Protein 3MJD (pdb70)

Radius of gyration: 35.08 Å; Cα contacts (8 Å, |Δi|>4): 1708; chains: 4; bounding box: 61×76×105 Å

InterPro domains:
  IPR000836 Phosphoribosyltransferase domain [PF00156] (44-167)
  IPR000836 Phosphoribosyltransferase domain [cd06223] (43-166)
  IPR004467 Orotate phosphoribosyl transferase domain [TIGR00336] (4-181)
  IPR023031 Orotate phosphoribosyltransferase [MF_01208] (1-208)
  IPR029057 Phosphoribosyltransferase-like [G3DSA:3.40.50.2020] (1-208)
  IPR029057 Phosphoribosyltransferase-like [SSF53271] (2-188)

CATH classification: 3.40.50.2020

Organism: Francisella tularensis subsp. tularensis (strain SCHU S4 / Schu 4) (NCBI:txid177416)

Foldseek 3Di:
DDPLDDPDAPVVLCVVLVQKDADWDQDPVRDTARMHHDLVSLPDVSSLLVLLVLLLVVVVPDPQDFQAEEAEPDARVSSRVSNQVCCCVPVVDRGWYKYAYDVVRIDTDDQQLTEYAYEGADDQALPVVVVVQVNCVVRNGHYQEYEYAEDAQWAHPPGPGGRQVVCCVVVVHYYHHSYYLVRVLVVCVVDHDPVSNVSSVVSCVVTGD/DQDDDQDPPVVVLCVVQVQKDADWDQDPVRDTARMHGHLVSQDDPVSLLVLLVLLLVCCVVNVQDWQEEEAEPDQRVSSQVSNQVCCCPPVVHRGWYKYAPCVRIDTDDQALTEYAYEGADDLACVVVVVVQVVQVVRNGHHQEYEYAEDAQWCSPHGGRLVVCCVVRVHYYYHSHYLVSVLVSCVVDHDPVSNVSSVVVCVPTHD/DVVVVLCVVQVQKDADWDQDPVRDTARMHGHLVSLPDDVSLLVLLVLLLVVCVVVPQDWQEEEAEPDFRVSSRVSNQVCCCPPVVDRGWYKYAYPVVRIDTDDQQLTEYEYEGADDLACVVVVVCCVVSVVRNGHHQEYEYAEAAQWAHPPGPGGRQVCCCVVRVHYYYHSYYLVRVLVVCVVDHDPVRNVSSVVCCVVIHD/DDDDPLDDADVVLCVVQVQKDADWDQDPVGDTARMHGHLVSLPDPSSLLVLLVLQLVCCVVVVQDWQEEEAEPDFRVSSRVSNQVCCCVPVVDHGWYKYADPVVGIDTDDQQLTEYEYEGADDQALVVVVVVVVVCVVRPHHHQEYEYQEDAQWAHPPGDGGRQVCCCVVRVHYYHHSYYNVRVLVVCVPDDDPVSNVSSVVRCVPTGD

Solvent-accessible surface area: 38251 Å² total; per-residue (Å²): 192,42,97,83,70,94,146,52,111,14,18,83,25,0,43,167,33,98,0,3,69,47,22,118,54,96,55,224,90,43,44,93,0,4,1,60,27,62,9,39,62,1,34,22,0,8,25,4,1,30,5,0,15,32,1,0,57,32,4,76,112,16,66,11,121,49,63,6,0,0,0,12,14,34,93,0,0,14,12,0,0,0,0,0,0,0,0,21,53,72,67,142,61,82,22,38,10,0,7,7,32,111,180,124,85,40,53,28,13,110,3,56,98,89,78,0,1,5,0,27,16,62,23,97,41,24,98,49,3,94,92,5,71,76,54,1,137,148,43,92,5,116,17,14,0,0,0,0,0,6,10,54,38,18,75,18,173,139,40,111,25,7,8,4,48,99,2,8,80,66,37,15,4,0,3,1,21,26,8,8,8,32,38,0,2,55,49,0,87,143,83,63,93,100,87,26,20,65,81,0,106,109,13,96,145,131,52,26,52,199,178,200,95,97,80,38,50,113,0,2,80,33,0,48,170,26,107,1,4,58,51,22,106,48,99,26,222,83,44,50,89,0,3,0,72,23,58,12,40,69,8,39,27,0,38,29,6,8,48,6,0,19,37,1,0,47,18,6,68,143,30,95,24,150,31,58,5,0,1,0,11,14,26,100,0,0,17,13,0,0,0,0,0,0,0,1,0,6,91,62,80,58,66,31,37,15,0,7,8,44,155,105,98,38,40,34,12,104,3,56,104,90,110,0,1,3,0,22,16,61,23,110,50,20,90,52,3,89,84,5,63,66,60,0,117,146,39,89,6,120,14,19,0,0,0,0,0,7,25,50,56,25,69,57,97,107,42,7,10,8,72,101,3,37,117,85,48,132,22,57,23,25,16,16,2,33,6,69,16,0,14,68,33,0,89,125,91,58,89,140,90,27,46,60,89,0,114,75,10,87,141,126,59,17,60,98,158,13,8,86,31,0,44,165,27,105,1,3,65,49,24,109,52,102,26,215,83,45,41,101,0,4,0,72,21,57,11,40,72,4,31,25,0,36,25,5,1,50,6,0,20,39,0,0,57,42,8,70,160,38,91,27,127,38,53,6,0,0,0,10,12,36,103,0,0,15,14,0,0,0,0,0,0,0,2,0,6,93,61,78,53,67,35,37,14,0,8,0,40,91,190,102,92,42,38,32,12,106,2,53,104,91,91,0,1,4,0,24,10,56,25,112,52,21,108,59,5,95,48,3,60,73,52,0,109,149,44,78,6,133,17,19,0,0,0,0,0,6,22,46,45,24,72,20,179,141,24,123,44,7,9,8,93,89,4,35,116,93,42,136,20,53,25,41,21,29,7,34,12,119,52,0,7,84,25,0,94,130,83,57,92,147,90,28,33,68,65,0,96,75,11,112,132,126,62,23,51,112,158,134,22,100,88,126,129,95,13,14,80,30,0,43,152,34,100,0,3,76,48,17,122,51,98,41,218,60,45,31,89,0,2,0,66,22,58,12,38,69,2,36,26,0,8,24,6,0,31,5,0,16,43,0,0,80,36,7,76,180,45,86,21,137,36,59,6,0,1,0,12,10,28,93,0,2,15,13,0,0,0,0,0,0,1,1,11,28,70,63,135,63,80,29,36,14,0,11,7,70,116,158,98,85,43,55,30,12,109,2,62,106,88,107,0,0,5,0,26,20,63,28,92,46,23,76,58,4,9,90,6,9,28,51,0,74,150,46,72,1,57,16,19,0,0,0,0,0,7,22,49,59,21,65,16,107,136,32,84,33,6,8,6,52,44,2,34,34,9,16,31,20,56,23,38,22,27,6,38,10,70,51,0,10,69,57,0,90,139,83,64,98,123,85,32,23,68,35,0,104,115,9,99,153,126,43,19,52

B-factor: mean 32.15, std 10.89, ran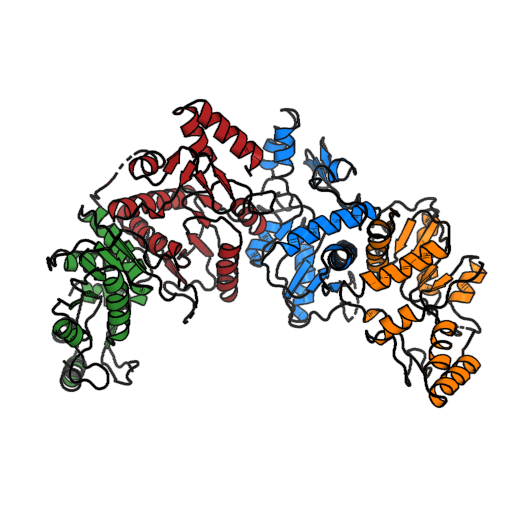ge [12.8, 81.37]

Sequence (826 aa):
NLYFQSNAMFIEEFALKNQQVLKFGEFTLKSGRISPYFFNAGLFNTGAQLATLADYYAQLIIKSSDDVKYDILFGPAYKGIPLVAAISTVLALKYNIDMPYAFDRKEGVFVGADMTNNKKKVLLIDDVMTAGTAFYESYNKLKIINAKIAGVVLSIDRQEKAKDSDISATKKISQDFNIPVLAVTNNFESSIFEYVKENLDDETMIDDKFKQYRQKKYGSNNLYFQSNAMFIEFALKNQQVLKKFGEFTLKSGRIISPYFFNAGLFNTGAQQLATLADYYAQLIIKSDVKYDILFGPAYKGIPLVAAISSTVLALKYNIDMPYAFDRKGVFVGADMTNKKVLLIDDVMTAGTAFYESYNKLKIINAKIAGVVLSIDRRQEKASDISATKKISQDFNIPVLAVTNFESIFEEYVKENLDETMIDKFKQYRQKYGSAMFIEFALKNQVLKFGEEFTLKSGRISPYFFNAGLFNTGAQQLATLADYYAQLIIKKSDVKYDILFGPAYKGIPLVAAISTVLALKYNIDMPYAFDRKEGVFVGADMTNKKVLLIDDVMTAGTAFYESYNKLKIINAKKIAGVVLSIDRQEKAKDSDISATKKISQDFNIPVLAVTNFESIFEYVKENLDETMIDKFKQYRRQQKYGSTENLYFQAMMFIEEFALKNQVLKFGEFTLKSGRISPYFFNAGLFNTGAQLATLADYYAQLIIKSDVKYDILFGPAYKGIPLVAAISSTVLALKYNIDMPYAFDRKEGVFVGADMTNKKVLLIDDVMTAGTAFYESYNKLKIINAKIAGVVLSIDRQEKAKDSDDISATKKISQDFNNIPVLAVTNFESIFEYVKENLDETMIDKFKQYRQKYGS

Secondary structure (DSSP, 8-state):
--SS-----HHHHHHHTTSEEEEEEE-TTS-EEEEEE-GGG--BHHHHHHHHHHHHHHHHH-----SEEEE-TTTHHHHHHHHHHHHHHHH----BEEEE-----EEES--TT-EEEEE-S--SSSHHHHHHHHHHHTTT-EEEEEEEEEE--BPPTTSSS-HHHHHHHHH---EEEEEEHHHHHHHHHHHS-HHHHHHHHHHHHHHB-/--SPPP-HHHHHHHHHTTSEEEEEEE-TTS-EEEEEE-GGG--BHHHHHHHHHHHHHHHHHHT---SEEEE-TTTHHHHHHHHHHHHHHHH----BEEEE----EEES--TT-EEEEE-S--SSSHHHHHHHHHHHHTT-EEEEEEEEEE--B----S-HHHHHHHHHT--EEEEEEHHHHHHHHHHHS-HHHHHHHHHHHHHHB-/-HHHHHHHHTTSEEEEEEE-TTS-EEEEEE-GGG--BHHHHHHHHHHHHHHHHHHT---SEEEE-TTTHHHHHHHHHHHHHHHH----BEEEE-----EEES--TT-EEEEE-S--SSSHHHHHHHHHHHHTT-EEEEEEEEEE--BPPTTSSS-HHHHHHHHHT--EEEEEEHHHHHHHHHHHS-HHHHHHHHHHHHHHB-/--SPS----HHHHHHHTTSEEEEEEE-SSS-EEEEEE-GGG--BHHHHHHHHHHHHHHHHHHT---SEEEE-TTTHHHHHHHHHHHHHHTT----BEEEE-----EEES--TT-EEEEE-S--SSSHHHHHHHHHHHHTTPEEEEEEEEEE--BPPTTSSS-HHHHHHHHHT--EEEEEEHHHHHHHHHTTS-HHHHHHHHHHHHHHB-

Structure (mmCIF, N/CA/C/O backbone):
data_3MJD
#
_entry.id   3MJD
#
_cell.length_a   82.553
_cell.length_b   97.903
_cell.length_c   110.724
_cell.angle_alpha   90.00
_cell.angle_beta   90.00
_cell.angle_gamma   90.00
#
_symmetry.space_group_name_H-M   'P 21 21 21'
#
loop_
_entity.id
_entity.type
_entity.pdbx_description
1 polymer 'Orotate phosphoribosyltransferase'
2 non-polymer 1,2-ETHANEDIOL
3 non-polymer 2-AMINO-2-HYDROXYMETHYL-PROPANE-1,3-DIOL
4 water water
#
loop_
_atom_site.group_PDB
_atom_site.id
_atom_site.type_symbol
_atom_site.label_atom_id
_atom_site.label_alt_id
_atom_site.label_comp_id
_atom_site.label_asym_id
_atom_site.label_entity_id
_atom_site.label_seq_id
_atom_site.pdbx_PDB_ins_code
_atom_site.Cartn_x
_atom_site.Cartn_y
_atom_site.Cartn_z
_atom_site.occupancy
_atom_site.B_iso_or_equiv
_atom_site.auth_seq_id
_atom_site.auth_comp_id
_atom_site.auth_asym_id
_atom_site.auth_atom_id
_atom_site.pdbx_PDB_model_num
ATOM 1 N N . ASN A 1 17 ? 81.611 81.997 13.239 1.00 47.99 -7 ASN A N 1
ATOM 2 C CA . ASN A 1 17 ? 80.586 83.010 13.617 1.00 47.94 -7 ASN A CA 1
ATOM 3 C C . ASN A 1 17 ? 79.324 82.796 12.769 1.00 46.54 -7 ASN A C 1
ATOM 4 O O . ASN A 1 17 ? 79.390 82.765 11.542 1.00 47.22 -7 ASN A O 1
ATOM 9 N N . LEU A 1 18 ? 78.173 82.671 13.424 1.00 43.74 -6 LEU A N 1
ATOM 10 C CA . LEU A 1 18 ? 76.931 82.386 12.718 1.00 41.54 -6 LEU A CA 1
ATOM 11 C C . LEU A 1 18 ? 76.277 83.613 12.088 1.00 39.49 -6 LEU A C 1
ATOM 12 O O . LEU A 1 18 ? 76.490 84.741 12.520 1.00 38.45 -6 LEU A O 1
ATOM 17 N N . TYR A 1 19 ? 75.489 83.361 11.053 1.00 37.06 -5 TYR A N 1
ATOM 18 C CA . TYR A 1 19 ? 74.732 84.394 10.371 1.00 36.12 -5 TYR A CA 1
ATOM 19 C C . TYR A 1 19 ? 73.317 84.468 10.971 1.00 35.17 -5 TYR A C 1
ATOM 20 O O . TYR A 1 19 ? 72.936 83.642 11.790 1.00 32.67 -5 TYR A O 1
ATOM 29 N N . PHE A 1 20 ? 72.580 85.488 10.551 1.00 35.08 -4 PHE A N 1
ATOM 30 C CA . PHE A 1 20 ? 71.210 85.744 10.992 1.00 35.88 -4 PHE A CA 1
ATOM 31 C C . PHE A 1 20 ? 71.081 85.790 12.501 1.00 36.57 -4 PHE A C 1
ATOM 32 O O . PHE A 1 20 ? 70.140 85.251 13.084 1.00 36.67 -4 PHE A O 1
ATOM 40 N N . GLN A 1 21 ? 72.036 86.440 13.146 1.00 37.65 -3 GLN A N 1
ATOM 41 C CA . GLN A 1 21 ? 71.974 86.596 14.584 1.00 39.69 -3 GLN A CA 1
ATOM 42 C C . GLN A 1 21 ? 71.370 87.967 14.874 1.00 42.13 -3 GLN A C 1
ATOM 43 O O . GLN A 1 21 ? 71.461 88.871 14.046 1.00 44.03 -3 GLN A O 1
ATOM 49 N N . SER A 1 22 ? 70.731 88.100 16.028 1.00 44.41 -2 SER A N 1
ATOM 50 C CA . SER A 1 22 ? 70.108 89.362 16.451 1.00 46.48 -2 SER A CA 1
ATOM 51 C C . SER A 1 22 ? 69.549 89.255 17.866 1.00 47.63 -2 SER A C 1
ATOM 52 O O . SER A 1 22 ? 69.388 88.151 18.413 1.00 48.70 -2 SER A O 1
ATOM 55 N N . ASN A 1 23 ? 69.278 90.416 18.457 1.00 48.43 -1 ASN A N 1
ATOM 56 C CA . ASN A 1 23 ? 68.659 90.508 19.781 1.00 48.83 -1 ASN A CA 1
ATOM 57 C C . ASN A 1 23 ? 67.190 90.896 19.630 1.00 47.48 -1 ASN A C 1
ATOM 58 O O . ASN A 1 23 ? 66.499 91.166 20.621 1.00 48.09 -1 ASN A O 1
ATOM 63 N N . ALA A 1 24 ? 66.720 90.925 18.385 1.00 45.31 0 ALA A N 1
ATOM 64 C CA . ALA A 1 24 ? 65.342 91.285 18.097 1.00 43.71 0 ALA A CA 1
ATOM 65 C C . ALA A 1 24 ? 64.384 90.412 18.896 1.00 41.39 0 ALA A C 1
ATOM 66 O O . ALA A 1 24 ? 64.638 89.227 19.136 1.00 41.46 0 ALA A O 1
ATOM 68 N N . MET A 1 25 ? 63.304 91.024 19.353 1.00 38.57 1 MET A N 1
ATOM 69 C CA . MET A 1 25 ? 62.289 90.307 20.073 1.00 36.34 1 MET A CA 1
ATOM 70 C C . MET A 1 25 ? 61.425 89.564 19.047 1.00 31.49 1 MET A C 1
ATOM 71 O O . MET A 1 25 ? 61.317 89.959 17.881 1.00 28.99 1 MET A O 1
ATOM 76 N N . PHE A 1 26 ? 60.795 88.499 19.501 1.00 28.52 2 PHE A N 1
ATOM 77 C CA . PHE A 1 26 ? 59.997 87.666 18.617 1.00 25.92 2 PHE A CA 1
ATOM 78 C C . PHE A 1 26 ? 58.880 88.422 17.872 1.00 24.86 2 PHE A C 1
ATOM 79 O O . PHE A 1 26 ? 58.663 88.199 16.683 1.00 23.02 2 PHE A O 1
ATOM 87 N N . ILE A 1 27 ? 58.157 89.300 18.562 1.00 24.82 3 ILE A N 1
ATOM 88 C CA . ILE A 1 27 ? 57.026 89.991 17.900 1.00 25.54 3 ILE A CA 1
ATOM 89 C C . ILE A 1 27 ? 57.468 90.806 16.673 1.00 25.70 3 ILE A C 1
ATOM 90 O O . ILE A 1 27 ? 56.809 90.779 15.641 1.00 24.38 3 ILE A O 1
ATOM 95 N N A GLU A 1 28 ? 58.594 91.502 16.802 0.50 25.98 4 GLU A N 1
ATOM 96 N N B GLU A 1 28 ? 58.581 91.521 16.781 0.50 25.91 4 GLU A N 1
ATOM 97 C CA A GLU A 1 28 ? 59.149 92.278 15.696 0.50 26.91 4 GLU A CA 1
ATOM 98 C CA B GLU A 1 28 ? 59.063 92.303 15.643 0.50 26.75 4 GLU A CA 1
ATOM 99 C C A GLU A 1 28 ? 59.516 91.369 14.532 0.50 26.12 4 GLU A C 1
ATOM 100 C C B GLU A 1 28 ? 59.522 91.373 14.509 0.50 26.05 4 GLU A C 1
ATOM 101 O O A GLU A 1 28 ? 59.245 91.687 13.371 0.50 25.55 4 GLU A O 1
ATOM 102 O O B GLU A 1 28 ? 59.319 91.686 13.333 0.50 25.57 4 GLU A O 1
ATOM 113 N N . PHE A 1 29 ? 60.091 90.216 14.859 1.00 25.15 5 PHE A N 1
ATOM 114 C CA . PHE A 1 29 ? 60.502 89.227 13.851 1.00 24.83 5 PHE A CA 1
ATOM 115 C C . PHE A 1 29 ? 59.272 88.653 13.139 1.00 24.06 5 PHE A C 1
ATOM 116 O O . PHE A 1 29 ? 59.264 88.468 11.910 1.00 22.88 5 PHE A O 1
A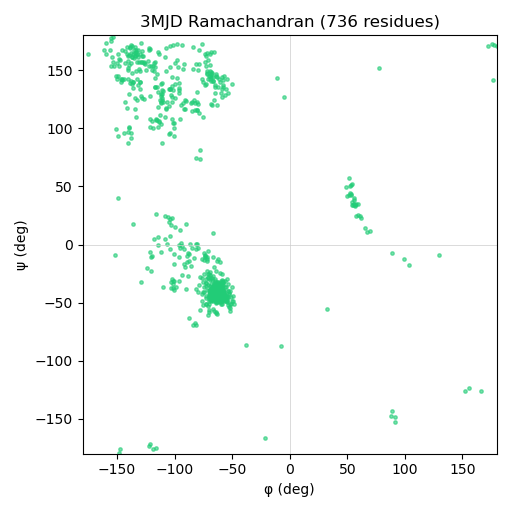TOM 124 N N . ALA A 1 30 ? 58.212 88.409 13.908 1.00 23.02 6 ALA A N 1
ATOM 125 C CA . ALA A 1 30 ? 56.984 87.884 13.341 1.00 22.52 6 ALA A CA 1
ATOM 126 C C . ALA A 1 30 ? 56.307 88.916 12.457 1.00 22.90 6 ALA A C 1
ATOM 127 O O . ALA A 1 30 ? 55.828 88.594 11.384 1.00 23.41 6 ALA A O 1
ATOM 129 N N . LEU A 1 31 ? 56.277 90.162 12.900 1.00 22.71 7 LEU A N 1
ATOM 130 C CA . LEU A 1 31 ? 55.654 91.228 12.101 1.00 24.49 7 LEU A CA 1
ATOM 131 C C . LEU A 1 31 ? 56.350 91.425 10.755 1.00 25.14 7 LEU A C 1
ATOM 132 O O . LEU A 1 31 ? 55.715 91.493 9.712 1.00 26.39 7 LEU A O 1
ATOM 137 N N . LYS A 1 32 ? 57.673 91.461 10.803 1.00 26.74 8 LYS A N 1
ATOM 138 C CA . LYS A 1 32 ? 58.507 91.678 9.640 1.00 28.23 8 LYS A CA 1
ATOM 139 C C . LYS A 1 32 ? 58.324 90.601 8.594 1.00 27.59 8 LYS A C 1
ATOM 140 O O . LYS A 1 32 ? 58.353 90.888 7.407 1.00 28.97 8 LYS A O 1
ATOM 146 N N . ASN A 1 33 ? 58.088 89.370 9.042 1.00 26.44 9 ASN A N 1
ATOM 147 C CA . ASN A 1 33 ? 57.932 88.212 8.175 1.00 26.67 9 ASN A CA 1
ATOM 148 C C . ASN A 1 33 ? 56.472 87.796 7.888 1.00 27.34 9 ASN A C 1
ATOM 149 O O . ASN A 1 33 ? 56.213 86.686 7.419 1.00 28.57 9 ASN A O 1
ATOM 154 N N A GLN A 1 34 ? 55.534 88.694 8.187 0.50 27.79 10 GLN A N 1
ATOM 155 N N B GLN A 1 34 ? 55.545 88.695 8.208 0.50 27.82 10 GLN A N 1
ATOM 156 C CA A GLN A 1 34 ? 54.103 88.504 7.907 0.50 28.12 10 GLN A CA 1
ATOM 157 C CA B GLN A 1 34 ? 54.118 88.525 7.937 0.50 28.16 10 GLN A CA 1
ATOM 158 C C A GLN A 1 34 ? 53.435 87.356 8.672 0.50 26.83 10 GLN A C 1
ATOM 159 C C B GLN A 1 34 ? 53.465 87.330 8.642 0.50 26.88 10 GLN A C 1
ATOM 160 O O A GLN A 1 34 ? 52.327 86.947 8.331 0.50 26.85 10 GLN A O 1
ATOM 161 O O B GLN A 1 34 ? 52.415 86.852 8.221 0.50 27.02 10 GLN A O 1
ATOM 172 N N . VAL A 1 35 ? 54.084 86.866 9.723 1.00 25.34 11 VAL A N 1
ATOM 173 C CA . VAL A 1 35 ? 53.532 85.771 10.519 1.00 23.14 11 VAL A CA 1
ATOM 174 C C . VAL A 1 35 ? 52.460 86.316 11.483 1.00 22.09 11 VAL A C 1
ATOM 175 O O . VAL A 1 35 ? 51.479 85.600 11.800 1.00 21.14 11 VAL A O 1
ATOM 179 N N . LEU A 1 36 ? 52.682 87.550 11.971 1.00 20.22 12 LEU A N 1
ATOM 180 C CA . LEU A 1 36 ? 51.743 88.268 12.833 1.00 19.62 12 LEU A CA 1
ATOM 181 C C . LEU A 1 36 ? 51.240 89.498 12.087 1.00 21.21 12 LEU A C 1
ATOM 182 O O . LEU A 1 36 ? 52.036 90.254 11.487 1.00 18.65 12 LEU A O 1
ATOM 187 N N . LYS A 1 37 ? 49.926 89.683 12.086 1.00 20.41 13 LYS A N 1
ATOM 188 C CA . LYS A 1 37 ? 49.308 90.859 11.463 1.00 22.51 13 LYS A CA 1
ATOM 189 C C . LYS A 1 37 ? 48.173 91.314 12.353 1.00 21.67 13 LYS A C 1
ATOM 190 O O . LYS A 1 37 ? 47.586 90.507 13.084 1.00 19.93 13 LYS A O 1
ATOM 196 N N . PHE A 1 38 ? 47.904 92.618 12.343 1.00 20.82 14 PHE A N 1
ATOM 197 C CA . PHE A 1 38 ? 46.788 93.171 13.091 1.00 22.12 14 PHE A CA 1
ATOM 198 C C . PHE A 1 38 ? 45.712 93.673 12.118 1.00 22.67 14 PHE A C 1
ATOM 199 O O . PHE A 1 38 ? 46.033 94.252 11.096 1.00 22.30 14 PHE A O 1
ATOM 207 N N . GLY A 1 39 ? 44.447 93.430 12.443 1.00 23.68 15 GLY A N 1
ATOM 208 C CA . GLY A 1 39 ? 43.341 93.872 11.605 1.00 24.41 15 GLY A CA 1
ATOM 209 C C . GLY A 1 39 ? 42.035 93.200 11.995 1.00 24.58 15 GLY A C 1
ATOM 210 O O . GLY A 1 39 ? 41.634 93.235 13.154 1.00 25.29 15 GLY A O 1
ATOM 211 N N . GLU A 1 40 ? 41.377 92.585 11.022 1.00 24.62 16 GLU A N 1
ATOM 212 C CA . GLU A 1 40 ? 40.095 91.897 11.261 1.00 24.51 16 GLU A CA 1
ATOM 213 C C . GLU A 1 40 ? 40.198 90.566 10.547 1.00 23.00 16 GLU A C 1
ATOM 214 O O . GLU A 1 40 ? 40.318 90.534 9.328 1.00 22.69 16 GLU A O 1
ATOM 220 N N . PHE A 1 41 ? 40.144 89.468 11.297 1.00 21.68 17 PHE A N 1
ATOM 221 C CA . PHE A 1 41 ? 40.320 88.150 10.739 1.00 20.95 17 PHE A CA 1
ATOM 222 C C . PHE A 1 41 ? 39.269 87.193 11.246 1.00 22.47 17 PHE A C 1
ATOM 223 O O . PHE A 1 41 ? 39.277 86.821 12.424 1.00 21.83 17 PHE A O 1
ATOM 231 N N . THR A 1 42 ? 38.358 86.791 10.362 1.00 22.30 18 THR A N 1
ATOM 232 C CA . THR A 1 42 ? 37.349 85.799 10.733 1.00 23.50 18 THR A CA 1
ATOM 233 C C . THR A 1 42 ? 37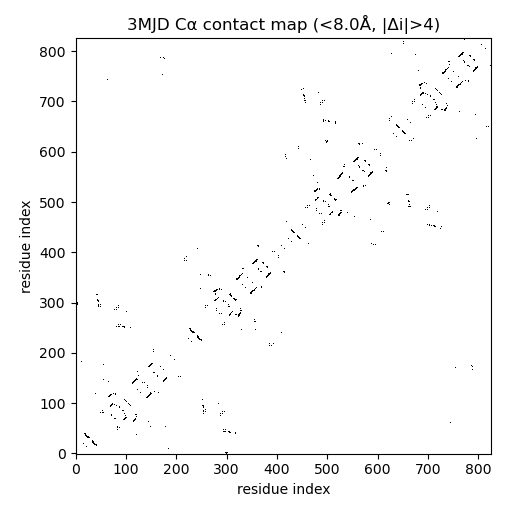.973 84.390 10.695 1.00 23.66 18 THR A C 1
ATOM 234 O O . THR A 1 42 ? 38.377 83.886 9.634 1.00 24.55 18 THR A O 1
ATOM 238 N N . LEU A 1 43 ? 38.078 83.780 11.868 1.00 23.87 19 LEU A N 1
ATOM 239 C CA . LEU A 1 43 ? 38.604 82.425 12.004 1.00 25.41 19 LEU A CA 1
ATOM 240 C C . LEU A 1 43 ? 37.613 81.431 11.395 1.00 26.95 19 LEU A C 1
ATOM 241 O O . LEU A 1 43 ? 36.426 81.766 11.199 1.00 26.12 19 LEU A O 1
ATOM 246 N N . LYS A 1 44 ? 38.082 80.211 11.134 1.00 28.89 20 LYS A N 1
ATOM 247 C CA . LYS A 1 44 ? 37.218 79.162 10.558 1.00 30.45 20 LYS A CA 1
ATOM 248 C C . LYS A 1 44 ? 35.948 78.951 11.381 1.00 31.12 20 LYS A C 1
ATOM 249 O O . LYS A 1 44 ? 34.879 78.660 10.827 1.00 33.28 20 LYS A O 1
ATOM 255 N N . SER A 1 45 ? 36.068 79.114 12.699 1.00 31.10 21 SER A N 1
ATOM 256 C CA . SER A 1 45 ? 34.969 78.919 13.635 1.00 29.38 21 SER A CA 1
ATOM 257 C C . SER A 1 45 ? 33.943 80.040 13.630 1.00 29.10 21 SER A C 1
ATOM 258 O O . SER A 1 45 ? 32.869 79.896 14.209 1.00 29.68 21 SER A O 1
ATOM 261 N N . GLY A 1 46 ? 34.274 81.161 13.008 1.00 27.44 22 GLY A N 1
ATOM 262 C CA . GLY A 1 46 ? 33.395 82.299 13.020 1.00 27.22 22 GLY A CA 1
ATOM 263 C C . GLY A 1 46 ? 33.844 83.385 13.983 1.00 26.10 22 GLY A C 1
ATOM 264 O O . GLY A 1 46 ? 33.371 84.516 13.896 1.00 24.07 22 GLY A O 1
ATOM 265 N N . ARG A 1 47 ? 34.730 83.051 14.927 1.00 25.33 23 ARG A N 1
ATOM 266 C CA . ARG A 1 47 ? 35.241 84.074 15.850 1.00 24.61 23 ARG A CA 1
ATOM 267 C C . ARG A 1 47 ? 35.993 85.126 15.041 1.00 22.10 23 ARG A C 1
ATOM 268 O O . ARG A 1 47 ? 36.782 84.780 14.176 1.00 23.09 23 ARG A O 1
ATOM 276 N N . ILE A 1 48 ? 35.761 86.396 15.337 1.00 21.62 24 ILE A N 1
ATOM 277 C CA . ILE A 1 48 ? 36.392 87.482 14.603 1.00 21.59 24 ILE A CA 1
ATOM 278 C C . ILE A 1 48 ? 37.537 88.004 15.467 1.00 21.73 24 ILE A C 1
ATOM 279 O O . ILE A 1 48 ? 37.315 88.662 16.482 1.00 21.87 24 ILE A O 1
ATOM 284 N N . SER A 1 49 ? 38.756 87.692 15.028 1.00 21.75 25 SER A N 1
ATOM 285 C CA . SER A 1 49 ? 39.981 88.000 15.754 1.00 20.38 25 SER A CA 1
ATOM 286 C C . SER A 1 49 ? 40.637 89.292 15.280 1.00 20.51 25 SER A C 1
ATOM 287 O O . SER A 1 49 ? 40.682 89.566 14.078 1.00 19.52 25 SER A O 1
ATOM 290 N N . PRO A 1 50 ? 41.154 90.101 16.222 1.00 19.88 26 PRO A N 1
ATOM 291 C CA . PRO A 1 50 ? 41.842 91.332 15.847 1.00 20.40 26 PRO A CA 1
ATOM 292 C C . PRO A 1 50 ? 43.297 91.094 15.412 1.00 20.20 26 PRO A C 1
ATOM 293 O O . PRO A 1 50 ? 44.010 92.054 15.088 1.00 19.67 26 PRO A O 1
ATOM 297 N N . TYR A 1 51 ? 43.743 89.836 15.419 1.00 19.67 27 TYR A N 1
ATOM 298 C CA . TYR A 1 51 ? 45.103 89.529 14.951 1.00 19.15 27 TYR A CA 1
ATOM 299 C C . TYR A 1 51 ? 45.128 88.208 14.200 1.00 19.21 27 TYR A C 1
ATOM 300 O O . TYR A 1 51 ? 44.233 87.356 14.371 1.00 19.45 27 TYR A O 1
ATOM 309 N N . PHE A 1 52 ? 46.140 88.077 13.342 1.00 18.51 28 PHE A N 1
ATOM 310 C CA . PHE A 1 52 ? 46.407 86.883 12.551 1.00 19.29 28 PHE A CA 1
ATOM 311 C C . PHE A 1 52 ? 47.766 86.364 13.004 1.00 19.34 28 PHE A C 1
ATOM 312 O O . PHE A 1 52 ? 48.682 87.164 13.184 1.00 19.93 28 PHE A O 1
ATOM 320 N N . PHE A 1 53 ? 47.877 85.055 13.217 1.00 19.40 29 PHE A N 1
ATOM 321 C CA . PHE A 1 53 ? 49.156 84.436 13.591 1.00 20.89 29 PHE A CA 1
ATOM 322 C C . PHE A 1 53 ? 49.313 83.072 12.935 1.00 21.76 29 PHE A C 1
ATOM 323 O O . PHE A 1 53 ? 48.464 82.185 13.104 1.00 21.69 29 PHE A O 1
ATOM 331 N N . ASN A 1 54 ? 50.390 82.901 12.159 1.00 22.11 30 ASN A N 1
ATOM 332 C CA . ASN A 1 54 ? 50.667 81.614 11.495 1.00 23.63 30 ASN A CA 1
ATOM 333 C C . ASN A 1 54 ? 52.165 81.421 11.297 1.00 22.85 30 ASN A C 1
ATOM 334 O O . ASN A 1 54 ? 52.744 81.951 10.356 1.00 21.50 30 ASN A O 1
ATOM 339 N N . ALA A 1 55 ? 52.764 80.651 12.193 1.00 23.41 31 ALA A N 1
ATOM 340 C CA . ALA A 1 55 ? 54.216 80.400 12.172 1.00 23.98 31 ALA A CA 1
ATOM 341 C C . ALA A 1 55 ? 54.645 79.584 10.950 1.00 25.31 31 ALA A C 1
ATOM 342 O O . ALA A 1 55 ? 55.840 79.505 10.625 1.00 23.88 31 ALA A O 1
ATOM 344 N N . GLY A 1 56 ? 53.664 79.036 10.236 1.00 25.89 32 GLY A N 1
ATOM 345 C CA . GLY A 1 56 ? 53.914 78.335 8.995 1.00 27.20 32 GLY A CA 1
ATOM 346 C C . GLY A 1 56 ? 54.553 79.251 7.954 1.00 28.99 32 GLY A C 1
ATOM 347 O O . GLY A 1 56 ? 55.278 78.777 7.072 1.00 29.82 32 GLY A O 1
ATOM 348 N N . LEU A 1 57 ? 54.332 80.567 8.077 1.00 28.29 33 LEU A N 1
ATOM 349 C CA . LEU A 1 57 ? 54.878 81.520 7.112 1.00 28.33 33 LEU A CA 1
ATOM 350 C C . LEU A 1 57 ? 56.386 81.766 7.248 1.00 27.98 33 LEU A C 1
ATOM 351 O O . LEU A 1 57 ? 56.972 82.470 6.426 1.00 28.37 33 LEU A O 1
ATOM 356 N N . PHE A 1 58 ? 57.004 81.219 8.291 1.00 26.68 34 PHE A N 1
ATOM 357 C CA . PHE A 1 58 ? 58.445 81.273 8.442 1.00 27.01 34 PHE A CA 1
ATOM 358 C C . PHE A 1 58 ? 58.924 80.116 7.548 1.00 26.98 34 PHE A C 1
ATOM 359 O O . PHE A 1 58 ? 59.310 79.062 8.046 1.00 27.78 34 PHE A O 1
ATOM 367 N N . ASN A 1 59 ? 58.873 80.318 6.236 1.00 26.81 35 ASN A N 1
ATOM 368 C CA . ASN A 1 59 ? 59.093 79.234 5.276 1.00 27.42 35 ASN A CA 1
ATOM 369 C C . ASN A 1 59 ? 60.383 79.204 4.461 1.00 27.02 35 ASN A C 1
ATOM 370 O O . ASN A 1 59 ? 60.412 78.623 3.368 1.00 27.60 35 ASN A O 1
ATOM 375 N N . THR A 1 60 ? 61.418 79.840 4.991 1.00 27.07 36 THR A N 1
ATOM 376 C CA . THR A 1 60 ? 62.761 79.793 4.429 1.00 27.04 36 THR A CA 1
ATOM 377 C C . THR A 1 60 ? 63.669 79.388 5.593 1.00 25.57 36 THR A C 1
ATOM 378 O O . THR A 1 60 ? 63.300 79.510 6.770 1.00 23.85 36 THR A O 1
ATOM 382 N N . GLY A 1 61 ? 64.874 78.928 5.272 1.00 25.07 37 GLY A N 1
ATOM 383 C CA . GLY A 1 61 ? 65.818 78.487 6.278 1.00 24.37 37 GLY A CA 1
ATOM 384 C C . GLY A 1 61 ? 66.190 79.484 7.345 1.00 23.95 37 GLY A C 1
ATOM 385 O O . GLY A 1 61 ? 66.289 79.124 8.499 1.00 24.45 37 GLY A O 1
ATOM 386 N N . ALA A 1 62 ? 66.414 80.745 6.980 1.00 23.98 38 ALA A N 1
ATOM 387 C CA . ALA A 1 62 ? 66.786 81.744 7.972 1.00 23.73 38 ALA A CA 1
ATOM 388 C C . ALA A 1 62 ? 65.631 81.976 8.961 1.00 23.09 38 ALA A C 1
ATOM 389 O O . ALA A 1 62 ? 65.858 82.195 10.158 1.00 22.57 38 ALA A O 1
ATOM 391 N N . GLN A 1 63 ? 64.408 81.923 8.448 1.00 22.87 39 GLN A N 1
ATOM 392 C CA . GLN A 1 63 ? 63.202 82.117 9.301 1.00 22.52 39 GLN A CA 1
ATOM 393 C C . GLN A 1 63 ? 62.986 80.934 10.240 1.00 22.34 39 GLN A C 1
ATOM 394 O O . GLN A 1 63 ? 62.746 81.112 11.431 1.00 22.35 39 GLN A O 1
ATOM 400 N N . LEU A 1 64 ? 63.110 79.726 9.697 1.00 22.40 40 LEU A N 1
ATOM 401 C CA . LEU A 1 64 ? 62.962 78.510 10.482 1.00 22.08 40 LEU A CA 1
ATOM 402 C C . LEU A 1 64 ? 64.063 78.430 11.532 1.00 22.49 40 LEU A C 1
ATOM 403 O O . LEU A 1 64 ? 63.801 78.091 12.678 1.00 21.28 40 LEU A O 1
ATOM 408 N N . ALA A 1 65 ? 65.294 78.799 11.148 1.00 23.51 41 ALA A N 1
ATOM 409 C CA . ALA A 1 65 ? 66.413 78.786 12.082 1.00 23.33 41 ALA A CA 1
ATOM 410 C C . ALA A 1 65 ? 66.156 79.738 13.234 1.00 22.88 41 ALA A C 1
ATOM 411 O O . ALA A 1 65 ? 66.391 79.404 14.381 1.00 23.55 41 ALA A O 1
ATOM 413 N N . THR A 1 66 ? 65.647 80.928 12.930 1.00 22.38 42 THR A N 1
ATOM 414 C CA . THR A 1 66 ? 65.389 81.912 13.951 1.00 22.92 42 THR A CA 1
ATOM 415 C C . THR A 1 66 ? 64.207 81.488 14.854 1.00 21.01 42 THR A C 1
ATOM 416 O O . THR A 1 66 ? 64.304 81.593 16.049 1.00 20.65 42 THR A O 1
ATOM 420 N N . LEU A 1 67 ? 63.134 80.957 14.271 1.00 20.75 43 LEU A N 1
ATOM 421 C CA . LEU A 1 67 ? 62.014 80.412 15.062 1.00 19.21 43 LEU A CA 1
ATOM 422 C C . LEU A 1 67 ? 62.517 79.318 16.002 1.00 18.47 43 LEU A C 1
ATOM 423 O O . LEU A 1 67 ? 62.215 79.301 17.205 1.00 19.14 43 LEU A O 1
ATOM 428 N N . ALA A 1 68 ? 63.306 78.404 15.448 1.00 18.22 44 ALA A N 1
ATOM 429 C CA . ALA A 1 68 ? 63.865 77.314 16.229 1.00 19.75 44 ALA A CA 1
ATOM 430 C C . ALA A 1 68 ? 64.729 77.838 17.385 1.00 19.18 44 ALA A C 1
ATOM 431 O O . ALA A 1 68 ? 64.722 77.262 18.452 1.00 21.07 44 ALA A O 1
ATOM 433 N N . ASP A 1 69 ? 65.461 78.929 17.163 1.00 20.92 45 ASP A N 1
ATOM 434 C CA . ASP A 1 69 ? 66.292 79.546 18.221 1.00 21.50 45 ASP A CA 1
ATOM 435 C C . ASP A 1 69 ? 65.393 80.082 19.372 1.00 21.49 45 ASP A C 1
ATOM 436 O O . ASP A 1 69 ? 65.719 79.938 20.533 1.00 22.60 45 ASP A O 1
ATOM 441 N N . TYR A 1 70 ? 64.232 80.662 19.041 1.00 21.34 46 TYR A N 1
ATOM 442 C CA . TYR A 1 70 ? 63.296 81.128 20.068 1.00 20.27 46 TYR A CA 1
ATOM 443 C C . TYR A 1 70 ? 62.778 79.964 20.902 1.00 20.11 46 TYR A C 1
ATOM 444 O O . TYR A 1 70 ? 62.675 80.073 22.120 1.00 20.04 46 TYR A O 1
ATOM 453 N N . TYR A 1 71 ? 62.460 78.841 20.254 1.00 20.30 47 TYR A N 1
ATOM 454 C CA . TYR A 1 71 ? 62.046 77.653 20.982 1.00 20.87 47 TYR A CA 1
ATOM 455 C C . TYR A 1 71 ? 63.230 77.147 21.839 1.00 21.37 47 TYR A C 1
ATOM 456 O O . TYR A 1 71 ? 63.064 76.771 22.997 1.00 20.58 47 TYR A O 1
ATOM 465 N N . ALA A 1 72 ? 64.411 77.082 21.220 1.00 22.18 48 ALA A N 1
ATOM 466 C CA . ALA A 1 72 ? 65.619 76.605 21.915 1.00 22.99 48 ALA A CA 1
ATOM 467 C C . ALA A 1 72 ? 65.861 77.363 23.223 1.00 24.04 48 ALA A C 1
ATOM 468 O O . ALA A 1 72 ? 66.181 76.749 24.233 1.00 24.58 48 ALA A O 1
ATOM 470 N N . GLN A 1 73 ? 65.669 78.681 23.207 1.00 26.55 49 GLN A N 1
ATOM 471 C CA . GLN A 1 73 ? 65.875 79.505 24.400 1.00 28.56 49 GLN A CA 1
ATOM 472 C C . GLN A 1 73 ? 64.880 79.185 25.507 1.00 29.50 49 GLN A C 1
ATOM 473 O O . GLN A 1 73 ? 65.256 79.137 26.676 1.00 28.42 49 GLN A O 1
ATOM 479 N N . LEU A 1 74 ? 63.613 78.954 25.139 1.00 29.12 50 LEU A N 1
ATOM 480 C CA . LEU A 1 74 ? 62.596 78.559 26.108 1.00 29.56 50 LEU A CA 1
ATOM 481 C C . LEU A 1 74 ? 62.974 77.265 26.765 1.00 29.16 50 LEU A C 1
ATOM 482 O O . LEU A 1 74 ? 62.787 77.085 27.967 1.00 30.44 50 LEU A O 1
ATOM 487 N N . ILE A 1 75 ? 63.438 76.332 25.943 1.00 29.76 51 ILE A N 1
ATOM 488 C CA . ILE A 1 75 ? 63.824 75.009 26.391 1.00 30.05 51 ILE A CA 1
ATOM 489 C C . ILE A 1 75 ? 65.047 75.090 27.295 1.00 32.12 51 ILE A C 1
ATOM 490 O O . ILE A 1 75 ? 65.060 74.497 28.346 1.00 33.67 51 ILE A O 1
ATOM 495 N N . ILE A 1 76 ? 66.066 75.828 26.880 1.00 33.73 52 ILE A N 1
ATOM 496 C CA . ILE A 1 76 ? 67.283 75.969 27.696 1.00 35.43 52 ILE A CA 1
ATOM 497 C C . ILE A 1 76 ? 67.002 76.565 29.081 1.00 37.44 52 ILE A C 1
ATOM 498 O O . ILE A 1 76 ? 67.539 76.081 30.073 1.00 39.75 52 ILE A O 1
ATOM 503 N N . LYS A 1 77 ? 66.129 77.570 29.147 1.00 38.99 53 LYS A N 1
ATOM 504 C CA . LYS A 1 77 ? 65.787 78.254 30.414 1.00 40.06 53 LYS A CA 1
ATOM 505 C C . LYS A 1 77 ? 64.777 77.553 31.353 1.00 39.90 53 LYS A C 1
ATOM 506 O O . LYS A 1 77 ? 64.576 78.019 32.474 1.00 40.39 53 LYS A O 1
ATOM 512 N N A SER A 1 78 ? 64.153 76.464 30.901 0.60 39.56 54 SER A N 1
ATOM 513 N N B SER A 1 78 ? 64.160 76.454 30.919 0.40 39.34 54 SER A N 1
ATOM 514 C CA A SER A 1 78 ? 63.165 75.752 31.725 0.60 39.02 54 SER A CA 1
ATOM 515 C CA B SER A 1 78 ? 63.172 75.764 31.762 0.40 38.69 54 SER A CA 1
ATOM 516 C C A SER A 1 78 ? 63.793 74.686 32.616 0.60 38.28 54 SER A C 1
ATOM 517 C C B SER A 1 78 ? 63.806 74.725 32.677 0.40 38.04 54 SER A C 1
ATOM 518 O O A SER A 1 78 ? 64.784 74.057 32.247 0.60 38.46 54 SER A O 1
ATOM 519 O O B SER A 1 78 ? 64.838 74.140 32.350 0.40 38.18 54 SER A O 1
ATOM 524 N N A ASP A 1 79 ? 63.189 74.472 33.782 0.60 37.36 55 ASP A N 1
ATOM 525 N N B ASP A 1 79 ? 63.173 74.490 33.822 0.40 37.21 55 ASP A N 1
ATOM 526 C CA A ASP A 1 79 ? 63.652 73.450 34.724 0.60 36.77 55 ASP A CA 1
ATOM 527 C CA B ASP A 1 79 ? 63.635 73.467 34.757 0.40 36.63 55 ASP A CA 1
ATOM 528 C C A ASP A 1 79 ? 62.811 72.180 34.622 0.60 36.32 55 ASP A C 1
ATOM 529 C C B ASP A 1 79 ? 62.807 72.185 34.627 0.40 36.18 55 ASP A C 1
ATOM 530 O O A ASP A 1 79 ? 62.751 71.378 35.560 0.60 35.54 55 ASP A O 1
ATOM 531 O O B ASP A 1 79 ? 62.755 71.380 35.559 0.40 35.66 55 ASP A O 1
ATOM 540 N N . VAL A 1 80 ? 62.142 72.006 33.484 1.00 35.36 56 VAL A N 1
ATOM 541 C CA . VAL A 1 80 ? 61.356 70.809 33.250 1.00 34.43 56 VAL A CA 1
ATOM 542 C C . VAL A 1 80 ? 62.392 69.709 33.077 1.00 34.17 56 VAL A C 1
ATOM 543 O O . VAL A 1 80 ? 63.404 69.918 32.430 1.00 33.22 56 VAL A O 1
ATOM 547 N N . LYS A 1 81 ? 62.160 68.568 33.710 1.00 34.94 57 LYS A N 1
ATOM 548 C CA . LYS A 1 81 ? 63.065 67.435 33.612 1.00 35.57 57 LYS A CA 1
ATOM 549 C C . LYS A 1 81 ? 62.620 66.528 32.461 1.00 34.02 57 LYS A C 1
ATOM 550 O O . LYS A 1 81 ? 61.519 65.978 32.493 1.00 33.53 57 LYS A O 1
ATOM 556 N N . TYR A 1 82 ? 63.469 66.398 31.445 1.00 32.02 58 TYR A N 1
ATOM 557 C CA . TYR A 1 82 ? 63.153 65.561 30.279 1.00 31.53 58 TYR A CA 1
ATOM 558 C C . TYR A 1 82 ? 64.454 65.004 29.716 1.00 30.29 58 TYR A C 1
ATOM 559 O O . TYR A 1 82 ? 65.528 65.502 30.026 1.00 29.86 58 TYR A O 1
ATOM 568 N N . ASP A 1 83 ? 64.346 63.976 28.885 1.00 29.35 59 ASP A N 1
ATOM 569 C CA . ASP A 1 83 ? 65.509 63.328 28.274 1.00 28.82 59 ASP A CA 1
ATOM 570 C C . ASP A 1 83 ? 65.641 63.574 26.760 1.00 27.85 59 ASP A C 1
ATOM 571 O O . ASP A 1 83 ? 66.751 63.715 26.233 1.00 28.68 59 ASP A O 1
ATOM 576 N N . ILE A 1 84 ? 64.505 63.625 26.070 1.00 25.08 60 ILE A N 1
ATOM 577 C CA . ILE A 1 84 ? 64.445 63.660 24.606 1.00 23.65 60 ILE A CA 1
ATOM 578 C C . ILE A 1 84 ? 63.415 64.668 24.110 1.00 24.14 60 ILE A C 1
ATOM 579 O O . ILE A 1 84 ? 62.406 64.901 24.783 1.00 22.53 60 ILE A O 1
ATOM 584 N N . LEU A 1 85 ? 63.680 65.280 22.957 1.00 22.90 61 LEU A N 1
ATOM 585 C CA . LEU A 1 85 ? 62.718 66.158 22.326 1.00 22.29 61 LEU A CA 1
ATOM 586 C C . LEU A 1 85 ? 61.876 65.299 21.371 1.00 21.62 61 LEU A C 1
ATOM 587 O O . LEU A 1 85 ? 62.415 64.584 20.506 1.00 21.64 61 LEU A O 1
ATOM 592 N N . PHE A 1 86 ? 60.560 65.336 21.546 1.00 20.56 62 PHE A N 1
ATOM 593 C CA . PHE A 1 86 ? 59.655 64.566 20.714 1.00 20.30 62 PHE A CA 1
ATOM 594 C C . PHE A 1 86 ? 58.857 65.481 19.804 1.00 22.13 62 PHE A C 1
ATOM 595 O O . PHE A 1 86 ? 58.155 66.400 20.280 1.00 20.82 62 PHE A O 1
ATOM 603 N N . GLY A 1 87 ? 58.961 65.230 18.496 1.00 22.29 63 GLY A N 1
ATOM 604 C CA . GLY A 1 87 ? 58.231 66.003 17.502 1.00 23.26 63 GLY A CA 1
ATOM 605 C C . GLY A 1 87 ? 57.173 65.159 16.826 1.00 24.74 63 GLY A C 1
ATOM 606 O O . GLY A 1 87 ? 57.492 64.321 15.980 1.00 24.03 63 GLY A O 1
ATOM 607 N N . PRO A 1 88 ? 55.899 65.351 17.203 1.00 25.87 64 PRO A N 1
ATOM 608 C CA . PRO A 1 88 ? 54.876 64.561 16.528 1.00 26.81 64 PRO A CA 1
ATOM 609 C C . PRO A 1 88 ? 54.654 65.015 15.090 1.00 27.61 64 PRO A C 1
ATOM 610 O O . PRO A 1 88 ? 54.834 66.200 14.765 1.00 27.02 64 PRO A O 1
ATOM 614 N N . ALA A 1 89 ? 54.277 64.075 14.230 1.00 27.17 65 ALA A N 1
ATOM 615 C CA . ALA A 1 89 ? 53.974 64.410 12.853 1.00 26.76 65 ALA A CA 1
ATOM 616 C C . ALA A 1 89 ? 52.654 65.190 12.833 1.00 26.48 65 ALA A C 1
ATOM 617 O O . ALA A 1 89 ? 51.752 64.866 13.589 1.00 27.17 65 ALA A O 1
ATOM 619 N N . TYR A 1 90 ? 52.521 66.197 11.969 1.00 26.45 66 TYR A N 1
ATOM 620 C CA . TYR A 1 90 ? 53.550 66.593 11.013 1.00 26.04 66 TYR A CA 1
ATOM 621 C C . TYR A 1 90 ? 54.372 67.818 11.386 1.00 26.23 66 TYR A C 1
ATOM 622 O O . TYR A 1 90 ? 55.544 67.887 11.046 1.00 25.54 66 TYR A O 1
ATOM 631 N N . LYS A 1 91 ? 53.767 68.791 12.061 1.00 25.43 67 LYS A N 1
ATOM 632 C CA . LYS A 1 91 ? 54.471 70.056 12.349 1.00 25.27 67 LYS A CA 1
ATOM 633 C C . LYS A 1 91 ? 55.608 69.989 13.378 1.00 23.43 67 LYS A C 1
ATOM 634 O O . LYS A 1 91 ? 56.552 70.814 13.342 1.00 23.16 67 LYS A O 1
ATOM 640 N N . GLY A 1 92 ? 55.536 69.006 14.268 1.00 21.15 68 GLY A N 1
ATOM 641 C CA . GLY A 1 92 ? 56.548 68.815 15.311 1.00 20.53 68 GLY A CA 1
ATOM 642 C C . GLY A 1 92 ? 57.864 68.308 14.731 1.00 21.04 68 GLY A C 1
ATOM 643 O O . GLY A 1 92 ? 58.932 68.587 15.271 1.00 21.19 68 GLY A O 1
ATOM 644 N N . ILE A 1 93 ? 57.791 67.600 13.614 1.00 21.20 69 ILE A N 1
ATOM 645 C CA . ILE A 1 93 ? 59.005 66.999 13.033 1.00 21.94 69 ILE A CA 1
ATOM 646 C C . ILE A 1 93 ? 60.045 68.057 12.588 1.00 20.71 69 ILE A C 1
ATOM 647 O O . ILE A 1 93 ? 61.153 68.077 13.127 1.00 20.77 69 ILE A O 1
ATOM 652 N N . PRO A 1 94 ? 59.679 68.961 11.665 1.00 21.17 70 PRO A N 1
ATOM 653 C CA . PRO A 1 94 ? 60.680 69.965 11.243 1.00 20.81 70 PRO A CA 1
ATOM 654 C C . PRO A 1 94 ? 61.125 70.862 12.375 1.00 20.26 70 PRO A C 1
ATOM 655 O O . PRO A 1 94 ? 62.290 71.280 12.402 1.00 19.59 70 PRO A O 1
ATOM 659 N N . LEU A 1 95 ? 60.222 71.149 13.328 1.00 19.73 71 LEU A N 1
ATOM 660 C CA . LEU A 1 95 ? 60.572 71.990 14.477 1.00 19.48 71 LEU A CA 1
ATOM 661 C C . LEU A 1 95 ? 61.635 71.341 15.361 1.00 19.88 71 LEU A C 1
ATOM 662 O O . LEU A 1 95 ? 62.611 71.986 15.744 1.00 18.65 71 LEU A O 1
ATOM 667 N N . VAL A 1 96 ? 61.466 70.059 15.662 1.00 18.99 72 VAL A N 1
ATOM 668 C CA . VAL A 1 96 ? 62.438 69.350 16.497 1.00 20.25 72 VAL A CA 1
ATOM 669 C C . VAL A 1 96 ? 63.765 69.176 15.756 1.00 20.95 72 VAL A C 1
ATOM 670 O O . VAL A 1 96 ? 64.845 69.316 16.360 1.00 22.76 72 VAL A O 1
ATOM 674 N N . ALA A 1 97 ? 63.696 68.891 14.460 1.00 20.10 73 ALA A N 1
ATOM 675 C CA . ALA A 1 97 ? 64.912 68.779 13.655 1.00 21.12 73 ALA A CA 1
ATOM 676 C C . ALA A 1 97 ? 65.681 70.113 13.664 1.00 21.12 73 ALA A C 1
ATOM 677 O O . ALA A 1 97 ? 66.894 70.132 13.921 1.00 19.54 73 ALA A O 1
ATOM 679 N N . ALA A 1 98 ? 64.971 71.229 13.445 1.00 20.47 74 ALA A N 1
ATOM 680 C CA . ALA A 1 98 ? 65.602 72.557 13.446 1.00 21.32 74 ALA A CA 1
ATOM 681 C C . ALA A 1 98 ? 66.106 72.962 14.809 1.00 21.84 74 ALA A C 1
ATOM 682 O O . ALA A 1 98 ? 67.219 73.515 14.928 1.00 21.66 74 ALA A O 1
ATOM 684 N N . ILE A 1 99 ? 65.314 72.687 15.848 1.00 21.40 75 ILE A N 1
ATOM 685 C CA . ILE A 1 99 ? 65.702 73.014 17.207 1.00 21.97 75 ILE A CA 1
ATOM 686 C C . ILE A 1 99 ? 66.952 72.238 17.637 1.00 22.20 75 ILE A C 1
ATOM 687 O O . ILE A 1 99 ? 67.876 72.787 18.269 1.00 21.06 75 ILE A O 1
ATOM 692 N N . SER A 1 100 ? 66.968 70.956 17.309 1.00 21.17 76 SER A N 1
ATOM 693 C CA . SER A 1 100 ? 68.081 70.110 17.678 1.00 21.84 76 SER A CA 1
ATOM 694 C C . SER A 1 100 ? 69.344 70.592 16.958 1.00 21.56 76 SER A C 1
ATOM 695 O O . SER A 1 100 ? 70.437 70.607 17.548 1.00 22.70 76 SER A O 1
ATOM 698 N N . THR A 1 101 ? 69.170 71.026 15.714 1.00 21.80 77 THR A N 1
ATOM 699 C CA . THR A 1 101 ? 70.277 71.577 14.910 1.00 22.78 77 THR A CA 1
ATOM 700 C C . THR A 1 101 ? 70.819 72.868 15.525 1.00 23.03 77 THR A C 1
ATOM 701 O O . THR A 1 101 ? 72.040 73.006 15.736 1.00 23.74 77 THR A O 1
ATOM 705 N N . VAL A 1 102 ? 69.931 73.794 15.868 1.00 23.11 78 VAL A N 1
ATOM 706 C CA . VAL A 1 102 ? 70.341 75.046 16.519 1.00 22.95 78 VAL A CA 1
ATOM 707 C C . VAL A 1 102 ? 71.042 74.811 17.873 1.00 23.91 78 VAL A C 1
ATOM 708 O O . VAL A 1 102 ? 72.059 75.460 18.179 1.00 26.87 78 VAL A O 1
ATOM 712 N N . LEU A 1 103 ? 70.542 73.875 18.664 1.00 23.02 79 LEU A N 1
ATOM 713 C CA . LEU A 1 103 ? 71.130 73.590 19.958 1.00 24.19 79 LEU A CA 1
ATOM 714 C C . LEU A 1 103 ? 72.600 73.153 19.788 1.00 25.42 79 LEU A C 1
ATOM 715 O O . LEU A 1 103 ? 73.494 73.607 20.530 1.00 25.89 79 LEU A O 1
ATOM 720 N N . ALA A 1 104 ? 72.831 72.308 18.794 1.00 25.59 80 ALA A N 1
ATOM 721 C CA . ALA A 1 104 ? 74.174 71.804 18.493 1.00 27.34 80 ALA A CA 1
ATOM 722 C C . ALA A 1 104 ? 75.061 72.889 17.904 1.00 28.44 80 ALA A C 1
ATOM 723 O O . ALA A 1 104 ? 76.159 73.122 18.395 1.00 29.42 80 ALA A O 1
ATOM 725 N N . LEU A 1 105 ? 74.570 73.542 16.850 1.00 28.88 81 LEU A N 1
ATOM 726 C CA . LEU A 1 105 ? 75.334 74.554 16.116 1.00 31.02 81 LEU A CA 1
ATOM 727 C C . LEU A 1 105 ? 75.629 75.823 16.927 1.00 31.50 81 LEU A C 1
ATOM 728 O O . LEU A 1 105 ? 76.760 76.313 16.925 1.00 30.13 81 LEU A O 1
ATOM 733 N N . LYS A 1 106 ? 74.636 76.345 17.644 1.00 30.86 82 LYS A N 1
ATOM 734 C CA . LYS A 1 106 ? 74.827 77.588 18.388 1.00 31.42 82 LYS A CA 1
ATOM 735 C C . LYS A 1 106 ? 75.127 77.455 19.870 1.00 32.30 82 LYS A C 1
ATOM 736 O O . LYS A 1 106 ? 75.898 78.230 20.396 1.00 31.40 82 LYS A O 1
ATOM 742 N N . TYR A 1 107 ? 74.516 76.487 20.548 1.00 32.04 83 TYR A N 1
ATOM 743 C CA . TYR A 1 107 ? 74.666 76.382 21.993 1.00 32.29 83 TYR A CA 1
ATOM 744 C C . TYR A 1 107 ? 75.548 75.246 22.466 1.00 32.60 83 TYR A C 1
ATOM 745 O O . TYR A 1 107 ? 75.698 75.069 23.659 1.00 32.87 83 TYR A O 1
ATOM 754 N N . ASN A 1 108 ? 76.098 74.473 21.537 1.00 33.15 84 ASN A N 1
ATOM 755 C CA . ASN A 1 108 ? 76.978 73.352 21.867 1.00 34.70 84 ASN A CA 1
ATOM 756 C C . ASN A 1 108 ? 76.283 72.311 22.756 1.00 33.67 84 ASN A C 1
ATOM 757 O O . ASN A 1 108 ? 76.907 71.710 23.643 1.00 33.48 84 ASN A O 1
ATOM 762 N N . ILE A 1 109 ? 74.980 72.114 22.526 1.00 31.26 85 ILE A N 1
ATOM 763 C CA . ILE A 1 109 ? 74.175 71.120 23.256 1.00 29.70 85 ILE A CA 1
ATOM 764 C C . ILE A 1 109 ? 73.783 69.992 22.289 1.00 28.70 85 ILE A C 1
ATOM 765 O O . ILE A 1 109 ? 73.282 70.259 21.212 1.00 28.26 85 ILE A O 1
ATOM 770 N N . ASP A 1 110 ? 74.021 68.744 22.680 1.00 27.55 86 ASP A N 1
ATOM 771 C CA . ASP A 1 110 ? 73.768 67.574 21.832 1.00 27.80 86 ASP A CA 1
ATOM 772 C C . ASP A 1 110 ? 72.507 66.873 22.340 1.00 27.38 86 ASP A C 1
ATOM 773 O O . ASP A 1 110 ? 72.552 66.008 23.228 1.00 27.53 86 ASP A O 1
ATOM 778 N N . MET A 1 111 ? 71.390 67.219 21.722 1.00 25.63 87 MET A N 1
ATOM 779 C CA . MET A 1 111 ? 70.075 66.803 22.201 1.00 25.57 87 MET A CA 1
ATOM 780 C C . MET A 1 111 ? 69.493 65.616 21.449 1.00 23.45 87 MET A C 1
ATOM 781 O O . MET A 1 111 ? 69.423 65.639 20.239 1.00 23.16 87 MET A O 1
ATOM 786 N N . PRO A 1 112 ? 69.112 64.558 22.170 1.00 23.38 88 PRO A N 1
ATOM 787 C CA . PRO A 1 112 ? 68.448 63.450 21.545 1.00 24.06 88 PRO A CA 1
ATOM 788 C C . PRO A 1 112 ? 67.065 63.882 21.098 1.00 23.42 88 PRO A C 1
ATOM 789 O O . PRO A 1 112 ? 66.429 64.689 21.793 1.00 24.63 88 PRO A O 1
ATOM 793 N N . TYR A 1 113 ? 66.596 63.344 19.972 1.00 23.33 89 TYR A N 1
ATOM 794 C CA . TYR A 1 113 ? 65.277 63.678 19.453 1.00 22.45 89 TYR A CA 1
ATOM 795 C C . TYR A 1 113 ? 64.605 62.442 18.899 1.00 22.60 89 TYR A C 1
ATOM 796 O O . TYR A 1 113 ? 65.268 61.453 18.593 1.00 22.10 89 TYR A O 1
ATOM 805 N N . ALA A 1 114 ? 63.287 62.513 18.736 1.00 22.11 90 ALA A N 1
ATOM 806 C CA . ALA A 1 114 ? 62.507 61.407 18.202 1.00 22.72 90 ALA A CA 1
ATOM 807 C C . ALA A 1 114 ? 61.270 61.953 17.520 1.00 22.62 90 ALA A C 1
ATOM 808 O O . ALA A 1 114 ? 60.815 63.040 17.859 1.00 22.57 90 ALA A O 1
ATOM 810 N N . PHE A 1 115 ? 60.755 61.199 16.551 1.00 23.66 91 PHE A N 1
ATOM 811 C CA . PHE A 1 115 ? 59.561 61.562 15.800 1.00 23.95 91 PHE A CA 1
ATOM 812 C C . PHE A 1 115 ? 58.597 60.380 15.719 1.00 25.96 91 PHE A C 1
ATOM 813 O O . PHE A 1 115 ? 58.978 59.238 15.964 1.00 26.49 91 PHE A O 1
ATOM 821 N N . ASP A 1 116 ? 57.347 60.647 15.360 1.00 27.38 92 ASP A N 1
ATOM 822 C CA . ASP A 1 116 ? 56.414 59.553 15.101 1.00 28.68 92 ASP A CA 1
ATOM 823 C C . ASP A 1 116 ? 55.894 59.678 13.669 1.00 30.39 92 ASP A C 1
ATOM 824 O O . ASP A 1 116 ? 56.417 60.469 12.879 1.00 30.13 92 ASP A O 1
ATOM 829 N N . ARG A 1 117 ? 54.898 58.863 13.334 1.00 31.79 93 ARG A N 1
ATOM 830 C CA . ARG A 1 117 ? 54.233 58.888 12.044 1.00 34.75 93 ARG A CA 1
ATOM 831 C C . ARG A 1 117 ? 52.771 59.185 12.332 1.00 36.51 93 ARG A C 1
ATOM 832 O O . ARG A 1 117 ? 52.271 58.826 13.392 1.00 36.22 93 ARG A O 1
ATOM 840 N N . LYS A 1 118 ? 52.084 59.838 11.408 1.00 40.19 94 LYS A N 1
ATOM 841 C CA . LYS A 1 118 ? 50.683 60.200 11.642 1.00 43.87 94 LYS A CA 1
ATOM 842 C C . LYS A 1 118 ? 49.784 58.967 11.617 1.00 46.72 94 LYS A C 1
ATOM 843 O O . LYS A 1 118 ? 49.127 58.654 12.614 1.00 48.02 94 LYS A O 1
ATOM 849 N N . GLU A 1 119 ? 49.769 58.276 10.477 1.00 49.62 95 GLU A N 1
ATOM 850 C CA . GLU A 1 119 ? 48.972 57.057 10.275 1.00 51.94 95 GLU A CA 1
ATOM 851 C C . GLU A 1 119 ? 48.297 56.537 11.549 1.00 52.96 95 GLU A C 1
ATOM 852 O O . GLU A 1 119 ? 48.371 55.343 11.867 1.00 55.03 95 GLU A O 1
ATOM 858 N N . GLY A 1 127 ? 59.040 50.043 13.890 1.00 43.45 103 GLY A N 1
ATOM 859 C CA . GLY A 1 127 ? 58.234 50.552 14.999 1.00 43.24 103 GLY A CA 1
ATOM 860 C C . GLY A 1 127 ? 57.318 51.700 14.580 1.00 42.36 103 GLY A C 1
ATOM 861 O O . GLY A 1 127 ? 57.104 51.935 13.389 1.00 42.85 103 GLY A O 1
ATOM 862 N N . VAL A 1 128 ? 56.756 52.401 15.559 1.00 40.60 104 VAL A N 1
ATOM 863 C CA . VAL A 1 128 ? 55.880 53.539 15.261 1.00 38.87 104 VAL A CA 1
ATOM 864 C C . VAL A 1 128 ? 56.672 54.859 15.451 1.00 35.93 104 VAL A C 1
ATOM 865 O O . VAL A 1 128 ? 56.212 55.928 15.077 1.00 35.32 104 VAL A O 1
ATOM 869 N N . PHE A 1 129 ? 57.884 54.749 15.997 1.00 33.65 105 PHE A N 1
ATOM 870 C CA . PHE A 1 129 ? 58.733 55.908 16.282 1.00 31.03 105 PHE A CA 1
ATOM 871 C C . PHE A 1 129 ? 60.097 55.805 15.597 1.00 30.35 105 PHE A C 1
ATOM 872 O O . PHE A 1 129 ? 60.548 54.710 15.263 1.00 29.87 105 PHE A O 1
ATOM 880 N N . VAL A 1 130 ? 60.746 56.951 15.405 1.00 27.67 106 VAL A N 1
ATOM 881 C CA . VAL A 1 130 ? 62.102 56.984 14.860 1.00 28.23 106 VAL A CA 1
ATOM 882 C C . VAL A 1 130 ? 62.947 57.913 15.702 1.00 27.19 106 VAL A C 1
ATOM 883 O O . VAL A 1 130 ? 62.422 58.679 16.521 1.00 26.16 106 VAL A O 1
ATOM 887 N N . GLY A 1 131 ? 64.256 57.828 15.522 1.00 25.92 107 GLY A N 1
ATOM 888 C CA . GLY A 1 131 ? 65.189 58.624 16.300 1.00 25.51 107 GLY A CA 1
ATOM 889 C C . GLY A 1 131 ? 65.593 57.915 17.581 1.00 25.52 107 GLY A C 1
ATOM 890 O O . GLY A 1 131 ? 65.725 56.687 17.605 1.00 27.58 107 GLY A O 1
ATOM 891 N N . ALA A 1 132 ? 65.757 58.677 18.659 1.00 24.22 108 ALA A N 1
ATOM 892 C CA . ALA A 1 132 ? 66.195 58.130 19.935 1.00 24.51 108 ALA A CA 1
ATOM 893 C C . ALA A 1 132 ? 65.095 57.309 20.609 1.00 25.25 108 ALA A C 1
ATOM 894 O O . ALA A 1 132 ? 63.919 57.708 20.602 1.00 24.82 108 ALA A O 1
ATOM 896 N N . ASP A 1 133 ? 65.491 56.169 21.184 1.00 25.07 109 ASP A N 1
ATOM 897 C CA . ASP A 1 133 ? 64.557 55.269 21.875 1.00 24.84 109 ASP A CA 1
ATOM 898 C C . ASP A 1 133 ? 63.953 55.999 23.070 1.00 24.01 109 ASP A C 1
ATOM 899 O O . ASP A 1 133 ? 64.661 56.428 23.960 1.00 23.84 109 ASP A O 1
ATOM 904 N N . MET A 1 134 ? 62.635 56.144 23.071 1.00 24.06 110 MET A N 1
ATOM 905 C CA . MET A 1 134 ? 61.932 56.850 24.165 1.00 24.13 110 MET A CA 1
ATOM 906 C C . MET A 1 134 ? 61.389 55.898 25.241 1.00 24.67 110 MET A C 1
ATOM 907 O O . MET A 1 134 ? 60.818 56.355 26.234 1.00 24.73 110 MET A O 1
ATOM 912 N N . THR A 1 135 ? 61.595 54.592 25.082 1.00 25.73 111 THR A N 1
ATOM 913 C CA . THR A 1 135 ? 61.114 53.635 26.101 1.00 26.13 111 THR A CA 1
ATOM 914 C C . THR A 1 135 ? 61.623 53.987 27.490 1.00 26.14 111 THR A C 1
ATOM 915 O O . THR A 1 135 ? 62.819 54.171 27.685 1.00 26.85 111 THR A O 1
ATOM 919 N N A ASN A 1 136 ? 60.700 54.085 28.448 0.50 26.42 112 ASN A N 1
ATOM 920 N N B ASN A 1 136 ? 60.696 54.121 28.442 0.50 26.77 112 ASN A N 1
ATOM 921 C CA A ASN A 1 136 ? 61.027 54.397 29.841 0.50 26.44 112 ASN A CA 1
ATOM 922 C CA B ASN A 1 136 ? 60.999 54.494 29.836 0.50 27.06 112 ASN A CA 1
ATOM 923 C C A ASN A 1 136 ? 61.774 55.732 29.987 0.50 26.57 112 ASN A C 1
ATOM 924 C C B ASN A 1 136 ? 61.515 55.922 30.014 0.50 27.28 112 ASN A C 1
ATOM 925 O O A ASN A 1 136 ? 62.688 55.863 30.799 0.50 26.23 112 ASN A O 1
ATOM 926 O O B ASN A 1 136 ? 61.872 56.295 31.118 0.50 27.42 112 ASN A O 1
ATOM 935 N N A LYS A 1 137 ? 61.373 56.727 29.191 0.50 26.47 113 LYS A N 1
ATOM 936 N N B LYS A 1 137 ? 61.511 56.731 28.949 0.50 26.61 113 LYS A N 1
ATOM 937 C CA A LYS A 1 137 ? 62.009 58.042 29.239 0.50 26.27 113 LYS A CA 1
ATOM 938 C CA B LYS A 1 137 ? 62.061 58.091 29.019 0.50 26.12 113 LYS A CA 1
ATOM 939 C C A LYS A 1 137 ? 60.991 59.179 29.360 0.50 26.51 113 LYS A C 1
ATOM 940 C C B LYS A 1 137 ? 61.013 59.196 29.231 0.50 26.43 113 LYS A C 1
ATOM 941 O O A LYS A 1 137 ? 59.783 58.970 29.244 0.50 25.04 113 LYS A O 1
ATOM 942 O O B LYS A 1 137 ? 59.812 58.979 29.059 0.50 24.91 113 LYS A O 1
ATOM 953 N N . LYS A 1 138 ? 61.509 60.382 29.583 1.00 26.04 114 LYS A N 1
ATOM 954 C CA . LYS A 1 138 ? 60.692 61.576 29.713 1.00 26.75 114 LYS A CA 1
ATOM 955 C C . LYS A 1 138 ? 60.958 62.452 28.487 1.00 25.34 114 LYS A C 1
ATOM 956 O O . LYS A 1 138 ? 62.113 62.694 28.114 1.00 25.44 114 LYS A O 1
ATOM 962 N N . VAL A 1 139 ? 59.903 62.961 27.870 1.00 23.73 115 VAL A N 1
ATOM 963 C CA . VAL A 1 139 ? 60.070 63.776 26.686 1.00 23.06 115 VAL A CA 1
ATOM 964 C C . VAL A 1 139 ? 59.376 65.123 26.812 1.00 23.84 115 VAL A C 1
ATOM 965 O O . VAL A 1 139 ? 58.429 65.289 27.587 1.00 22.45 115 VAL A O 1
ATOM 969 N N . LEU A 1 140 ? 59.880 66.070 26.030 1.00 23.70 116 LEU A N 1
ATOM 970 C CA . LEU A 1 140 ? 59.313 67.375 25.904 1.00 23.74 116 LEU A CA 1
ATOM 971 C C . LEU A 1 140 ? 58.691 67.359 24.498 1.00 23.24 116 LEU A C 1
ATOM 972 O O . LEU A 1 140 ? 59.393 67.146 23.495 1.00 24.48 116 LEU A O 1
ATOM 977 N N . LEU A 1 141 ? 57.372 67.515 24.438 1.00 21.12 117 LEU A N 1
ATOM 978 C CA . LEU A 1 141 ? 56.618 67.505 23.188 1.00 20.70 117 LEU A CA 1
ATOM 979 C C . LEU A 1 141 ? 56.627 68.893 22.546 1.00 20.81 117 LEU A C 1
ATOM 980 O O . LEU A 1 141 ? 56.196 69.888 23.147 1.00 21.14 117 LEU A O 1
ATOM 985 N N . ILE A 1 142 ? 57.118 68.952 21.317 1.00 19.27 118 ILE A N 1
ATOM 986 C CA . ILE A 1 142 ? 57.259 70.202 20.587 1.00 19.68 118 ILE A CA 1
ATOM 987 C C . ILE A 1 142 ? 56.274 70.246 19.441 1.00 20.08 118 ILE A C 1
ATOM 988 O O . ILE A 1 142 ? 56.193 69.307 18.645 1.00 21.40 118 ILE A O 1
ATOM 993 N N . ASP A 1 143 ? 55.575 71.359 19.297 1.00 21.32 119 ASP A N 1
ATOM 994 C CA . ASP A 1 143 ? 54.615 71.488 18.202 1.00 23.43 119 ASP A CA 1
ATOM 995 C C . ASP A 1 143 ? 54.415 72.975 17.883 1.00 22.24 119 ASP A C 1
ATOM 996 O O . ASP A 1 143 ? 55.028 73.857 18.485 1.00 20.41 119 ASP A O 1
ATOM 1001 N N . ASP A 1 144 ? 53.604 73.237 16.883 1.00 22.35 120 ASP A N 1
ATOM 1002 C CA . ASP A 1 144 ? 53.305 74.575 16.472 1.00 23.12 120 ASP A CA 1
ATOM 1003 C C . ASP A 1 144 ? 52.210 75.185 17.358 1.00 22.85 120 ASP A C 1
ATOM 1004 O O . ASP A 1 144 ? 52.452 76.108 18.100 1.00 19.49 120 ASP A O 1
ATOM 1009 N N . VAL A 1 145 ? 50.998 74.657 17.258 1.00 23.98 121 VAL A N 1
ATOM 1010 C CA . VAL A 1 145 ? 49.883 75.214 18.013 1.00 25.11 121 VAL A CA 1
ATOM 1011 C C . VAL A 1 145 ? 49.127 74.081 18.671 1.00 26.50 121 VAL A C 1
ATOM 1012 O O . VAL A 1 145 ? 49.311 72.907 18.311 1.00 26.21 121 VAL A O 1
ATOM 1016 N N . MET A 1 146 ? 48.316 74.407 19.665 1.00 26.41 122 MET A N 1
ATOM 1017 C CA . MET A 1 146 ? 47.470 73.387 20.278 1.00 28.82 122 MET A CA 1
ATOM 1018 C C . MET A 1 146 ? 46.109 74.042 20.483 1.00 29.37 122 MET A C 1
ATOM 1019 O O . MET A 1 146 ? 45.899 74.727 21.460 1.00 29.82 122 MET A O 1
ATOM 1024 N N . THR A 1 147 ? 45.216 73.813 19.530 1.00 30.39 123 THR A N 1
ATOM 1025 C CA . THR A 1 147 ? 43.874 74.421 19.505 1.00 31.82 123 THR A CA 1
ATOM 1026 C C . THR A 1 147 ? 42.827 73.542 20.160 1.00 31.67 123 THR A C 1
ATOM 1027 O O . THR A 1 147 ? 41.805 74.037 20.661 1.00 30.91 123 THR A O 1
ATOM 1031 N N . ALA A 1 148 ? 43.088 72.238 20.147 1.00 32.53 124 ALA A N 1
ATOM 1032 C CA . ALA A 1 148 ? 42.219 71.240 20.739 1.00 33.71 124 ALA A CA 1
ATOM 1033 C C . ALA A 1 148 ? 43.118 70.257 21.464 1.00 35.89 124 ALA A C 1
ATOM 1034 O O . ALA A 1 148 ? 44.344 70.256 21.248 1.00 36.07 124 ALA A O 1
ATOM 1036 N N . GLY A 1 149 ? 42.530 69.437 22.335 1.00 37.10 125 GLY A N 1
ATOM 1037 C CA . GLY A 1 149 ? 43.287 68.415 23.096 1.00 38.27 125 GLY A CA 1
ATOM 1038 C C . GLY A 1 149 ? 43.439 67.062 22.391 1.00 39.06 125 GLY A C 1
ATOM 1039 O O . GLY A 1 149 ? 44.172 66.178 22.863 1.00 38.77 125 GLY A O 1
ATOM 1040 N N . THR A 1 150 ? 42.737 66.912 21.266 1.00 39.64 126 THR A N 1
ATOM 1041 C CA . THR A 1 150 ? 42.758 65.697 20.449 1.00 40.01 126 THR A CA 1
ATOM 1042 C C . THR A 1 150 ? 44.193 65.259 20.125 1.00 38.58 126 THR A C 1
ATOM 1043 O O . THR A 1 150 ? 44.563 64.110 20.364 1.00 38.44 126 THR A O 1
ATOM 1047 N N . ALA A 1 151 ? 44.997 66.190 19.610 1.00 36.55 127 ALA A N 1
ATOM 1048 C CA . ALA A 1 151 ? 46.390 65.918 19.230 1.00 34.57 127 ALA A CA 1
ATOM 1049 C C . ALA A 1 151 ? 47.289 65.459 20.375 1.00 34.22 127 ALA A C 1
ATOM 1050 O O . ALA A 1 151 ? 48.074 64.490 20.229 1.00 34.18 127 ALA A O 1
ATOM 1052 N N . PHE A 1 152 ? 47.228 66.185 21.490 1.00 32.22 128 PHE A N 1
ATOM 1053 C CA . PHE A 1 152 ? 48.037 65.851 22.659 1.00 30.60 128 PHE A CA 1
ATOM 1054 C C . PHE A 1 152 ? 47.684 64.446 23.110 1.00 30.01 128 PHE A C 1
ATOM 1055 O O . PHE A 1 152 ? 48.555 63.664 23.469 1.00 28.09 128 PHE A O 1
ATOM 1063 N N . TYR A 1 153 ? 46.395 64.131 23.104 1.00 31.23 129 TYR A N 1
ATOM 1064 C CA . TYR A 1 153 ? 45.950 62.802 23.511 1.00 32.16 129 TYR A CA 1
ATOM 1065 C C . TYR A 1 153 ? 46.521 61.698 22.636 1.00 30.76 129 TYR A C 1
ATOM 1066 O O . TYR A 1 153 ? 46.891 60.659 23.142 1.00 30.44 129 TYR A O 1
ATOM 1075 N N . GLU A 1 154 ? 46.586 61.915 21.330 1.00 30.85 130 GLU A N 1
ATOM 1076 C CA . GLU A 1 154 ? 47.160 60.909 20.442 1.00 30.09 130 GLU A CA 1
ATOM 1077 C C . GLU A 1 154 ? 48.611 60.613 20.855 1.00 28.24 130 GLU A C 1
ATOM 1078 O O . GLU A 1 154 ? 48.989 59.455 20.976 1.00 26.69 130 GLU A O 1
ATOM 1084 N N . SER A 1 155 ? 49.400 61.658 21.127 1.00 25.37 131 SER A N 1
ATOM 1085 C CA . SER A 1 155 ? 50.809 61.470 21.542 1.00 25.05 131 SER A CA 1
ATOM 1086 C C . SER A 1 155 ? 50.899 60.798 22.889 1.00 24.38 131 SER A C 1
ATOM 1087 O O . SER A 1 155 ? 51.666 59.863 23.091 1.00 25.49 131 SER A O 1
ATOM 1090 N N . TYR A 1 156 ? 50.092 61.281 23.824 1.00 24.59 132 TYR A N 1
ATOM 1091 C CA . TYR A 1 156 ? 50.067 60.739 25.152 1.00 24.86 132 TYR A CA 1
ATOM 1092 C C . TYR A 1 156 ? 49.809 59.227 25.121 1.00 25.24 132 TYR A C 1
ATOM 1093 O O . TYR A 1 156 ? 50.531 58.438 25.740 1.00 24.42 132 TYR A O 1
ATOM 1102 N N . ASN A 1 157 ? 48.778 58.844 24.384 1.00 26.73 133 ASN A N 1
ATOM 1103 C CA . ASN A 1 157 ? 48.385 57.440 24.286 1.00 27.87 133 ASN A CA 1
ATOM 1104 C C . ASN A 1 157 ? 49.460 56.583 23.645 1.00 28.44 133 ASN A C 1
ATOM 1105 O O . ASN A 1 157 ? 49.775 55.492 24.144 1.00 29.01 133 ASN A O 1
ATOM 1110 N N . LYS A 1 158 ? 50.034 57.078 22.550 1.00 28.48 134 LYS A N 1
ATOM 1111 C CA . LYS A 1 158 ? 51.072 56.333 21.826 1.00 29.06 134 LYS A CA 1
ATOM 1112 C C . LYS A 1 158 ? 52.324 56.140 22.647 1.00 28.06 134 LYS A C 1
ATOM 1113 O O . LYS A 1 158 ? 52.927 55.057 22.616 1.00 27.13 134 LYS A O 1
ATOM 1119 N N . LEU A 1 159 ? 52.723 57.186 23.371 1.00 26.03 135 LEU A N 1
ATOM 1120 C CA . LEU A 1 159 ? 53.910 57.143 24.216 1.00 26.16 135 LEU A CA 1
ATOM 1121 C C . LEU A 1 159 ? 53.689 56.295 25.461 1.00 26.97 135 LEU A C 1
ATOM 1122 O O . LEU A 1 159 ? 54.610 55.615 25.932 1.00 26.42 135 LEU A O 1
ATOM 1127 N N . LYS A 1 160 ? 52.483 56.338 26.013 1.00 28.05 136 LYS A N 1
ATOM 1128 C CA . LYS A 1 160 ? 52.187 55.540 27.198 1.00 30.04 136 LYS A CA 1
ATOM 1129 C C . LYS A 1 160 ? 52.422 54.047 26.918 1.00 29.82 136 LYS A C 1
ATOM 1130 O O . LYS A 1 160 ? 52.856 53.320 27.789 1.00 30.46 136 LYS A O 1
ATOM 1136 N N . ILE A 1 161 ? 52.145 53.605 25.700 1.00 31.55 137 ILE A N 1
ATOM 1137 C CA . ILE A 1 161 ? 52.348 52.210 25.336 1.00 32.20 137 ILE A CA 1
ATOM 1138 C C . ILE A 1 161 ? 53.810 51.787 25.554 1.00 32.41 137 ILE A C 1
ATOM 1139 O O . ILE A 1 161 ? 54.071 50.641 25.919 1.00 32.63 137 ILE A O 1
ATOM 1144 N N . ILE A 1 162 ? 54.761 52.707 25.380 1.00 31.46 138 ILE A N 1
ATOM 1145 C CA . ILE A 1 162 ? 56.179 52.381 25.592 1.00 30.19 138 ILE A CA 1
ATOM 1146 C C . ILE A 1 162 ? 56.721 52.958 26.889 1.00 30.11 138 ILE A C 1
ATOM 1147 O O . ILE A 1 162 ? 57.940 53.085 27.074 1.00 29.79 138 ILE A O 1
ATOM 1152 N N . ASN A 1 163 ? 55.812 53.288 27.797 1.00 29.99 139 ASN A N 1
ATOM 1153 C CA . ASN A 1 163 ? 56.154 53.863 29.085 1.00 29.05 139 ASN A CA 1
ATOM 1154 C C . ASN A 1 163 ? 57.000 55.137 28.962 1.00 28.59 139 ASN A C 1
ATOM 1155 O O . ASN A 1 163 ? 57.903 55.377 29.767 1.00 28.24 139 ASN A O 1
ATOM 1160 N N . ALA A 1 164 ? 56.684 55.958 27.958 1.00 26.99 140 ALA A N 1
ATOM 1161 C CA . ALA A 1 164 ? 57.339 57.245 27.787 1.00 26.92 140 ALA A CA 1
ATOM 1162 C C . ALA A 1 164 ? 56.365 58.274 28.366 1.00 26.84 140 ALA A C 1
ATOM 1163 O O . ALA A 1 164 ? 55.152 58.162 28.156 1.00 27.19 140 ALA A O 1
ATOM 1165 N N . LYS A 1 165 ? 56.886 59.240 29.106 1.00 26.13 141 LYS A N 1
ATOM 1166 C CA . LYS A 1 165 ? 56.045 60.263 29.721 1.00 26.78 141 LYS A CA 1
ATOM 1167 C C . LYS A 1 165 ? 56.323 61.661 29.156 1.00 24.48 141 LYS A C 1
ATOM 1168 O O . LYS A 1 165 ? 57.467 62.034 28.948 1.00 22.86 141 LYS A O 1
ATOM 1174 N N . ILE A 1 166 ? 55.254 62.394 28.862 1.00 22.92 142 ILE A N 1
ATOM 1175 C CA . ILE A 1 166 ? 55.350 63.778 28.377 1.00 22.06 142 ILE A CA 1
ATOM 1176 C C . ILE A 1 166 ? 55.532 64.696 29.597 1.00 21.15 142 ILE A C 1
ATOM 1177 O O . ILE A 1 166 ? 54.650 64.785 30.438 1.00 22.37 142 ILE A O 1
ATOM 1182 N N . ALA A 1 167 ? 56.667 65.366 29.698 1.00 20.47 143 ALA A N 1
ATOM 1183 C CA . ALA A 1 167 ? 56.985 66.223 30.861 1.00 20.36 143 ALA A CA 1
ATOM 1184 C C . ALA A 1 167 ? 56.566 67.680 30.675 1.00 20.14 143 ALA A C 1
ATOM 1185 O O . ALA A 1 167 ? 56.479 68.443 31.650 1.00 20.79 143 ALA A O 1
ATOM 1187 N N . GLY A 1 168 ? 56.316 68.056 29.433 1.00 20.36 144 GLY A N 1
ATOM 1188 C CA . GLY A 1 168 ? 55.944 69.429 29.106 1.00 20.52 144 GLY A CA 1
ATOM 1189 C C . GLY A 1 168 ? 55.733 69.557 27.631 1.00 19.73 144 GLY A C 1
ATOM 1190 O O . GLY A 1 168 ? 56.034 68.621 26.850 1.00 20.79 144 GLY A O 1
ATOM 1191 N N . VAL A 1 169 ? 55.211 70.716 27.243 1.00 19.15 145 VAL A N 1
ATOM 1192 C CA . VAL A 1 169 ? 54.889 71.031 25.861 1.00 18.88 145 VAL A CA 1
ATOM 1193 C C . VAL A 1 169 ? 55.446 72.419 25.543 1.00 18.99 145 VAL A C 1
ATOM 1194 O O . VAL A 1 169 ? 55.418 73.304 26.391 1.00 19.03 145 VAL A O 1
ATOM 1198 N N . VAL A 1 170 ? 55.963 72.592 24.329 1.00 17.90 146 VAL A N 1
ATOM 1199 C CA . VAL A 1 170 ? 56.461 73.874 23.864 1.00 18.82 146 VAL A CA 1
ATOM 1200 C C . VAL A 1 170 ? 55.807 74.157 22.505 1.00 18.49 146 VAL A C 1
ATOM 1201 O O . VAL A 1 170 ? 55.860 73.319 21.582 1.00 18.23 146 VAL A O 1
ATOM 1205 N N . LEU A 1 171 ? 55.213 75.350 22.399 1.00 19.02 147 LEU A N 1
ATOM 1206 C CA . LEU A 1 171 ? 54.491 75.796 21.231 1.00 18.37 147 LEU A CA 1
ATOM 1207 C C . LEU A 1 171 ? 54.974 77.165 20.763 1.00 19.38 147 LEU A C 1
ATOM 1208 O O . LEU A 1 171 ? 55.680 77.857 21.483 1.00 19.75 147 LEU A O 1
ATOM 1213 N N . SER A 1 172 ? 54.581 77.549 19.556 1.00 19.76 148 SER A N 1
ATOM 1214 C CA . SER A 1 172 ? 54.902 78.873 19.037 1.00 20.49 148 SER A CA 1
ATOM 1215 C C . SER A 1 172 ? 54.039 79.956 19.698 1.00 20.06 148 SER A C 1
ATOM 1216 O O . SER A 1 172 ? 54.505 81.064 19.924 1.00 19.16 148 SER A O 1
ATOM 1219 N N . ILE A 1 173 ? 52.778 79.639 19.983 1.00 19.60 149 ILE A N 1
ATOM 1220 C CA . ILE A 1 173 ? 51.878 80.623 20.581 1.00 19.88 149 ILE A CA 1
ATOM 1221 C C . ILE A 1 173 ? 50.833 79.953 21.497 1.00 19.61 149 ILE A C 1
ATOM 1222 O O . ILE A 1 173 ? 50.411 78.817 21.238 1.00 19.61 149 ILE A O 1
ATOM 1227 N N . ASP A 1 174 ? 50.487 80.653 22.576 1.00 19.10 150 ASP A N 1
ATOM 1228 C CA . ASP A 1 174 ? 49.391 80.277 23.475 1.00 19.84 150 ASP A CA 1
ATOM 1229 C C . ASP A 1 174 ? 48.385 81.438 23.304 1.00 20.34 150 ASP A C 1
ATOM 1230 O O . ASP A 1 174 ? 48.631 82.542 23.770 1.00 19.36 150 ASP A O 1
ATOM 1235 N N . ARG A 1 175 ? 47.263 81.173 22.616 1.00 19.66 151 ARG A N 1
ATOM 1236 C CA . ARG A 1 175 ? 46.264 82.197 22.321 1.00 20.25 151 ARG A CA 1
ATOM 1237 C C . ARG A 1 175 ? 45.438 82.587 23.545 1.00 19.90 151 ARG A C 1
ATOM 1238 O O . ARG A 1 175 ? 44.691 83.580 23.513 1.00 19.36 151 ARG A O 1
ATOM 1246 N N . GLN A 1 176 ? 45.582 81.820 24.624 1.00 20.17 152 GLN A N 1
ATOM 1247 C CA . GLN A 1 176 ? 44.893 82.095 25.867 1.00 20.81 152 GLN A CA 1
ATOM 1248 C C . GLN A 1 176 ? 43.404 82.314 25.621 1.00 21.71 152 GLN A C 1
ATOM 1249 O O . GLN A 1 176 ? 42.797 83.223 26.189 1.00 22.12 152 GLN A O 1
ATOM 1255 N N . GLU A 1 177 ? 42.826 81.485 24.760 1.00 22.91 153 GLU A N 1
ATOM 1256 C CA . GLU A 1 177 ? 41.394 81.598 24.491 1.00 23.97 153 GLU A CA 1
ATOM 1257 C C . GLU A 1 177 ? 40.682 80.249 24.595 1.00 23.25 153 GLU A C 1
ATOM 1258 O O . GLU A 1 177 ? 41.283 79.195 24.465 1.00 22.01 153 GLU A O 1
ATOM 1264 N N . LYS A 1 178 ? 39.377 80.297 24.844 1.00 22.77 154 LYS A N 1
ATOM 1265 C CA . LYS A 1 178 ? 38.588 79.079 25.009 1.00 22.95 154 LYS A CA 1
ATOM 1266 C C . LYS A 1 178 ? 38.647 78.145 23.813 1.00 22.46 154 LYS A C 1
ATOM 1267 O O . LYS A 1 178 ? 38.558 78.591 22.661 1.00 23.05 154 LYS A O 1
ATOM 1273 N N . ALA A 1 179 ? 38.812 76.851 24.096 1.00 21.91 155 ALA A N 1
ATOM 1274 C CA . ALA A 1 179 ? 38.754 75.826 23.075 1.00 23.21 155 ALA A CA 1
ATOM 1275 C C . ALA A 1 179 ? 37.285 75.666 22.665 1.00 24.27 155 ALA A C 1
ATOM 1276 O O . ALA A 1 179 ? 36.363 76.105 23.381 1.00 24.57 155 ALA A O 1
ATOM 1278 N N . LYS A 1 180 ? 37.058 75.055 21.516 1.00 25.46 156 LYS A N 1
ATOM 1279 C CA . LYS A 1 180 ? 35.697 74.849 21.025 1.00 27.59 156 LYS A CA 1
ATOM 1280 C C . LYS A 1 180 ? 34.923 74.047 22.070 1.00 27.44 156 LYS A C 1
ATOM 1281 O O . LYS A 1 180 ? 35.458 73.099 22.633 1.00 25.53 156 LYS A O 1
ATOM 1287 N N . ASP A 1 181 ? 33.674 74.422 22.334 1.00 27.58 157 ASP A N 1
ATOM 1288 C CA . ASP A 1 181 ? 32.850 73.693 23.314 1.00 28.18 157 ASP A CA 1
ATOM 1289 C C . ASP A 1 181 ? 33.502 73.545 24.689 1.00 27.70 157 ASP A C 1
ATOM 1290 O O . ASP A 1 181 ? 33.304 72.538 25.387 1.00 27.47 157 ASP A O 1
ATOM 1295 N N . SER A 1 182 ? 34.265 74.551 25.107 1.00 25.58 158 SER A N 1
ATOM 1296 C CA . SER A 1 182 ? 34.921 74.472 26.394 1.00 24.25 158 SER A CA 1
ATOM 1297 C C . SER A 1 182 ? 34.904 75.825 27.087 1.00 22.49 158 SER A C 1
ATOM 1298 O O . SER A 1 182 ? 34.689 76.859 26.448 1.00 21.47 158 SER A O 1
ATOM 1301 N N . ASP A 1 183 ? 35.165 75.804 28.387 1.00 22.05 159 ASP A N 1
ATOM 1302 C CA . ASP A 1 183 ? 35.230 77.011 29.191 1.00 22.06 159 ASP A CA 1
ATOM 1303 C C . ASP A 1 183 ? 36.659 77.508 29.351 1.00 21.16 159 ASP A C 1
ATOM 1304 O O . ASP A 1 183 ? 36.884 78.614 29.822 1.00 19.66 159 ASP A O 1
ATOM 1309 N N . ILE A 1 184 ? 37.625 76.689 28.942 1.00 20.76 160 ILE A N 1
ATOM 1310 C CA . ILE A 1 184 ? 39.040 77.062 29.060 1.00 19.45 160 ILE A CA 1
ATOM 1311 C C . ILE A 1 184 ? 39.810 76.699 27.793 1.00 19.98 160 ILE A C 1
ATOM 1312 O O . ILE A 1 184 ? 39.273 76.032 26.895 1.00 17.29 160 ILE A O 1
ATOM 1317 N N . SER A 1 185 ? 41.062 77.163 27.702 1.00 19.28 161 SER A N 1
ATOM 1318 C CA . SER A 1 185 ? 41.875 76.833 26.547 1.00 20.23 161 SER A CA 1
ATOM 1319 C C . SER A 1 185 ? 42.277 75.370 26.563 1.00 20.90 161 SER A C 1
ATOM 1320 O O . SER A 1 185 ? 42.276 74.700 27.597 1.00 19.00 161 SER A O 1
ATOM 1323 N N . ALA A 1 186 ? 42.633 74.862 25.392 1.00 22.47 162 ALA A N 1
ATOM 1324 C CA . ALA A 1 186 ? 43.057 73.484 25.289 1.00 22.46 162 ALA A CA 1
ATOM 1325 C C . ALA A 1 186 ? 44.341 73.292 26.097 1.00 21.84 162 ALA A C 1
ATOM 1326 O O . ALA A 1 186 ? 44.523 72.243 26.701 1.00 21.54 162 ALA A O 1
ATOM 1328 N N . THR A 1 187 ? 45.201 74.315 26.122 1.00 23.06 163 THR A N 1
ATOM 1329 C CA . THR A 1 187 ? 46.473 74.232 26.863 1.00 23.56 163 THR A CA 1
ATOM 1330 C C . THR A 1 187 ? 46.259 74.237 28.385 1.00 23.26 163 THR A C 1
ATOM 1331 O O . THR A 1 187 ? 46.950 73.534 29.120 1.00 23.20 163 THR A O 1
ATOM 1335 N N . LYS A 1 188 ? 45.315 75.030 28.869 1.00 21.40 164 LYS A N 1
ATOM 1336 C CA . LYS A 1 188 ? 45.021 75.022 30.291 1.00 21.12 164 LYS A CA 1
ATOM 1337 C C . LYS A 1 188 ? 44.456 73.670 30.703 1.00 20.24 164 LYS A C 1
ATOM 1338 O O . LYS A 1 188 ? 44.805 73.148 31.762 1.00 21.50 164 LYS A O 1
ATOM 1344 N N . LYS A 1 189 ? 43.576 73.100 29.883 1.00 21.43 165 LYS A N 1
ATOM 1345 C CA . LYS A 1 189 ? 42.991 71.793 30.207 1.00 21.86 165 LYS A CA 1
ATOM 1346 C C . LYS A 1 189 ? 44.101 70.725 30.278 1.00 22.27 165 LYS A C 1
ATOM 1347 O O . LYS A 1 189 ? 44.096 69.879 31.151 1.00 21.31 165 LYS A O 1
ATOM 1353 N N . ILE A 1 190 ? 45.065 70.797 29.375 1.00 22.20 166 ILE A N 1
ATOM 1354 C CA . ILE A 1 190 ? 46.214 69.869 29.412 1.00 23.16 166 ILE A CA 1
ATOM 1355 C C . ILE A 1 190 ? 47.059 70.081 30.695 1.00 22.34 166 ILE A C 1
ATOM 1356 O O . ILE A 1 190 ? 47.398 69.110 31.384 1.00 22.51 166 ILE A O 1
ATOM 1361 N N . SER A 1 191 ? 47.361 71.330 31.051 1.00 23.92 167 SER A N 1
ATOM 1362 C CA . SER A 1 191 ? 48.104 71.609 32.302 1.00 25.76 167 SER A CA 1
ATOM 1363 C C . SER A 1 191 ? 47.383 71.065 33.522 1.00 27.09 167 SER A C 1
ATOM 1364 O O . SER A 1 191 ? 48.019 70.482 34.403 1.00 27.14 167 SER A O 1
ATOM 1367 N N . GLN A 1 192 ? 46.058 71.259 33.573 1.00 26.41 168 GLN A N 1
ATOM 1368 C CA . GLN A 1 192 ? 45.247 70.770 34.685 1.00 27.27 168 GLN A CA 1
ATOM 1369 C C . GLN A 1 192 ? 45.142 69.253 34.749 1.00 27.12 168 GLN A C 1
ATOM 1370 O O . GLN A 1 192 ? 45.344 68.642 35.803 1.00 28.23 168 GLN A O 1
ATOM 1376 N N . ASP A 1 193 ? 44.826 68.638 33.626 1.00 25.70 169 ASP A N 1
ATOM 1377 C CA . ASP A 1 193 ? 44.605 67.202 33.598 1.00 25.23 169 ASP A CA 1
ATOM 1378 C C . ASP A 1 193 ? 45.864 66.346 33.654 1.00 24.34 169 ASP A C 1
ATOM 1379 O O . ASP A 1 193 ? 45.822 65.211 34.154 1.00 23.03 169 ASP A O 1
ATOM 1384 N N . PHE A 1 194 ? 46.973 66.874 33.145 1.00 21.90 170 PHE A N 1
ATOM 1385 C CA . PHE A 1 194 ? 48.241 66.131 33.107 1.00 21.89 170 PHE A CA 1
ATOM 1386 C C . PHE A 1 194 ? 49.316 66.682 34.033 1.00 21.42 170 PHE A C 1
ATOM 1387 O O . PHE A 1 194 ? 50.379 66.056 34.196 1.00 20.82 170 PHE A O 1
ATOM 1395 N N . ASN A 1 195 ? 49.033 67.829 34.649 1.00 19.52 171 ASN A N 1
ATOM 1396 C CA . ASN A 1 195 ? 49.960 68.485 35.581 1.00 19.82 171 ASN A CA 1
ATOM 1397 C C . ASN A 1 195 ? 51.373 68.686 35.022 1.00 19.55 171 ASN A C 1
ATOM 1398 O O . ASN A 1 195 ? 52.364 68.268 35.614 1.00 18.87 171 ASN A O 1
ATOM 1403 N N . ILE A 1 196 ? 51.426 69.380 33.890 1.00 18.99 172 ILE A N 1
ATOM 1404 C CA . ILE A 1 196 ? 52.654 69.704 33.199 1.00 18.62 172 ILE A CA 1
ATOM 1405 C C . ILE A 1 196 ? 52.545 71.126 32.661 1.00 18.45 172 ILE A C 1
ATOM 1406 O O . ILE A 1 196 ? 51.428 71.629 32.394 1.00 18.85 172 ILE A O 1
ATOM 1411 N N . PRO A 1 197 ? 53.695 71.793 32.521 1.00 18.87 173 PRO A N 1
ATOM 1412 C CA . PRO A 1 197 ? 53.694 73.127 31.980 1.00 18.17 173 PRO A CA 1
ATOM 1413 C C . PRO A 1 197 ? 53.592 73.124 30.470 1.00 18.08 173 PRO A C 1
ATOM 1414 O O . PRO A 1 197 ? 54.082 72.188 29.813 1.00 18.45 173 PRO A O 1
ATOM 1418 N N . VAL A 1 198 ? 52.980 74.174 29.928 1.00 19.23 174 VAL A N 1
ATOM 1419 C CA . VAL A 1 198 ? 52.871 74.377 28.466 1.00 19.66 174 VAL A CA 1
ATOM 1420 C C . VAL A 1 198 ? 53.529 75.716 28.177 1.00 19.64 174 VAL A C 1
ATOM 1421 O O . VAL A 1 198 ? 53.008 76.785 28.537 1.00 19.01 174 VAL A O 1
ATOM 1425 N N . LEU A 1 199 ? 54.697 75.650 27.557 1.00 19.32 175 LEU A N 1
ATOM 1426 C CA . LEU A 1 199 ? 55.497 76.819 27.238 1.00 21.57 175 LEU A CA 1
ATOM 1427 C C . LEU A 1 199 ? 55.175 77.320 25.831 1.00 20.92 175 LEU A C 1
ATOM 1428 O O . LEU A 1 199 ? 54.820 76.542 24.965 1.00 23.08 175 LEU A O 1
ATOM 1433 N N . ALA A 1 200 ? 55.325 78.620 25.602 1.00 20.65 176 ALA A N 1
ATOM 1434 C CA . ALA A 1 200 ? 55.026 79.185 24.295 1.00 20.29 176 ALA A CA 1
ATOM 1435 C C . ALA A 1 200 ? 55.953 80.340 23.988 1.00 19.77 176 ALA A C 1
ATOM 1436 O O . ALA A 1 200 ? 56.262 81.126 24.883 1.00 20.15 176 ALA A O 1
ATOM 1438 N N . VAL A 1 201 ? 56.407 80.428 22.735 1.00 19.17 177 VAL A N 1
ATOM 1439 C CA . VAL A 1 201 ? 57.315 81.504 22.301 1.00 20.58 177 VAL A CA 1
ATOM 1440 C C . VAL A 1 201 ? 56.643 82.859 22.514 1.00 20.65 177 VAL A C 1
ATOM 1441 O O . VAL A 1 201 ? 57.264 83.816 22.992 1.00 20.34 177 VAL A O 1
ATOM 1445 N N . THR A 1 202 ? 55.364 82.940 22.156 1.00 19.74 178 THR A N 1
ATOM 1446 C CA . THR A 1 202 ? 54.592 84.154 22.395 1.00 20.31 178 THR A CA 1
ATOM 1447 C C . THR A 1 202 ? 53.172 83.791 22.877 1.00 19.46 178 THR A C 1
ATOM 1448 O O . THR A 1 202 ? 52.785 82.611 22.878 1.00 19.22 178 THR A O 1
ATOM 1452 N N A ASN A 1 203 ? 52.423 84.797 23.303 0.60 18.99 179 ASN A N 1
ATOM 1453 N N B ASN A 1 203 ? 52.419 84.799 23.297 0.40 18.97 179 ASN A N 1
ATOM 1454 C CA A ASN A 1 203 ? 51.037 84.577 23.723 0.60 18.68 179 ASN A CA 1
ATOM 1455 C CA B ASN A 1 203 ? 51.048 84.584 23.757 0.40 18.57 179 ASN A CA 1
ATOM 1456 C C A ASN A 1 203 ? 50.196 85.828 23.564 0.60 18.92 179 ASN A C 1
ATOM 1457 C C B ASN A 1 203 ? 50.205 85.837 23.610 0.40 18.81 179 ASN A C 1
ATOM 1458 O O A ASN A 1 203 ? 50.706 86.891 23.211 0.60 19.49 179 ASN A O 1
ATOM 1459 O O B ASN A 1 203 ? 50.726 86.913 23.316 0.40 19.22 179 ASN A O 1
ATOM 1468 N N . PHE A 1 204 ? 48.895 85.693 23.776 1.00 18.28 180 PHE A N 1
ATOM 1469 C CA . PHE A 1 204 ? 47.984 86.825 23.649 1.00 19.61 180 PHE A CA 1
ATOM 1470 C C . PHE A 1 204 ? 48.417 88.016 24.503 1.00 19.78 180 PHE A C 1
ATOM 1471 O O . PHE A 1 204 ? 48.468 89.131 24.013 1.00 18.83 180 PHE A O 1
ATOM 1479 N N . GLU A 1 205 ? 48.755 87.761 25.770 1.00 20.98 181 GLU A N 1
ATOM 1480 C CA . GLU A 1 205 ? 49.174 88.831 26.681 1.00 21.98 181 GLU A CA 1
ATOM 1481 C C . GLU A 1 205 ? 50.357 89.630 26.117 1.00 21.81 181 GLU A C 1
ATOM 1482 O O . GLU A 1 205 ? 50.334 90.871 26.142 1.00 21.21 181 GLU A O 1
ATOM 1488 N N A SER A 1 206 ? 51.380 88.942 25.600 0.50 21.48 182 SER A N 1
ATOM 1489 N N B SER A 1 206 ? 51.353 88.922 25.586 0.50 21.19 182 SER A N 1
ATOM 1490 C CA A SER A 1 206 ? 52.546 89.633 25.018 0.50 21.22 182 SER A CA 1
ATOM 1491 C CA B SER A 1 206 ? 52.530 89.561 25.007 0.50 20.61 182 SER A CA 1
ATOM 1492 C C A SER A 1 206 ? 52.198 90.417 23.750 0.50 20.80 182 SER A C 1
ATOM 1493 C C B SER A 1 206 ? 52.186 90.400 23.774 0.50 20.52 182 SER A C 1
ATOM 1494 O O A SER A 1 206 ? 52.732 91.505 23.519 0.50 19.50 182 SER A O 1
ATOM 1495 O O B SER A 1 206 ? 52.702 91.506 23.596 0.50 19.28 182 SER A O 1
ATOM 1500 N N . ILE A 1 207 ? 51.318 89.863 22.919 1.00 19.17 183 ILE A N 1
ATOM 1501 C CA . ILE A 1 207 ? 50.893 90.559 21.722 1.00 19.33 183 ILE A CA 1
ATOM 1502 C C . ILE A 1 207 ? 50.082 91.791 22.150 1.00 19.54 183 ILE A C 1
ATOM 1503 O O . ILE A 1 207 ? 50.265 92.905 21.621 1.00 20.56 183 ILE A O 1
ATOM 1508 N N . PHE A 1 208 ? 49.201 91.594 23.129 1.00 21.00 184 PHE A N 1
ATOM 1509 C CA . PHE A 1 208 ? 48.399 92.692 23.665 1.00 22.84 184 PHE A CA 1
ATOM 1510 C C . PHE A 1 208 ? 49.283 93.800 24.267 1.00 24.14 184 PHE A C 1
ATOM 1511 O O . PHE A 1 208 ? 48.988 94.988 24.116 1.00 23.03 184 PHE A O 1
ATOM 1519 N N . GLU A 1 209 ? 50.392 93.429 24.900 1.00 25.02 185 GLU A N 1
ATOM 1520 C CA . GLU A 1 209 ? 51.312 94.452 25.429 1.00 26.37 185 GLU A CA 1
ATOM 1521 C C . GLU A 1 209 ? 51.893 95.279 24.287 1.00 24.74 185 GLU A C 1
ATOM 1522 O O . GLU A 1 209 ? 51.997 96.503 24.403 1.00 25.27 185 GLU A O 1
ATOM 1528 N N . TYR A 1 210 ? 52.270 94.627 23.191 1.00 23.41 186 TYR A N 1
ATOM 1529 C CA . TYR A 1 210 ? 52.764 95.341 22.014 1.00 22.96 186 TYR A CA 1
ATOM 1530 C C . TYR A 1 210 ? 51.688 96.293 21.449 1.00 23.22 186 TYR A C 1
ATOM 1531 O O . TYR A 1 210 ? 52.015 97.416 20.997 1.00 21.92 186 TYR A O 1
ATOM 1540 N N . VAL A 1 211 ? 50.428 95.826 21.414 1.00 21.47 187 VAL A N 1
ATOM 1541 C CA . VAL A 1 211 ? 49.303 96.635 20.926 1.00 22.47 187 VAL A CA 1
ATOM 1542 C C . VAL A 1 211 ? 49.172 97.920 21.765 1.00 23.52 187 VAL A C 1
ATOM 1543 O O . VAL A 1 211 ? 49.118 99.008 21.224 1.00 24.30 187 VAL A O 1
ATOM 1547 N N . LYS A 1 212 ? 49.132 97.769 23.082 1.00 25.23 188 LYS A N 1
ATOM 1548 C CA . LYS A 1 212 ? 49.018 98.911 23.995 1.00 27.45 188 LYS A CA 1
ATOM 1549 C C . LYS A 1 212 ? 50.153 99.894 23.799 1.00 28.72 188 LYS A C 1
ATOM 1550 O O . LYS A 1 212 ? 49.936 101.092 23.823 1.00 28.29 188 LYS A O 1
ATOM 1556 N N . GLU A 1 213 ? 51.368 99.386 23.613 1.00 30.10 189 GLU A N 1
ATOM 1557 C CA . GLU A 1 213 ? 52.520 100.255 23.454 1.00 32.33 189 GLU A CA 1
ATOM 1558 C C . GLU A 1 213 ? 52.608 100.976 22.127 1.00 31.71 189 GLU A C 1
ATOM 1559 O O . GLU A 1 213 ? 53.152 102.075 22.089 1.00 31.46 189 GLU A O 1
ATOM 1565 N N . ASN A 1 214 ? 52.073 100.376 21.058 1.00 29.24 190 ASN A N 1
ATOM 1566 C CA . ASN A 1 214 ? 52.267 100.886 19.716 1.00 29.08 190 ASN A CA 1
ATOM 1567 C C . ASN A 1 214 ? 51.073 101.229 18.839 1.00 27.79 190 ASN A C 1
ATOM 1568 O O . ASN A 1 214 ? 51.233 101.975 17.891 1.00 27.91 190 ASN A O 1
ATOM 1573 N N . LEU A 1 215 ? 49.894 100.691 19.136 1.00 27.30 191 LEU A N 1
ATOM 1574 C CA . LEU A 1 215 ? 48.760 100.839 18.236 1.00 27.71 191 LEU A CA 1
ATOM 1575 C C . LEU A 1 215 ? 47.679 101.808 18.746 1.00 28.72 191 LEU A C 1
ATOM 1576 O O . LEU A 1 215 ? 47.778 102.326 19.863 1.00 27.84 191 LEU A O 1
ATOM 1581 N N A ASP A 1 216 ? 46.648 102.013 17.919 0.60 29.37 192 ASP A N 1
ATOM 1582 N N B ASP A 1 216 ? 46.667 102.061 17.920 0.40 29.21 192 ASP A N 1
ATOM 1583 C CA A ASP A 1 216 ? 45.560 102.951 18.224 0.60 30.45 192 ASP A CA 1
ATOM 1584 C CA B ASP A 1 216 ? 45.628 103.025 18.278 0.40 29.95 192 ASP A CA 1
ATOM 1585 C C A ASP A 1 216 ? 44.625 102.429 19.301 0.60 30.43 192 ASP A C 1
ATOM 1586 C C B ASP A 1 216 ? 44.623 102.451 19.267 0.40 30.13 192 ASP A C 1
ATOM 1587 O O A ASP A 1 216 ? 44.508 101.221 19.511 0.60 29.09 192 ASP A O 1
ATOM 1588 O O B ASP A 1 216 ? 44.468 101.233 19.385 0.40 29.17 192 ASP A O 1
ATOM 1597 N N . GLU A 1 217 ? 43.927 103.348 19.960 1.00 29.90 193 GLU A N 1
ATOM 1598 C CA . GLU A 1 217 ? 42.944 102.977 20.956 1.00 30.92 193 GLU A CA 1
ATOM 1599 C C . GLU A 1 217 ? 41.869 102.039 20.411 1.00 29.37 193 GLU A C 1
ATOM 1600 O O . GLU A 1 217 ? 41.357 101.201 21.147 1.00 28.67 193 GLU A O 1
ATOM 1606 N N . THR A 1 218 ? 41.511 102.166 19.141 1.00 29.19 194 THR A N 1
ATOM 1607 C CA . THR A 1 218 ? 40.474 101.289 18.590 1.00 29.44 194 THR A CA 1
ATOM 1608 C C . THR A 1 218 ? 40.959 99.820 18.568 1.00 27.73 194 THR A C 1
ATOM 1609 O O . THR A 1 218 ? 40.176 98.900 18.806 1.00 25.82 194 THR A O 1
ATOM 1613 N N . MET A 1 219 ? 42.253 99.613 18.330 1.00 25.89 195 MET A N 1
ATOM 1614 C CA . MET A 1 219 ? 42.810 98.248 18.288 1.00 25.33 195 MET A CA 1
ATOM 1615 C C . MET A 1 219 ? 43.004 97.747 19.712 1.00 25.14 195 MET A C 1
ATOM 1616 O O . MET A 1 219 ? 42.820 96.561 19.997 1.00 24.53 195 MET A O 1
ATOM 1621 N N . ILE A 1 220 ? 43.359 98.656 20.620 1.00 24.32 196 ILE A N 1
ATOM 1622 C CA . ILE A 1 220 ? 43.486 98.300 22.011 1.00 25.43 196 ILE A CA 1
ATOM 1623 C C . ILE A 1 220 ? 42.135 97.774 22.510 1.00 25.44 196 ILE A C 1
ATOM 1624 O O . ILE A 1 220 ? 42.070 96.726 23.173 1.00 23.85 196 ILE A O 1
ATOM 1629 N N A ASP A 1 221 ? 41.064 98.482 22.156 0.60 25.32 197 ASP A N 1
ATOM 1630 N N B ASP A 1 221 ? 41.051 98.470 22.165 0.40 25.42 197 ASP A N 1
ATOM 1631 C CA A ASP A 1 221 ? 39.708 98.091 22.550 0.60 26.34 197 ASP A CA 1
ATOM 1632 C CA B ASP A 1 221 ? 39.719 98.038 22.596 0.40 26.16 197 ASP A CA 1
ATOM 1633 C C A ASP A 1 221 ? 39.268 96.760 21.939 0.60 25.29 197 ASP A C 1
ATOM 1634 C C B ASP A 1 221 ? 39.312 96.714 21.966 0.40 25.41 197 ASP A C 1
ATOM 1635 O O A ASP A 1 221 ? 38.570 95.979 22.579 0.60 26.16 197 ASP A O 1
ATOM 1636 O O B ASP A 1 221 ? 38.670 95.890 22.617 0.40 25.90 197 ASP A O 1
ATOM 1645 N N . LYS A 1 222 ? 39.658 96.510 20.698 1.00 24.79 198 LYS A N 1
ATOM 1646 C CA . LYS A 1 222 ? 39.337 95.246 20.039 1.00 25.35 198 LYS A CA 1
ATOM 1647 C C . LYS A 1 222 ? 39.969 94.070 20.787 1.00 22.50 198 LYS A C 1
ATOM 1648 O O . LYS A 1 222 ? 39.355 93.011 20.941 1.00 21.13 198 LYS A O 1
ATOM 1654 N N . PHE A 1 223 ? 41.192 94.267 21.250 1.00 22.27 199 PHE A N 1
ATOM 1655 C CA . PHE A 1 223 ? 41.855 93.262 22.060 1.00 20.81 199 PHE A CA 1
ATOM 1656 C C . PHE A 1 223 ? 41.146 93.074 23.402 1.00 21.96 199 PHE A C 1
ATOM 1657 O O . PHE A 1 223 ? 40.932 91.947 23.842 1.00 22.04 199 PHE A O 1
ATOM 1665 N N . LYS A 1 224 ? 40.758 94.164 24.057 1.00 24.22 200 LYS A N 1
ATOM 1666 C CA . LYS A 1 224 ? 40.071 94.021 25.340 1.00 25.67 200 LYS A CA 1
ATOM 1667 C C . LYS A 1 224 ? 38.785 93.283 25.173 1.00 25.93 200 LYS A C 1
ATOM 1668 O O . LYS A 1 224 ? 38.468 92.407 25.972 1.00 27.98 200 LYS A O 1
ATOM 1674 N N . GLN A 1 225 ? 38.039 93.621 24.132 1.00 25.77 201 GLN A N 1
ATOM 1675 C CA . GLN A 1 225 ? 36.764 92.974 23.895 1.00 26.51 201 GLN A CA 1
ATOM 1676 C C . GLN A 1 225 ? 36.919 91.503 23.552 1.00 24.83 201 GLN A C 1
ATOM 1677 O O . GLN A 1 225 ? 36.107 90.682 24.003 1.00 23.14 201 GLN A O 1
ATOM 1683 N N . TYR A 1 226 ? 37.962 91.164 22.780 1.00 22.42 202 TYR A N 1
ATOM 1684 C CA . TYR A 1 226 ? 38.199 89.782 22.383 1.00 21.85 202 TYR A CA 1
ATOM 1685 C C . TYR A 1 226 ? 38.505 88.958 23.627 1.00 22.45 202 TYR A C 1
ATOM 1686 O O . TYR A 1 226 ? 37.919 87.874 23.822 1.00 22.44 202 TYR A O 1
ATOM 1695 N N . ARG A 1 227 ? 39.374 89.482 24.497 1.00 23.07 203 ARG A N 1
ATOM 1696 C CA . ARG A 1 227 ? 39.701 88.789 25.743 1.00 24.53 203 ARG A CA 1
ATOM 1697 C C . ARG A 1 227 ? 38.447 88.587 26.630 1.00 25.91 203 ARG A C 1
ATOM 1698 O O . ARG A 1 227 ? 38.229 87.520 27.207 1.00 22.77 203 ARG A O 1
ATOM 1706 N N . GLN A 1 228 ? 37.624 89.620 26.737 1.00 27.58 204 GLN A N 1
ATOM 1707 C CA . GLN A 1 228 ? 36.400 89.503 27.534 1.00 28.76 204 GLN A CA 1
ATOM 1708 C C . GLN A 1 228 ? 35.490 88.413 26.995 1.00 27.92 204 GLN A C 1
ATOM 1709 O O . GLN A 1 228 ? 34.939 87.640 27.763 1.00 27.62 204 GLN A O 1
ATOM 1715 N N A LYS A 1 229 ? 35.369 88.338 25.672 0.50 27.70 205 LYS A N 1
ATOM 1716 N N B LYS A 1 229 ? 35.369 88.326 25.668 0.50 27.39 205 LYS A N 1
ATOM 1717 C CA A LYS A 1 229 ? 34.487 87.382 25.029 0.50 27.94 205 LYS A CA 1
ATOM 1718 C CA B LYS A 1 229 ? 34.455 87.379 25.026 0.50 27.41 205 LYS A CA 1
ATOM 1719 C C A LYS A 1 229 ? 35.001 85.943 25.037 0.50 27.62 205 LYS A C 1
ATOM 1720 C C B LYS A 1 229 ? 34.971 85.934 24.944 0.50 27.36 205 LYS A C 1
ATOM 1721 O O A LYS A 1 229 ? 34.277 85.028 25.431 0.50 26.43 205 LYS A O 1
ATOM 1722 O O B LYS A 1 229 ? 34.202 84.993 25.155 0.50 26.29 205 LYS A O 1
ATOM 1733 N N . TYR A 1 230 ? 36.259 85.754 24.636 1.00 25.88 206 TYR A N 1
ATOM 1734 C CA . TYR A 1 230 ? 36.816 84.414 24.485 1.00 25.99 206 TYR A CA 1
ATOM 1735 C C . TYR A 1 230 ? 38.045 84.049 25.321 1.00 25.15 206 TYR A C 1
ATOM 1736 O O . TYR A 1 230 ? 38.568 82.946 25.176 1.00 23.93 206 TYR A O 1
ATOM 1745 N N . GLY A 1 231 ? 38.495 84.944 26.175 1.00 24.78 207 GLY A N 1
ATOM 1746 C CA . GLY A 1 231 ? 39.698 84.706 26.953 1.00 26.53 207 GLY A CA 1
ATOM 1747 C C . GLY A 1 231 ? 39.609 83.561 27.932 1.00 28.01 207 GLY A C 1
ATOM 1748 O O . GLY A 1 231 ? 38.533 83.277 28.498 1.00 25.64 207 GLY A O 1
ATOM 1749 N N . SER A 1 232 ? 40.738 82.878 28.081 1.00 29.77 208 SER A N 1
ATOM 1750 C CA . SER A 1 232 ? 40.889 81.789 29.045 1.00 31.96 208 SER A CA 1
ATOM 1751 C C . SER A 1 232 ? 42.091 82.060 29.942 1.00 33.49 208 SER A C 1
ATOM 1752 O O . SER A 1 232 ? 42.965 82.903 29.660 1.00 33.96 208 SER A O 1
ATOM 1756 N N A ASN B 1 17 ? 86.453 71.895 -12.834 0.50 42.04 -7 ASN B N 1
ATOM 1757 N N B ASN B 1 17 ? 86.075 72.358 -11.749 0.50 40.51 -7 ASN B N 1
ATOM 1758 C CA A ASN B 1 17 ? 86.197 70.981 -11.682 0.50 41.71 -7 ASN B CA 1
ATOM 1759 C CA B ASN B 1 17 ? 86.236 70.886 -11.549 0.50 40.56 -7 ASN B CA 1
ATOM 1760 C C A ASN B 1 17 ? 84.845 70.294 -11.832 0.50 41.19 -7 ASN B C 1
ATOM 1761 C C B ASN B 1 17 ? 84.887 70.191 -11.711 0.50 40.45 -7 ASN B C 1
ATOM 1762 O O A ASN B 1 17 ? 83.845 70.735 -11.262 0.50 41.45 -7 ASN B O 1
ATOM 1763 O O B ASN B 1 17 ? 83.928 70.524 -11.012 0.50 40.78 -7 ASN B O 1
ATOM 1772 N N . LEU B 1 18 ? 84.818 69.225 -12.623 1.00 39.94 -6 LEU B N 1
ATOM 1773 C CA . LEU B 1 18 ? 83.573 68.498 -12.888 1.00 39.46 -6 LEU B CA 1
ATOM 1774 C C . LEU B 1 18 ? 83.195 67.503 -11.798 1.00 37.66 -6 LEU B C 1
ATOM 1775 O O . LEU B 1 18 ? 82.040 67.102 -11.725 1.00 37.44 -6 LEU B O 1
ATOM 1780 N N . TYR B 1 19 ? 84.157 67.128 -10.958 1.00 36.59 -5 TYR B N 1
ATOM 1781 C CA . TYR B 1 19 ? 83.951 66.113 -9.914 1.00 36.20 -5 TYR B CA 1
ATOM 1782 C C . TYR B 1 19 ? 83.808 66.616 -8.483 1.00 37.53 -5 TYR B C 1
ATOM 1783 O O . TYR B 1 19 ? 84.357 67.649 -8.123 1.00 38.05 -5 TYR B O 1
ATOM 1792 N N . PHE B 1 20 ? 83.096 65.836 -7.669 1.00 38.63 -4 PHE B N 1
ATOM 1793 C CA . PHE B 1 20 ? 83.008 66.086 -6.228 1.00 40.68 -4 PHE B CA 1
ATOM 1794 C C . PHE B 1 20 ? 84.238 65.457 -5.588 1.00 42.71 -4 PHE B C 1
ATOM 1795 O O . PHE B 1 20 ? 84.783 64.474 -6.116 1.00 43.53 -4 PHE B O 1
ATOM 1803 N N . GLN B 1 21 ? 84.683 66.015 -4.465 1.00 45.06 -3 GLN B N 1
ATOM 1804 C CA . GLN B 1 21 ? 85.826 65.446 -3.731 1.00 45.96 -3 GLN B CA 1
ATOM 1805 C C . GLN B 1 21 ? 85.317 64.274 -2.891 1.00 46.61 -3 GLN B C 1
ATOM 1806 O O . GLN B 1 21 ? 84.306 64.408 -2.200 1.00 47.52 -3 GLN B O 1
ATOM 1808 N N . SER B 1 22 ? 85.996 63.125 -2.974 1.00 46.65 -2 SER B N 1
ATOM 1809 C CA . SER B 1 22 ? 85.629 61.940 -2.183 1.00 46.20 -2 SER B CA 1
ATOM 1810 C C . SER B 1 22 ? 85.688 62.340 -0.708 1.00 45.07 -2 SER B C 1
ATOM 1811 O O . SER B 1 22 ? 86.587 63.092 -0.298 1.00 45.02 -2 SER B O 1
ATOM 1813 N N . ASN B 1 23 ? 84.743 61.838 0.091 1.00 43.31 -1 ASN B N 1
ATOM 1814 C CA . ASN B 1 23 ? 84.651 62.260 1.488 1.00 40.82 -1 ASN B CA 1
ATOM 1815 C C . ASN B 1 23 ? 85.005 61.221 2.571 1.00 38.83 -1 ASN B C 1
ATOM 1816 O O . ASN B 1 23 ? 84.130 60.520 3.122 1.00 36.10 -1 ASN B O 1
ATOM 1821 N N . ALA B 1 24 ? 86.294 61.148 2.896 1.00 35.75 0 ALA B N 1
ATOM 1822 C CA . ALA B 1 24 ? 86.758 60.248 3.946 1.00 33.77 0 ALA B CA 1
ATOM 1823 C C . ALA B 1 24 ? 86.289 60.725 5.332 1.00 31.33 0 ALA B C 1
ATOM 1824 O O . ALA B 1 24 ? 86.079 59.907 6.230 1.00 30.46 0 ALA B O 1
ATOM 1826 N N . MET B 1 25 ? 86.145 62.038 5.505 1.00 29.15 1 MET B N 1
ATOM 1827 C CA . MET B 1 25 ? 85.707 62.598 6.786 1.00 29.20 1 MET B CA 1
ATOM 1828 C C . MET B 1 25 ? 84.300 62.101 7.119 1.00 26.66 1 MET B C 1
ATOM 1829 O O . MET B 1 25 ? 84.021 61.727 8.249 1.00 26.28 1 MET B O 1
ATOM 1834 N N . PHE B 1 26 ? 83.416 62.136 6.134 1.00 24.41 2 PHE B N 1
ATOM 1835 C CA . PHE B 1 26 ? 82.057 61.667 6.361 1.00 23.94 2 PHE B CA 1
ATOM 1836 C C . PHE B 1 26 ? 82.049 60.186 6.733 1.00 23.18 2 PHE B C 1
ATOM 1837 O O . PHE B 1 26 ? 81.318 59.771 7.620 1.00 22.72 2 PHE B O 1
ATOM 1845 N N . ILE B 1 27 ? 82.865 59.392 6.038 1.00 22.50 3 ILE B N 1
ATOM 1846 C CA . ILE B 1 27 ? 82.953 57.960 6.308 1.00 22.64 3 ILE B CA 1
ATOM 1847 C C . ILE B 1 27 ? 83.386 57.709 7.751 1.00 23.31 3 ILE B C 1
ATOM 1848 O O . ILE B 1 27 ? 82.810 56.861 8.420 1.00 22.72 3 ILE B O 1
ATOM 1853 N N . GLU B 1 28 ? 84.356 58.484 8.244 1.00 24.14 4 GLU B N 1
ATOM 1854 C CA . GLU B 1 28 ? 84.827 58.343 9.629 1.00 25.13 4 GLU B CA 1
ATOM 1855 C C . GLU B 1 28 ? 83.740 58.710 10.631 1.00 23.95 4 GLU B C 1
ATOM 1856 O O . GLU B 1 28 ? 83.624 58.082 11.659 1.00 22.70 4 GLU B O 1
ATOM 1862 N N . PHE B 1 29 ? 82.979 59.746 10.309 1.00 23.48 5 PHE B N 1
ATOM 1863 C CA . PHE B 1 29 ? 81.838 60.197 11.113 1.00 23.49 5 PHE B CA 1
ATOM 1864 C C . PHE B 1 29 ? 80.729 59.107 11.165 1.00 23.58 5 PHE B C 1
ATOM 1865 O O . PHE B 1 29 ? 80.153 58.847 12.232 1.00 23.47 5 PHE B O 1
ATOM 1873 N N . ALA B 1 30 ? 80.456 58.480 10.023 1.00 22.78 6 ALA B N 1
ATOM 1874 C CA . ALA B 1 30 ? 79.463 57.401 9.941 1.00 22.48 6 ALA B CA 1
ATOM 1875 C C . ALA B 1 30 ? 79.940 56.194 10.734 1.00 22.49 6 ALA B C 1
ATOM 1876 O O . ALA B 1 30 ? 79.162 55.601 11.488 1.00 22.97 6 ALA B O 1
ATOM 1878 N N . LEU B 1 31 ? 81.221 55.837 10.585 1.00 23.36 7 LEU B N 1
ATOM 1879 C CA . LEU B 1 31 ? 81.796 54.714 11.348 1.00 23.84 7 LEU B CA 1
ATOM 1880 C C . LEU B 1 31 ? 81.719 54.927 12.854 1.00 25.07 7 LEU B C 1
ATOM 1881 O O . LEU B 1 31 ? 81.288 54.030 13.596 1.00 24.63 7 LEU B O 1
ATOM 1886 N N . LYS B 1 32 ? 82.162 56.102 13.300 1.00 25.74 8 LYS B N 1
ATOM 1887 C CA . LYS B 1 32 ? 82.187 56.439 14.721 1.00 27.82 8 LYS B CA 1
ATOM 1888 C C . LYS B 1 32 ? 80.792 56.354 15.359 1.00 26.76 8 LYS B C 1
ATOM 1889 O O . LYS B 1 32 ? 80.657 55.989 16.529 1.00 27.14 8 LYS B O 1
ATOM 1895 N N . ASN B 1 33 ? 79.764 56.635 14.571 1.00 26.06 9 ASN B N 1
ATOM 1896 C CA . ASN B 1 33 ? 78.393 56.634 15.051 1.00 25.57 9 ASN B CA 1
ATOM 1897 C C . ASN B 1 33 ? 77.542 55.389 14.705 1.00 25.86 9 ASN B C 1
ATOM 1898 O O . ASN B 1 33 ? 76.319 55.416 14.851 1.00 25.04 9 ASN B O 1
ATOM 1903 N N A GLN B 1 34 ? 78.206 54.325 14.242 0.60 25.16 10 GLN B N 1
ATOM 1904 N N B GLN B 1 34 ? 78.200 54.296 14.300 0.40 25.28 10 GLN B N 1
ATOM 1905 C CA A GLN B 1 34 ? 77.550 53.051 13.932 0.60 25.01 10 GLN B CA 1
ATOM 1906 C CA B GLN B 1 34 ? 77.534 53.024 13.925 0.40 25.23 10 GLN B CA 1
ATOM 1907 C C A GLN B 1 34 ? 76.621 53.077 12.708 0.60 23.58 10 GLN B C 1
ATOM 1908 C C B GLN B 1 34 ? 76.633 53.066 12.686 0.40 23.78 10 GLN B C 1
ATOM 1909 O O A GLN B 1 34 ? 75.938 52.085 12.425 0.60 23.07 10 GLN B O 1
ATOM 1910 O O B GLN B 1 34 ? 75.967 52.070 12.378 0.40 23.37 10 GLN B O 1
ATOM 1921 N N . VAL B 1 35 ? 76.617 54.186 11.971 1.00 22.45 11 VAL B N 1
ATOM 1922 C CA . VAL B 1 35 ? 75.787 54.317 10.766 1.00 21.74 11 VAL B CA 1
ATOM 1923 C C . VAL B 1 35 ? 76.362 53.462 9.630 1.00 21.59 11 VAL B C 1
ATOM 1924 O O . VAL B 1 35 ? 75.617 52.848 8.874 1.00 21.04 11 VAL B O 1
ATOM 1928 N N . LEU B 1 36 ? 77.686 53.448 9.511 1.00 20.85 12 LEU B N 1
ATOM 1929 C CA . LEU B 1 36 ? 78.359 52.614 8.535 1.00 21.23 12 LEU B CA 1
ATOM 1930 C C . LEU B 1 36 ? 79.077 51.536 9.327 1.00 21.00 12 LEU B C 1
ATOM 1931 O O . LEU B 1 36 ? 79.742 51.835 10.318 1.00 21.38 12 LEU B O 1
ATOM 1936 N N A LYS B 1 37 ? 78.916 50.295 8.877 0.60 21.23 13 LYS B N 1
ATOM 1937 N N B LYS B 1 37 ? 78.906 50.282 8.918 0.40 21.45 13 LYS B N 1
ATOM 1938 C CA A LYS B 1 37 ? 79.544 49.135 9.499 0.60 22.06 13 LYS B CA 1
ATOM 1939 C CA B LYS B 1 37 ? 79.588 49.150 9.555 0.40 22.20 13 LYS B CA 1
ATOM 1940 C C A LYS B 1 37 ? 80.163 48.263 8.430 0.60 22.28 13 LYS B C 1
ATOM 1941 C C B LYS B 1 37 ? 80.135 48.235 8.475 0.40 22.32 13 LYS B C 1
ATOM 1942 O O A LYS B 1 37 ? 79.620 48.164 7.324 0.60 21.82 13 LYS B O 1
ATOM 1943 O O B LYS B 1 37 ? 79.527 48.092 7.410 0.40 21.83 13 LYS B O 1
ATOM 1954 N N . PHE B 1 38 ? 81.267 47.604 8.772 1.00 22.22 14 PHE B N 1
ATOM 1955 C CA . PHE B 1 38 ? 81.910 46.675 7.864 1.00 23.10 14 PHE B CA 1
ATOM 1956 C C . PHE B 1 38 ? 81.816 45.259 8.432 1.00 23.80 14 PHE B C 1
ATOM 1957 O O . PHE B 1 38 ? 81.845 45.070 9.644 1.00 23.23 14 PHE B O 1
ATOM 1965 N N . GLY B 1 39 ? 81.728 44.264 7.561 1.00 25.39 15 GLY B N 1
ATOM 1966 C CA . GLY B 1 39 ? 81.671 42.875 7.995 1.00 26.36 15 GLY B CA 1
ATOM 1967 C C . GLY B 1 39 ? 81.003 42.022 6.950 1.00 27.87 15 GLY B C 1
ATOM 1968 O O . GLY B 1 39 ? 81.465 41.977 5.807 1.00 29.20 15 GLY B O 1
ATOM 1969 N N . GLU B 1 40 ? 79.934 41.329 7.360 1.00 27.91 16 GLU B N 1
ATOM 1970 C CA . GLU B 1 40 ? 79.105 40.532 6.469 1.00 27.81 16 GLU B CA 1
ATOM 1971 C C . GLU B 1 40 ? 77.640 40.719 6.918 1.00 27.31 16 GLU B C 1
ATOM 1972 O O . GLU B 1 40 ? 77.284 40.360 8.043 1.00 26.46 16 GLU B O 1
ATOM 1978 N N . PHE B 1 41 ? 76.796 41.282 6.054 1.00 26.34 17 PHE B N 1
ATOM 1979 C CA . PHE B 1 41 ? 75.401 41.555 6.399 1.00 27.04 17 PHE B CA 1
ATOM 1980 C C . PHE B 1 41 ? 74.436 41.042 5.347 1.00 27.70 17 PHE B C 1
ATOM 1981 O O . PHE B 1 41 ? 74.697 41.158 4.160 1.00 28.04 17 PHE B O 1
ATOM 1989 N N . THR B 1 42 ? 73.317 40.475 5.781 1.00 28.09 18 THR B N 1
ATOM 1990 C CA . THR B 1 42 ? 72.271 40.039 4.862 1.00 28.78 18 THR B CA 1
ATOM 1991 C C . THR B 1 42 ? 71.313 41.216 4.712 1.00 30.82 18 THR B C 1
ATOM 1992 O O . THR B 1 42 ? 70.707 41.643 5.698 1.00 31.42 18 THR B O 1
ATOM 1996 N N . LEU B 1 43 ? 71.201 41.755 3.498 1.00 33.13 19 LEU B N 1
ATOM 1997 C CA . LEU B 1 43 ? 70.319 42.897 3.223 1.00 34.37 19 LEU B CA 1
ATOM 1998 C C . LEU B 1 43 ? 68.895 42.401 2.965 1.00 36.73 19 LEU B C 1
ATOM 1999 O O . LEU B 1 43 ? 68.675 41.193 2.809 1.00 35.59 19 LEU B O 1
ATOM 2004 N N . LYS B 1 44 ? 67.937 43.331 2.904 1.00 38.56 20 LYS B N 1
ATOM 2005 C CA . LYS B 1 44 ? 66.529 42.975 2.648 1.00 40.80 20 LYS B CA 1
ATOM 2006 C C . LYS B 1 44 ? 66.373 42.196 1.359 1.00 41.81 20 LYS B C 1
ATOM 2007 O O . LYS B 1 44 ? 65.546 41.287 1.282 1.00 43.93 20 LYS B O 1
ATOM 2013 N N . SER B 1 45 ? 67.169 42.540 0.347 1.00 42.23 21 SER B N 1
ATOM 2014 C CA . SER B 1 45 ? 67.125 41.841 -0.926 1.00 42.31 21 SER B CA 1
ATOM 2015 C C . SER B 1 45 ? 67.706 40.423 -0.822 1.00 41.99 21 SER B C 1
ATOM 2016 O O . SER B 1 45 ? 67.665 39.666 -1.790 1.00 43.20 21 SER B O 1
ATOM 2019 N N . GLY B 1 46 ? 68.259 40.073 0.340 1.00 40.44 22 GLY B N 1
ATOM 2020 C CA . GLY B 1 46 ? 68.859 38.762 0.537 1.00 38.06 22 GLY B CA 1
ATOM 2021 C C . GLY B 1 46 ? 70.329 38.718 0.164 1.00 36.55 22 GLY B C 1
ATOM 2022 O O . GLY B 1 46 ? 70.998 37.716 0.407 1.00 35.30 22 GLY B O 1
ATOM 2023 N N . ARG B 1 47 ? 70.853 39.795 -0.427 1.00 34.28 23 ARG B N 1
ATOM 2024 C CA . ARG B 1 47 ? 72.258 39.812 -0.821 1.00 32.72 23 ARG B CA 1
ATOM 2025 C C . ARG B 1 47 ? 73.152 39.889 0.400 1.00 29.31 23 ARG B C 1
ATOM 2026 O O . ARG B 1 47 ? 72.831 40.588 1.358 1.00 30.62 23 ARG B O 1
ATOM 2034 N N A ILE B 1 48 ? 74.275 39.183 0.346 0.60 28.75 24 ILE B N 1
ATOM 2035 N N B ILE B 1 48 ? 74.274 39.177 0.363 0.40 28.24 24 ILE B N 1
ATOM 2036 C CA A ILE B 1 48 ? 75.263 39.204 1.428 0.60 27.06 24 ILE B CA 1
ATOM 2037 C CA B ILE B 1 48 ? 75.251 39.204 1.461 0.40 26.27 24 ILE B CA 1
ATOM 2038 C C A ILE B 1 48 ? 76.254 40.323 1.112 0.60 26.83 24 ILE B C 1
ATOM 2039 C C B ILE B 1 48 ? 76.292 40.289 1.166 0.40 26.24 24 ILE B C 1
ATOM 2040 O O A ILE B 1 48 ? 77.058 40.212 0.179 0.60 26.50 24 ILE B O 1
ATOM 2041 O O B ILE B 1 48 ? 77.181 40.113 0.331 0.40 26.11 24 ILE B O 1
ATOM 2050 N N . SER B 1 49 ? 76.169 41.406 1.875 1.00 25.13 25 SER B N 1
ATOM 2051 C CA . SER B 1 49 ? 77.018 42.581 1.660 1.00 24.46 25 SER B CA 1
ATOM 2052 C C . SER B 1 49 ? 78.139 42.700 2.671 1.00 22.87 25 SER B C 1
ATOM 2053 O O . SER B 1 49 ? 77.971 42.323 3.821 1.00 23.96 25 SER B O 1
ATOM 2056 N N . PRO B 1 50 ? 79.265 43.278 2.255 1.00 22.05 26 PRO B N 1
ATOM 2057 C CA . PRO B 1 50 ? 80.408 43.471 3.142 1.00 22.26 26 PRO B CA 1
ATOM 2058 C C . PRO B 1 50 ? 80.324 44.781 3.949 1.00 20.66 26 PRO B C 1
ATOM 2059 O O . PRO B 1 50 ? 81.212 45.074 4.736 1.00 21.47 26 PRO B O 1
ATOM 2063 N N . TYR B 1 51 ? 79.257 45.548 3.750 1.00 20.18 27 TYR B N 1
ATOM 2064 C CA . TYR B 1 51 ? 79.024 46.752 4.526 1.00 20.37 27 TYR B CA 1
ATOM 2065 C C . TYR B 1 51 ? 77.523 46.983 4.701 1.00 21.25 27 TYR B C 1
ATOM 2066 O O . TYR B 1 51 ? 76.690 46.463 3.933 1.00 21.72 27 TYR B O 1
ATOM 2075 N N . PHE B 1 52 ? 77.199 47.770 5.714 1.00 22.20 28 PHE B N 1
ATOM 2076 C CA . PHE B 1 52 ? 75.813 48.138 6.018 1.00 22.63 28 PHE B CA 1
ATOM 2077 C C . PHE B 1 52 ? 75.787 49.629 6.351 1.00 21.74 28 PHE B C 1
ATOM 2078 O O . PHE B 1 52 ? 76.672 50.129 7.028 1.00 21.80 28 PHE B O 1
ATOM 2086 N N . PHE B 1 53 ? 74.783 50.337 5.843 1.00 20.84 29 PHE B N 1
ATOM 2087 C CA . PHE B 1 53 ? 74.654 51.779 6.068 1.00 21.11 29 PHE B CA 1
ATOM 2088 C C . PHE B 1 53 ? 73.216 52.096 6.473 1.00 21.37 29 PHE B C 1
ATOM 2089 O O . PHE B 1 53 ? 72.286 51.712 5.768 1.00 21.98 29 PHE B O 1
ATOM 2097 N N . ASN B 1 54 ? 73.053 52.748 7.621 1.00 22.52 30 ASN B N 1
ATOM 2098 C CA . ASN B 1 54 ? 71.730 53.157 8.097 1.00 23.04 30 ASN B CA 1
ATOM 2099 C C . ASN B 1 54 ? 71.782 54.500 8.804 1.00 23.17 30 ASN B C 1
ATOM 2100 O O . ASN B 1 54 ? 72.042 54.571 10.005 1.00 23.73 30 ASN B O 1
ATOM 2105 N N . ALA B 1 55 ? 71.486 55.562 8.058 1.00 23.55 31 ALA B N 1
ATOM 2106 C CA . ALA B 1 55 ? 71.495 56.917 8.578 1.00 24.26 31 ALA B CA 1
ATOM 2107 C C . ALA B 1 55 ? 70.471 57.146 9.691 1.00 24.60 31 ALA B C 1
ATOM 2108 O O . ALA B 1 55 ? 70.548 58.150 10.394 1.00 24.30 31 ALA B O 1
ATOM 2110 N N . GLY B 1 56 ? 69.557 56.192 9.860 1.00 25.80 32 GLY B N 1
ATOM 2111 C CA . GLY B 1 56 ? 68.533 56.225 10.913 1.00 27.30 32 GLY B CA 1
ATOM 2112 C C . GLY B 1 56 ? 69.128 56.129 12.301 1.00 27.66 32 GLY B C 1
ATOM 2113 O O . GLY B 1 56 ? 68.459 56.466 13.301 1.00 27.11 32 GLY B O 1
ATOM 2114 N N . LEU B 1 57 ? 70.377 55.645 12.392 1.00 27.02 33 LEU B N 1
ATOM 2115 C CA . LEU B 1 57 ? 71.069 55.607 13.680 1.00 27.74 33 LEU B CA 1
ATOM 2116 C C . LEU B 1 57 ? 71.585 56.981 14.138 1.00 28.35 33 LEU B C 1
ATOM 2117 O O . LEU B 1 57 ? 71.990 57.127 15.285 1.00 29.50 33 LEU B O 1
ATOM 2122 N N . PHE B 1 58 ? 71.589 57.981 13.261 1.00 28.46 34 PHE B N 1
ATOM 2123 C CA . PHE B 1 58 ? 71.926 59.349 13.695 1.00 29.31 34 PHE B CA 1
ATOM 2124 C C . PHE B 1 58 ? 70.686 59.832 14.432 1.00 31.44 34 PHE B C 1
ATOM 2125 O O . PHE B 1 58 ? 69.652 60.065 13.789 1.00 34.46 34 PHE B O 1
ATOM 2133 N N . ASN B 1 59 ? 70.762 59.980 15.753 1.00 31.44 35 ASN B N 1
ATOM 2134 C CA . ASN B 1 59 ? 69.567 60.354 16.544 1.00 32.18 35 ASN B CA 1
ATOM 2135 C C . ASN B 1 59 ? 69.740 61.412 17.630 1.00 30.98 35 ASN B C 1
ATOM 2136 O O . ASN B 1 59 ? 68.897 61.523 18.526 1.00 31.29 35 ASN B O 1
ATOM 2141 N N . THR B 1 60 ? 70.824 62.179 17.568 1.00 28.73 36 THR B N 1
ATOM 2142 C CA . THR B 1 60 ? 71.033 63.296 18.500 1.00 28.30 36 THR B CA 1
ATOM 2143 C C . THR B 1 60 ? 71.305 64.519 17.627 1.00 26.76 36 THR B C 1
ATOM 2144 O O . THR B 1 60 ? 71.712 64.396 16.460 1.00 25.92 36 THR B O 1
ATOM 2148 N N . GLY B 1 61 ? 71.056 65.702 18.175 1.00 25.04 37 GLY B N 1
ATOM 2149 C CA . GLY B 1 61 ? 71.174 66.931 17.410 1.00 24.24 37 GLY B CA 1
ATOM 2150 C C . GLY B 1 61 ? 72.541 67.180 16.790 1.00 23.76 37 GLY B C 1
ATOM 2151 O O . GLY B 1 61 ? 72.626 67.647 15.663 1.00 22.64 37 GLY B O 1
ATOM 2152 N N . ALA B 1 62 ? 73.609 66.868 17.520 1.00 23.51 38 ALA B N 1
ATOM 2153 C CA . ALA B 1 62 ? 74.978 67.091 16.982 1.00 23.74 38 ALA B CA 1
ATOM 2154 C C . ALA B 1 62 ? 75.203 66.213 15.742 1.00 23.29 38 ALA B C 1
ATOM 2155 O O . ALA B 1 62 ? 75.831 66.647 14.764 1.00 23.64 38 ALA B O 1
ATOM 2157 N N A GLN B 1 63 ? 74.682 64.984 15.788 0.50 23.41 39 GLN B N 1
ATOM 2158 N N B GLN B 1 63 ? 74.672 64.996 15.763 0.50 23.61 39 GLN B N 1
ATOM 2159 C CA A GLN B 1 63 ? 74.748 64.065 14.648 0.50 22.97 39 GLN B CA 1
ATOM 2160 C CA B GLN B 1 63 ? 74.788 64.107 14.611 0.50 23.36 39 GLN B CA 1
ATOM 2161 C C A GLN B 1 63 ? 73.954 64.620 13.455 0.50 22.41 39 GLN B C 1
ATOM 2162 C C B GLN B 1 63 ? 73.947 64.614 13.433 0.50 22.57 39 GLN B C 1
ATOM 2163 O O A GLN B 1 63 ? 74.450 64.665 12.334 0.50 21.57 39 GLN B O 1
ATOM 2164 O O B GLN B 1 63 ? 74.403 64.613 12.295 0.50 21.67 39 GLN B O 1
ATOM 2175 N N . LEU B 1 64 ? 72.721 65.052 13.708 1.00 22.16 40 LEU B N 1
ATOM 2176 C CA . LEU B 1 64 ? 71.861 65.592 12.666 1.00 21.10 40 LEU B CA 1
ATOM 2177 C C . LEU B 1 64 ? 72.457 66.868 12.050 1.00 20.47 40 LEU B C 1
ATOM 2178 O O . LEU B 1 64 ? 72.433 67.045 10.826 1.00 20.65 40 LEU B O 1
ATOM 2183 N N . ALA B 1 65 ? 73.006 67.742 12.892 1.00 21.58 41 ALA B N 1
ATOM 2184 C CA . ALA B 1 65 ? 73.607 68.984 12.434 1.00 21.51 41 ALA B CA 1
ATOM 2185 C C . ALA B 1 65 ? 74.806 68.690 11.531 1.00 21.81 41 ALA B C 1
ATOM 2186 O O . ALA B 1 65 ? 75.001 69.362 10.526 1.00 21.04 41 ALA B O 1
ATOM 2188 N N . THR B 1 66 ? 75.583 67.665 11.890 1.00 22.54 42 THR B N 1
ATOM 2189 C CA . THR B 1 66 ? 76.756 67.276 11.090 1.00 22.68 42 THR B CA 1
ATOM 2190 C C . THR B 1 66 ? 76.320 66.668 9.763 1.00 21.82 42 THR B C 1
ATOM 2191 O O . THR B 1 66 ? 76.816 67.032 8.715 1.00 23.64 42 THR B O 1
ATOM 2195 N N . LEU B 1 67 ? 75.362 65.743 9.798 1.00 20.76 43 LEU B N 1
ATOM 2196 C CA . LEU B 1 67 ? 74.840 65.150 8.576 1.00 19.80 43 LEU B CA 1
ATOM 2197 C C . LEU B 1 67 ? 74.297 66.235 7.649 1.00 19.34 43 LEU B C 1
ATOM 2198 O O . LEU B 1 67 ? 74.545 66.218 6.432 1.00 19.90 43 LEU B O 1
ATOM 2203 N N . ALA B 1 68 ? 73.564 67.178 8.231 1.00 19.13 44 ALA B N 1
ATOM 2204 C CA . ALA B 1 68 ? 72.949 68.260 7.476 1.00 19.82 44 ALA B CA 1
ATOM 2205 C C . ALA B 1 68 ? 74.022 69.129 6.814 1.00 21.61 44 ALA B C 1
ATOM 2206 O O . ALA B 1 68 ? 73.857 69.610 5.683 1.00 21.69 44 ALA B O 1
ATOM 2208 N N . ASP B 1 69 ? 75.132 69.293 7.519 1.00 22.75 45 ASP B N 1
ATOM 2209 C CA . ASP B 1 69 ? 76.234 70.087 7.004 1.00 23.62 45 ASP B CA 1
ATOM 2210 C C . ASP B 1 69 ? 76.838 69.372 5.791 1.00 22.96 45 ASP B C 1
ATOM 2211 O O . ASP B 1 69 ? 77.126 70.009 4.787 1.00 23.85 45 ASP B O 1
ATOM 2216 N N . TYR B 1 70 ? 77.011 68.050 5.872 1.00 23.56 46 TYR B N 1
ATOM 2217 C CA . TYR B 1 70 ? 77.522 67.284 4.732 1.00 23.31 46 TYR B CA 1
ATOM 2218 C C . TYR B 1 70 ? 76.589 67.415 3.531 1.00 23.04 46 TYR B C 1
ATOM 2219 O O . TYR B 1 70 ? 77.042 67.609 2.411 1.00 21.22 46 TYR B O 1
ATOM 2228 N N . TYR B 1 71 ? 75.278 67.312 3.760 1.00 20.68 47 TYR B N 1
ATOM 2229 C CA . TYR B 1 71 ? 74.333 67.548 2.688 1.00 19.96 47 TYR B CA 1
ATOM 2230 C C . TYR B 1 71 ? 74.459 68.982 2.118 1.00 20.15 47 TYR B C 1
ATOM 2231 O O . TYR B 1 71 ? 74.456 69.176 0.891 1.00 21.99 47 TYR B O 1
ATOM 2240 N N . ALA B 1 72 ? 74.556 69.979 2.996 1.00 21.27 48 ALA B N 1
ATOM 2241 C CA . ALA B 1 72 ? 74.637 71.385 2.558 1.00 22.55 48 ALA B CA 1
ATOM 2242 C C . ALA B 1 72 ? 75.857 71.610 1.657 1.00 23.17 48 ALA B C 1
ATOM 2243 O O . ALA B 1 72 ? 75.765 72.245 0.607 1.00 23.78 48 ALA B O 1
ATOM 2245 N N . GLN B 1 73 ? 76.999 71.105 2.094 1.00 24.28 49 GLN B N 1
ATOM 2246 C CA . GLN B 1 73 ? 78.244 71.236 1.311 1.00 26.40 49 GLN B CA 1
ATOM 2247 C C . GLN B 1 73 ? 78.131 70.646 -0.088 1.00 26.10 49 GLN B C 1
ATOM 2248 O O . GLN B 1 73 ? 78.569 71.255 -1.072 1.00 26.78 49 GLN B O 1
ATOM 2254 N N . LEU B 1 74 ? 77.512 69.474 -0.188 1.00 26.38 50 LEU B N 1
ATOM 2255 C CA . LEU B 1 74 ? 77.273 68.819 -1.463 1.00 26.66 50 LEU B CA 1
ATOM 2256 C C . LEU B 1 74 ? 76.346 69.664 -2.349 1.00 27.09 50 LEU B C 1
ATOM 2257 O O . LEU B 1 74 ? 76.605 69.855 -3.548 1.00 24.92 50 LEU B O 1
ATOM 2262 N N . ILE B 1 75 ? 75.275 70.183 -1.766 1.00 25.94 51 ILE B N 1
ATOM 2263 C CA . ILE B 1 75 ? 74.340 71.013 -2.527 1.00 26.62 51 ILE B CA 1
ATOM 2264 C C . ILE B 1 75 ? 75.062 72.281 -3.038 1.00 27.09 51 ILE B C 1
ATOM 2265 O O . ILE B 1 75 ? 74.914 72.651 -4.195 1.00 28.41 51 ILE B O 1
ATOM 2270 N N . ILE B 1 76 ? 75.845 72.919 -2.176 1.00 29.61 52 ILE B N 1
ATOM 2271 C CA . ILE B 1 76 ? 76.586 74.134 -2.552 1.00 30.06 52 ILE B CA 1
ATOM 2272 C C . ILE B 1 76 ? 77.624 73.856 -3.645 1.00 31.35 52 ILE B C 1
ATOM 2273 O O . ILE B 1 76 ? 77.669 74.549 -4.658 1.00 31.04 52 ILE B O 1
ATOM 2278 N N . LYS B 1 77 ? 78.419 72.818 -3.444 1.00 31.94 53 LYS B N 1
ATOM 2279 C CA . LYS B 1 77 ? 79.503 72.463 -4.374 1.00 33.43 53 LYS B CA 1
ATOM 2280 C C . LYS B 1 77 ? 79.012 71.934 -5.713 1.00 34.16 53 LYS B C 1
ATOM 2281 O O . LYS B 1 77 ? 79.704 72.062 -6.722 1.00 34.52 53 LYS B O 1
ATOM 2287 N N . SER B 1 78 ? 77.813 71.359 -5.745 1.00 34.65 54 SER B N 1
ATOM 2288 C CA . SER B 1 78 ? 77.274 70.831 -6.992 1.00 34.84 54 SER B CA 1
ATOM 2289 C C . SER B 1 78 ? 76.819 71.952 -7.908 1.00 35.35 54 SER B C 1
ATOM 2290 O O . SER B 1 78 ? 76.701 71.765 -9.103 1.00 34.62 54 SER B O 1
ATOM 2293 N N . ASP B 1 79 ? 76.491 73.089 -7.310 1.00 37.34 55 ASP B N 1
ATOM 2294 C CA . ASP B 1 79 ? 76.006 74.265 -8.020 1.00 38.91 55 ASP B CA 1
ATOM 2295 C C . ASP B 1 79 ? 74.678 73.982 -8.747 1.00 38.18 55 ASP B C 1
ATOM 2296 O O . ASP B 1 79 ? 74.329 74.674 -9.708 1.00 38.43 55 ASP B O 1
ATOM 2301 N N . VAL B 1 80 ? 73.941 72.967 -8.287 1.00 36.20 56 VAL B N 1
ATOM 2302 C CA . VAL B 1 80 ? 72.643 72.628 -8.886 1.00 35.85 56 VAL B CA 1
ATOM 2303 C C . VAL B 1 80 ? 71.698 73.836 -8.754 1.00 35.68 56 VAL B C 1
ATOM 2304 O O . VAL B 1 80 ? 71.703 74.507 -7.733 1.00 35.48 56 VAL B O 1
ATOM 2308 N N . LYS B 1 81 ? 70.920 74.112 -9.798 1.00 35.74 57 LYS B N 1
ATOM 2309 C CA . LYS B 1 81 ? 70.010 75.263 -9.802 1.00 36.68 57 LYS B CA 1
ATOM 2310 C C . LYS B 1 81 ? 68.609 74.863 -9.367 1.00 34.90 57 LYS B C 1
ATOM 2311 O O . LYS B 1 81 ? 67.976 74.037 -9.999 1.00 34.22 57 LYS B O 1
ATOM 2317 N N . TYR B 1 82 ? 68.131 75.469 -8.285 1.00 33.82 58 TYR B N 1
ATOM 2318 C CA . TYR B 1 82 ? 66.796 75.178 -7.773 1.00 32.55 58 TYR B CA 1
ATOM 2319 C C . TYR B 1 82 ? 66.290 76.400 -6.977 1.00 31.93 58 TYR B C 1
ATOM 2320 O O . TYR B 1 82 ? 67.073 77.259 -6.569 1.00 31.61 58 TYR B O 1
ATOM 2329 N N . ASP B 1 83 ? 64.982 76.452 -6.780 1.00 32.28 59 ASP B N 1
ATOM 2330 C CA . ASP B 1 83 ? 64.316 77.533 -6.041 1.00 32.21 59 ASP B CA 1
ATOM 2331 C C . ASP B 1 83 ? 63.967 77.133 -4.602 1.00 31.08 59 ASP B C 1
ATOM 2332 O O . ASP B 1 83 ? 64.106 77.936 -3.672 1.00 30.99 59 ASP B O 1
ATOM 2337 N N . ILE B 1 84 ? 63.526 75.887 -4.431 1.00 29.62 60 ILE B N 1
ATOM 2338 C CA . ILE B 1 84 ? 62.997 75.402 -3.153 1.00 28.74 60 ILE B CA 1
ATOM 2339 C C . ILE B 1 84 ? 63.494 74.008 -2.739 1.00 27.44 60 ILE B C 1
ATOM 2340 O O . ILE B 1 84 ? 63.505 73.102 -3.547 1.00 26.81 60 ILE B O 1
ATOM 2345 N N . LEU B 1 85 ? 63.891 73.858 -1.478 1.00 26.89 61 LEU B N 1
ATOM 2346 C CA . LEU B 1 85 ? 64.303 72.545 -0.942 1.00 26.93 61 LEU B CA 1
ATOM 2347 C C . LEU B 1 85 ? 63.027 71.771 -0.624 1.00 27.12 61 LEU B C 1
ATOM 2348 O O . LEU B 1 85 ? 62.205 72.250 0.159 1.00 26.97 61 LEU B O 1
ATOM 2353 N N . PHE B 1 86 ? 62.845 70.610 -1.244 1.00 26.07 62 PHE B N 1
ATOM 2354 C CA . PHE B 1 86 ? 61.673 69.776 -1.016 1.00 26.99 62 PHE B CA 1
ATOM 2355 C C . PHE B 1 86 ? 62.016 68.487 -0.293 1.00 27.48 62 PHE B C 1
ATOM 2356 O O . PHE B 1 86 ? 62.809 67.685 -0.787 1.00 26.41 62 PHE B O 1
ATOM 2364 N N . GLY B 1 87 ? 61.381 68.289 0.863 1.00 27.53 63 GLY B N 1
ATOM 2365 C CA . GLY B 1 87 ? 61.591 67.119 1.685 1.00 28.20 63 GLY B CA 1
ATOM 2366 C C . GLY B 1 87 ? 60.346 66.254 1.742 1.00 29.59 63 GLY B C 1
ATOM 2367 O O . GLY B 1 87 ? 59.348 66.633 2.380 1.00 29.36 63 GLY B O 1
ATOM 2368 N N . PRO B 1 88 ? 60.372 65.106 1.049 1.00 29.68 64 PRO B N 1
ATOM 2369 C CA . PRO B 1 88 ? 59.219 64.217 1.093 1.00 29.79 64 PRO B CA 1
ATOM 2370 C C . PRO B 1 88 ? 59.047 63.491 2.436 1.00 28.93 64 PRO B C 1
ATOM 2371 O O . PRO B 1 88 ? 60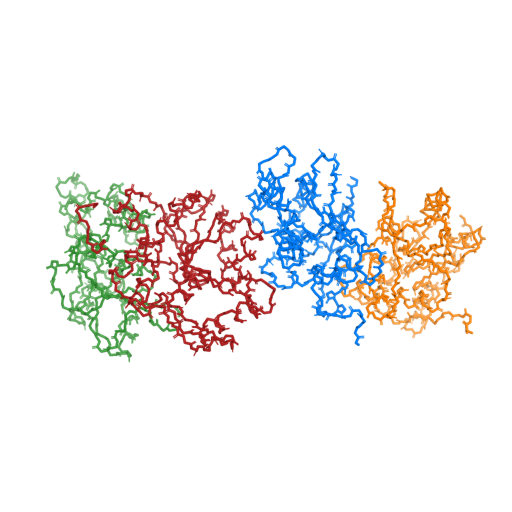.036 63.164 3.120 1.00 27.45 64 PRO B O 1
ATOM 2375 N N . ALA B 1 89 ? 57.792 63.249 2.818 1.00 28.20 65 ALA B N 1
ATOM 2376 C CA . ALA B 1 89 ? 57.509 62.529 4.052 1.00 28.28 65 ALA B CA 1
ATOM 2377 C C . ALA B 1 89 ? 57.999 61.071 3.911 1.00 28.12 65 ALA B C 1
ATOM 2378 O O . ALA B 1 89 ? 57.878 60.500 2.826 1.00 29.53 65 ALA B O 1
ATOM 2380 N N . TYR B 1 90 ? 58.584 60.460 4.946 1.00 27.02 66 TYR B N 1
ATOM 2381 C CA . TYR B 1 90 ? 58.857 61.070 6.224 1.00 27.01 66 TYR B CA 1
ATOM 2382 C C . TYR B 1 90 ? 60.317 61.467 6.409 1.00 26.82 66 TYR B C 1
ATOM 2383 O O . TYR B 1 90 ? 60.608 62.420 7.112 1.00 27.90 66 TYR B O 1
ATOM 2392 N N . LYS B 1 91 ? 61.243 60.752 5.781 1.00 25.51 67 LYS B N 1
ATOM 2393 C CA . LYS B 1 91 ? 62.681 61.028 6.026 1.00 26.05 67 LYS B CA 1
ATOM 2394 C C . LYS B 1 91 ? 63.179 62.378 5.512 1.00 23.95 67 LYS B C 1
ATOM 2395 O O . LYS B 1 91 ? 64.133 62.954 6.077 1.00 24.44 67 LYS B O 1
ATOM 2401 N N . GLY B 1 92 ? 62.553 62.883 4.450 1.00 22.56 68 GLY B N 1
ATOM 2402 C CA . GLY B 1 92 ? 62.957 64.135 3.841 1.00 22.32 68 GLY B CA 1
ATOM 2403 C C . GLY B 1 92 ? 62.641 65.353 4.684 1.00 22.14 68 GLY B C 1
ATOM 2404 O O . GLY B 1 92 ? 63.294 66.388 4.569 1.00 21.10 68 GLY B O 1
ATOM 2405 N N . ILE B 1 93 ? 61.637 65.236 5.555 1.00 22.01 69 ILE B N 1
ATOM 2406 C CA . ILE B 1 93 ? 61.221 66.365 6.394 1.00 20.84 69 ILE B CA 1
ATOM 2407 C C . ILE B 1 93 ? 62.275 66.846 7.394 1.00 20.40 69 ILE B C 1
ATOM 2408 O O . ILE B 1 93 ? 62.671 68.019 7.354 1.00 20.72 69 ILE B O 1
ATOM 2413 N N . PRO B 1 94 ? 62.735 65.973 8.290 1.00 19.32 70 PRO B N 1
ATOM 2414 C CA . PRO B 1 94 ? 63.729 66.465 9.221 1.00 19.51 70 PRO B CA 1
ATOM 2415 C C . PRO B 1 94 ? 65.023 66.865 8.510 1.00 19.50 70 PRO B C 1
ATOM 2416 O O . PRO B 1 94 ? 65.714 67.769 8.979 1.00 21.03 70 PRO B O 1
ATOM 2420 N N . LEU B 1 95 ? 65.344 66.188 7.413 1.00 20.01 71 LEU B N 1
ATOM 2421 C CA . LEU B 1 95 ? 66.571 66.512 6.661 1.00 20.59 71 LEU B CA 1
ATOM 2422 C C . LEU B 1 95 ? 66.493 67.924 6.117 1.00 20.76 71 LEU B C 1
ATOM 2423 O O . LEU B 1 95 ? 67.407 68.699 6.313 1.00 21.32 71 LEU B O 1
ATOM 2428 N N . VAL B 1 96 ? 65.382 68.265 5.458 1.00 21.63 72 VAL B N 1
ATOM 2429 C CA . VAL B 1 96 ? 65.239 69.601 4.881 1.00 21.87 72 VAL B CA 1
ATOM 2430 C C . VAL B 1 96 ? 65.175 70.694 5.960 1.00 22.03 72 VAL B C 1
ATOM 2431 O O . VAL B 1 96 ? 65.723 71.795 5.780 1.00 20.94 72 VAL B O 1
ATOM 2435 N N . ALA B 1 97 ? 64.532 70.407 7.089 1.00 21.12 73 ALA B N 1
ATOM 2436 C CA . ALA B 1 97 ? 64.496 71.381 8.170 1.00 20.32 73 ALA B CA 1
ATOM 2437 C C . ALA B 1 97 ? 65.930 71.647 8.674 1.00 20.93 73 ALA B C 1
ATOM 2438 O O . ALA B 1 97 ? 66.342 72.806 8.868 1.00 21.03 73 ALA B O 1
ATOM 2440 N N . ALA B 1 98 ? 66.695 70.567 8.852 1.00 20.19 74 ALA B N 1
ATOM 2441 C CA . ALA B 1 98 ? 68.068 70.669 9.362 1.00 20.16 74 ALA B CA 1
ATOM 2442 C C . ALA B 1 98 ? 69.004 71.311 8.347 1.00 19.60 74 ALA B C 1
ATOM 2443 O O . ALA B 1 98 ? 69.810 72.170 8.699 1.00 21.55 74 ALA B O 1
ATOM 2445 N N . ILE B 1 99 ? 68.901 70.891 7.093 1.00 21.31 75 ILE B N 1
ATOM 2446 C CA . ILE B 1 99 ? 69.740 71.435 6.018 1.00 22.00 75 ILE B CA 1
ATOM 2447 C C . ILE B 1 99 ? 69.474 72.940 5.806 1.00 23.29 75 ILE B C 1
ATOM 2448 O O . ILE B 1 99 ? 70.421 73.732 5.725 1.00 23.19 75 ILE B O 1
ATOM 2453 N N A SER B 1 100 ? 68.194 73.326 5.742 0.50 23.07 76 SER B N 1
ATOM 2454 N N B SER B 1 100 ? 68.196 73.326 5.724 0.50 22.65 76 SER B N 1
ATOM 2455 C CA A SER B 1 100 ? 67.817 74.735 5.581 0.50 23.29 76 SER B CA 1
ATOM 2456 C CA B SER B 1 100 ? 67.834 74.737 5.550 0.50 22.52 76 SER B CA 1
ATOM 2457 C C A SER B 1 100 ? 68.382 75.565 6.705 0.50 23.24 76 SER B C 1
ATOM 2458 C C B SER B 1 100 ? 68.351 75.579 6.708 0.50 22.83 76 SER B C 1
ATOM 2459 O O A SER B 1 100 ? 68.832 76.680 6.483 0.50 24.76 76 SER B O 1
ATOM 2460 O O B SER B 1 100 ? 68.748 76.718 6.503 0.50 24.40 76 SER B O 1
ATOM 2465 N N . THR B 1 101 ? 68.345 75.020 7.915 1.00 23.59 77 THR B N 1
ATOM 2466 C CA . THR B 1 101 ? 68.854 75.694 9.097 1.00 23.09 77 THR B CA 1
ATOM 2467 C C . THR B 1 101 ? 70.377 75.891 8.998 1.00 24.58 77 THR B C 1
ATOM 2468 O O . THR B 1 101 ? 70.894 76.986 9.266 1.00 23.01 77 THR B O 1
ATOM 2472 N N . VAL B 1 102 ? 71.079 74.837 8.604 1.00 23.43 78 VAL B N 1
ATOM 2473 C CA . VAL B 1 102 ? 72.546 74.914 8.465 1.00 24.38 78 VAL B CA 1
ATOM 2474 C C . VAL B 1 102 ? 72.952 75.871 7.343 1.00 23.13 78 VAL B C 1
ATOM 2475 O O . VAL B 1 102 ? 73.840 76.684 7.533 1.00 25.64 78 VAL B O 1
ATOM 2479 N N . LEU B 1 103 ? 72.309 75.757 6.191 1.00 25.50 79 LEU B N 1
ATOM 2480 C CA . LEU B 1 103 ? 72.557 76.646 5.045 1.00 25.79 79 LEU B CA 1
ATOM 2481 C C . LEU B 1 103 ? 72.489 78.098 5.475 1.00 27.45 79 LEU B C 1
ATOM 2482 O O . LEU B 1 103 ? 73.388 78.893 5.146 1.00 26.99 79 LEU B O 1
ATOM 2487 N N . ALA B 1 104 ? 71.466 78.437 6.262 1.00 27.07 80 ALA B N 1
ATOM 2488 C CA . ALA B 1 104 ? 71.306 79.808 6.743 1.00 27.55 80 ALA B CA 1
ATOM 2489 C C . ALA B 1 104 ? 72.353 80.219 7.771 1.00 28.34 80 ALA B C 1
ATOM 2490 O O . ALA B 1 104 ? 73.084 81.181 7.556 1.00 28.57 80 ALA B O 1
ATOM 2492 N N . LEU B 1 105 ? 72.427 79.488 8.877 1.00 28.26 81 LEU B N 1
ATOM 2493 C CA . LEU B 1 105 ? 73.296 79.852 9.981 1.00 29.08 81 LEU B CA 1
ATOM 2494 C C . LEU B 1 105 ? 74.786 79.737 9.703 1.00 29.94 81 LEU B C 1
ATOM 2495 O O . LEU B 1 105 ? 75.545 80.583 10.165 1.00 29.00 81 LEU B O 1
ATOM 2500 N N . LYS B 1 106 ? 75.195 78.711 8.966 1.00 30.19 82 LYS B N 1
ATOM 2501 C CA . LYS B 1 106 ? 76.622 78.504 8.707 1.00 31.98 82 LYS B CA 1
ATOM 2502 C C . LYS B 1 106 ? 77.097 79.066 7.373 1.00 31.63 82 LYS B C 1
ATOM 2503 O O . LYS B 1 106 ? 78.233 79.516 7.286 1.00 33.39 82 LYS B O 1
ATOM 2509 N N . TYR B 1 107 ? 76.242 79.082 6.354 1.00 31.51 83 TYR B N 1
ATOM 2510 C CA . TYR B 1 107 ? 76.657 79.511 5.016 1.00 32.03 83 TYR B CA 1
ATOM 2511 C C . TYR B 1 107 ? 75.970 80.742 4.444 1.00 32.55 83 TYR B C 1
ATOM 2512 O O . TYR B 1 107 ? 76.208 81.104 3.286 1.00 32.57 83 TYR B O 1
ATOM 2521 N N . ASN B 1 108 ? 75.124 81.387 5.242 1.00 33.00 84 ASN B N 1
ATOM 2522 C CA . ASN B 1 108 ? 74.420 82.597 4.807 1.00 33.24 84 ASN B CA 1
ATOM 2523 C C . ASN B 1 108 ? 73.601 82.386 3.539 1.00 32.81 84 ASN B C 1
ATOM 2524 O O . ASN B 1 108 ? 73.469 83.286 2.698 1.00 32.98 84 ASN B O 1
ATOM 2529 N N . ILE B 1 109 ? 73.056 81.188 3.383 1.00 31.26 85 ILE B N 1
ATOM 2530 C CA . ILE B 1 109 ? 72.207 80.870 2.246 1.00 31.22 85 ILE B CA 1
ATOM 2531 C C . ILE B 1 109 ? 70.823 80.658 2.828 1.00 31.48 85 ILE B C 1
ATOM 2532 O O . ILE B 1 109 ? 70.602 79.698 3.547 1.00 31.82 85 ILE B O 1
ATOM 2537 N N . ASP B 1 110 ? 69.912 81.574 2.526 1.00 30.32 86 ASP B N 1
ATOM 2538 C CA . ASP B 1 110 ? 68.551 81.542 3.067 1.00 30.36 86 ASP B CA 1
ATOM 2539 C C . ASP B 1 110 ? 67.634 80.959 2.007 1.00 29.81 86 ASP B C 1
ATOM 2540 O O . ASP B 1 110 ? 67.222 81.662 1.088 1.00 29.62 86 ASP B O 1
ATOM 2545 N N . MET B 1 111 ? 67.299 79.673 2.142 1.00 29.24 87 MET B N 1
ATOM 2546 C CA . MET B 1 111 ? 66.552 78.975 1.114 1.00 30.14 87 MET B CA 1
ATOM 2547 C C . MET B 1 111 ? 65.128 78.589 1.511 1.00 29.97 87 MET B C 1
ATOM 2548 O O . MET B 1 111 ? 64.921 78.115 2.621 1.00 27.23 87 MET B O 1
ATOM 2553 N N . PRO B 1 112 ? 64.146 78.765 0.594 1.00 30.80 88 PRO B N 1
ATOM 2554 C CA . PRO B 1 112 ? 62.793 78.325 0.925 1.00 30.82 88 PRO B CA 1
ATOM 2555 C C . PRO B 1 112 ? 62.721 76.789 0.975 1.00 30.53 88 PRO B C 1
ATOM 2556 O O . PRO B 1 112 ? 63.484 76.103 0.257 1.00 29.14 88 PRO B O 1
ATOM 2560 N N . TYR B 1 113 ? 61.845 76.254 1.823 1.00 28.31 89 TYR B N 1
ATOM 2561 C CA . TYR B 1 113 ? 61.685 74.808 1.958 1.00 28.46 89 TYR B CA 1
ATOM 2562 C C . TYR B 1 113 ? 60.198 74.437 1.926 1.00 29.03 89 TYR B C 1
ATOM 2563 O O . TYR B 1 113 ? 59.325 75.289 2.227 1.00 26.86 89 TYR B O 1
ATOM 2572 N N . ALA B 1 114 ? 59.927 73.184 1.568 1.00 27.52 90 ALA B N 1
ATOM 2573 C CA . ALA B 1 114 ? 58.563 72.654 1.483 1.00 27.59 90 ALA B CA 1
ATOM 2574 C C . ALA B 1 114 ? 58.555 71.186 1.834 1.00 28.74 90 ALA B C 1
ATOM 2575 O O . ALA B 1 114 ? 59.568 70.486 1.645 1.00 28.41 90 ALA B O 1
ATOM 2577 N N . PHE B 1 115 ? 57.411 70.706 2.323 1.00 28.28 91 PHE B N 1
ATOM 2578 C CA . PHE B 1 115 ? 57.243 69.311 2.680 1.00 29.42 91 PHE B CA 1
ATOM 2579 C C . PHE B 1 115 ? 55.903 68.840 2.132 1.00 30.54 91 PHE B C 1
ATOM 2580 O O . PHE B 1 115 ? 55.032 69.655 1.835 1.00 29.86 91 PHE B O 1
ATOM 2588 N N . ASP B 1 116 ? 55.736 67.533 2.009 1.00 33.03 92 ASP B N 1
ATOM 2589 C CA . ASP B 1 116 ? 54.440 66.954 1.631 1.00 34.64 92 ASP B CA 1
ATOM 2590 C C . ASP B 1 116 ? 54.012 66.069 2.794 1.00 35.70 92 ASP B C 1
ATOM 2591 O O . ASP B 1 116 ? 54.681 66.035 3.832 1.00 36.42 92 ASP B O 1
ATOM 2596 N N . ARG B 1 117 ? 52.894 65.377 2.634 1.00 36.33 93 ARG B N 1
ATOM 2597 C CA . ARG B 1 117 ? 52.423 64.422 3.622 1.00 38.05 93 ARG B CA 1
ATOM 2598 C C . ARG B 1 117 ? 52.278 63.063 2.931 1.00 39.36 93 ARG B C 1
ATOM 2599 O O . ARG B 1 117 ? 52.088 63.006 1.718 1.00 39.99 93 ARG B O 1
ATOM 2607 N N . LYS B 1 118 ? 52.391 61.980 3.693 1.00 41.85 94 LYS B N 1
ATOM 2608 C CA . LYS B 1 118 ? 52.215 60.619 3.147 1.00 43.73 94 LYS B CA 1
ATOM 2609 C C . LYS B 1 118 ? 50.777 60.352 2.698 1.00 44.05 94 LYS B C 1
ATOM 2610 O O . LYS B 1 118 ? 49.831 60.869 3.292 1.00 45.41 94 LYS B O 1
ATOM 2616 N N . GLY B 1 127 ? 45.828 70.411 3.082 1.00 53.68 103 GLY B N 1
ATOM 2617 C CA . GLY B 1 127 ? 46.896 70.723 2.134 1.00 53.32 103 GLY B CA 1
ATOM 2618 C C . GLY B 1 127 ? 47.874 69.568 1.916 1.00 52.61 103 GLY B C 1
ATOM 2619 O O . GLY B 1 127 ? 48.416 68.996 2.877 1.00 53.38 103 GLY B O 1
ATOM 2620 N N . VAL B 1 128 ? 48.083 69.207 0.652 1.00 51.23 104 VAL B N 1
ATOM 2621 C CA . VAL B 1 128 ? 49.042 68.156 0.308 1.00 49.70 104 VAL B CA 1
ATOM 2622 C C . VAL B 1 128 ? 50.464 68.633 0.644 1.00 47.23 104 VAL B C 1
ATOM 2623 O O . VAL B 1 128 ? 51.266 67.854 1.138 1.00 46.95 104 VAL B O 1
ATOM 2627 N N . PHE B 1 129 ? 50.745 69.916 0.407 1.00 45.06 105 PHE B N 1
ATOM 2628 C CA . PHE B 1 129 ? 52.072 70.501 0.678 1.00 43.55 105 PHE B CA 1
ATOM 2629 C C . PHE B 1 129 ? 52.034 71.589 1.738 1.00 42.91 105 PHE B C 1
ATOM 2630 O O . PHE B 1 129 ? 50.997 72.214 1.972 1.00 42.81 105 PHE B O 1
ATOM 2638 N N . VAL B 1 130 ? 53.175 71.829 2.371 1.00 40.51 106 VAL B N 1
ATOM 2639 C CA . VAL B 1 130 ? 53.292 72.905 3.344 1.00 39.31 106 VAL B CA 1
ATOM 2640 C C . VAL B 1 130 ? 54.633 73.587 3.145 1.00 38.47 106 VAL B C 1
ATOM 2641 O O . VAL B 1 130 ? 55.522 73.046 2.491 1.00 37.56 106 VAL B O 1
ATOM 2645 N N . GLY B 1 131 ? 54.765 74.785 3.693 1.00 36.72 107 GLY B N 1
ATOM 2646 C CA . GLY B 1 131 ? 55.974 75.573 3.537 1.00 36.39 107 GLY B CA 1
ATOM 2647 C C . GLY B 1 131 ? 55.869 76.479 2.325 1.00 36.02 107 GLY B C 1
ATOM 2648 O O . GLY B 1 131 ? 54.777 76.927 1.967 1.00 36.56 107 GLY B O 1
ATOM 2649 N N . ALA B 1 132 ? 56.998 76.739 1.680 1.00 34.40 108 ALA B N 1
ATOM 2650 C CA . ALA B 1 132 ? 57.034 77.615 0.516 1.00 34.08 108 ALA B CA 1
ATOM 2651 C C . ALA B 1 132 ? 56.242 77.031 -0.653 1.00 33.99 108 ALA B C 1
ATOM 2652 O O . ALA B 1 132 ? 56.306 75.837 -0.927 1.00 33.14 108 ALA B O 1
ATOM 2654 N N . ASP B 1 133 ? 55.477 77.884 -1.331 1.00 34.09 109 ASP B N 1
ATOM 2655 C CA . ASP B 1 133 ? 54.671 77.460 -2.471 1.00 34.86 109 ASP B CA 1
ATOM 2656 C C . ASP B 1 133 ? 55.590 77.017 -3.598 1.00 34.29 109 ASP B C 1
ATOM 2657 O O . ASP B 1 133 ? 56.459 77.768 -4.022 1.00 34.42 109 ASP B O 1
ATOM 2662 N N . MET B 1 134 ? 55.393 75.790 -4.061 1.00 34.75 110 MET B N 1
ATOM 2663 C CA . MET B 1 134 ? 56.235 75.188 -5.110 1.00 35.48 110 MET B CA 1
ATOM 2664 C C . MET B 1 134 ? 55.677 75.324 -6.540 1.00 36.48 110 MET B C 1
ATOM 2665 O O . MET B 1 134 ? 56.332 74.923 -7.506 1.00 36.97 110 MET B O 1
ATOM 2670 N N . THR B 1 135 ? 54.490 75.909 -6.683 1.00 37.57 111 THR B N 1
ATOM 2671 C CA . THR B 1 135 ? 53.854 76.064 -8.006 1.00 37.64 111 THR B CA 1
ATOM 2672 C C . THR B 1 135 ? 54.772 76.750 -9.004 1.00 38.06 111 THR B C 1
ATOM 2673 O O . THR B 1 135 ? 55.362 77.788 -8.705 1.00 38.85 111 THR B O 1
ATOM 2677 N N . ASN B 1 136 ? 54.915 76.150 -10.181 1.00 38.83 112 ASN B N 1
ATOM 2678 C CA . ASN B 1 136 ? 55.786 76.690 -11.241 1.00 40.01 112 ASN B CA 1
ATOM 2679 C C . ASN B 1 136 ? 57.249 76.869 -10.800 1.00 39.15 112 ASN B C 1
ATOM 2680 O O . ASN B 1 136 ? 57.967 77.680 -11.372 1.00 40.22 112 ASN B O 1
ATOM 2685 N N . LYS B 1 137 ? 57.694 76.108 -9.798 1.00 37.82 113 LYS B N 1
ATOM 2686 C CA . LYS B 1 137 ? 59.053 76.246 -9.281 1.00 36.99 113 LYS B CA 1
ATOM 2687 C C . LYS B 1 137 ? 59.908 75.013 -9.544 1.00 35.77 113 LYS B C 1
ATOM 2688 O O . LYS B 1 137 ? 59.400 73.952 -9.855 1.00 35.61 113 LYS B O 1
ATOM 2694 N N . LYS B 1 138 ? 61.215 75.190 -9.403 1.00 34.98 114 LYS B N 1
ATOM 2695 C CA . LYS B 1 138 ? 62.175 74.090 -9.497 1.00 34.56 114 LYS B CA 1
ATOM 2696 C C . LYS B 1 138 ? 62.595 73.723 -8.086 1.00 32.18 114 LYS B C 1
ATOM 2697 O O . LYS B 1 138 ? 63.060 74.582 -7.324 1.00 32.77 114 LYS B O 1
ATOM 2703 N N . VAL B 1 139 ? 62.470 72.442 -7.749 1.00 30.10 115 VAL B N 1
ATOM 2704 C CA . VAL B 1 139 ? 62.781 71.993 -6.411 1.00 28.65 115 VAL B CA 1
ATOM 2705 C C . VAL B 1 139 ? 63.884 70.936 -6.373 1.00 27.00 115 VAL B C 1
ATOM 2706 O O . VAL B 1 139 ? 64.073 70.184 -7.318 1.00 27.12 115 VAL B O 1
ATOM 2710 N N . LEU B 1 140 ? 64.583 70.882 -5.250 1.00 25.68 116 LEU B N 1
ATOM 2711 C CA . LEU B 1 140 ? 65.629 69.884 -5.054 1.00 25.09 116 LEU B CA 1
ATOM 2712 C C . LEU B 1 140 ? 65.078 68.894 -4.055 1.00 23.99 116 LEU B C 1
ATOM 2713 O O . LEU B 1 140 ? 64.773 69.263 -2.907 1.00 25.26 116 LEU B O 1
ATOM 2718 N N . LEU B 1 141 ? 64.905 67.653 -4.490 1.00 23.87 117 LEU B N 1
ATOM 2719 C CA . LEU B 1 141 ? 64.352 66.607 -3.640 1.00 23.45 117 LEU B CA 1
ATOM 2720 C C . LEU B 1 141 ? 65.439 66.022 -2.763 1.00 24.15 117 LEU B C 1
ATOM 2721 O O . LEU B 1 141 ? 66.453 65.520 -3.268 1.00 24.01 117 LEU B O 1
ATOM 2726 N N . ILE B 1 142 ? 65.219 66.107 -1.454 1.00 23.65 118 ILE B N 1
ATOM 2727 C CA . ILE B 1 142 ? 66.169 65.621 -0.451 1.00 24.57 118 ILE B CA 1
ATOM 2728 C C . ILE B 1 142 ? 65.595 64.419 0.254 1.00 24.03 118 ILE B C 1
ATOM 2729 O O . ILE B 1 142 ? 64.484 64.475 0.753 1.00 24.73 118 ILE B O 1
ATOM 2734 N N . ASP B 1 143 ? 66.352 63.333 0.340 1.00 23.60 119 ASP B N 1
ATOM 2735 C CA . ASP B 1 143 ? 65.848 62.143 1.032 1.00 24.82 119 ASP B CA 1
ATOM 2736 C C . ASP B 1 143 ? 67.045 61.346 1.572 1.00 24.20 119 ASP B C 1
ATOM 2737 O O . ASP B 1 143 ? 68.192 61.765 1.410 1.00 23.13 119 ASP B O 1
ATOM 2742 N N . ASP B 1 144 ? 66.764 60.243 2.247 1.00 24.11 120 ASP B N 1
ATOM 2743 C CA . ASP B 1 144 ? 67.783 59.362 2.820 1.00 24.74 120 ASP B CA 1
ATOM 2744 C C . ASP B 1 144 ? 68.340 58.428 1.728 1.00 26.32 120 ASP B C 1
ATOM 2745 O O . ASP B 1 144 ? 69.475 58.596 1.290 1.00 26.79 120 ASP B O 1
ATOM 2750 N N . VAL B 1 145 ? 67.527 57.481 1.258 1.00 27.23 121 VAL B N 1
ATOM 2751 C CA . VAL B 1 145 ? 67.982 56.525 0.245 1.00 29.26 121 VAL B CA 1
ATOM 2752 C C . VAL B 1 145 ? 66.975 56.358 -0.870 1.00 31.18 121 VAL B C 1
ATOM 2753 O O . VAL B 1 145 ? 65.833 56.815 -0.767 1.00 30.32 121 VAL B O 1
ATOM 2757 N N . MET B 1 146 ? 67.426 55.724 -1.947 1.00 33.32 122 MET B N 1
ATOM 2758 C CA . MET B 1 146 ? 66.592 55.430 -3.106 1.00 36.45 122 MET B CA 1
ATOM 2759 C C . MET B 1 146 ? 66.953 54.028 -3.606 1.00 37.55 122 MET B C 1
ATOM 2760 O O . MET B 1 146 ? 67.829 53.854 -4.451 1.00 37.64 122 MET B O 1
ATOM 2765 N N . THR B 1 147 ? 66.293 53.029 -3.038 1.00 38.86 123 THR B N 1
ATOM 2766 C CA . THR B 1 147 ? 66.543 51.642 -3.406 1.00 40.91 123 THR B CA 1
ATOM 2767 C C . THR B 1 147 ? 65.655 51.234 -4.588 1.00 41.38 123 THR B C 1
ATOM 2768 O O . THR B 1 147 ? 66.006 50.335 -5.354 1.00 41.39 123 THR B O 1
ATOM 2772 N N . ALA B 1 148 ? 64.506 51.899 -4.716 1.00 41.67 124 ALA B N 1
ATOM 2773 C CA . ALA B 1 148 ? 63.573 51.679 -5.823 1.00 42.11 124 ALA B CA 1
ATOM 2774 C C . ALA B 1 148 ? 63.096 53.047 -6.297 1.00 42.48 124 ALA B C 1
ATOM 2775 O O . ALA B 1 148 ? 63.207 54.038 -5.567 1.00 42.55 124 ALA B O 1
ATOM 2777 N N . GLY B 1 149 ? 62.560 53.108 -7.507 1.00 42.78 125 GLY B N 1
ATOM 2778 C CA . GLY B 1 149 ? 62.073 54.377 -8.048 1.00 43.42 125 GLY B CA 1
ATOM 2779 C C . GLY B 1 149 ? 60.682 54.777 -7.581 1.00 43.77 125 GLY B C 1
ATOM 2780 O O . GLY B 1 149 ? 60.221 55.874 -7.889 1.00 44.54 125 GLY B O 1
ATOM 2781 N N . THR B 1 150 ? 60.030 53.909 -6.806 1.00 43.93 126 THR B N 1
ATOM 2782 C CA . THR B 1 150 ? 58.655 54.142 -6.338 1.00 43.32 126 THR B CA 1
ATOM 2783 C C . THR B 1 150 ? 58.456 55.500 -5.671 1.00 42.15 126 THR B C 1
ATOM 2784 O O . THR B 1 150 ? 57.619 56.286 -6.101 1.00 42.14 126 THR B O 1
ATOM 2788 N N . ALA B 1 151 ? 59.227 55.768 -4.625 1.00 40.84 127 ALA B N 1
ATOM 2789 C CA . ALA B 1 151 ? 59.120 57.024 -3.894 1.00 39.51 127 ALA B CA 1
ATOM 2790 C C . ALA B 1 151 ? 59.312 58.245 -4.802 1.00 38.76 127 ALA B C 1
ATOM 2791 O O . ALA B 1 151 ? 58.539 59.214 -4.711 1.00 36.87 127 ALA B O 1
ATOM 2793 N N . PHE B 1 152 ? 60.304 58.185 -5.697 1.00 37.37 128 PHE B N 1
ATOM 2794 C CA . PHE B 1 152 ? 60.580 59.294 -6.613 1.00 36.75 128 PHE B CA 1
ATOM 2795 C C . PHE B 1 152 ? 59.379 59.589 -7.493 1.00 37.73 128 PHE B C 1
ATOM 2796 O O . PHE B 1 152 ? 59.028 60.744 -7.711 1.00 35.85 128 PHE B O 1
ATOM 2804 N N . TYR B 1 153 ? 58.799 58.526 -8.040 1.00 39.10 129 TYR B N 1
ATOM 2805 C CA . TYR B 1 153 ? 57.617 58.640 -8.880 1.00 40.55 129 TYR B CA 1
ATOM 2806 C C . TYR B 1 153 ? 56.445 59.212 -8.114 1.00 39.50 129 TYR B C 1
ATOM 2807 O O . TYR B 1 153 ? 55.669 59.966 -8.681 1.00 39.97 129 TYR B O 1
ATOM 2816 N N . GLU B 1 154 ? 56.320 58.861 -6.836 1.00 39.77 130 GLU B N 1
ATOM 2817 C CA . GLU B 1 154 ? 55.228 59.385 -6.009 1.00 39.52 130 GLU B CA 1
ATOM 2818 C C . GLU B 1 154 ? 55.335 60.896 -5.937 1.00 38.30 130 GLU B C 1
ATOM 2819 O O . GLU B 1 154 ? 54.342 61.598 -6.117 1.00 37.27 130 GLU B O 1
ATOM 2825 N N . SER B 1 155 ? 56.553 61.394 -5.714 1.00 35.89 131 SER B N 1
ATOM 2826 C CA . SER B 1 155 ? 56.804 62.830 -5.629 1.00 34.67 131 SER B CA 1
ATOM 2827 C C . SER B 1 155 ? 56.654 63.533 -6.964 1.00 34.73 131 SER B C 1
ATOM 2828 O O . SER B 1 155 ? 56.050 64.599 -7.038 1.00 33.96 131 SER B O 1
ATOM 2831 N N . TYR B 1 156 ? 57.232 62.947 -8.010 1.00 34.75 132 TYR B N 1
ATOM 2832 C CA . TYR B 1 156 ? 57.182 63.518 -9.347 1.00 36.08 132 TYR B CA 1
ATOM 2833 C C . TYR B 1 156 ? 55.736 63.803 -9.794 1.00 36.97 132 TYR B C 1
ATOM 2834 O O . TYR B 1 156 ? 55.438 64.886 -10.308 1.00 36.93 132 TYR B O 1
ATOM 2843 N N . ASN B 1 157 ? 54.859 62.828 -9.572 1.00 38.58 133 ASN B N 1
ATOM 2844 C CA . ASN B 1 157 ? 53.450 62.925 -9.965 1.00 39.62 133 ASN B CA 1
ATOM 2845 C C . ASN B 1 157 ? 52.690 63.963 -9.140 1.00 39.94 133 ASN B C 1
ATOM 2846 O O . ASN B 1 157 ? 51.899 64.733 -9.689 1.00 41.13 133 ASN B O 1
ATOM 2851 N N . LYS B 1 158 ? 52.941 64.004 -7.833 1.00 39.70 134 LYS B N 1
ATOM 2852 C CA . LYS B 1 158 ? 52.287 64.993 -6.955 1.00 39.45 134 LYS B CA 1
ATOM 2853 C C . LYS B 1 158 ? 52.701 66.420 -7.331 1.00 38.78 134 LYS B C 1
ATOM 2854 O O . LYS B 1 158 ? 51.862 67.331 -7.404 1.00 36.89 134 LYS B O 1
ATOM 2860 N N . LEU B 1 159 ? 53.991 66.605 -7.603 1.00 37.50 135 LEU B N 1
ATOM 2861 C CA . LEU B 1 159 ? 54.535 67.912 -7.959 1.00 37.60 135 LEU B CA 1
ATOM 2862 C C . LEU B 1 159 ? 54.124 68.395 -9.343 1.00 38.46 135 LEU B C 1
ATOM 2863 O O . LEU B 1 159 ? 53.953 69.599 -9.562 1.00 37.55 135 LEU B O 1
ATOM 2868 N N . LYS B 1 160 ? 54.006 67.457 -10.277 1.00 40.17 136 LYS B N 1
ATOM 2869 C CA . LYS B 1 160 ? 53.629 67.762 -11.660 1.00 41.99 136 LYS B CA 1
ATOM 2870 C C . LYS B 1 160 ? 52.268 68.450 -11.684 1.00 42.56 136 LYS B C 1
ATOM 2871 O O . LYS B 1 160 ? 52.050 69.397 -12.444 1.00 43.52 136 LYS B O 1
ATOM 2877 N N . ILE B 1 161 ? 51.366 67.956 -10.845 1.00 43.43 137 ILE B N 1
ATOM 2878 C CA . ILE B 1 161 ? 50.023 68.517 -10.696 1.00 44.14 137 ILE B CA 1
ATOM 2879 C C . ILE B 1 161 ? 50.053 70.033 -10.483 1.00 43.99 137 ILE B C 1
ATOM 2880 O O . ILE B 1 161 ? 49.191 70.742 -11.017 1.00 44.99 137 ILE B O 1
ATOM 2885 N N . ILE B 1 162 ? 51.049 70.535 -9.745 1.00 42.72 138 ILE B N 1
ATOM 2886 C CA . ILE B 1 162 ? 51.172 71.982 -9.507 1.00 41.64 138 ILE B CA 1
ATOM 2887 C C . ILE B 1 162 ? 52.276 72.631 -10.351 1.00 40.60 138 ILE B C 1
ATOM 2888 O O . ILE B 1 162 ? 52.766 73.708 -10.014 1.00 39.80 138 ILE B O 1
ATOM 2893 N N . ASN B 1 163 ? 52.650 71.982 -11.452 1.00 39.61 139 ASN B N 1
ATOM 2894 C CA . ASN B 1 163 ? 53.695 72.485 -12.351 1.00 39.68 139 ASN B CA 1
ATOM 2895 C C . ASN B 1 163 ? 55.022 72.748 -11.622 1.00 38.59 139 ASN B C 1
ATOM 2896 O O . ASN B 1 163 ? 55.709 73.738 -11.884 1.00 39.48 139 ASN B O 1
ATOM 2901 N N . ALA B 1 164 ? 55.370 71.854 -10.695 1.00 37.76 140 ALA B N 1
ATOM 2902 C CA . ALA B 1 164 ? 56.645 71.936 -9.964 1.00 36.27 140 ALA B CA 1
ATOM 2903 C C . ALA B 1 164 ? 57.577 70.909 -10.583 1.00 35.07 140 ALA B C 1
ATOM 2904 O O . ALA B 1 164 ? 57.172 69.778 -10.849 1.00 34.19 140 ALA B O 1
ATOM 2906 N N . LYS B 1 165 ? 58.824 71.288 -10.803 1.00 34.01 141 LYS B N 1
ATOM 2907 C CA . LYS B 1 165 ? 59.766 70.357 -11.401 1.00 34.50 141 LYS B CA 1
ATOM 2908 C C . LYS B 1 165 ? 60.931 70.008 -10.475 1.00 32.34 141 LYS B C 1
ATOM 2909 O O . LYS B 1 165 ? 61.504 70.877 -9.829 1.00 33.09 141 LYS B O 1
ATOM 2915 N N . ILE B 1 166 ? 61.251 68.720 -10.414 1.00 31.96 142 ILE B N 1
ATOM 2916 C CA . ILE B 1 166 ? 62.373 68.233 -9.610 1.00 29.86 142 ILE B CA 1
ATOM 2917 C C . ILE B 1 166 ? 63.634 68.468 -10.435 1.00 29.06 142 ILE B C 1
ATOM 2918 O O . ILE B 1 166 ? 63.808 67.890 -11.518 1.00 28.79 142 ILE B O 1
ATOM 2923 N N . ALA B 1 167 ? 64.492 69.330 -9.927 1.00 27.77 143 ALA B N 1
ATOM 2924 C CA . ALA B 1 167 ? 65.720 69.696 -10.612 1.00 27.37 143 ALA B CA 1
ATOM 2925 C C . ALA B 1 167 ? 66.858 68.725 -10.309 1.00 27.39 143 ALA B C 1
ATOM 2926 O O . ALA B 1 167 ? 67.855 68.687 -11.028 1.00 26.36 143 ALA B O 1
ATOM 2928 N N . GLY B 1 168 ? 66.715 67.962 -9.232 1.00 26.63 144 GLY B N 1
ATOM 2929 C CA . GLY B 1 168 ? 67.736 67.001 -8.822 1.00 25.42 144 GLY B CA 1
ATOM 2930 C C . GLY B 1 168 ? 67.348 66.316 -7.526 1.00 25.53 144 GLY B C 1
ATOM 2931 O O . GLY B 1 168 ? 66.372 66.705 -6.857 1.00 23.24 144 GLY B O 1
ATOM 2932 N N . VAL B 1 169 ? 68.131 65.308 -7.163 1.00 23.43 145 VAL B N 1
ATOM 2933 C CA . VAL B 1 169 ? 67.901 64.517 -5.956 1.00 22.27 145 VAL B CA 1
ATOM 2934 C C . VAL B 1 169 ? 69.192 64.417 -5.159 1.00 22.63 145 VAL B C 1
ATOM 2935 O O . VAL B 1 169 ? 70.271 64.194 -5.741 1.00 21.29 145 VAL B O 1
ATOM 2939 N N . VAL B 1 170 ? 69.116 64.630 -3.842 1.00 22.18 146 VAL B N 1
ATOM 2940 C CA . VAL B 1 170 ? 70.288 64.471 -2.987 1.00 21.97 146 VAL B CA 1
ATOM 2941 C C . VAL B 1 170 ? 69.961 63.416 -1.917 1.00 22.63 146 VAL B C 1
ATOM 2942 O O . VAL B 1 170 ? 68.941 63.525 -1.199 1.00 20.68 146 VAL B O 1
ATOM 2946 N N . LEU B 1 171 ? 70.840 62.421 -1.798 1.00 22.24 147 LEU B N 1
ATOM 2947 C CA . LEU B 1 171 ? 70.679 61.297 -0.870 1.00 22.35 147 LEU B CA 1
ATOM 2948 C C . LEU B 1 171 ? 71.845 61.201 0.115 1.00 22.54 147 LEU B C 1
ATOM 2949 O O . LEU B 1 171 ? 72.864 61.861 -0.069 1.00 22.20 147 LEU B O 1
ATOM 2954 N N . SER B 1 172 ? 71.699 60.373 1.155 1.00 22.23 148 SER B N 1
ATOM 2955 C CA . SER B 1 172 ? 72.790 60.161 2.115 1.00 22.01 148 SER B CA 1
ATOM 2956 C C . SER B 1 172 ? 73.851 59.240 1.475 1.00 21.74 148 SER B C 1
ATOM 2957 O O . SER B 1 172 ? 75.056 59.480 1.588 1.00 23.02 148 SER B O 1
ATOM 2960 N N . ILE B 1 173 ? 73.381 58.207 0.795 1.00 21.43 149 ILE B N 1
ATOM 2961 C CA . ILE B 1 173 ? 74.243 57.223 0.152 1.00 21.50 149 ILE B CA 1
ATOM 2962 C C . ILE B 1 173 ? 73.671 56.711 -1.177 1.00 22.20 149 ILE B C 1
ATOM 2963 O O . ILE B 1 173 ? 72.452 56.573 -1.333 1.00 22.29 149 ILE B O 1
ATOM 2968 N N . ASP B 1 174 ? 74.553 56.480 -2.149 1.00 22.71 150 ASP B N 1
ATOM 2969 C CA . ASP B 1 174 ? 74.196 55.817 -3.399 1.00 23.85 150 ASP B CA 1
ATOM 2970 C C . ASP B 1 174 ? 75.044 54.516 -3.405 1.00 24.33 150 ASP B C 1
ATOM 2971 O O . ASP B 1 174 ? 76.270 54.564 -3.548 1.00 23.50 150 ASP B O 1
ATOM 2976 N N A ARG B 1 175 ? 74.385 53.371 -3.200 0.60 24.04 151 ARG B N 1
ATOM 2977 N N B ARG B 1 175 ? 74.385 53.371 -3.248 0.40 24.10 151 ARG B N 1
ATOM 2978 C CA A ARG B 1 175 ? 75.077 52.070 -3.169 0.60 23.40 151 ARG B CA 1
ATOM 2979 C CA B ARG B 1 175 ? 75.082 52.083 -3.209 0.40 23.73 151 ARG B CA 1
ATOM 2980 C C A ARG B 1 175 ? 75.590 51.627 -4.565 0.60 22.63 151 ARG B C 1
ATOM 2981 C C B ARG B 1 175 ? 75.598 51.631 -4.574 0.40 23.07 151 ARG B C 1
ATOM 2982 O O A ARG B 1 175 ? 76.360 50.673 -4.667 0.60 20.92 151 ARG B O 1
ATOM 2983 O O B ARG B 1 175 ? 76.370 50.677 -4.668 0.40 21.95 151 ARG B O 1
ATOM 2998 N N . GLN B 1 176 ? 75.169 52.318 -5.624 1.00 22.94 152 GLN B N 1
ATOM 2999 C CA . GLN B 1 176 ? 75.626 52.039 -6.985 1.00 23.93 152 GLN B CA 1
ATOM 3000 C C . GLN B 1 176 ? 75.520 50.567 -7.376 1.00 25.75 152 GLN B C 1
ATOM 3001 O O . GLN B 1 176 ? 76.448 49.991 -7.966 1.00 23.99 152 GLN B O 1
ATOM 3007 N N . GLU B 1 177 ? 74.399 49.950 -7.018 1.00 28.37 153 GLU B N 1
ATOM 3008 C CA . GLU B 1 177 ? 74.186 48.541 -7.322 1.00 30.57 153 GLU B CA 1
ATOM 3009 C C . GLU B 1 177 ? 72.818 48.309 -7.975 1.00 33.20 153 GLU B C 1
ATOM 3010 O O . GLU B 1 177 ? 71.868 49.076 -7.757 1.00 32.96 153 GLU B O 1
ATOM 3016 N N . LYS B 1 178 ? 72.754 47.269 -8.806 1.00 35.86 154 LYS B N 1
ATOM 3017 C CA . LYS B 1 178 ? 71.540 46.902 -9.565 1.00 38.19 154 LYS B CA 1
ATOM 3018 C C . LYS B 1 178 ? 70.295 46.824 -8.684 1.00 38.95 154 LYS B C 1
ATOM 3019 O O . LYS B 1 178 ? 70.360 46.316 -7.557 1.00 39.52 154 LYS B O 1
ATOM 3025 N N . ALA B 1 179 ? 69.171 47.347 -9.190 1.00 39.91 155 ALA B N 1
ATOM 3026 C CA . ALA B 1 179 ? 67.897 47.357 -8.443 1.00 40.54 155 ALA B CA 1
ATOM 3027 C C . ALA B 1 179 ? 67.210 45.997 -8.483 1.00 40.94 155 ALA B C 1
ATOM 3028 O O . ALA B 1 179 ? 67.448 45.210 -9.394 1.00 40.65 155 ALA B O 1
ATOM 3030 N N . SER B 1 182 ? 66.316 44.239 -12.305 1.00 50.59 158 SER B N 1
ATOM 3031 C CA . SER B 1 182 ? 66.861 45.254 -13.199 1.00 50.35 158 SER B CA 1
ATOM 3032 C C . SER B 1 182 ? 68.386 45.154 -13.286 1.00 50.11 158 SER B C 1
ATOM 3033 O O . SER B 1 182 ? 69.031 44.719 -12.339 1.00 50.66 158 SER B O 1
ATOM 3036 N N . ASP B 1 183 ? 68.956 45.571 -14.415 1.00 49.62 159 ASP B N 1
ATOM 3037 C CA . ASP B 1 183 ? 70.422 45.517 -14.614 1.00 49.01 159 ASP B CA 1
ATOM 3038 C C . ASP B 1 183 ? 71.156 46.803 -14.192 1.00 47.12 159 ASP B C 1
ATOM 3039 O O . ASP B 1 183 ? 72.396 46.878 -14.289 1.00 46.52 159 ASP B O 1
ATOM 3044 N N . ILE B 1 184 ? 70.406 47.830 -13.786 1.00 44.17 160 ILE B N 1
ATOM 3045 C CA . ILE B 1 184 ? 71.022 49.074 -13.300 1.00 41.74 160 ILE B CA 1
ATOM 3046 C C . ILE B 1 184 ? 70.384 49.510 -11.995 1.00 39.49 160 ILE B C 1
ATOM 3047 O O . ILE B 1 184 ? 69.358 48.966 -11.580 1.00 38.77 160 ILE B O 1
ATOM 3052 N N . SER B 1 185 ? 71.030 50.470 -11.335 1.00 37.38 161 SER B N 1
ATOM 3053 C CA . SER B 1 185 ? 70.557 50.982 -10.059 1.00 35.93 161 SER B CA 1
ATOM 3054 C C . SER B 1 185 ? 69.320 51.837 -10.282 1.00 34.91 161 SER B C 1
ATOM 3055 O O . SER B 1 185 ? 69.138 52.397 -11.348 1.00 34.00 161 SER B O 1
ATOM 3058 N N . ALA B 1 186 ? 68.481 51.929 -9.261 1.00 34.20 162 ALA B N 1
ATOM 3059 C CA . ALA B 1 186 ? 67.279 52.758 -9.330 1.00 34.95 162 ALA B CA 1
ATOM 3060 C C . ALA B 1 186 ? 67.679 54.226 -9.504 1.00 34.64 162 ALA B C 1
ATOM 3061 O O . ALA B 1 186 ? 66.968 54.977 -10.165 1.00 36.03 162 ALA B O 1
ATOM 3063 N N . THR B 1 187 ? 68.822 54.629 -8.932 1.00 34.17 163 THR B N 1
ATOM 3064 C CA . THR B 1 187 ? 69.300 56.021 -9.070 1.00 33.79 163 THR B CA 1
ATOM 3065 C C . THR B 1 187 ? 69.749 56.325 -10.504 1.00 33.71 163 THR B C 1
ATOM 3066 O O . THR B 1 187 ? 69.475 57.409 -11.039 1.00 32.68 163 THR B O 1
ATOM 3070 N N . LYS B 1 188 ? 70.440 55.381 -11.136 1.00 33.43 164 LYS B N 1
ATOM 3071 C CA . LYS B 1 188 ? 70.891 55.599 -12.499 1.00 33.48 164 LYS B CA 1
ATOM 3072 C C . LYS B 1 188 ? 69.705 55.713 -13.454 1.00 33.50 164 LYS B C 1
ATOM 3073 O O . LYS B 1 188 ? 69.701 56.578 -14.317 1.00 32.98 164 LYS B O 1
ATOM 3079 N N . LYS B 1 189 ? 68.699 54.861 -13.259 1.00 35.04 165 LYS B N 1
ATOM 3080 C CA . LYS B 1 189 ? 67.491 54.865 -14.096 1.00 35.75 165 LYS B CA 1
ATOM 3081 C C . LYS B 1 189 ? 66.766 56.224 -14.014 1.00 35.96 165 LYS B C 1
ATOM 3082 O O . LYS B 1 189 ? 66.448 56.842 -15.040 1.00 35.69 165 LYS B O 1
ATOM 3088 N N . ILE B 1 190 ? 66.519 56.689 -12.794 1.00 35.11 166 ILE B N 1
ATOM 3089 C CA . ILE B 1 190 ? 65.883 57.998 -12.595 1.00 34.24 166 ILE B CA 1
ATOM 3090 C C . ILE B 1 190 ? 66.686 59.098 -13.274 1.00 33.60 166 ILE B C 1
ATOM 3091 O O . ILE B 1 190 ? 66.135 59.923 -14.003 1.00 34.50 166 ILE B O 1
ATOM 3096 N N . SER B 1 191 ? 67.992 59.101 -13.025 1.00 33.16 167 SER B N 1
ATOM 3097 C CA . SER B 1 191 ? 68.901 60.098 -13.588 1.00 33.03 167 SER B CA 1
ATOM 3098 C C . SER B 1 191 ? 68.810 60.194 -15.102 1.00 34.66 167 SER B C 1
ATOM 3099 O O . SER B 1 191 ? 68.778 61.293 -15.675 1.00 33.83 167 SER B O 1
ATOM 3102 N N . GLN B 1 192 ? 68.787 59.032 -15.738 1.00 36.04 168 GLN B N 1
ATOM 3103 C CA . GLN B 1 192 ? 68.714 58.942 -17.188 1.00 37.91 168 GLN B CA 1
ATOM 3104 C C . GLN B 1 192 ? 67.350 59.306 -17.745 1.00 38.01 168 GLN B C 1
ATOM 3105 O O . GLN B 1 192 ? 67.258 60.133 -18.632 1.00 38.44 168 GLN B O 1
ATOM 3111 N N . ASP B 1 193 ? 66.301 58.698 -17.210 1.00 38.78 169 ASP B N 1
ATOM 3112 C CA . ASP B 1 193 ? 64.936 58.941 -17.696 1.00 39.70 169 ASP B CA 1
ATOM 3113 C C . ASP B 1 193 ? 64.430 60.362 -17.455 1.00 39.20 169 ASP B C 1
ATOM 3114 O O . ASP B 1 193 ? 63.671 60.887 -18.268 1.00 40.43 169 ASP B O 1
ATOM 3119 N N . PHE B 1 194 ? 64.851 60.993 -16.357 1.00 38.05 170 PHE B N 1
ATOM 3120 C CA . PHE B 1 194 ? 64.403 62.352 -16.038 1.00 36.31 170 PHE B CA 1
ATOM 3121 C C . PHE B 1 194 ? 65.444 63.436 -16.310 1.00 35.87 170 PHE B C 1
ATOM 3122 O O . PHE B 1 194 ? 65.163 64.629 -16.167 1.00 34.97 170 PHE B O 1
ATOM 3130 N N . ASN B 1 195 ? 66.638 63.022 -16.711 1.00 35.32 171 ASN B N 1
ATOM 3131 C CA . ASN B 1 195 ? 67.706 63.952 -17.058 1.00 35.32 171 ASN B CA 1
ATOM 3132 C C . ASN B 1 195 ? 68.022 64.982 -15.953 1.00 33.96 171 ASN B C 1
ATOM 3133 O O . ASN B 1 195 ? 68.075 66.197 -16.192 1.00 33.12 171 ASN B O 1
ATOM 3138 N N . ILE B 1 196 ? 68.252 64.472 -14.742 1.00 31.87 172 ILE B N 1
ATOM 3139 C CA . ILE B 1 196 ? 68.608 65.308 -13.595 1.00 30.06 172 ILE B CA 1
ATOM 3140 C C . ILE B 1 196 ? 69.722 64.651 -12.796 1.00 28.28 172 ILE B C 1
ATOM 3141 O O . ILE B 1 196 ? 69.880 63.429 -12.837 1.00 26.70 172 ILE B O 1
ATOM 3146 N N . PRO B 1 197 ? 70.484 65.458 -12.047 1.00 27.15 173 PRO B N 1
ATOM 3147 C CA . PRO B 1 197 ? 71.516 64.857 -11.209 1.00 26.09 173 PRO B CA 1
ATOM 3148 C C . PRO B 1 197 ? 70.914 64.156 -9.993 1.00 26.10 173 PRO B C 1
ATOM 3149 O O . PRO B 1 197 ? 69.969 64.666 -9.393 1.00 25.56 173 PRO B O 1
ATOM 3153 N N . VAL B 1 198 ? 71.424 62.973 -9.670 1.00 24.26 174 VAL B N 1
ATOM 3154 C CA . VAL B 1 198 ? 71.015 62.257 -8.473 1.00 23.54 174 VAL B CA 1
ATOM 3155 C C . VAL B 1 198 ? 72.329 62.150 -7.729 1.00 23.51 174 VAL B C 1
ATOM 3156 O O . VAL B 1 198 ? 73.221 61.386 -8.129 1.00 22.60 174 VAL B O 1
ATOM 3160 N N . LEU B 1 199 ? 72.461 62.938 -6.670 1.00 23.67 175 LEU B N 1
ATOM 3161 C CA . LEU B 1 199 ? 73.710 63.051 -5.917 1.00 23.67 175 LEU B CA 1
ATOM 3162 C C . LEU B 1 199 ? 73.618 62.388 -4.547 1.00 23.61 175 LEU B C 1
ATOM 3163 O O . LEU B 1 199 ? 72.530 62.134 -4.054 1.00 22.69 175 LEU B O 1
ATOM 3168 N N . ALA B 1 200 ? 74.759 62.090 -3.931 1.00 22.22 176 ALA B N 1
ATOM 3169 C CA . ALA B 1 200 ? 74.727 61.473 -2.611 1.00 21.32 176 ALA B CA 1
ATOM 3170 C C . ALA B 1 200 ? 75.956 61.847 -1.812 1.00 22.70 176 ALA B C 1
ATOM 3171 O O . ALA B 1 200 ? 77.054 62.002 -2.375 1.00 20.96 176 ALA B O 1
ATOM 3173 N N . VAL B 1 201 ? 75.763 62.000 -0.503 1.00 21.57 177 VAL B N 1
ATOM 3174 C CA . VAL B 1 201 ? 76.838 62.373 0.430 1.00 22.50 177 VAL B CA 1
ATOM 3175 C C . VAL B 1 201 ? 77.993 61.367 0.367 1.00 22.78 177 VAL B C 1
ATOM 3176 O O . VAL B 1 201 ? 79.158 61.768 0.337 1.00 23.30 177 VAL B O 1
ATOM 3180 N N . THR B 1 202 ? 77.664 60.081 0.313 1.00 23.06 178 THR B N 1
ATOM 3181 C CA . THR B 1 202 ? 78.671 59.032 0.116 1.00 22.52 178 THR B CA 1
ATOM 3182 C C . THR B 1 202 ? 78.132 58.004 -0.867 1.00 22.38 178 THR B C 1
ATOM 3183 O O . THR B 1 202 ? 76.975 58.071 -1.300 1.00 21.62 178 THR B O 1
ATOM 3187 N N . ASN B 1 203 ? 78.996 57.080 -1.279 1.00 20.86 179 ASN B N 1
ATOM 3188 C CA . ASN B 1 203 ? 78.622 56.061 -2.223 1.00 21.10 179 ASN B CA 1
ATOM 3189 C C . ASN B 1 203 ? 79.591 54.882 -2.137 1.00 20.47 179 ASN B C 1
ATOM 3190 O O . ASN B 1 203 ? 80.602 54.946 -1.415 1.00 19.64 179 ASN B O 1
ATOM 3195 N N . PHE B 1 204 ? 79.278 53.824 -2.864 1.00 19.48 180 PHE B N 1
ATOM 3196 C CA . PHE B 1 204 ? 80.114 52.617 -2.844 1.00 19.91 180 PHE B CA 1
ATOM 3197 C C . PHE B 1 204 ? 81.542 52.935 -3.259 1.00 20.02 180 PHE B C 1
ATOM 3198 O O . PHE B 1 204 ? 82.500 52.461 -2.640 1.00 19.15 180 PHE B O 1
ATOM 3206 N N . GLU B 1 205 ? 81.692 53.732 -4.312 1.00 20.24 181 GLU B N 1
ATOM 3207 C CA . GLU B 1 205 ? 83.024 54.094 -4.768 1.00 22.58 181 GLU B CA 1
ATOM 3208 C C . GLU B 1 205 ? 83.840 54.724 -3.642 1.00 22.91 181 GLU B C 1
ATOM 3209 O O . GLU B 1 205 ? 85.010 54.359 -3.425 1.00 22.85 181 GLU B O 1
ATOM 3215 N N . SER B 1 206 ? 83.247 55.685 -2.927 1.00 20.88 182 SER B N 1
ATOM 3216 C CA . SER B 1 206 ? 83.973 56.357 -1.862 1.00 21.90 182 SER B CA 1
ATOM 3217 C C . SER B 1 206 ? 84.283 55.397 -0.701 1.00 21.65 182 SER B C 1
ATOM 3218 O O . SER B 1 206 ? 85.347 55.443 -0.098 1.00 21.31 182 SER B O 1
ATOM 3221 N N . ILE B 1 207 ? 83.340 54.535 -0.373 1.00 20.44 183 ILE B N 1
ATOM 3222 C CA . ILE B 1 207 ? 83.556 53.587 0.717 1.00 20.50 183 ILE B CA 1
ATOM 3223 C C . ILE B 1 207 ? 84.669 52.594 0.351 1.00 22.19 183 ILE B C 1
ATOM 3224 O O . ILE B 1 207 ? 85.577 52.290 1.174 1.00 21.04 183 ILE B O 1
ATOM 3229 N N . PHE B 1 208 ? 84.608 52.128 -0.885 1.00 22.89 184 PHE B N 1
ATOM 3230 C CA . PHE B 1 208 ? 85.585 51.173 -1.423 1.00 24.42 184 PHE B CA 1
ATOM 3231 C C . PHE B 1 208 ? 86.987 51.800 -1.431 1.00 25.50 184 PHE B C 1
ATOM 3232 O O . PHE B 1 208 ? 87.957 51.133 -1.119 1.00 25.51 184 PHE B O 1
ATOM 3240 N N A GLU B 1 209 ? 87.096 53.082 -1.764 0.50 26.05 185 GLU B N 1
ATOM 3241 N N B GLU B 1 209 ? 87.062 53.085 -1.767 0.50 25.87 185 GLU B N 1
ATOM 3242 C CA A GLU B 1 209 ? 88.409 53.742 -1.744 0.50 26.88 185 GLU B CA 1
ATOM 3243 C CA B GLU B 1 209 ? 88.323 53.836 -1.730 0.50 26.61 185 GLU B CA 1
ATOM 3244 C C A GLU B 1 209 ? 88.903 53.827 -0.293 0.50 26.55 185 GLU B C 1
ATOM 3245 C C B GLU B 1 209 ? 88.876 53.829 -0.311 0.50 26.35 185 GLU B C 1
ATOM 3246 O O A GLU B 1 209 ? 90.096 53.656 -0.032 0.50 26.10 185 GLU B O 1
ATOM 3247 O O B GLU B 1 209 ? 90.065 53.584 -0.091 0.50 25.88 185 GLU B O 1
ATOM 3258 N N . TYR B 1 210 ? 87.989 54.066 0.654 1.00 25.93 186 TYR B N 1
ATOM 3259 C CA . TYR B 1 210 ? 88.362 54.114 2.074 1.00 25.37 186 TYR B CA 1
ATOM 3260 C C . TYR B 1 210 ? 88.916 52.753 2.519 1.00 25.49 186 TYR B C 1
ATOM 3261 O O . TYR B 1 210 ? 89.959 52.674 3.211 1.00 25.89 186 TYR B O 1
ATOM 3270 N N . VAL B 1 211 ? 88.231 51.699 2.092 1.00 25.22 187 VAL B N 1
ATOM 3271 C CA . VAL B 1 211 ? 88.617 50.316 2.388 1.00 26.83 187 VAL B CA 1
ATOM 3272 C C . VAL B 1 211 ? 90.011 49.996 1.812 1.00 27.43 187 VAL B C 1
ATOM 3273 O O . VAL B 1 211 ? 90.872 49.465 2.507 1.00 27.96 187 VAL B O 1
ATOM 3277 N N . LYS B 1 212 ? 90.234 50.339 0.553 1.00 28.56 188 LYS B N 1
ATOM 3278 C CA . LYS B 1 212 ? 91.529 50.081 -0.076 1.00 30.36 188 LYS B CA 1
ATOM 3279 C C . LYS B 1 212 ? 92.660 50.787 0.648 1.00 32.07 188 LYS B C 1
ATOM 3280 O O . LYS B 1 212 ? 93.753 50.255 0.772 1.00 30.84 188 LYS B O 1
ATOM 3286 N N . GLU B 1 213 ? 92.398 51.993 1.127 1.00 33.80 189 GLU B N 1
ATOM 3287 C CA . GLU B 1 213 ? 93.449 52.774 1.757 1.00 36.45 189 GLU B CA 1
ATOM 3288 C C . GLU B 1 213 ? 93.622 52.575 3.257 1.00 35.94 189 GLU B C 1
ATOM 3289 O O . GLU B 1 213 ? 94.620 53.027 3.803 1.00 37.45 189 GLU B O 1
ATOM 3295 N N . ASN B 1 214 ? 92.695 51.871 3.907 1.00 35.09 190 ASN B N 1
ATOM 3296 C CA . ASN B 1 214 ? 92.737 51.688 5.359 1.00 36.03 190 ASN B CA 1
ATOM 3297 C C . ASN B 1 214 ? 92.614 50.260 5.889 1.00 36.10 190 ASN B C 1
ATOM 3298 O O . ASN B 1 214 ? 93.190 49.945 6.932 1.00 36.80 190 ASN B O 1
ATOM 3303 N N . LEU B 1 215 ? 91.869 49.403 5.201 1.00 36.62 191 LEU B N 1
ATOM 3304 C CA . LEU B 1 215 ? 91.595 48.059 5.718 1.00 37.19 191 LEU B CA 1
ATOM 3305 C C . LEU B 1 215 ? 92.451 46.935 5.101 1.00 37.61 191 LEU B C 1
ATOM 3306 O O . LEU B 1 215 ? 93.181 47.147 4.127 1.00 36.83 191 LEU B O 1
ATOM 3311 N N . ASP B 1 216 ? 92.342 45.742 5.681 1.00 38.42 192 ASP B N 1
ATOM 3312 C CA . ASP B 1 216 ? 93.149 44.592 5.251 1.00 39.47 192 ASP B CA 1
ATOM 3313 C C . ASP B 1 216 ? 92.700 43.996 3.915 1.00 39.00 192 ASP B C 1
ATOM 3314 O O . ASP B 1 216 ? 91.602 44.261 3.435 1.00 38.28 192 ASP B O 1
ATOM 3319 N N . GLU B 1 217 ? 93.579 43.188 3.323 1.00 39.03 193 GLU B N 1
ATOM 3320 C CA . GLU B 1 217 ? 93.341 42.592 2.007 1.00 38.92 193 GLU B CA 1
ATOM 3321 C C . GLU B 1 217 ? 92.100 41.713 1.897 1.00 37.42 193 GLU B C 1
ATOM 3322 O O . GLU B 1 217 ? 91.498 41.640 0.830 1.00 35.61 193 GLU B O 1
ATOM 3328 N N . THR B 1 218 ? 91.733 41.011 2.964 1.00 37.13 194 THR B N 1
ATOM 3329 C CA . THR B 1 218 ? 90.555 40.137 2.877 1.00 37.19 194 THR B CA 1
ATOM 3330 C C . THR B 1 218 ? 89.272 40.963 2.744 1.00 35.93 194 THR B C 1
ATOM 3331 O O . THR B 1 218 ? 88.373 40.602 1.983 1.00 34.92 194 THR B O 1
ATOM 3335 N N . MET B 1 219 ? 89.197 42.076 3.470 1.00 34.96 195 MET B N 1
ATOM 3336 C CA . MET B 1 219 ? 88.035 42.968 3.382 1.00 34.44 195 MET B CA 1
ATOM 3337 C C . MET B 1 219 ? 88.021 43.624 1.999 1.00 32.73 195 MET B C 1
ATOM 3338 O O . MET B 1 219 ? 86.984 43.731 1.370 1.00 31.14 195 MET B O 1
ATOM 3343 N N . ILE B 1 220 ? 89.194 44.040 1.525 1.00 31.50 196 ILE B N 1
ATOM 3344 C CA . ILE B 1 220 ? 89.316 44.629 0.211 1.00 29.88 196 ILE B CA 1
ATOM 3345 C C . ILE B 1 220 ? 88.763 43.695 -0.876 1.00 29.68 196 ILE B C 1
ATOM 3346 O O . ILE B 1 220 ? 88.037 44.129 -1.761 1.00 26.90 196 ILE B O 1
ATOM 3351 N N . ASP B 1 221 ? 89.114 42.413 -0.809 1.00 30.39 197 ASP B N 1
ATOM 3352 C CA . ASP B 1 221 ? 88.654 41.462 -1.812 1.00 31.37 197 ASP B CA 1
ATOM 3353 C C . ASP B 1 221 ? 87.142 41.237 -1.729 1.00 29.96 197 ASP B C 1
ATOM 3354 O O . ASP B 1 221 ? 86.484 41.078 -2.749 1.00 28.61 197 ASP B O 1
ATOM 3359 N N . LYS B 1 222 ? 86.596 41.221 -0.518 1.00 30.36 198 LYS B N 1
ATOM 3360 C CA . LYS B 1 222 ? 85.139 41.077 -0.352 1.00 30.17 198 LYS B CA 1
ATOM 3361 C C . LYS B 1 222 ? 84.408 42.209 -1.086 1.00 28.26 198 LYS B C 1
ATOM 3362 O O . LYS B 1 222 ? 83.350 42.012 -1.694 1.00 27.36 198 LYS B O 1
ATOM 3368 N N . PHE B 1 223 ? 84.973 43.410 -1.009 1.00 27.90 199 PHE B N 1
ATOM 3369 C CA . PHE B 1 223 ? 84.391 44.554 -1.692 1.00 26.49 199 PHE B CA 1
ATOM 3370 C C . PHE B 1 223 ? 84.482 44.413 -3.209 1.00 26.72 199 PHE B C 1
ATOM 3371 O O . PHE B 1 223 ? 83.530 44.685 -3.930 1.00 26.67 199 PHE B O 1
ATOM 3379 N N . LYS B 1 224 ? 85.630 43.956 -3.679 1.00 27.38 200 LYS B N 1
ATOM 3380 C CA . LYS B 1 224 ? 85.849 43.761 -5.098 1.00 27.82 200 LYS B CA 1
ATOM 3381 C C . LYS B 1 224 ? 84.881 42.742 -5.674 1.00 26.59 200 LYS B C 1
ATOM 3382 O O . LYS B 1 224 ? 84.302 42.973 -6.717 1.00 25.62 200 LYS B O 1
ATOM 3388 N N . GLN B 1 225 ? 84.748 41.602 -5.009 1.00 26.76 201 GLN B N 1
ATOM 3389 C CA . GLN B 1 225 ? 83.827 40.558 -5.455 1.00 28.00 201 GLN B CA 1
ATOM 3390 C C . GLN B 1 225 ? 82.396 41.049 -5.430 1.00 26.74 201 GLN B C 1
ATOM 3391 O O . GLN B 1 225 ? 81.638 40.755 -6.336 1.00 27.97 201 GLN B O 1
ATOM 3397 N N . TYR B 1 226 ? 82.022 41.786 -4.382 1.00 27.07 202 TYR B N 1
ATOM 3398 C CA . TYR B 1 226 ? 80.656 42.318 -4.282 1.00 25.32 202 TYR B CA 1
ATOM 3399 C C . TYR B 1 226 ? 80.337 43.239 -5.466 1.00 25.88 202 TYR B C 1
ATOM 3400 O O . TYR B 1 226 ? 79.286 43.143 -6.068 1.00 25.41 202 TYR B O 1
ATOM 3409 N N . ARG B 1 227 ? 81.271 44.117 -5.814 1.00 27.20 203 ARG B N 1
ATOM 3410 C CA . ARG B 1 227 ? 81.056 45.050 -6.922 1.00 28.38 203 ARG B CA 1
ATOM 3411 C C . ARG B 1 227 ? 80.955 44.329 -8.253 1.00 28.64 203 ARG B C 1
ATOM 3412 O O . ARG B 1 227 ? 80.133 44.669 -9.106 1.00 29.04 203 ARG B O 1
ATOM 3420 N N . GLN B 1 228 ? 81.805 43.326 -8.427 1.00 30.66 204 GLN B N 1
ATOM 3421 C CA . GLN B 1 228 ? 81.805 42.540 -9.643 1.00 31.25 204 GLN B CA 1
ATOM 3422 C C . GLN B 1 228 ? 80.442 41.902 -9.874 1.00 30.95 204 GLN B C 1
ATOM 3423 O O . GLN B 1 228 ? 79.951 41.892 -10.995 1.00 30.09 204 GLN B O 1
ATOM 3429 N N . LYS B 1 229 ? 79.811 41.415 -8.800 1.00 29.85 205 LYS B N 1
ATOM 3430 C CA . LYS B 1 229 ? 78.506 40.763 -8.892 1.00 29.02 205 LYS B CA 1
ATOM 3431 C C . LYS B 1 229 ? 77.299 41.694 -9.004 1.00 29.13 205 LYS B C 1
ATOM 3432 O O . LYS B 1 229 ? 76.342 41.391 -9.729 1.00 27.80 205 LYS B O 1
ATOM 3438 N N . TYR B 1 230 ? 77.310 42.792 -8.243 1.00 27.95 206 TYR B N 1
ATOM 3439 C CA . TYR B 1 230 ? 76.125 43.657 -8.143 1.00 28.32 206 TYR B CA 1
ATOM 3440 C C . TYR B 1 230 ? 76.269 45.110 -8.564 1.00 29.32 206 TYR B C 1
ATOM 3441 O O . TYR B 1 230 ? 75.260 45.824 -8.654 1.00 27.56 206 TYR B O 1
ATOM 3450 N N . GLY B 1 231 ? 77.503 45.542 -8.788 1.00 32.53 207 GLY B N 1
ATOM 3451 C CA . GLY B 1 231 ? 77.790 46.936 -9.136 1.00 34.97 207 GLY B CA 1
ATOM 3452 C C . GLY B 1 231 ? 77.281 47.398 -10.488 1.00 37.88 207 GLY B C 1
ATOM 3453 O O . GLY B 1 231 ? 77.213 46.621 -11.443 1.00 37.90 207 GLY B O 1
ATOM 3454 N N . SER B 1 232 ? 76.928 48.684 -10.529 1.00 40.80 208 SER B N 1
ATOM 3455 C CA . SER B 1 232 ? 76.446 49.433 -11.710 1.00 43.82 208 SER B CA 1
ATOM 3456 C C . SER B 1 232 ? 75.478 50.507 -11.230 1.00 44.85 208 SER B C 1
ATOM 3457 O O . SER B 1 232 ? 74.243 50.391 -11.326 1.00 45.71 208 SER B O 1
ATOM 3461 N N . ALA C 1 24 ? 42.543 67.672 81.660 1.00 38.38 0 ALA C N 1
ATOM 3462 C CA . ALA C 1 24 ? 41.558 66.735 81.048 1.00 37.07 0 ALA C CA 1
ATOM 3463 C C . ALA C 1 24 ? 41.071 67.258 79.683 1.00 36.09 0 ALA C C 1
ATOM 3464 O O . ALA C 1 24 ? 40.806 66.469 78.775 1.00 35.27 0 ALA C O 1
ATOM 3466 N N . MET C 1 25 ? 40.956 68.580 79.539 1.00 34.96 1 MET C N 1
ATOM 3467 C CA . MET C 1 25 ? 40.485 69.162 78.273 1.00 33.77 1 MET C CA 1
ATOM 3468 C C . MET C 1 25 ? 41.498 68.912 77.124 1.00 30.46 1 MET C C 1
ATOM 3469 O O . MET C 1 25 ? 41.112 68.495 76.024 1.00 27.53 1 MET C O 1
ATOM 3474 N N . PHE C 1 26 ? 42.782 69.142 77.381 1.00 27.98 2 PHE C N 1
ATOM 3475 C CA . PHE C 1 26 ? 43.781 68.878 76.333 1.00 26.00 2 PHE C CA 1
ATOM 3476 C C . PHE C 1 26 ? 43.761 67.411 75.940 1.00 24.20 2 PHE C C 1
ATOM 3477 O O . PHE C 1 26 ? 43.790 67.078 74.761 1.00 23.50 2 PHE C O 1
ATOM 3485 N N . ILE C 1 27 ? 43.728 66.530 76.933 1.00 24.21 3 ILE C N 1
ATOM 3486 C CA . ILE C 1 27 ? 43.692 65.094 76.687 1.00 24.55 3 ILE C CA 1
ATOM 3487 C C . ILE C 1 27 ? 42.504 64.707 75.799 1.00 24.85 3 ILE C C 1
ATOM 3488 O O . ILE C 1 27 ? 42.658 63.939 74.842 1.00 22.92 3 ILE C O 1
ATOM 3493 N N . GLU C 1 28 ? 41.324 65.247 76.085 1.00 25.35 4 GLU C N 1
ATOM 3494 C CA . GLU C 1 28 ? 40.152 64.960 75.233 1.00 26.57 4 GLU C CA 1
ATOM 3495 C C . GLU C 1 28 ? 40.327 65.486 73.791 1.00 24.91 4 GLU C C 1
ATOM 3496 O O . GLU C 1 28 ? 39.879 64.858 72.832 1.00 25.03 4 GLU C O 1
ATOM 3502 N N . PHE C 1 29 ? 40.971 66.632 73.654 1.00 24.06 5 PHE C N 1
ATOM 3503 C CA . PHE C 1 29 ? 41.242 67.241 72.345 1.00 24.31 5 PHE C CA 1
ATOM 3504 C C . PHE C 1 29 ? 42.190 66.352 71.524 1.00 23.74 5 PHE C C 1
ATOM 3505 O O . PHE C 1 29 ? 41.949 66.092 70.338 1.00 22.71 5 PHE C O 1
ATOM 3513 N N . ALA C 1 30 ? 43.226 65.842 72.192 1.00 23.65 6 ALA C N 1
ATOM 3514 C CA . ALA C 1 30 ? 44.193 64.938 71.576 1.00 23.13 6 ALA C CA 1
ATOM 3515 C C . ALA C 1 30 ? 43.530 63.605 71.185 1.00 23.27 6 ALA C C 1
ATOM 3516 O O . ALA C 1 30 ? 43.740 63.103 70.090 1.00 23.14 6 ALA C O 1
ATOM 3518 N N . LEU C 1 31 ? 42.729 63.014 72.069 1.00 24.50 7 LEU C N 1
ATOM 3519 C CA . LEU C 1 31 ? 42.029 61.758 71.709 1.00 25.54 7 LEU C CA 1
ATOM 3520 C C . LEU C 1 31 ? 41.077 61.938 70.508 1.00 26.31 7 LEU C C 1
ATOM 3521 O O . LEU C 1 31 ? 41.040 61.099 69.590 1.00 25.92 7 LEU C O 1
ATOM 3526 N N . LYS C 1 32 ? 40.301 63.013 70.526 1.00 26.91 8 LYS C N 1
ATOM 3527 C CA . LYS C 1 32 ? 39.372 63.303 69.426 1.00 28.05 8 LYS C CA 1
ATOM 3528 C C . LYS C 1 32 ? 40.085 63.357 68.082 1.00 27.69 8 LYS C C 1
ATOM 3529 O O . LYS C 1 32 ? 39.578 62.884 67.064 1.00 26.82 8 LYS C O 1
ATOM 3535 N N . ASN C 1 33 ? 41.302 63.890 68.088 1.00 25.66 9 ASN C N 1
ATOM 3536 C CA . ASN C 1 33 ? 42.050 64.070 66.866 1.00 24.53 9 ASN C CA 1
ATOM 3537 C C . ASN C 1 33 ? 43.106 62.992 66.579 1.00 24.13 9 ASN C C 1
ATOM 3538 O O . ASN C 1 33 ? 43.965 63.196 65.737 1.00 22.19 9 ASN C O 1
ATOM 3543 N N . GLN C 1 34 ? 43.021 61.860 67.291 1.00 24.15 10 GLN C N 1
ATOM 3544 C CA . GLN C 1 34 ? 43.886 60.699 67.084 1.00 25.70 10 GLN C CA 1
ATOM 3545 C C . GLN C 1 34 ? 45.352 60.941 67.445 1.00 23.53 10 GLN C C 1
ATOM 3546 O O . GLN C 1 34 ? 46.191 60.106 67.170 1.00 24.09 10 GLN C O 1
ATOM 3552 N N . VAL C 1 35 ? 45.638 62.069 68.101 1.00 23.03 11 VAL C N 1
ATOM 3553 C CA . VAL C 1 35 ? 47.008 62.402 68.507 1.00 21.11 11 VAL C CA 1
ATOM 3554 C C . VAL C 1 35 ? 47.451 61.510 69.654 1.00 21.53 11 VAL C C 1
ATOM 3555 O O . VAL C 1 35 ? 48.616 61.088 69.707 1.00 21.73 11 VAL C O 1
ATOM 3559 N N . LEU C 1 36 ? 46.533 61.236 70.585 1.00 21.49 12 LEU C N 1
ATOM 3560 C CA . LEU C 1 36 ? 46.792 60.342 71.703 1.00 20.98 12 LEU C CA 1
ATOM 3561 C C . LEU C 1 36 ? 45.981 59.070 71.488 1.00 22.46 12 LEU C C 1
ATOM 3562 O O . LEU C 1 36 ? 44.793 59.136 71.148 1.00 22.42 12 LEU C O 1
ATOM 3567 N N . LYS C 1 37 ? 46.621 57.925 71.645 1.00 22.23 13 LYS C N 1
ATOM 3568 C CA . LYS C 1 37 ? 45.934 56.642 71.518 1.00 24.14 13 LYS C CA 1
ATOM 3569 C C . LYS C 1 37 ? 46.320 55.735 72.665 1.00 24.04 13 LYS C C 1
ATOM 3570 O O . LYS C 1 37 ? 47.461 55.792 73.155 1.00 22.90 13 LYS C O 1
ATOM 3576 N N . PHE C 1 38 ? 45.393 54.866 73.056 1.00 23.06 14 PHE C N 1
ATOM 3577 C CA . PHE C 1 38 ? 45.628 53.895 74.116 1.00 24.89 14 PHE C CA 1
ATOM 3578 C C . PHE C 1 38 ? 45.575 52.481 73.512 1.00 26.16 14 PHE C C 1
ATOM 3579 O O . PHE C 1 38 ? 44.794 52.223 72.562 1.00 27.10 14 PHE C O 1
ATOM 3587 N N . GLY C 1 39 ? 46.376 51.574 74.061 1.00 26.22 15 GLY C N 1
ATOM 3588 C CA . GLY C 1 39 ? 46.438 50.174 73.592 1.00 27.28 15 GLY C CA 1
ATOM 3589 C C . GLY C 1 39 ? 47.789 49.560 73.931 1.00 27.78 15 GLY C C 1
ATOM 3590 O O . GLY C 1 39 ? 48.190 49.545 75.100 1.00 29.07 15 GLY C O 1
ATOM 3591 N N A GLU C 1 40 ? 48.468 49.037 72.907 0.50 27.52 16 GLU C N 1
ATOM 3592 N N B GLU C 1 40 ? 48.460 49.033 72.908 0.50 27.41 16 GLU C N 1
ATOM 3593 C CA A GLU C 1 40 ? 49.804 48.440 73.003 0.50 27.16 16 GLU C CA 1
ATOM 3594 C CA B GLU C 1 40 ? 49.810 48.498 73.014 0.50 26.98 16 GLU C CA 1
ATOM 3595 C C A GLU C 1 40 ? 50.544 48.899 71.755 0.50 26.63 16 GLU C C 1
ATOM 3596 C C B GLU C 1 40 ? 50.527 48.932 71.757 0.50 26.53 16 GLU C C 1
ATOM 3597 O O A GLU C 1 40 ? 50.125 48.579 70.640 0.50 25.74 16 GLU C O 1
ATOM 3598 O O B GLU C 1 40 ? 50.083 48.631 70.647 0.50 25.59 16 GLU C O 1
ATOM 3609 N N . PHE C 1 41 ? 51.616 49.671 71.931 1.00 25.95 17 PHE C N 1
ATOM 3610 C CA . PHE C 1 41 ? 52.397 50.191 70.801 1.00 26.50 17 PHE C CA 1
ATOM 3611 C C . PHE C 1 41 ? 53.895 49.976 70.973 1.00 28.13 17 PHE C C 1
ATOM 3612 O O . PHE C 1 41 ? 54.451 50.206 72.060 1.00 28.84 17 PHE C O 1
ATOM 3620 N N . THR C 1 42 ? 54.562 49.563 69.905 1.00 28.49 18 THR C N 1
ATOM 3621 C CA . THR C 1 42 ? 56.013 49.426 69.949 1.00 29.44 18 THR C CA 1
ATOM 3622 C C . THR C 1 42 ? 56.641 50.798 69.647 1.00 29.93 18 THR C C 1
ATOM 3623 O O . THR C 1 42 ? 56.505 51.327 68.546 1.00 30.85 18 THR C O 1
ATOM 3627 N N . LEU C 1 43 ? 57.333 51.381 70.614 1.00 30.28 19 LEU C N 1
ATOM 3628 C CA . LEU C 1 43 ? 57.985 52.656 70.379 1.00 30.84 19 LEU C CA 1
ATOM 3629 C C . LEU C 1 43 ? 59.286 52.424 69.606 1.00 31.93 19 LEU C C 1
ATOM 3630 O O . LEU C 1 43 ? 59.771 51.292 69.503 1.00 30.82 19 LEU C O 1
ATOM 3635 N N . LYS C 1 44 ? 59.871 53.496 69.091 1.00 34.05 20 LYS C N 1
ATOM 3636 C CA . LYS C 1 44 ? 61.139 53.379 68.353 1.00 36.58 20 LYS C CA 1
ATOM 3637 C C . LYS C 1 44 ? 62.235 52.711 69.197 1.00 36.71 20 LYS C C 1
ATOM 3638 O O . LYS C 1 44 ? 63.089 52.018 68.662 1.00 37.96 20 LYS C O 1
ATOM 3644 N N . SER C 1 45 ? 62.182 52.907 70.515 1.00 36.17 21 SER C N 1
ATOM 3645 C CA . SER C 1 45 ? 63.160 52.325 71.439 1.00 35.32 21 SER C CA 1
ATOM 3646 C C . SER C 1 45 ? 62.979 50.810 71.607 1.00 35.11 21 SER C C 1
ATOM 3647 O O . SER C 1 45 ? 63.856 50.134 72.147 1.00 35.29 21 SER C O 1
ATOM 3650 N N . GLY C 1 46 ? 61.829 50.293 71.152 1.00 34.01 22 GLY C N 1
ATOM 3651 C CA . GLY C 1 46 ? 61.480 48.879 71.256 1.00 32.42 22 GLY C CA 1
ATOM 3652 C C . GLY C 1 46 ? 60.546 48.599 72.417 1.00 30.88 22 GLY C C 1
ATOM 3653 O O . GLY C 1 46 ? 59.982 47.505 72.524 1.00 31.10 22 GLY C O 1
ATOM 3654 N N . ARG C 1 47 ? 60.387 49.579 73.304 1.00 28.74 23 ARG C N 1
ATOM 3655 C CA . ARG C 1 47 ? 59.528 49.418 74.471 1.00 27.48 23 ARG C CA 1
ATOM 3656 C C . ARG C 1 47 ? 58.094 49.293 74.016 1.00 26.22 23 ARG C C 1
ATOM 3657 O O . ARG C 1 47 ? 57.686 49.988 73.097 1.00 25.29 23 ARG C O 1
ATOM 3665 N N . ILE C 1 48 ? 57.346 48.417 74.674 1.00 26.79 24 ILE C N 1
ATOM 3666 C CA . ILE C 1 48 ? 55.935 48.218 74.380 1.00 26.32 24 ILE C CA 1
ATOM 3667 C C . ILE C 1 48 ? 55.179 49.097 75.354 1.00 24.91 24 ILE C C 1
ATOM 3668 O O . ILE C 1 48 ? 55.143 48.820 76.551 1.00 26.11 24 ILE C O 1
ATOM 3673 N N . SER C 1 49 ? 54.606 50.171 74.821 1.00 23.28 25 SER C N 1
ATOM 3674 C CA . SER C 1 49 ? 53.911 51.195 75.578 1.00 22.83 25 SER C CA 1
ATOM 3675 C C . SER C 1 49 ? 52.381 51.089 75.526 1.00 22.64 25 SER C C 1
ATOM 3676 O O . SER C 1 49 ? 51.823 50.802 74.472 1.00 24.08 25 SER C O 1
ATOM 3679 N N . PRO C 1 50 ? 51.701 51.414 76.638 1.00 22.09 26 PRO C N 1
ATOM 3680 C CA . PRO C 1 50 ? 50.238 51.351 76.615 1.00 21.81 26 PRO C CA 1
ATOM 3681 C C . PRO C 1 50 ? 49.580 52.592 75.993 1.00 21.69 26 PRO C C 1
ATOM 3682 O O . PRO C 1 50 ? 48.350 52.679 75.954 1.00 21.93 26 PRO C O 1
ATOM 3686 N N . TYR C 1 51 ? 50.381 53.564 75.543 1.00 20.54 27 TYR C N 1
ATOM 3687 C CA . TYR C 1 51 ? 49.841 54.755 74.907 1.00 20.18 27 TYR C CA 1
ATOM 3688 C C . TYR C 1 51 ? 50.830 55.302 73.878 1.00 20.96 27 TYR C C 1
ATOM 3689 O O . TYR C 1 51 ? 52.032 55.013 73.931 1.00 21.11 27 TYR C O 1
ATOM 3698 N N . PHE C 1 52 ? 50.302 56.040 72.911 1.00 21.45 28 PHE C N 1
ATOM 3699 C CA . PHE C 1 52 ? 51.121 56.657 71.869 1.00 21.72 28 PHE C CA 1
ATOM 3700 C C . PHE C 1 52 ? 50.630 58.068 71.628 1.00 21.89 28 PHE C C 1
ATOM 3701 O O . PHE C 1 52 ? 49.438 58.322 71.633 1.00 22.21 28 PHE C O 1
ATOM 3709 N N . PHE C 1 53 ? 51.556 58.996 71.414 1.00 22.56 29 PHE C N 1
ATOM 3710 C CA . PHE C 1 53 ? 51.210 60.391 71.228 1.00 21.43 29 PHE C CA 1
ATOM 3711 C C . PHE C 1 53 ? 51.991 60.923 70.037 1.00 22.33 29 PHE C C 1
ATOM 3712 O O . PHE C 1 53 ? 53.211 60.762 69.968 1.00 19.44 29 PHE C O 1
ATOM 3720 N N . ASN C 1 54 ? 51.284 61.497 69.075 1.00 21.68 30 ASN C N 1
ATOM 3721 C CA . ASN C 1 54 ? 51.917 62.109 67.922 1.00 22.18 30 ASN C CA 1
ATOM 3722 C C . ASN C 1 54 ? 51.218 63.399 67.539 1.00 21.39 30 ASN C C 1
ATOM 3723 O O . ASN C 1 54 ? 50.227 63.368 66.814 1.00 21.28 30 ASN C O 1
ATOM 3728 N N . ALA C 1 55 ? 51.747 64.527 67.996 1.00 20.94 31 ALA C N 1
ATOM 3729 C CA . ALA C 1 55 ? 51.149 65.829 67.683 1.00 21.60 31 ALA C CA 1
ATOM 3730 C C . ALA C 1 55 ? 51.165 66.168 66.185 1.00 21.09 31 ALA C C 1
ATOM 3731 O O . ALA C 1 55 ? 50.476 67.104 65.751 1.00 20.52 31 ALA C O 1
ATOM 3733 N N . GLY C 1 56 ? 51.944 65.428 65.398 1.00 22.97 32 GLY C N 1
ATOM 3734 C CA . GLY C 1 56 ? 52.003 65.626 63.938 1.00 24.21 32 GLY C CA 1
ATOM 3735 C C . GLY C 1 56 ? 50.640 65.454 63.275 1.00 24.19 32 GLY C C 1
ATOM 3736 O O . GLY C 1 56 ? 50.371 66.014 62.179 1.00 23.46 32 GLY C O 1
ATOM 3737 N N . LEU C 1 57 ? 49.775 64.682 63.930 1.00 24.54 33 LEU C N 1
ATOM 3738 C CA . LEU C 1 57 ? 48.415 64.480 63.429 1.00 25.45 33 LEU C CA 1
ATOM 3739 C C . LEU C 1 57 ? 47.510 65.703 63.578 1.00 25.79 33 LEU C C 1
ATOM 3740 O O . LEU C 1 57 ? 46.425 65.714 63.013 1.00 26.58 33 LEU C O 1
ATOM 3745 N N . PHE C 1 58 ? 47.919 66.710 64.354 1.00 24.67 34 PHE C N 1
ATOM 3746 C CA . PHE C 1 58 ? 47.166 67.970 64.409 1.00 25.43 34 PHE C CA 1
ATOM 3747 C C . PHE C 1 58 ? 47.521 68.748 63.127 1.00 27.24 34 PHE C C 1
ATOM 3748 O O . PHE C 1 58 ? 48.329 69.673 63.185 1.00 30.57 34 PHE C O 1
ATOM 3756 N N . ASN C 1 59 ? 46.885 68.426 62.009 1.00 26.70 35 ASN C N 1
ATOM 3757 C CA . ASN C 1 59 ? 47.276 69.001 60.712 1.00 26.85 35 ASN C CA 1
ATOM 3758 C C . ASN C 1 59 ? 46.281 69.890 59.957 1.00 25.20 35 ASN C C 1
ATOM 3759 O O . ASN C 1 59 ? 46.324 69.950 58.729 1.00 25.32 35 ASN C O 1
ATOM 3764 N N . THR C 1 60 ? 45.360 70.536 60.675 1.00 24.39 36 THR C N 1
ATOM 3765 C CA . THR C 1 60 ? 44.487 71.536 60.082 1.00 24.75 36 THR C CA 1
ATOM 3766 C C . THR C 1 60 ? 44.606 72.793 60.928 1.00 24.55 36 THR C C 1
ATOM 3767 O O . THR C 1 60 ? 45.059 72.731 62.084 1.00 24.40 36 THR C O 1
ATOM 3771 N N . GLY C 1 61 ? 44.184 73.931 60.366 1.00 23.64 37 GLY C N 1
ATOM 3772 C CA . GLY C 1 61 ? 44.295 75.219 61.026 1.00 23.68 37 GLY C CA 1
ATOM 3773 C C . GLY C 1 61 ? 43.651 75.336 62.394 1.00 23.89 37 GLY C C 1
ATOM 3774 O O . GLY C 1 61 ? 44.247 75.923 63.320 1.00 22.64 37 GLY C O 1
ATOM 3775 N N . ALA C 1 62 ? 42.446 74.798 62.540 1.00 23.30 38 ALA C N 1
ATOM 3776 C CA . ALA C 1 62 ? 41.760 74.832 63.833 1.00 23.69 38 ALA C CA 1
ATOM 3777 C C . ALA C 1 62 ? 42.530 74.000 64.884 1.00 23.42 38 ALA C C 1
ATOM 3778 O O . ALA C 1 62 ? 42.639 74.402 66.032 1.00 24.03 38 ALA C O 1
ATOM 3780 N N A GLN C 1 63 ? 43.050 72.842 64.476 0.60 22.39 39 GLN C N 1
ATOM 3781 N N B GLN C 1 63 ? 43.057 72.850 64.467 0.40 22.60 39 GLN C N 1
ATOM 3782 C CA A GLN C 1 63 ? 43.803 71.987 65.388 0.60 22.46 39 GLN C CA 1
ATOM 3783 C CA B GLN C 1 63 ? 43.799 71.975 65.366 0.40 22.50 39 GLN C CA 1
ATOM 3784 C C A GLN C 1 63 ? 45.111 72.666 65.803 0.60 21.75 39 GLN C C 1
ATOM 3785 C C B GLN C 1 63 ? 45.119 72.628 65.787 0.40 21.92 39 GLN C C 1
ATOM 3786 O O A GLN C 1 63 ? 45.491 72.651 66.983 0.60 20.05 39 GLN C O 1
ATOM 3787 O O B GLN C 1 63 ? 45.518 72.555 66.957 0.40 20.85 39 GLN C O 1
ATOM 3798 N N . LEU C 1 64 ? 45.783 73.274 64.833 1.00 21.42 40 LEU C N 1
ATOM 3799 C CA . LEU C 1 64 ? 47.055 73.979 65.105 1.00 21.80 40 LEU C CA 1
ATOM 3800 C C . LEU C 1 64 ? 46.819 75.197 66.011 1.00 21.98 40 LEU C C 1
ATOM 3801 O O . LEU C 1 64 ? 47.566 75.416 66.965 1.00 22.30 40 LEU C O 1
ATOM 3806 N N . ALA C 1 65 ? 45.772 75.976 65.719 1.00 21.84 41 ALA C N 1
ATOM 3807 C CA . ALA C 1 65 ? 45.416 77.146 66.537 1.00 22.23 41 ALA C CA 1
ATOM 3808 C C . ALA C 1 65 ? 45.145 76.743 67.975 1.00 21.65 41 ALA C C 1
ATOM 3809 O O . ALA C 1 65 ? 45.620 77.388 68.903 1.00 23.99 41 ALA C O 1
ATOM 3811 N N . THR C 1 66 ? 44.370 75.679 68.161 1.00 23.35 42 THR C N 1
ATOM 3812 C CA . THR C 1 66 ? 44.042 75.192 69.485 1.00 22.51 42 THR C CA 1
ATOM 3813 C C . THR C 1 66 ? 45.284 74.658 70.213 1.00 21.38 42 THR C C 1
ATOM 3814 O O . THR C 1 66 ? 45.498 74.979 71.375 1.00 20.73 42 THR C O 1
ATOM 3818 N N . LEU C 1 67 ? 46.098 73.857 69.543 1.00 20.93 43 LEU C N 1
ATOM 3819 C CA . LEU C 1 67 ? 47.362 73.394 70.158 1.00 19.88 43 LEU C CA 1
ATOM 3820 C C . LEU C 1 67 ? 48.214 74.601 70.577 1.00 19.65 43 LEU C C 1
ATOM 3821 O O . LEU C 1 67 ? 48.761 74.622 71.684 1.00 20.07 43 LEU C O 1
ATOM 3826 N N . ALA C 1 68 ? 48.346 75.597 69.686 1.00 19.59 44 ALA C N 1
ATOM 3827 C CA . ALA C 1 68 ? 49.130 76.807 69.965 1.00 20.36 44 ALA C CA 1
ATOM 3828 C C . ALA C 1 68 ? 48.581 77.526 71.189 1.00 22.00 44 ALA C C 1
ATOM 3829 O O . ALA C 1 68 ? 49.332 78.040 72.006 1.00 19.95 44 ALA C O 1
ATOM 3831 N N . ASP C 1 69 ? 47.255 77.522 71.333 1.00 22.21 45 ASP C N 1
ATOM 3832 C CA . ASP C 1 69 ? 46.614 78.151 72.487 1.00 22.84 45 ASP C CA 1
ATOM 3833 C C . ASP C 1 69 ? 47.022 77.402 73.765 1.00 22.17 45 ASP C C 1
ATOM 3834 O O . ASP C 1 69 ? 47.347 78.036 74.766 1.00 23.32 45 ASP C O 1
ATOM 3839 N N . TYR C 1 70 ? 46.997 76.064 73.759 1.00 22.27 46 TYR C N 1
ATOM 3840 C CA . TYR C 1 70 ? 47.468 75.301 74.932 1.00 21.60 46 TYR C CA 1
ATOM 3841 C C . TYR C 1 70 ? 48.935 75.638 75.287 1.00 21.44 46 TYR C C 1
ATOM 3842 O O . TYR C 1 70 ? 49.268 75.814 76.451 1.00 21.52 46 TYR C O 1
ATOM 3851 N N . TYR C 1 71 ? 49.819 75.699 74.295 1.00 20.70 47 TYR C N 1
ATOM 3852 C CA . TYR C 1 71 ? 51.201 76.163 74.570 1.00 20.42 47 TYR C CA 1
ATOM 3853 C C . TYR C 1 71 ? 51.230 77.590 75.140 1.00 21.24 47 TYR C C 1
ATOM 3854 O O . TYR C 1 71 ? 51.987 77.879 76.067 1.00 20.18 47 TYR C O 1
ATOM 3863 N N . ALA C 1 72 ? 50.467 78.503 74.534 1.00 21.52 48 ALA C N 1
ATOM 3864 C CA . ALA C 1 72 ? 50.449 79.902 74.958 1.00 22.32 48 ALA C CA 1
ATOM 3865 C C . ALA C 1 72 ? 50.013 80.045 76.439 1.00 24.39 48 ALA C C 1
ATOM 3866 O O . ALA C 1 72 ? 50.630 80.783 77.217 1.00 23.31 48 ALA C O 1
ATOM 3868 N N . GLN C 1 73 ? 48.948 79.343 76.813 1.00 24.20 49 GLN C N 1
ATOM 3869 C CA . GLN C 1 73 ? 48.481 79.353 78.203 1.00 26.62 49 GLN C CA 1
ATOM 3870 C C . GLN C 1 73 ? 49.584 78.855 79.152 1.00 24.99 49 GLN C C 1
ATOM 3871 O O . GLN C 1 73 ? 49.791 79.401 80.240 1.00 24.64 49 GLN C O 1
ATOM 3877 N N . LEU C 1 74 ? 50.299 77.824 78.732 1.00 24.34 50 LEU C N 1
ATOM 3878 C CA . LEU C 1 74 ? 51.385 77.286 79.543 1.00 25.00 50 LEU C CA 1
ATOM 3879 C C . LEU C 1 74 ? 52.507 78.313 79.689 1.00 24.74 50 LEU C C 1
ATOM 3880 O O . LEU C 1 74 ? 53.041 78.499 80.787 1.00 25.16 50 LEU C O 1
ATOM 3885 N N . ILE C 1 75 ? 52.863 78.968 78.589 1.00 24.46 51 ILE C N 1
ATOM 3886 C CA . ILE C 1 75 ? 53.908 79.990 78.597 1.00 24.90 51 ILE C CA 1
ATOM 3887 C C . ILE C 1 75 ? 53.504 81.145 79.541 1.00 27.21 51 ILE C C 1
ATOM 3888 O O . ILE C 1 75 ? 54.294 81.612 80.379 1.00 25.77 51 ILE C O 1
ATOM 3893 N N . ILE C 1 76 ? 52.258 81.578 79.411 1.00 27.53 52 ILE C N 1
ATOM 3894 C CA . ILE C 1 76 ? 51.755 82.678 80.230 1.00 29.51 52 ILE C CA 1
ATOM 3895 C C . ILE C 1 76 ? 51.771 82.326 81.703 1.00 30.53 52 ILE C C 1
ATOM 3896 O O . ILE C 1 76 ? 52.279 83.089 82.510 1.00 32.05 52 ILE C O 1
ATOM 3901 N N A LYS C 1 77 ? 51.245 81.158 82.049 0.60 31.83 53 LYS C N 1
ATOM 3902 N N B LYS C 1 77 ? 51.244 81.152 82.034 0.40 31.52 53 LYS C N 1
ATOM 3903 C CA A LYS C 1 77 ? 51.149 80.744 83.450 0.60 33.09 53 LYS C CA 1
ATOM 3904 C CA B LYS C 1 77 ? 51.150 80.693 83.416 0.40 32.39 53 LYS C CA 1
ATOM 3905 C C A LYS C 1 77 ? 52.491 80.387 84.104 0.60 33.98 53 LYS C C 1
ATOM 3906 C C B LYS C 1 77 ? 52.504 80.443 84.079 0.40 33.50 53 LYS C C 1
ATOM 3907 O O A LYS C 1 77 ? 52.654 80.568 85.309 0.60 33.93 53 LYS C O 1
ATOM 3908 O O B LYS C 1 77 ? 52.693 80.771 85.251 0.40 33.45 53 LYS C O 1
ATOM 3919 N N . SER C 1 78 ? 53.444 79.876 83.331 1.00 34.29 54 SER C N 1
ATOM 3920 C CA . SER C 1 78 ? 54.766 79.537 83.891 1.00 35.65 54 SER C CA 1
ATOM 3921 C C . SER C 1 78 ? 55.548 80.772 84.342 1.00 36.49 54 SER C C 1
ATOM 3922 O O . SER C 1 78 ? 56.375 80.687 85.242 1.00 37.08 54 SER C O 1
ATOM 3925 N N . ASP C 1 79 ? 55.321 81.890 83.661 1.00 37.36 55 ASP C N 1
ATOM 3926 C CA . ASP C 1 79 ? 55.985 83.153 83.946 1.00 38.76 55 ASP C CA 1
ATOM 3927 C C . ASP C 1 79 ? 57.520 83.043 83.856 1.00 38.15 55 ASP C C 1
ATOM 3928 O O . ASP C 1 79 ? 58.243 83.699 84.611 1.00 37.83 55 ASP C O 1
ATOM 3933 N N . VAL C 1 80 ? 58.024 82.216 82.934 1.00 36.77 56 VAL C N 1
ATOM 3934 C CA . VAL C 1 80 ? 59.476 82.130 82.723 1.00 35.94 56 VAL C CA 1
ATOM 3935 C C . VAL C 1 80 ? 59.892 83.463 82.110 1.00 34.28 56 VAL C C 1
ATOM 3936 O O . VAL C 1 80 ? 59.134 84.043 81.334 1.00 32.84 56 VAL C O 1
ATOM 3940 N N . LYS C 1 81 ? 61.079 83.957 82.458 1.00 33.17 57 LYS C N 1
ATOM 3941 C CA . LYS C 1 81 ? 61.547 85.243 81.935 1.00 33.56 57 LYS C CA 1
ATOM 3942 C C . LYS C 1 81 ? 62.390 85.089 80.669 1.00 31.38 57 LYS C C 1
ATOM 3943 O O . LYS C 1 81 ? 63.420 84.427 80.683 1.00 30.98 57 LYS C O 1
ATOM 3949 N N . TYR C 1 82 ? 61.950 85.724 79.585 1.00 29.56 58 TYR C N 1
ATOM 3950 C CA . TYR C 1 82 ? 62.642 85.622 78.301 1.00 28.02 58 TYR C CA 1
ATOM 3951 C C . TYR C 1 82 ? 62.264 86.786 77.390 1.00 27.34 58 TYR C C 1
ATOM 3952 O O . TYR C 1 82 ? 61.276 87.480 77.620 1.00 25.86 58 TYR C O 1
ATOM 3961 N N . ASP C 1 83 ? 63.055 86.986 76.345 1.00 25.43 59 ASP C N 1
ATOM 3962 C CA . ASP C 1 83 ? 62.846 88.076 75.411 1.00 25.51 59 ASP C CA 1
ATOM 3963 C C . ASP C 1 83 ? 62.192 87.675 74.111 1.00 25.07 59 ASP C C 1
ATOM 3964 O O . ASP C 1 83 ? 61.368 88.415 73.568 1.00 24.83 59 ASP C O 1
ATOM 3969 N N . ILE C 1 84 ? 62.558 86.499 73.612 1.00 23.89 60 ILE C N 1
ATOM 3970 C CA . ILE C 1 84 ? 62.161 86.060 72.289 1.00 22.95 60 ILE C CA 1
ATOM 3971 C C . ILE C 1 84 ? 61.763 84.587 72.252 1.00 22.14 60 ILE C C 1
ATOM 3972 O O . ILE C 1 84 ? 62.387 83.745 72.916 1.00 20.48 60 ILE C O 1
ATOM 3977 N N . LEU C 1 85 ? 60.698 84.275 71.518 1.00 20.83 61 LEU C N 1
ATOM 3978 C CA . LEU C 1 85 ? 60.291 82.881 71.299 1.00 21.57 61 LEU C CA 1
ATOM 3979 C C . LEU C 1 85 ? 61.151 82.274 70.185 1.00 20.15 61 LEU C C 1
ATOM 3980 O O . LEU C 1 85 ? 61.186 82.803 69.075 1.00 20.28 61 LEU C O 1
ATOM 3985 N N . PHE C 1 86 ? 61.846 81.172 70.471 1.00 20.73 62 PHE C N 1
ATOM 3986 C CA . PHE C 1 86 ? 62.732 80.553 69.486 1.00 20.40 62 PHE C CA 1
ATOM 3987 C C . PHE C 1 86 ? 62.189 79.204 69.021 1.00 19.98 62 PHE C C 1
ATOM 3988 O O . PHE C 1 86 ? 61.927 78.336 69.835 1.0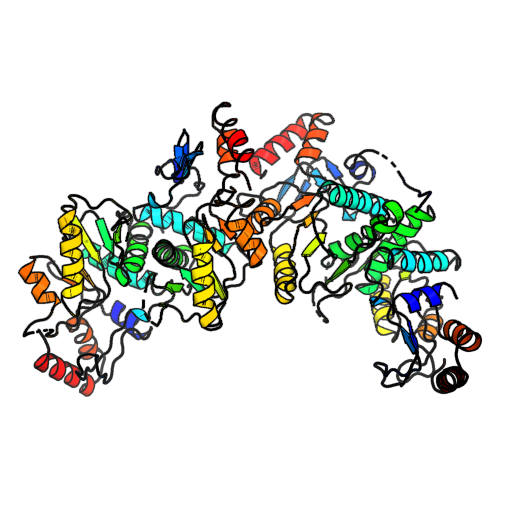0 20.94 62 PHE C O 1
ATOM 3996 N N . GLY C 1 87 ? 62.019 79.049 67.706 1.00 21.46 63 GLY C N 1
ATOM 3997 C CA . GLY C 1 87 ? 61.497 77.813 67.115 1.00 22.20 63 GLY C CA 1
ATOM 3998 C C . GLY C 1 87 ? 62.547 77.134 66.249 1.00 23.30 63 GLY C C 1
ATOM 3999 O O . GLY C 1 87 ? 62.772 77.555 65.120 1.00 23.94 63 GLY C O 1
ATOM 4000 N N . PRO C 1 88 ? 63.201 76.097 66.775 1.00 23.66 64 PRO C N 1
ATOM 4001 C CA . PRO C 1 88 ? 64.217 75.394 65.967 1.00 25.90 64 PRO C CA 1
ATOM 4002 C C . PRO C 1 88 ? 63.584 74.589 64.820 1.00 26.00 64 PRO C C 1
ATOM 4003 O O . PRO C 1 88 ? 62.472 74.085 64.971 1.00 25.72 64 PRO C O 1
ATOM 4007 N N . ALA C 1 89 ? 64.268 74.518 63.681 1.00 25.96 65 ALA C N 1
ATOM 4008 C CA . ALA C 1 89 ? 63.783 73.735 62.537 1.00 25.62 65 ALA C CA 1
ATOM 4009 C C . ALA C 1 89 ? 63.800 72.265 62.903 1.00 25.36 65 ALA C C 1
ATOM 4010 O O . ALA C 1 89 ? 64.689 71.853 63.642 1.00 26.06 65 ALA C O 1
ATOM 4012 N N . TYR C 1 90 ? 62.820 71.464 62.440 1.00 24.37 66 TYR C N 1
ATOM 4013 C CA . TYR C 1 90 ? 61.693 71.932 61.644 1.00 23.39 66 TYR C CA 1
ATOM 4014 C C . TYR C 1 90 ? 60.436 72.101 62.470 1.00 22.38 66 TYR C C 1
ATOM 4015 O O . TYR C 1 90 ? 59.626 72.931 62.145 1.00 22.82 66 TYR C O 1
ATOM 4024 N N . LYS C 1 91 ? 60.250 71.293 63.509 1.00 21.30 67 LYS C N 1
ATOM 4025 C CA . LYS C 1 91 ? 58.985 71.338 64.246 1.00 21.65 67 LYS C CA 1
ATOM 4026 C C . LYS C 1 91 ? 58.728 72.589 65.057 1.00 20.86 67 LYS C C 1
ATOM 4027 O O . LYS C 1 91 ? 57.567 72.993 65.226 1.00 20.82 67 LYS C O 1
ATOM 4033 N N . GLY C 1 92 ? 59.786 73.245 65.529 1.00 20.21 68 GLY C N 1
ATOM 4034 C CA . GLY C 1 92 ? 59.607 74.448 66.320 1.00 19.13 68 GLY C CA 1
ATOM 4035 C C . GLY C 1 92 ? 59.142 75.649 65.509 1.00 19.61 68 GLY C C 1
ATOM 4036 O O . GLY C 1 92 ? 58.488 76.551 66.044 1.00 18.90 68 GLY C O 1
ATOM 4037 N N . ILE C 1 93 ? 59.386 75.633 64.200 1.00 19.58 69 ILE C N 1
ATOM 4038 C CA . ILE C 1 93 ? 59.035 76.790 63.357 1.00 20.01 69 ILE C CA 1
ATOM 4039 C C . ILE C 1 93 ? 57.536 77.046 63.262 1.00 19.92 69 ILE C C 1
ATOM 4040 O O . ILE C 1 93 ? 57.084 78.153 63.590 1.00 18.76 69 ILE C O 1
ATOM 4045 N N . PRO C 1 94 ? 56.754 76.040 62.813 1.00 20.67 70 PRO C N 1
ATOM 4046 C CA . PRO C 1 94 ? 55.324 76.291 62.736 1.00 20.66 70 PRO C CA 1
ATOM 4047 C C . PRO C 1 94 ? 54.686 76.520 64.101 1.00 20.03 70 PRO C C 1
ATOM 4048 O O . PRO C 1 94 ? 53.760 77.292 64.200 1.00 19.06 70 PRO C O 1
ATOM 4052 N N . LEU C 1 95 ? 55.189 75.858 65.144 1.00 19.82 71 LEU C N 1
ATOM 4053 C CA . LEU C 1 95 ? 54.666 76.073 66.498 1.00 19.64 71 LEU C CA 1
ATOM 4054 C C . LEU C 1 95 ? 54.858 77.525 66.948 1.00 19.57 71 LEU C C 1
ATOM 4055 O O . LEU C 1 95 ? 53.909 78.152 67.422 1.00 20.24 71 LEU C O 1
ATOM 4060 N N . VAL C 1 96 ? 56.069 78.064 66.778 1.00 19.10 72 VAL C N 1
ATOM 4061 C CA . VAL C 1 96 ? 56.347 79.448 67.197 1.00 19.07 72 VAL C CA 1
ATOM 4062 C C . VAL C 1 96 ? 55.531 80.453 66.371 1.00 19.75 72 VAL C C 1
ATOM 4063 O O . VAL C 1 96 ? 55.026 81.439 66.911 1.00 19.71 72 VAL C O 1
ATOM 4067 N N . ALA C 1 97 ? 55.367 80.188 65.080 1.00 19.57 73 ALA C N 1
ATOM 4068 C CA . ALA C 1 97 ? 54.566 81.066 64.229 1.00 19.70 73 ALA C CA 1
ATOM 4069 C C . ALA C 1 97 ? 53.103 81.095 64.724 1.00 20.58 73 ALA C C 1
ATOM 4070 O O . ALA C 1 97 ? 52.524 82.171 64.885 1.00 20.63 73 ALA C O 1
ATOM 4072 N N . ALA C 1 98 ? 52.545 79.924 65.016 1.00 19.95 74 ALA C N 1
ATOM 4073 C CA . ALA C 1 98 ? 51.163 79.814 65.473 1.00 20.30 74 ALA C CA 1
ATOM 4074 C C . ALA C 1 98 ? 50.984 80.380 66.870 1.00 21.01 74 ALA C C 1
ATOM 4075 O O . ALA C 1 98 ? 50.029 81.103 67.125 1.00 20.62 74 ALA C O 1
ATOM 4077 N N . ILE C 1 99 ? 51.904 80.052 67.772 1.00 21.00 75 ILE C N 1
ATOM 4078 C CA . ILE C 1 99 ? 51.889 80.568 69.138 1.00 21.45 75 ILE C CA 1
ATOM 4079 C C . ILE C 1 99 ? 52.017 82.081 69.150 1.00 21.56 75 ILE C C 1
ATOM 4080 O O . ILE C 1 99 ? 51.246 82.762 69.864 1.00 23.04 75 ILE C O 1
ATOM 4085 N N . SER C 1 100 ? 52.953 82.629 68.364 1.00 22.58 76 SER C N 1
ATOM 4086 C CA . SER C 1 100 ? 53.136 84.085 68.292 1.00 23.52 76 SER C CA 1
ATOM 4087 C C . SER C 1 100 ? 51.853 84.777 67.847 1.00 24.23 76 SER C C 1
ATOM 4088 O O . SER C 1 100 ? 51.483 85.842 68.368 1.00 23.00 76 SER C O 1
ATOM 4091 N N . THR C 1 101 ? 51.205 84.166 66.862 1.00 23.22 77 THR C N 1
ATOM 4092 C CA . THR C 1 101 ? 49.947 84.668 66.304 1.00 23.22 77 THR C CA 1
ATOM 4093 C C . THR C 1 101 ? 48.818 84.645 67.337 1.00 24.89 77 THR C C 1
ATOM 4094 O O . THR C 1 101 ? 48.108 85.651 67.483 1.00 24.01 77 THR C O 1
ATOM 4098 N N . VAL C 1 102 ? 48.658 83.514 68.039 1.00 25.26 78 VAL C N 1
ATOM 4099 C CA . VAL C 1 102 ? 47.618 83.374 69.079 1.00 26.47 78 VAL C CA 1
ATOM 4100 C C . VAL C 1 102 ? 47.856 84.357 70.237 1.00 27.16 78 VAL C C 1
ATOM 4101 O O . VAL C 1 102 ? 46.919 85.024 70.700 1.00 29.12 78 VAL C O 1
ATOM 4105 N N . LEU C 1 103 ? 49.097 84.465 70.693 1.00 26.38 79 LEU C N 1
ATOM 4106 C CA . LEU C 1 103 ? 49.434 85.418 71.754 1.00 27.04 79 LEU C CA 1
ATOM 4107 C C . LEU C 1 103 ? 48.988 86.851 71.395 1.00 27.86 79 LEU C C 1
ATOM 4108 O O . LEU C 1 103 ? 48.404 87.562 72.231 1.00 29.07 79 LEU C O 1
ATOM 4113 N N . ALA C 1 104 ? 49.238 87.258 70.151 1.00 28.27 80 ALA C N 1
ATOM 4114 C CA . ALA C 1 104 ? 48.887 88.592 69.694 1.00 29.95 80 ALA C CA 1
ATOM 4115 C C . ALA C 1 104 ? 47.380 88.769 69.568 1.00 32.03 80 ALA C C 1
ATOM 4116 O O . ALA C 1 104 ? 46.799 89.662 70.203 1.00 33.14 80 ALA C O 1
ATOM 4118 N N . LEU C 1 105 ? 46.746 87.909 68.784 1.00 33.25 81 LEU C N 1
ATOM 4119 C CA . LEU C 1 105 ? 45.317 88.039 68.512 1.00 35.05 81 LEU C CA 1
ATOM 4120 C C . LEU C 1 105 ? 44.386 87.764 69.677 1.00 35.99 81 LEU C C 1
ATOM 4121 O O . LEU C 1 105 ? 43.340 88.411 69.786 1.00 35.48 81 LEU C O 1
ATOM 4126 N N . LYS C 1 106 ? 44.738 86.808 70.529 1.00 35.53 82 LYS C N 1
ATOM 4127 C CA . LYS C 1 106 ? 43.854 86.421 71.620 1.00 35.63 82 LYS C CA 1
ATOM 4128 C C . LYS C 1 106 ? 44.271 86.976 72.988 1.00 35.35 82 LYS C C 1
ATOM 4129 O O . LYS C 1 106 ? 43.415 87.293 73.803 1.00 35.35 82 LYS C O 1
ATOM 4135 N N . TYR C 1 107 ? 45.566 87.145 73.226 1.00 34.01 83 TYR C N 1
ATOM 4136 C CA . TYR C 1 107 ? 46.024 87.610 74.532 1.00 33.72 83 TYR C CA 1
ATOM 4137 C C . TYR C 1 107 ? 46.684 88.994 74.544 1.00 34.21 83 TYR C C 1
ATOM 4138 O O . TYR C 1 107 ? 47.211 89.412 75.573 1.00 34.73 83 TYR C O 1
ATOM 4147 N N . ASN C 1 108 ? 46.656 89.697 73.414 1.00 35.31 84 ASN C N 1
ATOM 4148 C CA . ASN C 1 108 ? 47.232 91.044 73.300 1.00 36.91 84 ASN C CA 1
ATOM 4149 C C . ASN C 1 108 ? 48.706 91.104 73.703 1.00 37.16 84 ASN C C 1
ATOM 4150 O O . ASN C 1 108 ? 49.166 92.107 74.261 1.00 38.22 84 ASN C O 1
ATOM 4155 N N . ILE C 1 109 ? 49.445 90.033 73.411 1.00 36.12 85 ILE C N 1
ATOM 4156 C CA . ILE C 1 109 ? 50.859 89.953 73.737 1.00 34.86 85 ILE C CA 1
ATOM 4157 C C . ILE C 1 109 ? 51.618 89.910 72.404 1.00 34.49 85 ILE C C 1
ATOM 4158 O O . ILE C 1 109 ? 51.404 89.008 71.590 1.00 33.66 85 ILE C O 1
ATOM 4163 N N . ASP C 1 110 ? 52.455 90.921 72.183 1.00 32.52 86 ASP C N 1
ATOM 4164 C CA . ASP C 1 110 ? 53.205 91.085 70.957 1.00 32.22 86 ASP C CA 1
ATOM 4165 C C . ASP C 1 110 ? 54.627 90.606 71.203 1.00 31.62 86 ASP C C 1
ATOM 4166 O O . ASP C 1 110 ? 55.489 91.361 71.638 1.00 30.57 86 ASP C O 1
ATOM 4171 N N . MET C 1 111 ? 54.867 89.344 70.889 1.00 30.67 87 MET C N 1
ATOM 4172 C CA . MET C 1 111 ? 56.133 88.706 71.220 1.00 30.05 87 MET C CA 1
ATOM 4173 C C . MET C 1 111 ? 57.077 88.558 70.032 1.00 28.56 87 MET C C 1
ATOM 4174 O O . MET C 1 111 ? 56.682 88.059 68.989 1.00 28.16 87 MET C O 1
ATOM 4179 N N . PRO C 1 112 ? 58.329 89.000 70.184 1.00 27.21 88 PRO C N 1
ATOM 4180 C CA . PRO C 1 112 ? 59.321 88.766 69.163 1.00 26.98 88 PRO C CA 1
ATOM 4181 C C . PRO C 1 112 ? 59.552 87.253 69.005 1.00 25.29 88 PRO C C 1
ATOM 4182 O O . PRO C 1 112 ? 59.455 86.509 69.976 1.00 25.45 88 PRO C O 1
ATOM 4186 N N . TYR C 1 113 ? 59.790 86.803 67.782 1.00 25.64 89 TYR C N 1
ATOM 4187 C CA . TYR C 1 113 ? 60.039 85.385 67.511 1.00 23.72 89 TYR C CA 1
ATOM 4188 C C . TYR C 1 113 ? 61.233 85.251 66.585 1.00 23.44 89 TYR C C 1
ATOM 4189 O O . TYR C 1 113 ? 61.604 86.204 65.906 1.00 22.80 89 TYR C O 1
ATOM 4198 N N . ALA C 1 114 ? 61.810 84.048 66.541 1.00 22.07 90 ALA C N 1
ATOM 4199 C CA . ALA C 1 114 ? 62.970 83.764 65.703 1.00 22.27 90 ALA C CA 1
ATOM 4200 C C . ALA C 1 114 ? 63.032 82.278 65.366 1.00 22.15 90 ALA C C 1
ATOM 4201 O O . ALA C 1 114 ? 62.538 81.428 66.128 1.00 20.13 90 ALA C O 1
ATOM 4203 N N . PHE C 1 115 ? 63.666 81.971 64.234 1.00 22.61 91 PHE C N 1
ATOM 4204 C CA . PHE C 1 115 ? 63.829 80.605 63.787 1.00 23.22 91 PHE C CA 1
ATOM 4205 C C . PHE C 1 115 ? 65.268 80.376 63.332 1.00 25.17 91 PHE C C 1
ATOM 4206 O O . PHE C 1 115 ? 66.014 81.325 63.096 1.00 24.54 91 PHE C O 1
ATOM 4214 N N . ASP C 1 116 ? 65.639 79.115 63.191 1.00 27.18 92 ASP C N 1
ATOM 4215 C CA . ASP C 1 116 ? 66.926 78.759 62.597 1.00 29.44 92 ASP C CA 1
ATOM 4216 C C . ASP C 1 116 ? 66.632 77.847 61.388 1.00 30.49 92 ASP C C 1
ATOM 4217 O O . ASP C 1 116 ? 65.456 77.673 60.993 1.00 31.13 92 ASP C O 1
ATOM 4222 N N . ARG C 1 117 ? 67.685 77.307 60.785 1.00 31.04 93 ARG C N 1
ATOM 4223 C CA . ARG C 1 117 ? 67.566 76.365 59.671 1.00 33.19 93 ARG C CA 1
ATOM 4224 C C . ARG C 1 117 ? 68.218 75.089 60.164 1.00 34.56 93 ARG C C 1
ATOM 4225 O O . ARG C 1 117 ? 69.116 75.148 61.002 1.00 31.65 93 ARG C O 1
ATOM 4233 N N . LYS C 1 118 ? 67.797 73.948 59.623 1.00 37.06 94 LYS C N 1
ATOM 4234 C CA . LYS C 1 118 ? 68.309 72.646 60.068 1.00 40.05 94 LYS C CA 1
ATOM 4235 C C . LYS C 1 118 ? 69.717 72.337 59.556 1.00 42.24 94 LYS C C 1
ATOM 4236 O O . LYS C 1 118 ? 70.485 71.656 60.236 1.00 41.75 94 LYS C O 1
ATOM 4242 N N . GLU C 1 119 ? 70.041 72.819 58.359 1.00 44.63 95 GLU C N 1
ATOM 4243 C CA . GLU C 1 119 ? 71.364 72.594 57.767 1.00 46.80 95 GLU C CA 1
ATOM 4244 C C . GLU C 1 119 ? 71.751 73.767 56.883 1.00 47.16 95 GLU C C 1
ATOM 4245 O O . GLU C 1 119 ? 71.910 74.882 57.368 1.00 48.24 95 GLU C O 1
ATOM 4251 N N . GLY C 1 127 ? 71.518 83.561 56.236 1.00 45.44 103 GLY C N 1
ATOM 4252 C CA . GLY C 1 127 ? 71.519 83.757 57.687 1.00 44.47 103 GLY C CA 1
ATOM 4253 C C . GLY C 1 127 ? 71.291 82.467 58.448 1.00 43.43 103 GLY C C 1
ATOM 4254 O O . GLY C 1 127 ? 70.536 81.585 57.996 1.00 44.42 103 GLY C O 1
ATOM 4255 N N . VAL C 1 128 ? 71.967 82.332 59.590 1.00 41.50 104 VAL C N 1
ATOM 4256 C CA . VAL C 1 128 ? 71.794 81.151 60.445 1.00 39.33 104 VAL C CA 1
ATOM 4257 C C . VAL C 1 128 ? 70.418 81.285 61.107 1.00 36.09 104 VAL C C 1
ATOM 4258 O O . VAL C 1 128 ? 69.636 80.339 61.146 1.00 34.61 104 VAL C O 1
ATOM 4262 N N . PHE C 1 129 ? 70.125 82.484 61.585 1.00 34.04 105 PHE C N 1
ATOM 4263 C CA . PHE C 1 129 ? 68.849 82.757 62.232 1.00 32.37 105 PHE C CA 1
ATOM 4264 C C . PHE C 1 129 ? 68.077 83.793 61.454 1.00 32.05 105 PHE C C 1
ATOM 4265 O O . PHE C 1 129 ? 68.665 84.639 60.768 1.00 32.25 105 PHE C O 1
ATOM 4273 N N . VAL C 1 130 ? 66.756 83.721 61.574 1.00 29.41 106 VAL C N 1
ATOM 4274 C CA . VAL C 1 130 ? 65.851 84.667 60.952 1.00 30.10 106 VAL C CA 1
ATOM 4275 C C . VAL C 1 130 ? 64.876 85.155 61.999 1.00 28.41 106 VAL C C 1
ATOM 4276 O O . VAL C 1 130 ? 64.732 84.547 63.061 1.00 28.20 106 VAL C O 1
ATOM 4280 N N . GLY C 1 131 ? 64.188 86.248 61.707 1.00 27.78 107 GLY C N 1
ATOM 4281 C CA . GLY C 1 131 ? 63.287 86.839 62.669 1.00 26.82 107 GLY C CA 1
ATOM 4282 C C . GLY C 1 131 ? 64.008 87.833 63.562 1.00 27.21 107 GLY C C 1
ATOM 4283 O O . GLY C 1 131 ? 64.965 88.500 63.124 1.00 26.07 107 GLY C O 1
ATOM 4284 N N . ALA C 1 132 ? 63.556 87.931 64.814 1.00 26.40 108 ALA C N 1
ATOM 4285 C CA . ALA C 1 132 ? 64.095 88.899 65.762 1.00 26.52 108 ALA C CA 1
ATOM 4286 C C . ALA C 1 132 ? 65.526 88.549 66.134 1.00 26.24 108 ALA C C 1
ATOM 4287 O O . ALA C 1 132 ? 65.855 87.383 66.274 1.00 27.09 108 ALA C O 1
ATOM 4289 N N . ASP C 1 133 ? 66.372 89.567 66.266 1.00 26.12 109 ASP C N 1
ATOM 4290 C CA . ASP C 1 133 ? 67.782 89.362 66.622 1.00 25.84 109 ASP C CA 1
ATOM 4291 C C . ASP C 1 133 ? 67.901 88.866 68.070 1.00 24.11 109 ASP C C 1
ATOM 4292 O O . ASP C 1 133 ? 67.453 89.528 69.003 1.00 25.27 109 ASP C O 1
ATOM 4297 N N . MET C 1 134 ? 68.495 87.688 68.239 1.00 24.04 110 MET C N 1
ATOM 4298 C CA . MET C 1 134 ? 68.667 87.035 69.546 1.00 23.54 110 MET C CA 1
ATOM 4299 C C . MET C 1 134 ? 70.011 87.316 70.223 1.00 23.69 110 MET C C 1
ATOM 4300 O O . MET C 1 134 ? 70.267 86.799 71.310 1.00 22.87 110 MET C O 1
ATOM 4305 N N . THR C 1 135 ? 70.866 88.125 69.596 1.00 24.26 111 THR C N 1
ATOM 4306 C CA . THR C 1 135 ? 72.181 88.407 70.162 1.00 24.86 111 THR C CA 1
ATOM 4307 C C . THR C 1 135 ? 72.029 89.029 71.548 1.00 24.73 111 THR C C 1
ATOM 4308 O O . THR C 1 135 ? 71.275 89.989 71.730 1.00 23.54 111 THR C O 1
ATOM 4312 N N . ASN C 1 136 ? 72.707 88.427 72.523 1.00 23.91 112 ASN C N 1
ATOM 4313 C CA . ASN C 1 136 ? 72.712 88.877 73.917 1.00 25.48 112 ASN C CA 1
ATOM 4314 C C . ASN C 1 136 ? 71.360 88.765 74.629 1.00 24.35 112 ASN C C 1
ATOM 4315 O O . ASN C 1 136 ? 71.178 89.356 75.689 1.00 25.72 112 ASN C O 1
ATOM 4320 N N . LYS C 1 137 ? 70.421 88.022 74.051 1.00 23.75 113 LYS C N 1
ATOM 4321 C CA . LYS C 1 137 ? 69.070 87.885 74.602 1.00 24.40 113 LYS C CA 1
ATOM 4322 C C . LYS C 1 137 ? 68.779 86.521 75.232 1.00 23.79 113 LYS C C 1
ATOM 4323 O O . LYS C 1 137 ? 69.564 85.566 75.090 1.00 22.80 113 LYS C O 1
ATOM 4329 N N . LYS C 1 138 ? 67.641 86.451 75.932 1.00 22.73 114 LYS C N 1
ATOM 4330 C CA . LYS C 1 138 ? 67.158 85.209 76.543 1.00 22.55 114 LYS C CA 1
ATOM 4331 C C . LYS C 1 138 ? 66.016 84.725 75.675 1.00 21.75 114 LYS C C 1
ATOM 4332 O O . LYS C 1 138 ? 65.158 85.524 75.302 1.00 20.57 114 LYS C O 1
ATOM 4338 N N . VAL C 1 139 ? 66.003 83.442 75.337 1.00 21.51 115 VAL C N 1
ATOM 4339 C CA . VAL C 1 139 ? 64.938 82.912 74.472 1.00 21.55 115 VAL C CA 1
ATOM 4340 C C . VAL C 1 139 ? 64.239 81.731 75.109 1.00 22.02 115 VAL C C 1
ATOM 4341 O O . VAL C 1 139 ? 64.792 81.052 75.988 1.00 22.68 115 VAL C O 1
ATOM 4345 N N . LEU C 1 140 ? 62.992 81.498 74.710 1.00 21.44 116 LEU C N 1
ATOM 4346 C CA . LEU C 1 140 ? 62.277 80.344 75.174 1.00 21.15 116 LEU C CA 1
ATOM 4347 C C . LEU C 1 140 ? 62.225 79.406 73.980 1.00 21.37 116 LEU C C 1
ATOM 4348 O O . LEU C 1 140 ? 61.723 79.785 72.901 1.00 21.28 116 LEU C O 1
ATOM 4353 N N . LEU C 1 141 ? 62.739 78.188 74.153 1.00 19.75 117 LEU C N 1
ATOM 4354 C CA . LEU C 1 141 ? 62.810 77.230 73.065 1.00 18.61 117 LEU C CA 1
ATOM 4355 C C . LEU C 1 141 ? 61.527 76.400 73.037 1.00 18.44 117 LEU C C 1
ATOM 4356 O O . LEU C 1 141 ? 61.164 75.767 74.035 1.00 19.08 117 LEU C O 1
ATOM 4361 N N . ILE C 1 142 ? 60.863 76.416 71.892 1.00 18.44 118 ILE C N 1
ATOM 4362 C CA . ILE C 1 142 ? 59.588 75.707 71.697 1.00 19.25 118 ILE C CA 1
ATOM 4363 C C . ILE C 1 142 ? 59.774 74.562 70.733 1.00 19.01 118 ILE C C 1
ATOM 4364 O O . ILE C 1 142 ? 60.324 74.744 69.632 1.00 19.78 118 ILE C O 1
ATOM 4369 N N . ASP C 1 143 ? 59.345 73.374 71.132 1.00 19.40 119 ASP C N 1
ATOM 4370 C CA . ASP C 1 143 ? 59.467 72.222 70.256 1.00 21.73 119 ASP C CA 1
ATOM 4371 C C . ASP C 1 143 ? 58.307 71.264 70.525 1.00 20.77 119 ASP C C 1
ATOM 4372 O O . ASP C 1 143 ? 57.427 71.532 71.363 1.00 19.95 119 ASP C O 1
ATOM 4377 N N . ASP C 1 144 ? 58.310 70.158 69.793 1.00 20.64 120 ASP C N 1
ATOM 4378 C CA . ASP C 1 144 ? 57.292 69.138 69.931 1.00 22.35 120 ASP C CA 1
ATOM 4379 C C . ASP C 1 144 ? 57.653 68.176 71.089 1.00 22.40 120 ASP C C 1
ATOM 4380 O O . ASP C 1 144 ? 57.011 68.182 72.139 1.00 21.69 120 ASP C O 1
ATOM 4385 N N . VAL C 1 145 ? 58.697 67.374 70.910 1.00 22.69 121 VAL C N 1
ATOM 4386 C CA . VAL C 1 145 ? 59.112 66.421 71.948 1.00 23.18 121 VAL C CA 1
ATOM 4387 C C . VAL C 1 145 ? 60.616 66.454 72.158 1.00 24.32 121 VAL C C 1
ATOM 4388 O O . VAL C 1 145 ? 61.342 67.066 71.378 1.00 24.09 121 VAL C O 1
ATOM 4392 N N . MET C 1 146 ? 61.075 65.783 73.210 1.00 24.32 122 MET C N 1
ATOM 4393 C CA . MET C 1 146 ? 62.507 65.665 73.490 1.00 26.19 122 MET C CA 1
ATOM 4394 C C . MET C 1 146 ? 62.775 64.230 73.930 1.00 27.23 122 MET C C 1
ATOM 4395 O O . MET C 1 146 ? 62.653 63.909 75.112 1.00 27.98 122 MET C O 1
ATOM 4400 N N . THR C 1 147 ? 63.118 63.362 72.978 1.00 27.21 123 THR C N 1
ATOM 4401 C CA . THR C 1 147 ? 63.394 61.958 73.295 1.00 28.48 123 THR C CA 1
ATOM 4402 C C . THR C 1 147 ? 64.869 61.696 73.612 1.00 28.91 123 THR C C 1
ATOM 4403 O O . THR C 1 147 ? 65.194 60.677 74.228 1.00 29.28 123 THR C O 1
ATOM 4407 N N . ALA C 1 148 ? 65.734 62.612 73.182 1.00 28.31 124 ALA C N 1
ATOM 4408 C CA . ALA C 1 148 ? 67.166 62.583 73.457 1.00 29.31 124 ALA C CA 1
ATOM 4409 C C . ALA C 1 148 ? 67.613 64.035 73.606 1.00 29.12 124 ALA C C 1
ATOM 4410 O O . ALA C 1 148 ? 66.870 64.950 73.275 1.00 30.04 124 ALA C O 1
ATOM 4412 N N . GLY C 1 149 ? 68.817 64.256 74.102 1.00 29.63 125 GLY C N 1
ATOM 4413 C CA . GLY C 1 149 ? 69.313 65.623 74.259 1.00 29.61 125 GLY C CA 1
ATOM 4414 C C . GLY C 1 149 ? 69.957 66.246 73.029 1.00 29.81 125 GLY C C 1
ATOM 4415 O O . GLY C 1 149 ? 70.306 67.425 73.060 1.00 28.83 125 GLY C O 1
ATOM 4416 N N . THR C 1 150 ? 70.075 65.471 71.942 1.00 29.36 126 THR C N 1
ATOM 4417 C CA . THR C 1 150 ? 70.761 65.896 70.703 1.00 29.33 126 THR C CA 1
ATOM 4418 C C . THR C 1 150 ? 70.291 67.203 70.075 1.00 28.27 126 THR C C 1
ATOM 4419 O O . THR C 1 150 ? 71.113 68.087 69.771 1.00 27.39 126 THR C O 1
ATOM 4423 N N . ALA C 1 151 ? 68.987 67.325 69.853 1.00 27.03 127 ALA C N 1
ATOM 4424 C CA . ALA C 1 151 ? 68.449 68.534 69.261 1.00 26.37 127 ALA C CA 1
ATOM 4425 C C . ALA C 1 151 ? 68.670 69.733 70.166 1.00 25.28 127 ALA C C 1
ATOM 4426 O O . ALA C 1 151 ? 69.032 70.817 69.680 1.00 26.10 127 ALA C O 1
ATOM 4428 N N . PHE C 1 152 ? 68.412 69.570 71.465 1.00 23.81 128 PHE C N 1
ATOM 4429 C CA . PHE C 1 152 ? 68.605 70.665 72.403 1.00 22.52 128 PHE C CA 1
ATOM 4430 C C . PHE C 1 152 ? 70.051 71.178 72.311 1.00 23.79 128 PHE C C 1
ATOM 4431 O O . PHE C 1 152 ? 70.289 72.380 72.258 1.00 21.45 128 PHE C O 1
ATOM 4439 N N . TYR C 1 153 ? 71.013 70.263 72.288 1.00 25.00 129 TYR C N 1
ATOM 4440 C CA . TYR C 1 153 ? 72.427 70.671 72.150 1.00 27.74 129 TYR C CA 1
ATOM 4441 C C . TYR C 1 153 ? 72.744 71.461 70.915 1.00 28.43 129 TYR C C 1
ATOM 4442 O O . TYR C 1 153 ? 73.551 72.387 70.978 1.00 31.05 129 TYR C O 1
ATOM 4451 N N . GLU C 1 154 ? 72.166 71.062 69.783 1.00 28.87 130 GLU C N 1
ATOM 4452 C CA . GLU C 1 154 ? 72.336 71.782 68.519 1.00 29.80 130 GLU C CA 1
ATOM 4453 C C . GLU C 1 154 ? 71.946 73.268 68.705 1.00 28.65 130 GLU C C 1
ATOM 4454 O O . GLU C 1 154 ? 72.693 74.185 68.321 1.00 27.59 130 GLU C O 1
ATOM 4460 N N . SER C 1 155 ? 70.796 73.501 69.328 1.00 24.96 131 SER C N 1
ATOM 4461 C CA . SER C 1 155 ? 70.324 74.859 69.535 1.00 23.47 131 SER C CA 1
ATOM 4462 C C . SER C 1 155 ? 71.178 75.601 70.552 1.00 22.94 131 SER C C 1
ATOM 4463 O O . SER C 1 155 ? 71.574 76.736 70.314 1.00 22.77 131 SER C O 1
ATOM 4466 N N . TYR C 1 156 ? 71.421 74.961 71.690 1.00 21.74 132 TYR C N 1
ATOM 4467 C CA . TYR C 1 156 ? 72.242 75.525 72.744 1.00 23.15 132 TYR C CA 1
ATOM 4468 C C . TYR C 1 156 ? 73.562 76.044 72.149 1.00 23.52 132 TYR C C 1
ATOM 4469 O O . TYR C 1 156 ? 73.953 77.193 72.374 1.00 22.52 132 TYR C O 1
ATOM 4478 N N . ASN C 1 157 ? 74.200 75.210 71.342 1.00 24.60 133 ASN C N 1
ATOM 4479 C CA . ASN C 1 157 ? 75.491 75.578 70.739 1.00 25.82 133 ASN C CA 1
ATOM 4480 C C . ASN C 1 157 ? 75.463 76.674 69.705 1.00 26.14 133 ASN C C 1
ATOM 4481 O O . ASN C 1 157 ? 76.319 77.564 69.729 1.00 26.17 133 ASN C O 1
ATOM 4486 N N . LYS C 1 158 ? 74.465 76.650 68.830 1.00 25.86 134 LYS C N 1
ATOM 4487 C CA . LYS C 1 158 ? 74.317 77.667 67.814 1.00 25.72 134 LYS C CA 1
ATOM 4488 C C . LYS C 1 158 ? 73.968 79.005 68.465 1.00 25.89 134 LYS C C 1
ATOM 4489 O O . LYS C 1 158 ? 74.478 80.046 68.061 1.00 24.49 134 LYS C O 1
ATOM 4495 N N . LEU C 1 159 ? 73.095 78.978 69.478 1.00 23.80 135 LEU C N 1
ATOM 4496 C CA . LEU C 1 159 ? 72.720 80.211 70.166 1.00 23.41 135 LEU C CA 1
ATOM 4497 C C . LEU C 1 159 ? 73.866 80.788 70.979 1.00 23.42 135 LEU C C 1
ATOM 4498 O O . LEU C 1 159 ? 74.046 81.999 71.031 1.00 23.98 135 LEU C O 1
ATOM 4503 N N . LYS C 1 160 ? 74.639 79.931 71.620 1.00 24.86 136 LYS C N 1
ATOM 4504 C CA . LYS C 1 160 ? 75.755 80.413 72.433 1.00 27.54 136 LYS C CA 1
ATOM 4505 C C . LYS C 1 160 ? 76.755 81.234 71.610 1.00 27.20 136 LYS C C 1
ATOM 4506 O O . LYS C 1 160 ? 77.351 82.184 72.125 1.00 27.59 136 LYS C O 1
ATOM 4512 N N . ILE C 1 161 ? 76.888 80.928 70.327 1.00 27.69 137 ILE C N 1
ATOM 4513 C CA . ILE C 1 161 ? 77.796 81.695 69.468 1.00 28.42 137 ILE C CA 1
ATOM 4514 C C . ILE C 1 161 ? 77.420 83.194 69.429 1.00 28.20 137 ILE C C 1
ATOM 4515 O O . ILE C 1 161 ? 78.314 84.055 69.373 1.00 27.00 137 ILE C O 1
ATOM 4520 N N . ILE C 1 162 ? 76.124 83.505 69.543 1.00 26.07 138 ILE C N 1
ATOM 4521 C CA . ILE C 1 162 ? 75.661 84.886 69.538 1.00 25.94 138 ILE C CA 1
ATOM 4522 C C . ILE C 1 162 ? 75.242 85.366 70.925 1.00 25.51 138 ILE C C 1
ATOM 4523 O O . ILE C 1 162 ? 74.459 86.312 71.047 1.00 25.68 138 ILE C O 1
ATOM 4528 N N . ASN C 1 163 ? 75.776 84.722 71.959 1.00 24.29 139 ASN C N 1
ATOM 4529 C CA . ASN C 1 163 ? 75.524 85.073 73.340 1.00 25.10 139 ASN C CA 1
ATOM 4530 C C . ASN C 1 163 ? 74.039 85.056 73.702 1.00 24.64 139 ASN C C 1
ATOM 4531 O O . ASN C 1 163 ? 73.595 85.847 74.520 1.00 25.52 139 ASN C O 1
ATOM 4536 N N . ALA C 1 164 ? 73.279 84.155 73.078 1.00 24.03 140 ALA C N 1
ATOM 4537 C CA . ALA C 1 164 ? 71.853 83.996 73.365 1.00 22.67 140 ALA C CA 1
ATOM 4538 C C . ALA C 1 164 ? 71.705 82.839 74.357 1.00 23.21 140 ALA C C 1
ATOM 4539 O O . ALA C 1 164 ? 72.335 81.787 74.199 1.00 23.03 140 ALA C O 1
ATOM 4541 N N A LYS C 1 165 ? 70.891 83.041 75.387 0.50 23.84 141 LYS C N 1
ATOM 4542 N N B LYS C 1 165 ? 70.870 83.038 75.369 0.50 23.84 141 LYS C N 1
ATOM 4543 C CA A LYS C 1 165 ? 70.691 82.039 76.424 0.50 23.28 141 LYS C CA 1
ATOM 4544 C CA B LYS C 1 165 ? 70.675 82.046 76.410 0.50 23.31 141 LYS C CA 1
ATOM 4545 C C A LYS C 1 165 ? 69.301 81.413 76.351 0.50 23.08 141 LYS C C 1
ATOM 4546 C C B LYS C 1 165 ? 69.294 81.411 76.340 0.50 23.09 141 LYS C C 1
ATOM 4547 O O A LYS C 1 165 ? 68.307 82.116 76.150 0.50 22.22 141 LYS C O 1
ATOM 4548 O O B LYS C 1 165 ? 68.296 82.107 76.132 0.50 22.24 141 LYS C O 1
ATOM 4559 N N . ILE C 1 166 ? 69.241 80.091 76.506 1.00 22.30 142 ILE C N 1
ATOM 4560 C CA . ILE C 1 166 ? 67.962 79.383 76.527 1.00 22.09 142 ILE C CA 1
ATOM 4561 C C . ILE C 1 166 ? 67.471 79.447 77.972 1.00 21.46 142 ILE C C 1
ATOM 4562 O O . ILE C 1 166 ? 68.091 78.897 78.879 1.00 21.55 142 ILE C O 1
ATOM 4567 N N . ALA C 1 167 ? 66.353 80.138 78.173 1.00 20.19 143 ALA C N 1
ATOM 4568 C CA . ALA C 1 167 ? 65.743 80.337 79.502 1.00 19.73 143 ALA C CA 1
ATOM 4569 C C . ALA C 1 167 ? 64.784 79.231 79.897 1.00 19.79 143 ALA C C 1
ATOM 4570 O O . ALA C 1 167 ? 64.360 79.133 81.061 1.00 19.98 143 ALA C O 1
ATOM 4572 N N . GLY C 1 168 ? 64.410 78.422 78.922 1.00 20.26 144 GLY C N 1
ATOM 4573 C CA . GLY C 1 168 ? 63.485 77.328 79.144 1.00 20.25 144 GLY C CA 1
ATOM 4574 C C . GLY C 1 168 ? 63.054 76.652 77.859 1.00 19.40 144 GLY C C 1
ATOM 4575 O O . GLY C 1 168 ? 63.349 77.122 76.747 1.00 19.26 144 GLY C O 1
ATOM 4576 N N . VAL C 1 169 ? 62.360 75.533 78.027 1.00 19.50 145 VAL C N 1
ATOM 4577 C CA . VAL C 1 169 ? 61.879 74.724 76.926 1.00 20.08 145 VAL C CA 1
ATOM 4578 C C . VAL C 1 169 ? 60.381 74.422 77.126 1.00 19.71 145 VAL C C 1
ATOM 4579 O O . VAL C 1 169 ? 59.934 74.134 78.241 1.00 23.00 145 VAL C O 1
ATOM 4583 N N . VAL C 1 170 ? 59.624 74.459 76.049 1.00 19.50 146 VAL C N 1
ATOM 4584 C CA . VAL C 1 170 ? 58.193 74.116 76.116 1.00 18.74 146 VAL C CA 1
ATOM 4585 C C . VAL C 1 170 ? 57.919 73.081 75.043 1.00 17.75 146 VAL C C 1
ATOM 4586 O O . VAL C 1 170 ? 58.212 73.309 73.856 1.00 18.82 146 VAL C O 1
ATOM 4590 N N . LEU C 1 171 ? 57.335 71.964 75.464 1.00 16.91 147 LEU C N 1
ATOM 4591 C CA . LEU C 1 171 ? 57.042 70.825 74.622 1.00 17.44 147 LEU C CA 1
ATOM 4592 C C . LEU C 1 171 ? 55.551 70.474 74.633 1.00 18.16 147 LEU C C 1
ATOM 4593 O O . LEU C 1 171 ? 54.798 70.962 75.470 1.00 18.09 147 LEU C O 1
ATOM 4598 N N . SER C 1 172 ? 55.140 69.592 73.728 1.00 18.81 148 SER C N 1
ATOM 4599 C CA . SER C 1 172 ? 53.725 69.171 73.690 1.00 19.11 148 SER C CA 1
ATOM 4600 C C . SER C 1 172 ? 53.515 68.091 74.754 1.00 19.83 148 SER C C 1
ATOM 4601 O O . SER C 1 172 ? 52.477 68.082 75.445 1.00 19.33 148 SER C O 1
ATOM 4604 N N . ILE C 1 173 ? 54.507 67.205 74.915 1.00 18.51 149 ILE C N 1
ATOM 4605 C CA . ILE C 1 173 ? 54.414 66.132 75.888 1.00 18.09 149 ILE C CA 1
ATOM 4606 C C . ILE C 1 173 ? 55.753 65.791 76.509 1.00 19.71 149 ILE C C 1
ATOM 4607 O O . ILE C 1 173 ? 56.780 65.851 75.831 1.00 19.62 149 ILE C O 1
ATOM 4612 N N . ASP C 1 174 ? 55.720 65.475 77.801 1.00 19.53 150 ASP C N 1
ATOM 4613 C CA . ASP C 1 174 ? 56.879 64.924 78.522 1.00 20.84 150 ASP C CA 1
ATOM 4614 C C . ASP C 1 174 ? 56.458 63.512 78.973 1.00 20.42 150 ASP C C 1
ATOM 4615 O O . ASP C 1 174 ? 55.612 63.349 79.873 1.00 19.61 150 ASP C O 1
ATOM 4620 N N . ARG C 1 175 ? 57.022 62.487 78.333 1.00 21.11 151 ARG C N 1
ATOM 4621 C CA . ARG C 1 175 ? 56.658 61.100 78.659 1.00 21.67 151 ARG C CA 1
ATOM 4622 C C . ARG C 1 175 ? 57.259 60.676 80.015 1.00 22.71 151 ARG C C 1
ATOM 4623 O O . ARG C 1 175 ? 56.891 59.651 80.560 1.00 21.50 151 ARG C O 1
ATOM 4631 N N . GLN C 1 176 ? 58.157 61.502 80.562 1.00 22.67 152 GLN C N 1
ATOM 4632 C CA . GLN C 1 176 ? 58.729 61.250 81.893 1.00 22.26 152 GLN C CA 1
ATOM 4633 C C . GLN C 1 176 ? 59.299 59.838 82.029 1.00 22.39 152 GLN C C 1
ATOM 4634 O O . GLN C 1 176 ? 59.083 59.164 83.041 1.00 23.73 152 GLN C O 1
ATOM 4640 N N . GLU C 1 177 ? 60.007 59.388 81.003 1.00 23.35 153 GLU C N 1
ATOM 4641 C CA . GLU C 1 177 ? 60.619 58.078 81.026 1.00 23.89 153 GLU C CA 1
ATOM 4642 C C . GLU C 1 177 ? 62.092 58.124 80.659 1.00 24.47 153 GLU C C 1
ATOM 4643 O O . GLU C 1 177 ? 62.567 59.028 79.979 1.00 23.17 153 GLU C O 1
ATOM 4649 N N . LYS C 1 178 ? 62.799 57.106 81.115 1.00 25.05 154 LYS C N 1
ATOM 4650 C CA . LYS C 1 178 ? 64.242 57.012 80.931 1.00 26.37 154 LYS C CA 1
ATOM 4651 C C . LYS C 1 178 ? 64.694 57.096 79.483 1.00 27.41 154 LYS C C 1
ATOM 4652 O O . LYS C 1 178 ? 64.119 56.466 78.592 1.00 27.02 154 LYS C O 1
ATOM 4658 N N . ALA C 1 179 ? 65.720 57.909 79.243 1.00 28.32 155 ALA C N 1
ATOM 4659 C CA . ALA C 1 179 ? 66.300 58.019 77.915 1.00 29.60 155 ALA C CA 1
ATOM 4660 C C . ALA C 1 179 ? 67.157 56.771 77.691 1.00 32.37 155 ALA C C 1
ATOM 4661 O O . ALA C 1 179 ? 67.369 55.987 78.619 1.00 31.90 155 ALA C O 1
ATOM 4663 N N . LYS C 1 180 ? 67.656 56.592 76.476 1.00 35.66 156 LYS C N 1
ATOM 4664 C CA . LYS C 1 180 ? 68.491 55.429 76.169 1.00 39.01 156 LYS C CA 1
ATOM 4665 C C . LYS C 1 180 ? 69.748 55.403 77.043 1.00 40.69 156 LYS C C 1
ATOM 4666 O O . LYS C 1 180 ? 70.437 56.413 77.173 1.00 40.38 156 LYS C O 1
ATOM 4672 N N . ASP C 1 181 ? 70.003 54.246 77.661 1.00 43.08 157 ASP C N 1
ATOM 4673 C CA . ASP C 1 181 ? 71.193 54.012 78.501 1.00 44.20 157 ASP C CA 1
ATOM 4674 C C . ASP C 1 181 ? 71.351 55.055 79.601 1.00 43.57 157 ASP C C 1
ATOM 4675 O O . ASP C 1 181 ? 72.472 55.459 79.938 1.00 45.10 157 ASP C O 1
ATOM 4680 N N . SER C 1 182 ? 70.231 55.494 80.159 1.00 41.11 158 SER C N 1
ATOM 4681 C CA . SER C 1 182 ? 70.262 56.485 81.204 1.00 39.07 158 SER C CA 1
ATOM 4682 C C . SER C 1 182 ? 69.227 56.119 82.257 1.00 37.61 158 SER C C 1
ATOM 4683 O O . SER C 1 182 ? 68.244 55.427 81.977 1.00 36.59 158 SER C O 1
ATOM 4686 N N . ASP C 1 183 ? 69.465 56.583 83.471 1.00 36.05 159 ASP C N 1
ATOM 4687 C CA . ASP C 1 183 ? 68.556 56.346 84.571 1.00 35.79 159 ASP C CA 1
ATOM 4688 C C . ASP C 1 183 ? 67.478 57.423 84.655 1.00 33.39 159 ASP C C 1
ATOM 4689 O O . ASP C 1 183 ? 66.554 57.311 85.453 1.00 33.91 159 ASP C O 1
ATOM 4694 N N . ILE C 1 184 ? 67.592 58.473 83.838 1.00 31.66 160 ILE C N 1
ATOM 4695 C CA . ILE C 1 184 ? 66.605 59.529 83.828 1.00 29.29 160 ILE C CA 1
ATOM 4696 C C . ILE C 1 184 ? 66.230 59.920 82.395 1.00 27.46 160 ILE C C 1
ATOM 4697 O O . ILE C 1 184 ? 66.888 59.541 81.406 1.00 26.06 160 ILE C O 1
ATOM 4702 N N . SER C 1 185 ? 65.159 60.692 82.301 1.00 25.80 161 SER C N 1
ATOM 4703 C CA . SER C 1 185 ? 64.661 61.160 81.016 1.00 24.57 161 SER C CA 1
ATOM 4704 C C . SER C 1 185 ? 65.557 62.239 80.442 1.00 23.63 161 SER C C 1
ATOM 4705 O O . SER C 1 185 ? 66.268 62.917 81.191 1.00 21.83 161 SER C O 1
ATOM 4708 N N . ALA C 1 186 ? 65.506 62.403 79.117 1.00 22.57 162 ALA C N 1
ATOM 4709 C CA . ALA C 1 186 ? 66.270 63.448 78.443 1.00 22.78 162 ALA C CA 1
ATOM 4710 C C . ALA C 1 186 ? 65.829 64.826 78.950 1.00 23.50 162 ALA C C 1
ATOM 4711 O O . ALA C 1 186 ? 66.660 65.717 79.141 1.00 22.74 162 ALA C O 1
ATOM 4713 N N . THR C 1 187 ? 64.526 64.987 79.204 1.00 23.32 163 THR C N 1
ATOM 4714 C CA . THR C 1 187 ? 63.983 66.251 79.703 1.00 23.35 163 THR C CA 1
ATOM 4715 C C . THR C 1 187 ? 64.506 66.609 81.101 1.00 23.31 163 THR C C 1
ATOM 4716 O O . THR C 1 187 ? 64.888 67.758 81.357 1.00 22.67 163 THR C O 1
ATOM 4720 N N . LYS C 1 188 ? 64.536 65.632 82.000 1.00 23.51 164 LYS C N 1
ATOM 4721 C CA . LYS C 1 188 ? 65.005 65.873 83.361 1.00 24.07 164 LYS C CA 1
ATOM 4722 C C . LYS C 1 188 ? 66.501 66.210 83.337 1.00 24.38 164 LYS C C 1
ATOM 4723 O O . LYS C 1 188 ? 66.936 67.101 84.056 1.00 23.47 164 LYS C O 1
ATOM 4729 N N . LYS C 1 189 ? 67.259 65.511 82.499 1.00 24.69 165 LYS C N 1
ATOM 4730 C CA . LYS C 1 189 ? 68.701 65.748 82.378 1.00 24.82 165 LYS C CA 1
ATOM 4731 C C . LYS C 1 189 ? 68.980 67.171 81.884 1.00 25.22 165 LYS C C 1
ATOM 4732 O O . LYS C 1 189 ? 69.816 67.890 82.460 1.00 24.38 165 LYS C O 1
ATOM 4738 N N . ILE C 1 190 ? 68.264 67.597 80.844 1.00 23.98 166 ILE C N 1
ATOM 4739 C CA . ILE C 1 190 ? 68.428 68.962 80.343 1.00 24.40 166 ILE C CA 1
ATOM 4740 C C . ILE C 1 190 ? 68.065 69.989 81.421 1.00 23.52 166 ILE C C 1
ATOM 4741 O O . ILE C 1 190 ? 68.780 71.001 81.623 1.00 22.35 166 ILE C O 1
ATOM 4746 N N . SER C 1 191 ? 66.969 69.738 82.135 1.00 22.83 167 SER C N 1
ATOM 4747 C CA . SER C 1 191 ? 66.538 70.652 83.156 1.00 24.03 167 SER C CA 1
ATOM 4748 C C . SER C 1 191 ? 67.611 70.794 84.256 1.00 24.60 167 SER C C 1
ATOM 4749 O O . SER C 1 191 ? 67.876 71.883 84.708 1.00 24.57 167 SER C O 1
ATOM 4752 N N . GLN C 1 192 ? 68.191 69.679 84.679 1.00 25.46 168 GLN C N 1
ATOM 4753 C CA . GLN C 1 192 ? 69.249 69.689 85.701 1.00 26.16 168 GLN C CA 1
ATOM 4754 C C . GLN C 1 192 ? 70.554 70.285 85.172 1.00 25.48 168 GLN C C 1
ATOM 4755 O O . GLN C 1 192 ? 71.117 71.198 85.792 1.00 26.30 168 GLN C O 1
ATOM 4761 N N . ASP C 1 193 ? 71.021 69.789 84.024 1.00 24.04 169 ASP C N 1
ATOM 4762 C CA . ASP C 1 193 ? 72.315 70.198 83.478 1.00 23.85 169 ASP C CA 1
ATOM 4763 C C . ASP C 1 193 ? 72.402 71.632 82.971 1.00 24.76 169 ASP C C 1
ATOM 4764 O O . ASP C 1 193 ? 73.511 72.192 82.889 1.00 24.21 169 ASP C O 1
ATOM 4769 N N . PHE C 1 194 ? 71.253 72.213 82.614 1.00 23.57 170 PHE C N 1
ATOM 4770 C CA . PHE C 1 194 ? 71.199 73.573 82.118 1.00 23.54 170 PHE C CA 1
ATOM 4771 C C . PHE C 1 194 ? 70.452 74.517 83.054 1.00 23.93 170 PHE C C 1
ATOM 4772 O O . PHE C 1 194 ? 70.364 75.722 82.792 1.00 23.48 170 PHE C O 1
ATOM 4780 N N . ASN C 1 195 ? 69.960 73.967 84.166 1.00 24.21 171 ASN C N 1
ATOM 4781 C CA . ASN C 1 195 ? 69.303 74.757 85.204 1.00 24.83 171 ASN C CA 1
ATOM 4782 C C . ASN C 1 195 ? 68.161 75.630 84.666 1.00 24.49 171 ASN C C 1
ATOM 4783 O O . ASN C 1 195 ? 68.120 76.838 84.909 1.00 23.04 171 ASN C O 1
ATOM 4788 N N . ILE C 1 196 ? 67.248 75.003 83.920 1.00 22.33 172 ILE C N 1
ATOM 4789 C CA . ILE C 1 196 ? 66.117 75.692 83.342 1.00 22.08 172 ILE C CA 1
ATOM 4790 C C . ILE C 1 196 ? 64.865 74.827 83.419 1.00 21.31 172 ILE C C 1
ATOM 4791 O O . ILE C 1 196 ? 64.950 73.604 83.494 1.00 19.20 172 ILE C O 1
ATOM 4796 N N . PRO C 1 197 ? 63.690 75.462 83.361 1.00 21.35 173 PRO C N 1
ATOM 4797 C CA . PRO C 1 197 ? 62.485 74.637 83.353 1.00 22.00 173 PRO C CA 1
ATOM 4798 C C . PRO C 1 197 ? 62.237 73.988 81.989 1.00 22.08 173 PRO C C 1
ATOM 4799 O O . PRO C 1 197 ? 62.500 74.599 80.950 1.00 21.06 173 PRO C O 1
ATOM 4803 N N . VAL C 1 198 ? 61.756 72.752 82.006 1.00 22.62 174 VAL C N 1
ATOM 4804 C CA . VAL C 1 198 ? 61.370 72.031 80.777 1.00 22.77 174 VAL C CA 1
ATOM 4805 C C . VAL C 1 198 ? 59.904 71.701 81.009 1.00 22.49 174 VAL C C 1
ATOM 4806 O O . VAL C 1 198 ? 59.561 70.773 81.755 1.00 24.02 174 VAL C O 1
ATOM 4810 N N . LEU C 1 199 ? 59.055 72.507 80.385 1.00 21.85 175 LEU C N 1
ATOM 4811 C CA . LEU C 1 199 ? 57.608 72.451 80.556 1.00 22.96 175 LEU C CA 1
ATOM 4812 C C . LEU C 1 199 ? 56.966 71.661 79.427 1.00 22.51 175 LEU C C 1
ATOM 4813 O O . LEU C 1 199 ? 57.555 71.514 78.346 1.00 21.10 175 LEU C O 1
ATOM 4818 N N . ALA C 1 200 ? 55.757 71.157 79.665 1.00 21.21 176 ALA C N 1
ATOM 4819 C CA . ALA C 1 200 ? 55.051 70.411 78.630 1.00 20.86 176 ALA C CA 1
ATOM 4820 C C . ALA C 1 200 ? 53.542 70.557 78.756 1.00 21.37 176 ALA C C 1
ATOM 4821 O O . ALA C 1 200 ? 52.992 70.599 79.869 1.00 21.01 176 ALA C O 1
ATOM 4823 N N . VAL C 1 201 ? 52.865 70.638 77.616 1.00 22.01 177 VAL C N 1
ATOM 4824 C CA . VAL C 1 201 ? 51.396 70.782 77.622 1.00 20.71 177 VAL C CA 1
ATOM 4825 C C . VAL C 1 201 ? 50.758 69.617 78.400 1.00 22.39 177 VAL C C 1
ATOM 4826 O O . VAL C 1 201 ? 49.865 69.824 79.241 1.00 23.47 177 VAL C O 1
ATOM 4830 N N . THR C 1 202 ? 51.235 68.399 78.162 1.00 21.73 178 THR C N 1
ATOM 4831 C CA . THR C 1 202 ? 50.760 67.248 78.896 1.00 22.75 178 THR C CA 1
ATOM 4832 C C . THR C 1 202 ? 51.964 66.362 79.232 1.00 23.15 178 THR C C 1
ATOM 4833 O O . THR C 1 202 ? 53.092 66.609 78.769 1.00 21.75 178 THR C O 1
ATOM 4837 N N . ASN C 1 203 ? 51.726 65.375 80.079 1.00 21.69 179 ASN C N 1
ATOM 4838 C CA . ASN C 1 203 ? 52.775 64.470 80.499 1.00 23.24 179 ASN C CA 1
ATOM 4839 C C . ASN C 1 203 ? 52.198 63.130 80.948 1.00 23.33 179 ASN C C 1
ATOM 4840 O O . ASN C 1 203 ? 50.969 62.968 81.042 1.00 21.85 179 ASN C O 1
ATOM 4845 N N . PHE C 1 204 ? 53.074 62.184 81.254 1.00 23.38 180 PHE C N 1
ATOM 4846 C CA . PHE C 1 204 ? 52.633 60.853 81.685 1.00 24.39 180 PHE C CA 1
ATOM 4847 C C . PHE C 1 204 ? 51.742 60.924 82.927 1.00 25.20 180 PHE C C 1
ATOM 4848 O O . PHE C 1 204 ? 50.695 60.260 82.979 1.00 24.82 180 PHE C O 1
ATOM 4856 N N . GLU C 1 205 ? 52.163 61.695 83.926 1.00 27.25 181 GLU C N 1
ATOM 4857 C CA . GLU C 1 205 ? 51.351 61.873 85.151 1.00 29.39 181 GLU C CA 1
ATOM 4858 C C . GLU C 1 205 ? 49.899 62.261 84.831 1.00 27.85 181 GLU C C 1
ATOM 4859 O O . GLU C 1 205 ? 48.969 61.672 85.375 1.00 28.22 181 GLU C O 1
ATOM 4865 N N . SER C 1 206 ? 49.701 63.249 83.956 1.00 26.93 182 SER C N 1
ATOM 4866 C CA . SER C 1 206 ? 48.331 63.714 83.624 1.00 26.96 182 SER C CA 1
ATOM 4867 C C . SER C 1 206 ? 47.553 62.680 82.838 1.00 26.25 182 SER C C 1
ATOM 4868 O O . SER C 1 206 ? 46.358 62.465 83.079 1.00 24.95 182 SER C O 1
ATOM 4871 N N . ILE C 1 207 ? 48.219 62.042 81.881 1.00 24.70 183 ILE C N 1
ATOM 4872 C CA . ILE C 1 207 ? 47.590 60.979 81.103 1.00 23.58 183 ILE C CA 1
ATOM 4873 C C . ILE C 1 207 ? 47.180 59.820 82.038 1.00 25.43 183 ILE C C 1
ATOM 4874 O O . ILE C 1 207 ? 46.059 59.310 81.940 1.00 24.23 183 ILE C O 1
ATOM 4879 N N . PHE C 1 208 ? 48.073 59.445 82.947 1.00 25.09 184 PHE C N 1
ATOM 4880 C CA . PHE C 1 208 ? 47.806 58.367 83.895 1.00 28.09 184 PHE C CA 1
ATOM 4881 C C . PHE C 1 208 ? 46.599 58.725 84.792 1.00 28.41 184 PHE C C 1
ATOM 4882 O O . PHE C 1 208 ? 45.730 57.885 85.021 1.00 28.64 184 PHE C O 1
ATOM 4890 N N . GLU C 1 209 ? 46.517 59.980 85.240 1.00 29.49 185 GLU C N 1
ATOM 4891 C CA . GLU C 1 209 ? 45.357 60.424 86.037 1.00 31.25 185 GLU C CA 1
ATOM 4892 C C . GLU C 1 209 ? 44.067 60.201 85.234 1.00 30.62 185 GLU C C 1
ATOM 4893 O O . GLU C 1 209 ? 43.068 59.668 85.755 1.00 30.32 185 GLU C O 1
ATOM 4899 N N . TYR C 1 210 ? 44.091 60.600 83.963 1.00 28.98 186 TYR C N 1
ATOM 4900 C CA . TYR C 1 210 ? 42.959 60.386 83.068 1.00 29.61 186 TYR C CA 1
ATOM 4901 C C . TYR C 1 210 ? 42.620 58.886 82.943 1.00 29.49 186 TYR C C 1
ATOM 4902 O O . TYR C 1 210 ? 41.451 58.498 82.947 1.00 29.14 186 TYR C O 1
ATOM 4911 N N . VAL C 1 211 ? 43.645 58.046 82.818 1.00 29.13 187 VAL C N 1
ATOM 4912 C CA . VAL C 1 211 ? 43.430 56.602 82.687 1.00 28.69 187 VAL C CA 1
ATOM 4913 C C . VAL C 1 211 ? 42.732 56.035 83.929 1.00 30.50 187 VAL C C 1
ATOM 4914 O O . VAL C 1 211 ? 41.826 55.220 83.823 1.00 29.33 187 VAL C O 1
ATOM 4918 N N . LYS C 1 212 ? 43.180 56.461 85.097 1.00 32.17 188 LYS C N 1
ATOM 4919 C CA . LYS C 1 212 ? 42.584 56.001 86.343 1.00 34.89 188 LYS C CA 1
ATOM 4920 C C . LYS C 1 212 ? 41.129 56.424 86.470 1.00 36.71 188 LYS C C 1
ATOM 4921 O O . LYS C 1 212 ? 40.298 55.644 86.931 1.00 38.73 188 LYS C O 1
ATOM 4927 N N . GLU C 1 213 ? 40.809 57.630 86.014 1.00 38.06 189 GLU C N 1
ATOM 4928 C CA . GLU C 1 213 ? 39.439 58.141 86.089 1.00 39.40 189 GLU C CA 1
ATOM 4929 C C . GLU C 1 213 ? 38.496 57.598 85.034 1.00 39.48 189 GLU C C 1
ATOM 4930 O O . GLU C 1 213 ? 37.303 57.525 85.281 1.00 39.96 189 GLU C O 1
ATOM 4936 N N . ASN C 1 214 ? 39.003 57.211 83.869 1.00 38.82 190 ASN C N 1
ATOM 4937 C CA . ASN C 1 214 ? 38.115 56.778 82.793 1.00 38.84 190 ASN C CA 1
ATOM 4938 C C . ASN C 1 214 ? 38.262 55.371 82.244 1.00 39.17 190 ASN C C 1
ATOM 4939 O O . ASN C 1 214 ? 37.306 54.848 81.676 1.00 39.69 190 ASN C O 1
ATOM 4944 N N . LEU C 1 215 ? 39.424 54.744 82.390 1.00 38.89 191 LEU C N 1
ATOM 4945 C CA . LEU C 1 215 ? 39.625 53.429 81.758 1.00 38.80 191 LEU C CA 1
ATOM 4946 C C . LEU C 1 215 ? 39.566 52.212 82.694 1.00 39.40 191 LEU C C 1
ATOM 4947 O O . LEU C 1 215 ? 39.541 52.344 83.924 1.00 39.40 191 LEU C O 1
ATOM 4952 N N . ASP C 1 216 ? 39.566 51.029 82.083 1.00 40.28 192 ASP C N 1
ATOM 4953 C CA . ASP C 1 216 ? 39.455 49.779 82.821 1.00 41.12 192 ASP C CA 1
ATOM 4954 C C . ASP C 1 216 ? 40.710 49.418 83.606 1.00 40.40 192 ASP C C 1
ATOM 4955 O O . ASP C 1 216 ? 41.804 49.974 83.400 1.00 39.51 192 ASP C O 1
ATOM 4960 N N . GLU C 1 217 ? 40.514 48.480 84.522 1.00 39.33 193 GLU C N 1
ATOM 4961 C CA . GLU C 1 217 ? 41.541 48.010 85.426 1.00 39.33 193 GLU C CA 1
ATOM 4962 C C . GLU C 1 217 ? 42.748 47.412 84.701 1.00 38.05 193 GLU C C 1
ATOM 4963 O O . GLU C 1 217 ? 43.875 47.520 85.186 1.00 37.92 193 GLU C O 1
ATOM 4969 N N . THR C 1 218 ? 42.521 46.806 83.541 1.00 36.90 194 THR C N 1
ATOM 4970 C CA . THR C 1 218 ? 43.608 46.213 82.765 1.00 37.09 194 THR C CA 1
ATOM 4971 C C . THR C 1 218 ? 44.556 47.308 82.250 1.00 35.51 194 THR C C 1
ATOM 4972 O O . THR C 1 218 ? 45.776 47.175 82.344 1.00 35.17 194 THR C O 1
ATOM 4976 N N . MET C 1 219 ? 43.977 48.384 81.732 1.00 33.79 195 MET C N 1
ATOM 4977 C CA . MET C 1 219 ? 44.749 49.528 81.216 1.00 32.95 195 MET C CA 1
ATOM 4978 C C . MET C 1 219 ? 45.457 50.258 82.352 1.00 31.21 195 MET C C 1
ATOM 4979 O O . MET C 1 219 ? 46.619 50.681 82.212 1.00 29.99 195 MET C O 1
ATOM 4984 N N . ILE C 1 220 ? 44.771 50.408 83.485 1.00 29.30 196 ILE C N 1
ATOM 4985 C CA . ILE C 1 220 ? 45.367 51.054 84.637 1.00 28.53 196 ILE C CA 1
ATOM 4986 C C . ILE C 1 220 ? 46.614 50.292 85.067 1.00 29.08 196 ILE C C 1
ATOM 4987 O O . ILE C 1 220 ? 47.650 50.897 85.383 1.00 28.69 196 ILE C O 1
ATOM 4992 N N . ASP C 1 221 ? 46.519 48.962 85.073 1.00 28.98 197 ASP C N 1
ATOM 4993 C CA . ASP C 1 221 ? 47.640 48.125 85.472 1.00 30.15 197 ASP C CA 1
ATOM 4994 C C . ASP C 1 221 ? 48.799 48.194 84.464 1.00 29.29 197 ASP C C 1
ATOM 4995 O O . ASP C 1 221 ? 49.981 48.151 84.866 1.00 28.39 197 ASP C O 1
ATOM 5000 N N . LYS C 1 222 ? 48.466 48.274 83.173 1.00 28.49 198 LYS C N 1
ATOM 5001 C CA . LYS C 1 222 ? 49.482 48.414 82.117 1.00 29.11 198 LYS C CA 1
ATOM 5002 C C . LYS C 1 222 ? 50.290 49.688 82.360 1.00 27.86 198 LYS C C 1
ATOM 5003 O O . LYS C 1 222 ? 51.509 49.695 82.225 1.00 27.12 198 LYS C O 1
ATOM 5009 N N . PHE C 1 223 ? 49.592 50.776 82.664 1.00 25.88 199 PHE C N 1
ATOM 5010 C CA . PHE C 1 223 ? 50.266 52.033 82.982 1.00 25.81 199 PHE C CA 1
ATOM 5011 C C . PHE C 1 223 ? 51.159 51.917 84.221 1.00 26.98 199 PHE C C 1
ATOM 5012 O O . PHE C 1 223 ? 52.292 52.394 84.218 1.00 24.62 199 PHE C O 1
ATOM 5020 N N . LYS C 1 224 ? 50.656 51.272 85.272 1.00 26.98 200 LYS C N 1
ATOM 5021 C CA . LYS C 1 224 ? 51.442 51.121 86.493 1.00 27.84 200 LYS C CA 1
ATOM 5022 C C . LYS C 1 224 ? 52.725 50.357 86.230 1.00 27.54 200 LYS C C 1
ATOM 5023 O O . LYS C 1 224 ? 53.811 50.775 86.680 1.00 24.44 200 LYS C O 1
ATOM 5029 N N . GLN C 1 225 ? 52.598 49.241 85.512 1.00 26.99 201 GLN C N 1
ATOM 5030 C CA . GLN C 1 225 ? 53.750 48.398 85.161 1.00 28.85 201 GLN C CA 1
ATOM 5031 C C . GLN C 1 225 ? 54.773 49.154 84.315 1.00 27.74 201 GLN C C 1
ATOM 5032 O O . GLN C 1 225 ? 55.989 49.004 84.505 1.00 27.23 201 GLN C O 1
ATOM 5038 N N . TYR C 1 226 ? 54.284 49.935 83.355 1.00 27.17 202 TYR C N 1
ATOM 5039 C CA . TYR C 1 226 ? 55.172 50.711 82.475 1.00 26.17 202 TYR C CA 1
ATOM 5040 C C . TYR C 1 226 ? 55.969 51.733 83.293 1.00 26.53 202 TYR C C 1
ATOM 5041 O O . TYR C 1 226 ? 57.180 51.883 83.104 1.00 26.04 202 TYR C O 1
ATOM 5050 N N A ARG C 1 227 ? 55.288 52.429 84.193 0.50 27.27 203 ARG C N 1
ATOM 5051 N N B ARG C 1 227 ? 55.285 52.461 84.173 0.50 27.69 203 ARG C N 1
ATOM 5052 C CA A ARG C 1 227 ? 55.941 53.425 85.033 0.50 27.66 203 ARG C CA 1
ATOM 5053 C CA B ARG C 1 227 ? 55.956 53.434 85.040 0.50 28.47 203 ARG C CA 1
ATOM 5054 C C A ARG C 1 227 ? 57.008 52.814 85.951 0.50 27.72 203 ARG C C 1
ATOM 5055 C C B ARG C 1 227 ? 57.041 52.751 85.874 0.50 28.38 203 ARG C C 1
ATOM 5056 O O A ARG C 1 227 ? 58.079 53.401 86.129 0.50 27.07 203 ARG C O 1
ATOM 5057 O O B ARG C 1 227 ? 58.185 53.212 85.923 0.50 27.67 203 ARG C O 1
ATOM 5072 N N A GLN C 1 228 ? 56.738 51.641 86.525 0.50 28.01 204 GLN C N 1
ATOM 5073 N N B GLN C 1 228 ? 56.677 51.645 86.517 0.50 28.59 204 GLN C N 1
ATOM 5074 C CA A GLN C 1 228 ? 57.735 51.041 87.417 0.50 28.15 204 GLN C CA 1
ATOM 5075 C CA B GLN C 1 228 ? 57.617 50.904 87.352 0.50 28.69 204 GLN C CA 1
ATOM 5076 C C A GLN C 1 228 ? 58.963 50.556 86.639 0.50 27.27 204 GLN C C 1
ATOM 5077 C C B GLN C 1 228 ? 58.915 50.621 86.616 0.50 27.61 204 GLN C C 1
ATOM 5078 O O A GLN C 1 228 ? 60.076 50.566 87.168 0.50 27.28 204 GLN C O 1
ATOM 5079 O O B GLN C 1 228 ? 60.005 50.835 87.143 0.50 27.73 204 GLN C O 1
ATOM 5090 N N . LYS C 1 229 ? 58.789 50.164 85.378 1.00 27.09 205 LYS C N 1
ATOM 5091 C CA . LYS C 1 229 ? 59.942 49.756 84.580 1.00 26.52 205 LYS C CA 1
ATOM 5092 C C . LYS C 1 229 ? 60.702 50.918 83.970 1.00 26.17 205 LYS C C 1
ATOM 5093 O O . LYS C 1 229 ? 61.935 50.934 83.976 1.00 24.21 205 LYS C O 1
ATOM 5099 N N . TYR C 1 230 ? 59.977 51.904 83.451 1.00 24.58 206 TYR C N 1
ATOM 5100 C CA . TYR C 1 230 ? 60.621 52.942 82.667 1.00 24.89 206 TYR C CA 1
ATOM 5101 C C . TYR C 1 230 ? 60.479 54.380 83.133 1.00 25.19 206 TYR C C 1
ATOM 5102 O O . TYR C 1 230 ? 61.085 55.269 82.540 1.00 24.40 206 TYR C O 1
ATOM 5111 N N . GLY C 1 231 ? 59.665 54.613 84.145 1.00 26.72 207 GLY C N 1
ATOM 5112 C CA . GLY C 1 231 ? 59.429 55.963 84.634 1.00 27.99 207 GLY C CA 1
ATOM 5113 C C . GLY C 1 231 ? 60.683 56.610 85.205 1.00 30.23 207 GLY C C 1
ATOM 5114 O O . GLY C 1 231 ? 61.547 55.929 85.768 1.00 28.97 207 GLY C O 1
ATOM 5115 N N . SER C 1 232 ? 60.779 57.926 85.030 1.00 32.45 208 SER C N 1
ATOM 5116 C CA . SER C 1 232 ? 61.897 58.714 85.545 1.00 35.36 208 SER C CA 1
ATOM 5117 C C . SER C 1 232 ? 61.398 59.710 86.601 1.00 37.72 208 SER C C 1
ATOM 5118 O O . SER C 1 232 ? 62.073 60.694 86.900 1.00 40.00 208 SER C O 1
ATOM 5122 N N . THR D 1 15 ? 38.041 83.522 68.826 1.00 66.78 -9 THR D N 1
ATOM 5123 C CA . THR D 1 15 ? 37.234 84.012 67.668 1.00 67.00 -9 THR D CA 1
ATOM 5124 C C . THR D 1 15 ? 36.730 85.459 67.838 1.00 67.37 -9 THR D C 1
ATOM 5125 O O . THR D 1 15 ? 36.378 86.115 66.851 1.00 67.36 -9 THR D O 1
ATOM 5129 N N . GLU D 1 16 ? 36.705 85.942 69.084 1.00 67.62 -8 GLU D N 1
ATOM 5130 C CA . GLU D 1 16 ? 36.310 87.327 69.416 1.00 67.61 -8 GLU D CA 1
ATOM 5131 C C . GLU D 1 16 ? 36.313 87.545 70.945 1.00 67.00 -8 GLU D C 1
ATOM 5132 O O . GLU D 1 16 ? 35.904 86.656 71.698 1.00 67.78 -8 GLU D O 1
ATOM 5138 N N . ASN D 1 17 ? 36.743 88.718 71.414 1.00 65.82 -7 ASN D N 1
ATOM 5139 C CA . ASN D 1 17 ? 37.197 89.811 70.567 1.00 64.52 -7 ASN D CA 1
ATOM 5140 C C . ASN D 1 17 ? 38.721 89.772 70.453 1.00 62.88 -7 ASN D C 1
ATOM 5141 O O . ASN D 1 17 ? 39.427 89.613 71.454 1.00 62.56 -7 ASN D O 1
ATOM 5146 N N . LEU D 1 18 ? 39.216 89.935 69.229 1.00 60.77 -6 LEU D N 1
ATOM 5147 C CA . LEU D 1 18 ? 40.648 89.871 68.953 1.00 59.14 -6 LEU D CA 1
ATOM 5148 C C . LEU D 1 18 ? 41.338 91.231 69.024 1.00 57.85 -6 LEU D C 1
ATOM 5149 O O . LEU D 1 18 ? 40.714 92.272 68.814 1.00 57.07 -6 LEU D O 1
ATOM 5154 N N . TYR D 1 19 ? 42.640 91.201 69.299 1.00 56.26 -5 TYR D N 1
ATOM 5155 C CA . TYR D 1 19 ? 43.457 92.412 69.386 1.00 55.35 -5 TYR D CA 1
ATOM 5156 C C . TYR D 1 19 ? 44.216 92.676 68.082 1.00 54.48 -5 TYR D C 1
ATOM 5157 O O . TYR D 1 19 ? 44.220 91.841 67.166 1.00 53.66 -5 TYR D O 1
ATOM 5166 N N . PHE D 1 20 ? 44.863 93.842 68.027 1.00 53.34 -4 PHE D N 1
ATOM 5167 C CA . PHE D 1 20 ? 45.638 94.279 66.868 1.00 53.05 -4 PHE D CA 1
ATOM 5168 C C . PHE D 1 20 ? 44.808 94.206 65.577 1.00 53.07 -4 PHE D C 1
ATOM 5169 O O . PHE D 1 20 ? 45.253 93.638 64.581 1.00 52.93 -4 PHE D O 1
ATOM 5177 N N . GLN D 1 21 ? 43.603 94.785 65.613 1.00 52.89 -3 GLN D N 1
ATOM 5178 C CA . GLN D 1 21 ? 42.687 94.787 64.463 1.00 52.77 -3 GLN D CA 1
ATOM 5179 C C . GLN D 1 21 ? 42.581 96.170 63.831 1.00 53.16 -3 GLN D C 1
ATOM 5180 O O . GLN D 1 21 ? 43.014 97.163 64.415 1.00 53.78 -3 GLN D O 1
ATOM 5186 N N . ALA D 1 24 ? 44.200 99.871 58.399 1.00 50.86 0 ALA D N 1
ATOM 5187 C CA . ALA D 1 24 ? 44.174 100.598 57.124 1.00 50.80 0 ALA D CA 1
ATOM 5188 C C . ALA D 1 24 ? 44.669 99.701 55.969 1.00 50.00 0 ALA D C 1
ATOM 5189 O O . ALA D 1 24 ? 44.223 98.560 55.853 1.00 50.83 0 ALA D O 1
ATOM 5191 N N A MET D 1 25 ? 45.579 100.209 55.136 0.50 49.22 1 MET D N 1
ATOM 5192 N N B MET D 1 25 ? 45.574 100.219 55.132 0.50 49.14 1 MET D N 1
ATOM 5193 C CA A MET D 1 25 ? 46.096 99.430 54.014 0.50 48.07 1 MET D CA 1
ATOM 5194 C CA B MET D 1 25 ? 46.103 99.469 53.990 0.50 47.92 1 MET D CA 1
ATOM 5195 C C A MET D 1 25 ? 47.523 98.920 54.256 0.50 46.58 1 MET D C 1
ATOM 5196 C C B MET D 1 25 ? 47.504 98.901 54.278 0.50 46.50 1 MET D C 1
ATOM 5197 O O A MET D 1 25 ? 48.266 99.443 55.090 0.50 46.13 1 MET D O 1
ATOM 5198 O O B MET D 1 25 ? 48.216 99.369 55.171 0.50 46.06 1 MET D O 1
ATOM 5207 N N . PHE D 1 26 ? 47.881 97.889 53.503 1.00 44.86 2 PHE D N 1
ATOM 5208 C CA . PHE D 1 26 ? 49.162 97.211 53.649 1.00 42.55 2 PHE D CA 1
ATOM 5209 C C . PHE D 1 26 ? 50.426 98.056 53.476 1.00 41.50 2 PHE D C 1
ATOM 5210 O O . PHE D 1 26 ? 51.408 97.854 54.193 1.00 39.81 2 PHE D O 1
ATOM 5218 N N . ILE D 1 27 ? 50.430 98.969 52.511 1.00 41.10 3 ILE D N 1
ATOM 5219 C CA . ILE D 1 27 ? 51.601 99.824 52.291 1.00 40.99 3 ILE D CA 1
ATOM 5220 C C . ILE D 1 27 ? 51.921 100.620 53.565 1.00 40.98 3 ILE D C 1
ATOM 5221 O O . ILE D 1 27 ? 53.078 100.709 53.959 1.00 40.52 3 ILE D O 1
ATOM 5226 N N A GLU D 1 28 ? 50.898 101.191 54.210 0.50 41.28 4 GLU D N 1
ATOM 5227 N N B GLU D 1 28 ? 50.893 101.170 54.204 0.50 41.31 4 GLU D N 1
ATOM 5228 C CA A GLU D 1 28 ? 51.127 101.947 55.449 0.50 41.39 4 GLU D CA 1
ATOM 5229 C CA B GLU D 1 28 ? 51.071 101.951 55.426 0.50 41.47 4 GLU D CA 1
ATOM 5230 C C A GLU D 1 28 ? 51.723 101.025 56.494 0.50 41.01 4 GLU D C 1
ATOM 5231 C C B GLU D 1 28 ? 51.603 101.077 56.568 0.50 41.01 4 GLU D C 1
ATOM 5232 O O A GLU D 1 28 ? 52.679 101.390 57.179 0.50 41.26 4 GLU D O 1
ATOM 5233 O O B GLU D 1 28 ? 52.396 101.531 57.390 0.50 41.22 4 GLU D O 1
ATOM 5244 N N . PHE D 1 29 ? 51.144 99.828 56.605 1.00 40.84 5 PHE D N 1
ATOM 5245 C CA . PHE D 1 29 ? 51.593 98.828 57.589 1.00 39.62 5 PHE D CA 1
ATOM 5246 C C . PHE D 1 29 ? 53.064 98.470 57.329 1.00 39.11 5 PHE D C 1
ATOM 5247 O O . PHE D 1 29 ? 53.872 98.414 58.262 1.00 39.31 5 PHE D O 1
ATOM 5255 N N . ALA D 1 30 ? 53.402 98.263 56.056 1.00 38.60 6 ALA D N 1
ATOM 5256 C CA . ALA D 1 30 ? 54.768 97.956 55.643 1.00 38.46 6 ALA D CA 1
ATOM 5257 C C . ALA D 1 30 ? 55.698 99.137 55.892 1.00 38.98 6 ALA D C 1
ATOM 5258 O O . ALA D 1 30 ? 56.825 98.960 56.323 1.00 38.30 6 ALA D O 1
ATOM 5260 N N . LEU D 1 31 ? 55.229 100.346 55.587 1.00 40.08 7 LEU D N 1
ATOM 5261 C CA . LEU D 1 31 ? 56.044 101.551 55.792 1.00 40.50 7 LEU D CA 1
ATOM 5262 C C . LEU D 1 31 ? 56.287 101.783 57.285 1.00 40.78 7 LEU D C 1
ATOM 5263 O O . LEU D 1 31 ? 57.424 101.991 57.710 1.00 40.55 7 LEU D O 1
ATOM 5268 N N . LYS D 1 32 ? 55.224 101.687 58.078 1.00 41.70 8 LYS D N 1
ATOM 5269 C CA . LYS D 1 32 ? 55.320 101.870 59.533 1.00 42.77 8 LYS D CA 1
ATOM 5270 C C . LYS D 1 32 ? 56.381 100.952 60.148 1.00 42.74 8 LYS D C 1
ATOM 5271 O O . LYS D 1 32 ? 57.149 101.369 61.013 1.00 42.87 8 LYS D O 1
ATOM 5277 N N . ASN D 1 33 ? 56.454 99.718 59.659 1.00 41.93 9 ASN D N 1
ATOM 5278 C CA . ASN D 1 33 ? 57.373 98.723 60.212 1.00 41.32 9 ASN D CA 1
ATOM 5279 C C . ASN D 1 33 ? 58.728 98.536 59.550 1.00 41.09 9 ASN D C 1
ATOM 5280 O O . ASN D 1 33 ? 59.435 97.585 59.861 1.00 41.71 9 ASN D O 1
ATOM 5285 N N . GLN D 1 34 ? 59.107 99.455 58.669 1.00 41.08 10 GLN D N 1
ATOM 5286 C CA . GLN D 1 34 ? 60.409 99.416 57.982 1.00 40.75 10 GLN D CA 1
ATOM 5287 C C . GLN D 1 34 ? 60.587 98.297 56.939 1.00 39.24 10 GLN D C 1
ATOM 5288 O O . GLN D 1 34 ? 61.708 98.072 56.471 1.00 39.16 10 GLN D O 1
ATOM 5294 N N . VAL D 1 35 ? 59.492 97.624 56.571 1.00 37.79 11 VAL D N 1
ATOM 5295 C CA . VAL D 1 35 ? 59.516 96.531 55.574 1.00 36.05 11 VAL D CA 1
ATOM 5296 C C . VAL D 1 35 ? 59.678 97.093 54.151 1.00 35.87 11 VAL D C 1
ATOM 5297 O O . VAL D 1 35 ? 60.420 96.544 53.336 1.00 33.77 11 VAL D O 1
ATOM 5301 N N . LEU D 1 36 ? 58.984 98.201 53.875 1.00 37.29 12 LEU D N 1
ATOM 5302 C CA . LEU D 1 36 ? 59.092 98.916 52.588 1.00 38.43 12 LEU D CA 1
ATOM 5303 C C . LEU D 1 36 ? 59.941 100.196 52.787 1.00 40.35 12 LEU D C 1
ATOM 5304 O O . LEU D 1 36 ? 59.755 100.906 53.764 1.00 39.97 12 LEU D O 1
ATOM 5309 N N . LYS D 1 37 ? 60.889 100.456 51.889 1.00 42.73 13 LYS D N 1
ATOM 5310 C CA . LYS D 1 37 ? 61.722 101.678 51.961 1.00 44.80 13 LYS D CA 1
ATOM 5311 C C . LYS D 1 37 ? 61.957 102.264 50.572 1.00 46.08 13 LYS D C 1
ATOM 5312 O O . LYS D 1 37 ? 62.164 101.525 49.600 1.00 45.22 13 LYS D O 1
ATOM 5318 N N . PHE D 1 38 ? 61.962 103.593 50.491 1.00 47.73 14 PHE D N 1
ATOM 5319 C CA . PHE D 1 38 ? 62.198 104.293 49.230 1.00 48.79 14 PHE D CA 1
ATOM 5320 C C . PHE D 1 38 ? 63.570 104.938 49.222 1.00 50.20 14 PHE D C 1
ATOM 5321 O O . PHE D 1 38 ? 64.088 105.323 50.270 1.00 51.02 14 PHE D O 1
ATOM 5329 N N . GLY D 1 39 ? 64.171 105.036 48.041 1.00 51.40 15 GLY D N 1
ATOM 5330 C CA . GLY D 1 39 ? 65.488 105.639 47.914 1.00 52.02 15 GLY D CA 1
ATOM 5331 C C . GLY D 1 39 ? 66.282 105.105 46.747 1.00 52.69 15 GLY D C 1
ATOM 5332 O O . GLY D 1 39 ? 65.822 105.154 45.607 1.00 53.61 15 GLY D O 1
ATOM 5333 N N . GLU D 1 40 ? 67.489 104.628 47.033 1.00 52.82 16 GLU D N 1
ATOM 5334 C CA . GLU D 1 40 ? 68.375 104.065 46.025 1.00 53.62 16 GLU D CA 1
ATOM 5335 C C . GLU D 1 40 ? 69.078 102.845 46.575 1.00 53.23 16 GLU D C 1
ATOM 5336 O O . GLU D 1 40 ? 70.073 102.955 47.301 1.00 53.70 16 GLU D O 1
ATOM 5342 N N . PHE D 1 41 ? 68.583 101.672 46.199 1.00 52.54 17 PHE D N 1
ATOM 5343 C CA . PHE D 1 41 ? 69.130 100.431 46.703 1.00 51.40 17 PHE D CA 1
ATOM 5344 C C . PHE D 1 41 ? 69.708 99.642 45.564 1.00 51.62 17 PHE D C 1
ATOM 5345 O O . PHE D 1 41 ? 69.177 99.669 44.456 1.00 52.15 17 PHE D O 1
ATOM 5353 N N . THR D 1 42 ? 70.812 98.958 45.834 1.00 51.70 18 THR D N 1
ATOM 5354 C CA . THR D 1 42 ? 71.471 98.115 44.852 1.00 52.32 18 THR D CA 1
ATOM 5355 C C . THR D 1 42 ? 71.115 96.647 45.138 1.00 52.88 18 THR D C 1
ATOM 5356 O O . THR D 1 42 ? 71.636 96.037 46.078 1.00 52.04 18 THR D O 1
ATOM 5360 N N . LEU D 1 43 ? 70.220 96.094 44.322 1.00 53.36 19 LEU D N 1
ATOM 5361 C CA . LEU D 1 43 ? 69.776 94.712 44.492 1.00 54.20 19 LEU D CA 1
ATOM 5362 C C . LEU D 1 43 ? 70.934 93.762 44.245 1.00 55.40 19 LEU D C 1
ATOM 5363 O O . LEU D 1 43 ? 71.966 94.171 43.718 1.00 55.72 19 LEU D O 1
ATOM 5368 N N . LYS D 1 44 ? 70.767 92.501 44.641 1.00 57.23 20 LYS D N 1
ATOM 5369 C CA . LYS D 1 44 ? 71.807 91.483 44.461 1.00 58.36 20 LYS D CA 1
ATOM 5370 C C . LYS D 1 44 ? 72.238 91.408 43.009 1.00 59.22 20 LYS D C 1
ATOM 5371 O O . LYS D 1 44 ? 73.437 91.447 42.712 1.00 59.99 20 LYS D O 1
ATOM 5377 N N . SER D 1 45 ? 71.260 91.328 42.108 1.00 59.32 21 SER D N 1
ATOM 5378 C CA . SER D 1 45 ? 71.543 91.262 40.676 1.00 59.37 21 SER D CA 1
ATOM 5379 C C . SER D 1 45 ? 72.535 92.349 40.246 1.00 59.14 21 SER D C 1
ATOM 5380 O O . SER D 1 45 ? 73.497 92.079 39.514 1.00 59.47 21 SER D O 1
ATOM 5383 N N . GLY D 1 46 ? 72.320 93.563 40.749 1.00 58.24 22 GLY D N 1
ATOM 5384 C CA . GLY D 1 46 ? 73.153 94.713 40.408 1.00 57.10 22 GLY D CA 1
ATOM 5385 C C . GLY D 1 46 ? 72.305 95.896 39.991 1.00 56.06 22 GLY D C 1
ATOM 5386 O O . GLY D 1 46 ? 72.818 97.000 39.822 1.00 56.40 22 GLY D O 1
ATOM 5387 N N . ARG D 1 47 ? 71.001 95.670 39.823 1.00 54.25 23 ARG D N 1
ATOM 5388 C CA . ARG D 1 47 ? 70.080 96.724 39.433 1.00 52.60 23 ARG D CA 1
ATOM 5389 C C . ARG D 1 47 ? 69.932 97.741 40.553 1.00 51.53 23 ARG D C 1
ATOM 5390 O O . ARG D 1 47 ? 70.002 97.385 41.730 1.00 51.91 23 ARG D O 1
ATOM 5398 N N . ILE D 1 48 ? 69.729 99.003 40.180 1.00 50.46 24 ILE D N 1
ATOM 5399 C CA . ILE D 1 48 ? 69.532 100.090 41.142 1.00 49.33 24 ILE D CA 1
ATOM 5400 C C . ILE D 1 48 ? 68.046 100.399 41.236 1.00 48.17 24 ILE D C 1
ATOM 5401 O O . ILE D 1 48 ? 67.459 101.036 40.346 1.00 47.15 24 ILE D O 1
ATOM 5406 N N . SER D 1 49 ? 67.444 99.943 42.331 1.00 46.45 25 SER D N 1
ATOM 5407 C CA . SER D 1 49 ? 66.020 100.095 42.559 1.00 45.56 25 SER D CA 1
ATOM 5408 C C . SER D 1 49 ? 65.689 101.281 43.447 1.00 45.01 25 SER D C 1
ATOM 5409 O O . SER D 1 49 ? 66.433 101.579 44.381 1.00 46.15 25 SER D O 1
ATOM 5412 N N . PRO D 1 50 ? 64.568 101.967 43.157 1.00 44.99 26 PRO D N 1
ATOM 5413 C CA . PRO D 1 50 ? 64.078 103.068 43.983 1.00 44.43 26 PRO D CA 1
ATOM 5414 C C . PRO D 1 50 ? 63.332 102.612 45.238 1.00 43.72 26 PRO D C 1
ATOM 5415 O O . PRO D 1 50 ? 62.880 103.455 46.022 1.00 43.87 26 PRO D O 1
ATOM 5419 N N . TYR D 1 51 ? 63.149 101.301 45.409 1.00 42.09 27 TYR D N 1
ATOM 5420 C CA . TYR D 1 51 ? 62.476 100.796 46.603 1.00 40.30 27 TYR D CA 1
ATOM 5421 C C . TYR D 1 51 ? 63.010 99.445 47.028 1.00 38.48 27 TYR D C 1
ATOM 5422 O O . TYR D 1 51 ? 63.597 98.692 46.233 1.00 37.90 27 TYR D O 1
ATOM 5431 N N . PHE D 1 52 ? 62.786 99.146 48.298 1.00 37.57 28 PHE D N 1
ATOM 5432 C CA . PHE D 1 52 ? 63.247 97.912 48.907 1.00 36.40 28 PHE D CA 1
ATOM 5433 C C . PHE D 1 52 ? 62.132 97.350 49.761 1.00 34.93 28 PHE D C 1
ATOM 5434 O O . PHE D 1 52 ? 61.432 98.082 50.454 1.00 35.54 28 PHE D O 1
ATOM 5442 N N . PHE D 1 53 ? 61.964 96.038 49.713 1.00 33.85 29 PHE D N 1
ATOM 5443 C CA . PHE D 1 53 ? 60.896 95.393 50.443 1.00 33.19 29 PHE D CA 1
ATOM 5444 C C . PHE D 1 53 ? 61.435 94.107 51.047 1.00 33.14 29 PHE D C 1
ATOM 5445 O O . PHE D 1 53 ? 62.063 93.320 50.348 1.00 33.16 29 PHE D O 1
ATOM 5453 N N . ASN D 1 54 ? 61.210 93.910 52.345 1.00 33.31 30 ASN D N 1
ATOM 5454 C CA . ASN D 1 54 ? 61.686 92.702 53.046 1.00 33.46 30 ASN D CA 1
ATOM 5455 C C . ASN D 1 54 ? 60.733 92.341 54.177 1.00 32.72 30 ASN D C 1
ATOM 5456 O O . ASN D 1 54 ? 60.850 92.851 55.301 1.00 32.29 30 ASN D O 1
ATOM 5461 N N . ALA D 1 55 ? 59.778 91.462 53.874 1.00 32.04 31 ALA D N 1
ATOM 5462 C CA . ALA D 1 55 ? 58.807 91.009 54.857 1.00 31.73 31 ALA D CA 1
ATOM 5463 C C . ALA D 1 55 ? 59.495 90.302 56.036 1.00 32.38 31 ALA D C 1
ATOM 5464 O O . ALA D 1 55 ? 58.871 90.083 57.083 1.00 31.39 31 ALA D O 1
ATOM 5466 N N . GLY D 1 56 ? 60.764 89.927 55.862 1.00 32.40 32 GLY D N 1
ATOM 5467 C CA . GLY D 1 56 ? 61.530 89.302 56.944 1.00 34.10 32 GLY D CA 1
ATOM 5468 C C . GLY D 1 56 ? 61.523 90.158 58.210 1.00 35.40 32 GLY D C 1
ATOM 5469 O O . GLY D 1 56 ? 61.549 89.628 59.335 1.00 35.40 32 GLY D O 1
ATOM 5470 N N . LEU D 1 57 ? 61.418 91.483 58.035 1.00 35.76 33 LEU D N 1
ATOM 5471 C CA . LEU D 1 57 ? 61.412 92.417 59.175 1.00 36.23 33 LEU D CA 1
ATOM 5472 C C . LEU D 1 57 ? 60.134 92.404 60.039 1.00 35.18 33 LEU D C 1
ATOM 5473 O O . LEU D 1 57 ? 60.113 93.013 61.116 1.00 36.28 33 LEU D O 1
ATOM 5478 N N . PHE D 1 58 ? 59.074 91.739 59.597 1.00 33.81 34 PHE D N 1
ATOM 5479 C CA . PHE D 1 58 ? 57.866 91.603 60.431 1.00 33.10 34 PHE D CA 1
ATOM 5480 C C . PHE D 1 58 ? 58.152 90.502 61.472 1.00 33.54 34 PHE D C 1
ATOM 5481 O O . PHE D 1 58 ? 57.576 89.401 61.376 1.00 34.59 34 PHE D O 1
ATOM 5489 N N . ASN D 1 59 ? 58.984 90.821 62.473 1.00 31.28 35 ASN D N 1
ATOM 5490 C CA . ASN D 1 59 ? 59.498 89.833 63.445 1.00 30.28 35 ASN D CA 1
ATOM 5491 C C . ASN D 1 59 ? 58.909 89.746 64.862 1.00 28.28 35 ASN D C 1
ATOM 5492 O O . ASN D 1 59 ? 59.561 89.246 65.781 1.00 26.59 35 ASN D O 1
ATOM 5497 N N . THR D 1 60 ? 57.685 90.219 65.035 1.00 27.14 36 THR D N 1
ATOM 5498 C CA . THR D 1 60 ? 56.984 90.060 66.291 1.00 27.31 36 THR D CA 1
ATOM 5499 C C . THR D 1 60 ? 55.622 89.451 65.955 1.00 27.30 36 THR D C 1
ATOM 5500 O O . THR D 1 60 ? 55.133 89.581 64.821 1.00 27.45 36 THR D O 1
ATOM 5504 N N . GLY D 1 61 ? 55.021 88.792 66.932 1.00 25.63 37 GLY D N 1
ATOM 5505 C CA . GLY D 1 61 ? 53.734 88.109 66.754 1.00 26.11 37 GLY D CA 1
ATOM 5506 C C . GLY D 1 61 ? 52.628 88.959 66.181 1.00 26.21 37 GLY D C 1
ATOM 5507 O O . GLY D 1 61 ? 51.884 88.500 65.318 1.00 25.77 37 GLY D O 1
ATOM 5508 N N . ALA D 1 62 ? 52.515 90.201 66.655 1.00 26.86 38 ALA D N 1
ATOM 5509 C CA . ALA D 1 62 ? 51.503 91.125 66.133 1.00 26.68 38 ALA D CA 1
ATOM 5510 C C . ALA D 1 62 ? 51.723 91.417 64.651 1.00 25.62 38 ALA D C 1
ATOM 5511 O O . ALA D 1 62 ? 50.762 91.476 63.897 1.00 25.74 38 ALA D O 1
ATOM 5513 N N . GLN D 1 63 ? 52.981 91.613 64.239 1.00 25.91 39 GLN D N 1
ATOM 5514 C CA . GLN D 1 63 ? 53.298 91.866 62.839 1.00 26.26 39 GLN D CA 1
ATOM 5515 C C . GLN D 1 63 ? 53.017 90.648 61.956 1.00 25.66 39 GLN D C 1
ATOM 5516 O O . GLN D 1 63 ? 52.482 90.793 60.847 1.00 24.13 39 GLN D O 1
ATOM 5522 N N . LEU D 1 64 ? 53.387 89.463 62.443 1.00 24.44 40 LEU D N 1
ATOM 5523 C CA . LEU D 1 64 ? 53.157 88.208 61.704 1.00 24.15 40 LEU D CA 1
ATOM 5524 C C . LEU D 1 64 ? 51.678 87.927 61.569 1.00 24.95 40 LEU D C 1
ATOM 5525 O O . LEU D 1 64 ? 51.208 87.552 60.497 1.00 23.78 40 LEU D O 1
ATOM 5530 N N . ALA D 1 65 ? 50.940 88.092 62.664 1.00 25.05 41 ALA D N 1
ATOM 5531 C CA . ALA D 1 65 ? 49.498 87.892 62.634 1.00 26.14 41 ALA D CA 1
ATOM 5532 C C . ALA D 1 65 ? 48.844 88.811 61.597 1.00 25.78 41 ALA D C 1
ATOM 5533 O O . ALA D 1 65 ? 47.999 88.371 60.805 1.00 25.82 41 ALA D O 1
ATOM 5535 N N . THR D 1 66 ? 49.231 90.081 61.598 1.00 26.25 42 THR D N 1
ATOM 5536 C CA . THR D 1 66 ? 48.686 91.052 60.643 1.00 25.96 42 THR D CA 1
ATOM 5537 C C . THR D 1 66 ? 49.080 90.695 59.185 1.00 25.14 42 THR D C 1
ATOM 5538 O O . THR D 1 66 ? 48.243 90.704 58.302 1.00 25.32 42 THR D O 1
ATOM 5542 N N . LEU D 1 67 ? 50.349 90.376 58.947 1.00 25.32 43 LEU D N 1
ATOM 5543 C CA . LEU D 1 67 ? 50.789 89.930 57.627 1.00 23.98 43 LEU D CA 1
ATOM 5544 C C . LEU D 1 67 ? 49.949 88.724 57.169 1.00 23.83 43 LEU D C 1
ATOM 5545 O O . LEU D 1 67 ? 49.431 88.694 56.037 1.00 23.55 43 LEU D O 1
ATOM 5550 N N . ALA D 1 68 ? 49.807 87.736 58.052 1.00 22.55 44 ALA D N 1
ATOM 5551 C CA . ALA D 1 68 ? 49.027 86.534 57.750 1.00 23.51 44 ALA D CA 1
ATOM 5552 C C . ALA D 1 68 ? 47.585 86.877 57.414 1.00 24.48 44 ALA D C 1
ATOM 5553 O O . ALA D 1 68 ? 46.965 86.216 56.586 1.00 22.93 44 ALA D O 1
ATOM 5555 N N . ASP D 1 69 ? 47.057 87.903 58.071 1.00 25.84 45 ASP D N 1
ATOM 5556 C CA . ASP D 1 69 ? 45.675 88.336 57.842 1.00 27.18 45 ASP D CA 1
ATOM 5557 C C . ASP D 1 69 ? 45.561 88.929 56.423 1.00 26.25 45 ASP D C 1
ATOM 5558 O O . ASP D 1 69 ? 44.588 88.665 55.730 1.00 28.07 45 ASP D O 1
ATOM 5563 N N . TYR D 1 70 ? 46.542 89.725 55.993 1.00 26.54 46 TYR D N 1
ATOM 5564 C CA . TYR D 1 70 ? 46.551 90.243 54.621 1.00 26.53 46 TYR D CA 1
ATOM 5565 C C . TYR D 1 70 ? 46.634 89.091 53.607 1.00 26.44 46 TYR D C 1
ATOM 5566 O O . TYR D 1 70 ? 46.008 89.145 52.538 1.00 25.52 46 TYR D O 1
ATOM 5575 N N . TYR D 1 71 ? 47.401 88.047 53.930 1.00 24.01 47 TYR D N 1
ATOM 5576 C CA . TYR D 1 71 ? 47.464 86.900 53.039 1.00 23.95 47 TYR D CA 1
ATOM 5577 C C . TYR D 1 71 ? 46.110 86.212 53.020 1.00 24.64 47 TYR D C 1
ATOM 5578 O O . TYR D 1 71 ? 45.597 85.894 51.958 1.00 26.62 47 TYR D O 1
ATOM 5587 N N . ALA D 1 72 ? 45.527 85.983 54.198 1.00 24.97 48 ALA D N 1
ATOM 5588 C CA . ALA D 1 72 ? 44.227 85.286 54.296 1.00 25.44 48 ALA D CA 1
ATOM 5589 C C . ALA D 1 72 ? 43.110 86.020 53.523 1.00 27.16 48 ALA D C 1
ATOM 5590 O O . ALA D 1 72 ? 42.274 85.372 52.849 1.00 26.08 48 ALA D O 1
ATOM 5592 N N . GLN D 1 73 ? 43.099 87.353 53.614 1.00 28.03 49 GLN D N 1
ATOM 5593 C CA . GLN D 1 73 ? 42.109 88.174 52.889 1.00 29.19 49 GLN D CA 1
ATOM 5594 C C . GLN D 1 73 ? 42.253 88.045 51.365 1.00 29.26 49 GLN D C 1
ATOM 5595 O O . GLN D 1 73 ? 41.250 87.954 50.630 1.00 28.21 49 GLN D O 1
ATOM 5601 N N . LEU D 1 74 ? 43.491 88.018 50.894 1.00 28.81 50 LEU D N 1
ATOM 5602 C CA . LEU D 1 74 ? 43.764 87.849 49.476 1.00 29.38 50 LEU D CA 1
ATOM 5603 C C . LEU D 1 74 ? 43.284 86.463 49.031 1.00 29.15 50 LEU D C 1
ATOM 5604 O O . LEU D 1 74 ? 42.621 86.319 47.995 1.00 29.56 50 LEU D O 1
ATOM 5609 N N . ILE D 1 75 ? 43.628 85.441 49.806 1.00 28.79 51 ILE D N 1
ATOM 5610 C CA . ILE D 1 75 ? 43.205 84.067 49.499 1.00 28.74 51 ILE D CA 1
ATOM 5611 C C . ILE D 1 75 ? 41.688 83.970 49.426 1.00 30.78 51 ILE D C 1
ATOM 5612 O O . ILE D 1 75 ? 41.133 83.398 48.481 1.00 31.41 51 ILE D O 1
ATOM 5617 N N . ILE D 1 76 ? 41.022 84.537 50.420 1.00 31.91 52 ILE D N 1
ATOM 5618 C CA . ILE D 1 76 ? 39.559 84.534 50.466 1.00 34.03 52 ILE D CA 1
ATOM 5619 C C . ILE D 1 76 ? 38.975 85.333 49.292 1.00 34.21 52 ILE D C 1
ATOM 5620 O O . ILE D 1 76 ? 38.122 84.832 48.572 1.00 34.51 52 ILE D O 1
ATOM 5625 N N . LYS D 1 77 ? 39.467 86.547 49.072 1.00 35.61 53 LYS D N 1
ATOM 5626 C CA . LYS D 1 77 ? 38.940 87.415 47.995 1.00 36.84 53 LYS D CA 1
ATOM 5627 C C . LYS D 1 77 ? 39.170 86.867 46.574 1.00 36.86 53 LYS D C 1
ATOM 5628 O O . LYS D 1 77 ? 38.286 86.943 45.722 1.00 36.44 53 LYS D O 1
ATOM 5634 N N . SER D 1 78 ? 40.355 86.313 46.326 1.00 35.71 54 SER D N 1
ATOM 5635 C CA . SER D 1 78 ? 40.704 85.770 45.006 1.00 34.76 54 SER D CA 1
ATOM 5636 C C . SER D 1 78 ? 39.828 84.587 44.612 1.00 35.14 54 SER D C 1
ATOM 5637 O O . SER D 1 78 ? 39.724 84.253 43.436 1.00 36.09 54 SER D O 1
ATOM 5640 N N . ASP D 1 79 ? 39.249 83.940 45.610 1.00 35.28 55 ASP D N 1
ATOM 5641 C CA . ASP D 1 79 ? 38.376 82.790 45.447 1.00 36.21 55 ASP D CA 1
ATOM 5642 C C . ASP D 1 79 ? 39.072 81.600 44.782 1.00 34.81 55 ASP D C 1
ATOM 5643 O O . ASP D 1 79 ? 38.418 80.733 44.206 1.00 33.86 55 ASP D O 1
ATOM 5648 N N . VAL D 1 80 ? 40.395 81.537 44.896 1.00 32.45 56 VAL D N 1
ATOM 5649 C CA . VAL D 1 80 ? 41.152 80.427 44.315 1.00 31.29 56 VAL D CA 1
ATOM 5650 C C . VAL D 1 80 ? 40.748 79.135 45.026 1.00 30.28 56 VAL D C 1
ATOM 5651 O O . VAL D 1 80 ? 40.649 79.112 46.250 1.00 28.83 56 VAL D O 1
ATOM 5655 N N . LYS D 1 81 ? 40.514 78.066 44.265 1.00 29.20 57 LYS D N 1
ATOM 5656 C CA . LYS D 1 81 ? 40.062 76.800 44.832 1.00 29.44 57 LYS D CA 1
ATOM 5657 C C . LYS D 1 81 ? 41.223 75.823 45.077 1.00 28.41 57 LYS D C 1
ATOM 5658 O O . LYS D 1 81 ? 42.017 75.548 44.171 1.00 28.34 57 LYS D O 1
ATOM 5664 N N . TYR D 1 82 ? 41.276 75.259 46.283 1.00 26.38 58 TYR D N 1
ATOM 5665 C CA . TYR D 1 82 ? 42.370 74.351 46.641 1.00 24.94 58 TYR D CA 1
ATOM 5666 C C . TYR D 1 82 ? 41.935 73.539 47.844 1.00 24.97 58 TYR D C 1
ATOM 5667 O O . TYR D 1 82 ? 40.940 73.877 48.489 1.00 25.18 58 TYR D O 1
ATOM 5676 N N . ASP D 1 83 ? 42.680 72.489 48.166 1.00 24.00 59 ASP D N 1
ATOM 5677 C CA . ASP D 1 83 ? 42.356 71.640 49.298 1.00 24.47 59 ASP D CA 1
ATOM 5678 C C . ASP D 1 83 ? 43.251 71.899 50.515 1.00 23.77 59 ASP D C 1
ATOM 5679 O O . ASP D 1 83 ? 42.773 71.872 51.650 1.00 22.71 59 ASP D O 1
ATOM 5684 N N . ILE D 1 84 ? 44.542 72.167 50.260 1.00 22.59 60 ILE D N 1
ATOM 5685 C CA . ILE D 1 84 ? 45.544 72.282 51.326 1.00 21.57 60 ILE D CA 1
ATOM 5686 C C . ILE D 1 84 ? 46.483 73.465 51.132 1.00 20.61 60 ILE D C 1
ATOM 5687 O O . ILE D 1 84 ? 46.886 73.753 50.015 1.00 20.15 60 ILE D O 1
ATOM 5692 N N . LEU D 1 85 ? 46.817 74.164 52.217 1.00 18.99 61 LEU D N 1
ATOM 5693 C CA . LEU D 1 85 ? 47.806 75.235 52.141 1.00 20.13 61 LEU D CA 1
ATOM 5694 C C . LEU D 1 85 ? 49.188 74.565 52.242 1.00 20.07 61 LEU D C 1
ATOM 5695 O O . LEU D 1 85 ? 49.461 73.851 53.211 1.00 20.30 61 LEU D O 1
ATOM 5700 N N . PHE D 1 86 ? 50.049 74.812 51.259 1.00 19.97 62 PHE D N 1
ATOM 5701 C CA . PHE D 1 86 ? 51.372 74.212 51.234 1.00 19.20 62 PHE D CA 1
ATOM 5702 C C . PHE D 1 86 ? 52.437 75.273 51.431 1.00 19.57 62 PHE D C 1
ATOM 5703 O O . PHE D 1 86 ? 52.476 76.271 50.694 1.00 19.47 62 PHE D O 1
ATOM 5711 N N . GLY D 1 87 ? 53.282 75.080 52.442 1.00 20.16 63 GLY D N 1
ATOM 5712 C CA . GLY D 1 87 ? 54.338 76.055 52.751 1.00 21.00 63 GLY D CA 1
ATOM 5713 C C . GLY D 1 87 ? 55.707 75.411 52.550 1.00 22.91 63 GLY D C 1
ATOM 5714 O O . GLY D 1 87 ? 56.093 74.540 53.334 1.00 23.12 63 GLY D O 1
ATOM 5715 N N . PRO D 1 88 ? 56.414 75.793 51.479 1.00 23.73 64 PRO D N 1
ATOM 5716 C CA . PRO D 1 88 ? 57.740 75.231 51.248 1.00 24.94 64 PRO D CA 1
ATOM 5717 C C . PRO D 1 88 ? 58.748 75.780 52.249 1.00 24.34 64 PRO D C 1
ATOM 5718 O O . PRO D 1 88 ? 58.635 76.925 52.669 1.00 24.71 64 PRO D O 1
ATOM 5722 N N . ALA D 1 89 ? 59.728 74.972 52.624 1.00 24.13 65 ALA D N 1
ATOM 5723 C CA . ALA D 1 89 ? 60.778 75.443 53.543 1.00 23.46 65 ALA D CA 1
ATOM 5724 C C . ALA D 1 89 ? 61.660 76.473 52.813 1.00 24.02 65 ALA D C 1
ATOM 5725 O O . ALA D 1 89 ? 61.928 76.310 51.625 1.00 24.64 65 ALA D O 1
ATOM 5727 N N . TYR D 1 90 ? 62.125 77.528 53.485 1.00 23.81 66 TYR D N 1
ATOM 5728 C CA . TYR D 1 90 ? 61.863 77.788 54.872 1.00 23.15 66 TYR D CA 1
ATOM 5729 C C . TYR D 1 90 ? 60.797 78.845 55.118 1.00 23.01 66 TYR D C 1
ATOM 5730 O O . TYR D 1 90 ? 60.115 78.780 56.109 1.00 24.52 66 TYR D O 1
ATOM 5739 N N . LYS D 1 91 ? 60.680 79.820 54.224 1.00 23.29 67 LYS D N 1
ATOM 5740 C CA . LYS D 1 91 ? 59.756 80.949 54.413 1.00 24.04 67 LYS D CA 1
ATOM 5741 C C . LYS D 1 91 ? 58.284 80.605 54.408 1.00 22.40 67 LYS D C 1
ATOM 5742 O O . LYS D 1 91 ? 57.489 81.257 55.106 1.00 22.35 67 LYS D O 1
ATOM 5748 N N . GLY D 1 92 ? 57.905 79.623 53.600 1.00 21.29 68 GLY D N 1
ATOM 5749 C CA . GLY D 1 92 ? 56.497 79.220 53.505 1.00 21.14 68 GLY D CA 1
ATOM 5750 C C . GLY D 1 92 ? 55.932 78.588 54.772 1.00 19.81 68 GLY D C 1
ATOM 5751 O O . GLY D 1 92 ? 54.738 78.665 55.042 1.00 19.75 68 GLY D O 1
ATOM 5752 N N . ILE D 1 93 ? 56.801 77.980 55.566 1.00 19.58 69 ILE D N 1
ATOM 5753 C CA . ILE D 1 93 ? 56.393 77.256 56.763 1.00 18.61 69 ILE D CA 1
ATOM 5754 C C . ILE D 1 93 ? 55.751 78.141 57.840 1.00 19.66 69 ILE D C 1
ATOM 5755 O O . ILE D 1 93 ? 54.580 77.891 58.209 1.00 17.96 69 ILE D O 1
ATOM 5760 N N . PRO D 1 94 ? 56.463 79.188 58.335 1.00 19.63 70 PRO D N 1
ATOM 5761 C CA . PRO D 1 94 ? 55.803 80.042 59.331 1.00 20.66 70 PRO D CA 1
ATOM 5762 C C . PRO D 1 94 ? 54.595 80.801 58.750 1.00 20.53 70 PRO D C 1
ATOM 5763 O O . PRO D 1 94 ? 53.640 81.054 59.475 1.00 21.49 70 PRO D O 1
ATOM 5767 N N . LEU D 1 95 ? 54.629 81.118 57.453 1.00 20.08 71 LEU D N 1
ATOM 5768 C CA . LEU D 1 95 ? 53.517 81.819 56.806 1.00 20.05 71 LEU D CA 1
ATOM 5769 C C . LEU D 1 95 ? 52.268 80.963 56.830 1.00 20.44 71 LEU D C 1
ATOM 5770 O O . LEU D 1 95 ? 51.191 81.436 57.233 1.00 19.20 71 LEU D O 1
ATOM 5775 N N . VAL D 1 96 ? 52.410 79.707 56.402 1.00 20.53 72 VAL D N 1
ATOM 5776 C CA . VAL D 1 96 ? 51.284 78.780 56.386 1.00 20.69 72 VAL D CA 1
ATOM 5777 C C . VAL D 1 96 ? 50.757 78.491 57.802 1.00 21.36 72 VAL D C 1
ATOM 5778 O O . VAL D 1 96 ? 49.537 78.416 58.023 1.00 21.58 72 VAL D O 1
ATOM 5782 N N . ALA D 1 97 ? 51.655 78.352 58.770 1.00 19.94 73 ALA D N 1
ATOM 5783 C CA . ALA D 1 97 ? 51.203 78.126 60.140 1.00 20.33 73 ALA D CA 1
ATOM 5784 C C . ALA D 1 97 ? 50.366 79.323 60.639 1.00 20.21 73 ALA D C 1
ATOM 5785 O O . ALA D 1 97 ? 49.284 79.152 61.243 1.00 20.28 73 ALA D O 1
ATOM 5787 N N . ALA D 1 98 ? 50.870 80.522 60.404 1.00 19.53 74 ALA D N 1
ATOM 5788 C CA . ALA D 1 98 ? 50.191 81.761 60.864 1.00 20.29 74 ALA D CA 1
ATOM 5789 C C . ALA D 1 98 ? 48.896 82.006 60.096 1.00 21.38 74 ALA D C 1
ATOM 5790 O O . ALA D 1 98 ? 47.871 82.383 60.692 1.00 21.82 74 ALA D O 1
ATOM 5792 N N . ILE D 1 99 ? 48.939 81.801 58.780 1.00 21.47 75 ILE D N 1
ATOM 5793 C CA . ILE D 1 99 ? 47.744 81.966 57.945 1.00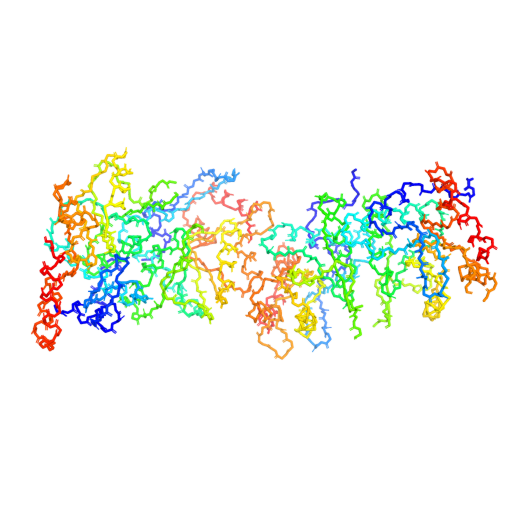 22.28 75 ILE D CA 1
ATOM 5794 C C . ILE D 1 99 ? 46.638 81.002 58.345 1.00 22.27 75 ILE D C 1
ATOM 5795 O O . ILE D 1 99 ? 45.458 81.422 58.492 1.00 22.75 75 ILE D O 1
ATOM 5800 N N A SER D 1 100 ? 46.990 79.733 58.535 0.50 22.87 76 SER D N 1
ATOM 5801 N N B SER D 1 100 ? 46.988 79.725 58.538 0.50 22.32 76 SER D N 1
ATOM 5802 C CA A SER D 1 100 ? 46.015 78.720 58.934 0.50 23.19 76 SER D CA 1
ATOM 5803 C CA B SER D 1 100 ? 46.001 78.702 58.928 0.50 22.16 76 SER D CA 1
ATOM 5804 C C A SER D 1 100 ? 45.400 79.085 60.278 0.50 23.25 76 SER D C 1
ATOM 5805 C C B SER D 1 100 ? 45.435 78.968 60.322 0.50 22.65 76 SER D C 1
ATOM 5806 O O A SER D 1 100 ? 44.194 78.935 60.474 0.50 23.44 76 SER D O 1
ATOM 5807 O O B SER D 1 100 ? 44.309 78.572 60.616 0.50 22.90 76 SER D O 1
ATOM 5812 N N . THR D 1 101 ? 46.229 79.618 61.173 1.00 22.64 77 THR D N 1
ATOM 5813 C CA . THR D 1 101 ? 45.808 80.005 62.509 1.00 22.60 77 THR D CA 1
ATOM 5814 C C . THR D 1 101 ? 44.810 81.167 62.427 1.00 23.51 77 THR D C 1
ATOM 5815 O O . THR D 1 101 ? 43.720 81.112 63.059 1.00 24.03 77 THR D O 1
ATOM 5819 N N . VAL D 1 102 ? 45.160 82.188 61.648 1.00 23.71 78 VAL D N 1
ATOM 5820 C CA . VAL D 1 102 ? 44.273 83.359 61.437 1.00 25.45 78 VAL D CA 1
ATOM 5821 C C . VAL D 1 102 ? 42.955 82.925 60.792 1.00 26.57 78 VAL D C 1
ATOM 5822 O O . VAL D 1 102 ? 41.887 83.398 61.197 1.00 28.15 78 VAL D O 1
ATOM 5826 N N . LEU D 1 103 ? 43.023 82.043 59.794 1.00 27.37 79 LEU D N 1
ATOM 5827 C CA . LEU D 1 103 ? 41.801 81.543 59.133 1.00 28.51 79 LEU D CA 1
ATOM 5828 C C . LEU D 1 103 ? 40.831 80.903 60.119 1.00 29.56 79 LEU D C 1
ATOM 5829 O O . LEU D 1 103 ? 39.608 81.129 60.040 1.00 29.85 79 LEU D O 1
ATOM 5834 N N . ALA D 1 104 ? 41.366 80.146 61.073 1.00 29.35 80 ALA D N 1
ATOM 5835 C CA . ALA D 1 104 ? 40.540 79.460 62.050 1.00 31.06 80 ALA D CA 1
ATOM 5836 C C . ALA D 1 104 ? 39.990 80.415 63.096 1.00 32.78 80 ALA D C 1
ATOM 5837 O O . ALA D 1 104 ? 38.783 80.468 63.317 1.00 33.98 80 ALA D O 1
ATOM 5839 N N . LEU D 1 105 ? 40.873 81.190 63.713 1.00 34.19 81 LEU D N 1
ATOM 5840 C CA . LEU D 1 105 ? 40.474 82.117 64.771 1.00 36.19 81 LEU D CA 1
ATOM 5841 C C . LEU D 1 105 ? 39.621 83.293 64.326 1.00 36.64 81 LEU D C 1
ATOM 5842 O O . LEU D 1 105 ? 38.607 83.573 64.949 1.00 37.45 81 LEU D O 1
ATOM 5847 N N . LYS D 1 106 ? 40.028 83.964 63.255 1.00 36.00 82 LYS D N 1
ATOM 5848 C CA . LYS D 1 106 ? 39.318 85.153 62.799 1.00 36.17 82 LYS D CA 1
ATOM 5849 C C . LYS D 1 106 ? 38.206 84.883 61.787 1.00 36.08 82 LYS D C 1
ATOM 5850 O O . LYS D 1 106 ? 37.157 85.510 61.865 1.00 35.61 82 LYS D O 1
ATOM 5856 N N . TYR D 1 107 ? 38.414 83.945 60.863 1.00 36.21 83 TYR D N 1
ATOM 5857 C CA . TYR D 1 107 ? 37.426 83.693 59.803 1.00 36.02 83 TYR D CA 1
ATOM 5858 C C . TYR D 1 107 ? 36.633 82.393 59.897 1.00 36.72 83 TYR D C 1
ATOM 5859 O O . TYR D 1 107 ? 35.859 82.077 58.997 1.00 37.37 83 TYR D O 1
ATOM 5868 N N . ASN D 1 108 ? 36.822 81.642 60.975 1.00 37.77 84 ASN D N 1
ATOM 5869 C CA . ASN D 1 108 ? 36.114 80.385 61.182 1.00 38.69 84 ASN D CA 1
ATOM 5870 C C . ASN D 1 108 ? 36.292 79.408 60.020 1.00 37.05 84 ASN D C 1
ATOM 5871 O O . ASN D 1 108 ? 35.380 78.670 59.690 1.00 36.99 84 ASN D O 1
ATOM 5876 N N . ILE D 1 109 ? 37.469 79.427 59.398 1.00 34.47 85 ILE D N 1
ATOM 5877 C CA . ILE D 1 109 ? 37.802 78.526 58.296 1.00 32.33 85 ILE D CA 1
ATOM 5878 C C . ILE D 1 109 ? 38.888 77.559 58.791 1.00 31.45 85 ILE D C 1
ATOM 5879 O O . ILE D 1 109 ? 39.949 77.990 59.256 1.00 29.41 85 ILE D O 1
ATOM 5884 N N . ASP D 1 110 ? 38.603 76.265 58.714 1.00 29.75 86 ASP D N 1
ATOM 5885 C CA . ASP D 1 110 ? 39.520 75.231 59.188 1.00 29.26 86 ASP D CA 1
ATOM 5886 C C . ASP D 1 110 ? 40.191 74.584 57.978 1.00 29.59 86 ASP D C 1
ATOM 5887 O O . ASP D 1 110 ? 39.642 73.668 57.369 1.00 29.43 86 ASP D O 1
ATOM 5892 N N . MET D 1 111 ? 41.395 75.054 57.645 1.00 28.77 87 MET D N 1
ATOM 5893 C CA . MET D 1 111 ? 42.107 74.581 56.461 1.00 28.53 87 MET D CA 1
ATOM 5894 C C . MET D 1 111 ? 43.260 73.618 56.779 1.00 27.12 87 MET D C 1
ATOM 5895 O O . MET D 1 111 ? 44.071 73.915 57.639 1.00 26.20 87 MET D O 1
ATOM 5900 N N . PRO D 1 112 ? 43.362 72.503 56.044 1.00 25.49 88 PRO D N 1
ATOM 5901 C CA . PRO D 1 112 ? 44.499 71.598 56.185 1.00 24.49 88 PRO D CA 1
ATOM 5902 C C . PRO D 1 112 ? 45.759 72.276 55.675 1.00 22.95 88 PRO D C 1
ATOM 5903 O O . PRO D 1 112 ? 45.687 73.155 54.796 1.00 21.64 88 PRO D O 1
ATOM 5907 N N . TYR D 1 113 ? 46.895 71.941 56.263 1.00 21.21 89 TYR D N 1
ATOM 5908 C CA . TYR D 1 113 ? 48.146 72.537 55.832 1.00 21.23 89 TYR D CA 1
ATOM 5909 C C . TYR D 1 113 ? 49.231 71.482 55.752 1.00 19.74 89 TYR D C 1
ATOM 5910 O O . TYR D 1 113 ? 49.117 70.414 56.356 1.00 19.95 89 TYR D O 1
ATOM 5919 N N . ALA D 1 114 ? 50.285 71.796 55.021 1.00 19.83 90 ALA D N 1
ATOM 5920 C CA . ALA D 1 114 ? 51.412 70.887 54.880 1.00 19.43 90 ALA D CA 1
ATOM 5921 C C . ALA D 1 114 ? 52.668 71.647 54.587 1.00 20.27 90 ALA D C 1
ATOM 5922 O O . ALA D 1 114 ? 52.626 72.775 54.110 1.00 18.88 90 ALA D O 1
ATOM 5924 N N . PHE D 1 115 ? 53.801 71.017 54.899 1.00 20.37 91 PHE D N 1
ATOM 5925 C CA . PHE D 1 115 ? 55.091 71.601 54.679 1.00 21.24 91 PHE D CA 1
ATOM 5926 C C . PHE D 1 115 ? 56.022 70.554 54.089 1.00 22.44 91 PHE D C 1
ATOM 5927 O O . PHE D 1 115 ? 55.755 69.342 54.158 1.00 21.70 91 PHE D O 1
ATOM 5935 N N . ASP D 1 116 ? 57.125 71.011 53.525 1.00 24.07 92 ASP D N 1
ATOM 5936 C CA . ASP D 1 116 ? 58.193 70.087 53.118 1.00 26.73 92 ASP D CA 1
ATOM 5937 C C . ASP D 1 116 ? 59.455 70.393 53.935 1.00 27.97 92 ASP D C 1
ATOM 5938 O O . ASP D 1 116 ? 59.427 71.210 54.857 1.00 27.36 92 ASP D O 1
ATOM 5943 N N . ARG D 1 117 ? 60.544 69.707 53.601 1.00 30.53 93 ARG D N 1
ATOM 5944 C CA . ARG D 1 117 ? 61.846 69.945 54.198 1.00 33.50 93 ARG D CA 1
ATOM 5945 C C . ARG D 1 117 ? 62.749 70.388 53.050 1.00 36.10 93 ARG D C 1
ATOM 5946 O O . ARG D 1 117 ? 62.534 69.976 51.892 1.00 34.54 93 ARG D O 1
ATOM 5954 N N . LYS D 1 118 ? 63.730 71.234 53.364 1.00 38.63 94 LYS D N 1
ATOM 5955 C CA . LYS D 1 118 ? 64.623 71.821 52.357 1.00 42.00 94 LYS D CA 1
ATOM 5956 C C . LYS D 1 118 ? 65.522 70.790 51.709 1.00 43.82 94 LYS D C 1
ATOM 5957 O O . LYS D 1 118 ? 65.831 70.902 50.524 1.00 45.06 94 LYS D O 1
ATOM 5963 N N . GLU D 1 119 ? 65.964 69.817 52.500 1.00 46.13 95 GLU D N 1
ATOM 5964 C CA . GLU D 1 119 ? 66.844 68.741 52.028 1.00 48.41 95 GLU D CA 1
ATOM 5965 C C . GLU D 1 119 ? 66.520 68.255 50.612 1.00 49.30 95 GLU D C 1
ATOM 5966 O O . GLU D 1 119 ? 65.377 67.912 50.303 1.00 50.95 95 GLU D O 1
ATOM 5972 N N . GLY D 1 127 ? 58.709 60.877 55.039 1.00 43.69 103 GLY D N 1
ATOM 5973 C CA . GLY D 1 127 ? 59.971 61.633 55.005 1.00 43.06 103 GLY D CA 1
ATOM 5974 C C . GLY D 1 127 ? 59.945 63.003 54.333 1.00 41.42 103 GLY D C 1
ATOM 5975 O O . GLY D 1 127 ? 60.330 64.013 54.949 1.00 43.51 103 GLY D O 1
ATOM 5976 N N . VAL D 1 128 ? 59.506 63.056 53.075 1.00 39.53 104 VAL D N 1
ATOM 5977 C CA . VAL D 1 128 ? 59.497 64.316 52.306 1.00 36.20 104 VAL D CA 1
ATOM 5978 C C . VAL D 1 128 ? 58.492 65.390 52.820 1.00 33.30 104 VAL D C 1
ATOM 5979 O O . VAL D 1 128 ? 58.852 66.551 52.952 1.00 31.34 104 VAL D O 1
ATOM 5983 N N . PHE D 1 129 ? 57.254 65.009 53.115 1.00 30.43 105 PHE D N 1
ATOM 5984 C CA . PHE D 1 129 ? 56.258 65.999 53.543 1.00 29.19 105 PHE D CA 1
ATOM 5985 C C . PHE D 1 129 ? 55.728 65.770 54.944 1.00 28.69 105 PHE D C 1
ATOM 5986 O O . PHE D 1 129 ? 55.762 64.661 55.472 1.00 28.31 105 PHE D O 1
ATOM 5994 N N . VAL D 1 130 ? 55.239 66.836 55.558 1.00 27.65 106 VAL D N 1
ATOM 5995 C CA . VAL D 1 130 ? 54.617 66.723 56.866 1.00 27.79 106 VAL D CA 1
ATOM 5996 C C . VAL D 1 130 ? 53.289 67.464 56.839 1.00 26.92 106 VAL D C 1
ATOM 5997 O O . VAL D 1 130 ? 53.037 68.263 55.941 1.00 25.37 106 VAL D O 1
ATOM 6001 N N . GLY D 1 131 ? 52.422 67.153 57.790 1.00 25.47 107 GLY D N 1
ATOM 6002 C CA . GLY D 1 131 ? 51.102 67.766 57.861 1.00 25.73 107 GLY D CA 1
ATOM 6003 C C . GLY D 1 131 ? 50.103 66.924 57.106 1.00 25.36 107 GLY D C 1
ATOM 6004 O O . GLY D 1 131 ? 50.293 65.717 56.964 1.00 27.28 107 GLY D O 1
ATOM 6005 N N . ALA D 1 132 ? 49.056 67.557 56.602 1.00 23.69 108 ALA D N 1
ATOM 6006 C CA . ALA D 1 132 ? 48.010 66.860 55.864 1.00 23.17 108 ALA D CA 1
ATOM 6007 C C . ALA D 1 132 ? 48.547 66.189 54.589 1.00 23.88 108 ALA D C 1
ATOM 6008 O O . ALA D 1 132 ? 49.414 66.729 53.903 1.00 23.69 108 ALA D O 1
ATOM 6010 N N . ASP D 1 133 ? 48.010 65.008 54.287 1.00 23.62 109 ASP D N 1
ATOM 6011 C CA . ASP D 1 133 ? 48.400 64.237 53.107 1.00 23.58 109 ASP D CA 1
ATOM 6012 C C . ASP D 1 133 ? 47.944 64.966 51.827 1.00 22.35 109 ASP D C 1
ATOM 6013 O O . ASP D 1 133 ? 46.750 65.221 51.635 1.00 23.61 109 ASP D O 1
ATOM 6018 N N . MET D 1 134 ? 48.893 65.316 50.974 1.00 20.91 110 MET D N 1
ATOM 6019 C CA . MET D 1 134 ? 48.586 66.067 49.741 1.00 21.54 110 MET D CA 1
ATOM 6020 C C . MET D 1 134 ? 48.365 65.186 48.489 1.00 22.38 110 MET D C 1
ATOM 6021 O O . MET D 1 134 ? 48.088 65.705 47.399 1.00 21.77 110 MET D O 1
ATOM 6026 N N . THR D 1 135 ? 48.505 63.870 48.636 1.00 22.32 111 THR D N 1
ATOM 6027 C CA . THR D 1 135 ? 48.326 62.974 47.505 1.00 23.22 111 THR D CA 1
ATOM 6028 C C . THR D 1 135 ? 46.950 63.155 46.862 1.00 23.56 111 THR D C 1
ATOM 6029 O O . THR D 1 135 ? 45.906 63.108 47.544 1.00 22.99 111 THR D O 1
ATOM 6033 N N . ASN D 1 136 ? 46.967 63.338 45.541 1.00 24.94 112 ASN D N 1
ATOM 6034 C CA . ASN D 1 136 ? 45.759 63.579 44.737 1.00 25.48 112 ASN D CA 1
ATOM 6035 C C . ASN D 1 136 ? 44.981 64.822 45.142 1.00 25.41 112 ASN D C 1
ATOM 6036 O O . ASN D 1 136 ? 43.779 64.906 44.882 1.00 26.98 112 ASN D O 1
ATOM 6041 N N . LYS D 1 137 ? 45.656 65.807 45.745 1.00 23.69 113 LYS D N 1
ATOM 6042 C CA . LYS D 1 137 ? 44.989 67.036 46.162 1.00 23.03 113 LYS D CA 1
ATOM 6043 C C . LYS D 1 137 ? 45.496 68.234 45.387 1.00 21.88 113 LYS D C 1
ATOM 6044 O O . LYS D 1 137 ? 46.506 68.163 44.683 1.00 22.13 113 LYS D O 1
ATOM 6050 N N . LYS D 1 138 ? 44.746 69.321 45.499 1.00 20.79 114 LYS D N 1
ATOM 6051 C CA . LYS D 1 138 ? 45.126 70.594 44.919 1.00 20.85 114 LYS D CA 1
ATOM 6052 C C . LYS D 1 138 ? 45.675 71.416 46.080 1.00 19.09 114 LYS D C 1
ATOM 6053 O O . LYS D 1 138 ? 45.020 71.519 47.123 1.00 21.00 114 LYS D O 1
ATOM 6059 N N . VAL D 1 139 ? 46.821 72.045 45.893 1.00 18.38 115 VAL D N 1
ATOM 6060 C CA . VAL D 1 139 ? 47.411 72.819 46.960 1.00 19.02 115 VAL D CA 1
ATOM 6061 C C . VAL D 1 139 ? 47.696 74.260 46.540 1.00 19.89 115 VAL D C 1
ATOM 6062 O O . VAL D 1 139 ? 47.923 74.548 45.377 1.00 20.71 115 VAL D O 1
ATOM 6066 N N . LEU D 1 140 ? 47.645 75.171 47.510 1.00 20.31 116 LEU D N 1
ATOM 6067 C CA . LEU D 1 140 ? 47.955 76.553 47.279 1.00 20.52 116 LEU D CA 1
ATOM 6068 C C . LEU D 1 140 ? 49.328 76.776 47.890 1.00 20.97 116 LEU D C 1
ATOM 6069 O O . LEU D 1 140 ? 49.508 76.579 49.097 1.00 19.25 116 LEU D O 1
ATOM 6074 N N . LEU D 1 141 ? 50.289 77.169 47.057 1.00 20.34 117 LEU D N 1
ATOM 6075 C CA . LEU D 1 141 ? 51.660 77.374 47.501 1.00 20.26 117 LEU D CA 1
ATOM 6076 C C . LEU D 1 141 ? 51.810 78.804 48.050 1.00 20.14 117 LEU D C 1
ATOM 6077 O O . LEU D 1 141 ? 51.527 79.774 47.348 1.00 20.44 117 LEU D O 1
ATOM 6082 N N . ILE D 1 142 ? 52.232 78.901 49.314 1.00 20.57 118 ILE D N 1
ATOM 6083 C CA . ILE D 1 142 ? 52.393 80.158 50.010 1.00 21.51 118 ILE D CA 1
ATOM 6084 C C . ILE D 1 142 ? 53.863 80.405 50.228 1.00 22.13 118 ILE D C 1
ATOM 6085 O O . ILE D 1 142 ? 54.556 79.539 50.777 1.00 21.87 118 ILE D O 1
ATOM 6090 N N . ASP D 1 143 ? 54.358 81.563 49.793 1.00 21.58 119 ASP D N 1
ATOM 6091 C CA . ASP D 1 143 ? 55.773 81.879 50.000 1.00 22.96 119 ASP D CA 1
ATOM 6092 C C . ASP D 1 143 ? 55.930 83.382 50.202 1.00 23.52 119 ASP D C 1
ATOM 6093 O O . ASP D 1 143 ? 54.934 84.112 50.298 1.00 21.85 119 ASP D O 1
ATOM 6098 N N . ASP D 1 144 ? 57.175 83.834 50.325 1.00 23.83 120 ASP D N 1
ATOM 6099 C CA . ASP D 1 144 ? 57.469 85.229 50.536 1.00 25.64 120 ASP D CA 1
ATOM 6100 C C . ASP D 1 144 ? 57.586 85.961 49.199 1.00 26.29 120 ASP D C 1
ATOM 6101 O O . ASP D 1 144 ? 56.794 86.855 48.912 1.00 25.82 120 ASP D O 1
ATOM 6106 N N . VAL D 1 145 ? 58.576 85.577 48.393 1.00 27.03 121 VAL D N 1
ATOM 6107 C CA . VAL D 1 145 ? 58.797 86.185 47.099 1.00 28.67 121 VAL D CA 1
ATOM 6108 C C . VAL D 1 145 ? 59.156 85.111 46.079 1.00 29.35 121 VAL D C 1
ATOM 6109 O O . VAL D 1 145 ? 59.379 83.960 46.439 1.00 28.79 121 VAL D O 1
ATOM 6113 N N . MET D 1 146 ? 59.160 85.492 44.805 1.00 30.75 122 MET D N 1
ATOM 6114 C CA . MET D 1 146 ? 59.533 84.605 43.706 1.00 32.73 122 MET D CA 1
ATOM 6115 C C . MET D 1 146 ? 60.359 85.438 42.742 1.00 32.50 122 MET D C 1
ATOM 6116 O O . MET D 1 146 ? 59.815 86.220 41.971 1.00 33.80 122 MET D O 1
ATOM 6121 N N . THR D 1 147 ? 61.675 85.295 42.808 1.00 32.79 123 THR D N 1
ATOM 6122 C CA . THR D 1 147 ? 62.579 86.077 41.959 1.00 33.13 123 THR D CA 1
ATOM 6123 C C . THR D 1 147 ? 63.083 85.276 40.766 1.00 32.83 123 THR D C 1
ATOM 6124 O O . THR D 1 147 ? 63.607 85.834 39.793 1.00 32.88 123 THR D O 1
ATOM 6128 N N . ALA D 1 148 ? 62.934 83.964 40.847 1.00 32.01 124 ALA D N 1
ATOM 6129 C CA . ALA D 1 148 ? 63.323 83.077 39.763 1.00 32.95 124 ALA D CA 1
ATOM 6130 C C . ALA D 1 148 ? 62.288 81.977 39.719 1.00 32.94 124 ALA D C 1
ATOM 6131 O O . ALA D 1 148 ? 61.488 81.848 40.647 1.00 33.29 124 ALA D O 1
ATOM 6133 N N . GLY D 1 149 ? 62.285 81.208 38.639 1.00 32.53 125 GLY D N 1
ATOM 6134 C CA . GLY D 1 149 ? 61.366 80.088 38.510 1.00 31.80 125 GLY D CA 1
ATOM 6135 C C . GLY D 1 149 ? 61.893 78.845 39.218 1.00 31.64 125 GLY D C 1
ATOM 6136 O O . GLY D 1 149 ? 61.158 77.894 39.413 1.00 29.68 125 GLY D O 1
ATOM 6137 N N . THR D 1 150 ? 63.170 78.871 39.621 1.00 31.41 126 THR D N 1
ATOM 6138 C CA . THR D 1 150 ? 63.829 77.726 40.280 1.00 31.08 126 THR D CA 1
ATOM 6139 C C . THR D 1 150 ? 63.125 77.108 41.501 1.00 29.42 126 THR D C 1
ATOM 6140 O O . THR D 1 150 ? 62.905 75.909 41.531 1.00 28.06 126 THR D O 1
ATOM 6144 N N . ALA D 1 151 ? 62.802 77.918 42.509 1.00 28.46 127 ALA D N 1
ATOM 6145 C CA . ALA D 1 151 ? 62.169 77.396 43.713 1.00 26.96 127 ALA D CA 1
ATOM 6146 C C . ALA D 1 151 ? 60.763 76.847 43.411 1.00 25.29 127 ALA D C 1
ATOM 6147 O O . ALA D 1 151 ? 60.357 75.834 43.981 1.00 23.89 127 ALA D O 1
ATOM 6149 N N . PHE D 1 152 ? 60.036 77.482 42.496 1.00 23.32 128 PHE D N 1
ATOM 6150 C CA . PHE D 1 152 ? 58.715 76.949 42.137 1.00 23.21 128 PHE D CA 1
ATOM 6151 C C . PHE D 1 152 ? 58.878 75.546 41.553 1.00 23.45 128 PHE D C 1
ATOM 6152 O O . PHE D 1 152 ? 58.142 74.645 41.919 1.00 22.00 128 PHE D O 1
ATOM 6160 N N . TYR D 1 153 ? 59.841 75.362 40.648 1.00 23.51 129 TYR D N 1
ATOM 6161 C CA . TYR D 1 153 ? 60.054 74.041 40.058 1.00 24.99 129 TYR D CA 1
ATOM 6162 C C . TYR D 1 153 ? 60.456 72.972 41.067 1.00 25.05 129 TYR D C 1
ATOM 6163 O O . TYR D 1 153 ? 60.083 71.819 40.901 1.00 26.60 129 TYR D O 1
ATOM 6172 N N . GLU D 1 154 ? 61.193 73.356 42.107 1.00 25.62 130 GLU D N 1
ATOM 6173 C CA . GLU D 1 154 ? 61.562 72.434 43.189 1.00 26.79 130 GLU D CA 1
ATOM 6174 C C . GLU D 1 154 ? 60.320 71.869 43.861 1.00 25.20 130 GLU D C 1
ATOM 6175 O O . GLU D 1 154 ? 60.207 70.645 44.065 1.00 25.34 130 GLU D O 1
ATOM 6181 N N . SER D 1 155 ? 59.390 72.754 44.204 1.00 22.99 131 SER D N 1
ATOM 6182 C CA . SER D 1 155 ? 58.129 72.333 44.810 1.00 23.54 131 SER D CA 1
ATOM 6183 C C . SER D 1 155 ? 57.317 71.542 43.810 1.00 22.95 131 SER D C 1
ATOM 6184 O O . SER D 1 155 ? 56.784 70.484 44.153 1.00 22.51 131 SER D O 1
ATOM 6187 N N . TYR D 1 156 ? 57.182 72.079 42.584 1.00 22.88 132 TYR D N 1
ATOM 6188 C CA . TYR D 1 156 ? 56.431 71.374 41.517 1.00 23.52 132 TYR D CA 1
ATOM 6189 C C . TYR D 1 156 ? 56.916 69.940 41.328 1.00 23.89 132 TYR D C 1
ATOM 6190 O O . TYR D 1 156 ? 56.123 68.988 41.316 1.00 23.08 132 TYR D O 1
ATOM 6199 N N . ASN D 1 157 ? 58.224 69.781 41.175 1.00 25.99 133 ASN D N 1
ATOM 6200 C CA . ASN D 1 157 ? 58.797 68.455 40.960 1.00 27.55 133 ASN D CA 1
ATOM 6201 C C . ASN D 1 157 ? 58.546 67.474 42.095 1.00 28.32 133 ASN D C 1
ATOM 6202 O O . ASN D 1 157 ? 58.236 66.312 41.839 1.00 30.13 133 ASN D O 1
ATOM 6207 N N . LYS D 1 158 ? 58.652 67.939 43.338 1.00 27.66 134 LYS D N 1
ATOM 6208 C CA . LYS D 1 158 ? 58.387 67.097 44.512 1.00 27.44 134 LYS D CA 1
ATOM 6209 C C . LYS D 1 158 ? 56.916 66.742 44.638 1.00 25.38 134 LYS D C 1
ATOM 6210 O O . LYS D 1 158 ? 56.561 65.597 44.960 1.00 24.06 134 LYS D O 1
ATOM 6216 N N . LEU D 1 159 ? 56.043 67.717 44.386 1.00 23.38 135 LEU D N 1
ATOM 6217 C CA . LEU D 1 159 ? 54.623 67.491 44.515 1.00 22.80 135 LEU D CA 1
ATOM 6218 C C . LEU D 1 159 ? 54.047 66.621 43.390 1.00 23.28 135 LEU D C 1
ATOM 6219 O O . LEU D 1 159 ? 53.105 65.845 43.620 1.00 22.53 135 LEU D O 1
ATOM 6224 N N . LYS D 1 160 ? 54.620 66.741 42.194 1.00 24.00 136 LYS D N 1
ATOM 6225 C CA . LYS D 1 160 ? 54.134 65.986 41.041 1.00 24.65 136 LYS D CA 1
ATOM 6226 C C . LYS D 1 160 ? 54.283 64.485 41.279 1.00 25.97 136 LYS D C 1
ATOM 6227 O O . LYS D 1 160 ? 53.431 63.718 40.847 1.00 24.84 136 LYS D O 1
ATOM 6233 N N . ILE D 1 161 ? 55.347 64.090 41.996 1.00 26.27 137 ILE D N 1
ATOM 6234 C CA . ILE D 1 161 ? 55.605 62.671 42.344 1.00 27.64 137 ILE D CA 1
ATOM 6235 C C . ILE D 1 161 ? 54.461 62.033 43.138 1.00 27.38 137 ILE D C 1
ATOM 6236 O O . ILE D 1 161 ? 54.212 60.835 42.999 1.00 27.94 137 ILE D O 1
ATOM 6241 N N . ILE D 1 162 ? 53.782 62.815 43.980 1.00 25.80 138 ILE D N 1
ATOM 6242 C CA . ILE D 1 162 ? 52.630 62.323 44.759 1.00 26.67 138 ILE D CA 1
ATOM 6243 C C . ILE D 1 162 ? 51.287 62.795 44.177 1.00 26.20 138 ILE D C 1
ATOM 6244 O O . ILE D 1 162 ? 50.261 62.729 44.839 1.00 27.40 138 ILE D O 1
ATOM 6249 N N . ASN D 1 163 ? 51.314 63.246 42.933 1.00 27.20 139 ASN D N 1
ATOM 6250 C CA . ASN D 1 163 ? 50.136 63.758 42.216 1.00 28.01 139 ASN D CA 1
ATOM 6251 C C . ASN D 1 163 ? 49.374 64.860 42.960 1.00 26.18 139 ASN D C 1
ATOM 6252 O O . ASN D 1 163 ? 48.136 64.855 43.030 1.00 26.45 139 ASN D O 1
ATOM 6257 N N . ALA D 1 164 ? 50.128 65.800 43.528 1.00 23.75 140 ALA D N 1
ATOM 6258 C CA . ALA D 1 164 ? 49.574 66.946 44.210 1.00 22.93 140 ALA D CA 1
ATOM 6259 C C . ALA D 1 164 ? 49.716 68.097 43.217 1.00 22.88 140 ALA D C 1
ATOM 6260 O O . ALA D 1 164 ? 50.817 68.396 42.766 1.00 25.02 140 ALA D O 1
ATOM 6262 N N . LYS D 1 165 ? 48.613 68.731 42.867 1.00 21.74 141 LYS D N 1
ATOM 6263 C CA . LYS D 1 165 ? 48.641 69.820 41.884 1.00 21.95 141 LYS D CA 1
ATOM 6264 C C . LYS D 1 165 ? 48.697 71.185 42.547 1.00 19.93 141 LYS D C 1
ATOM 6265 O O . LYS D 1 165 ? 47.943 71.447 43.473 1.00 20.87 141 LYS D O 1
ATOM 6271 N N . ILE D 1 166 ? 49.593 72.051 42.086 1.00 19.23 142 ILE D N 1
ATOM 6272 C CA . ILE D 1 166 ? 49.663 73.422 42.608 1.00 19.69 142 ILE D CA 1
ATOM 6273 C C . ILE D 1 166 ? 48.569 74.216 41.920 1.00 20.04 142 ILE D C 1
ATOM 6274 O O . ILE D 1 166 ? 48.599 74.367 40.710 1.00 19.80 142 ILE D O 1
ATOM 6279 N N . ALA D 1 167 ? 47.599 74.694 42.687 1.00 20.30 143 ALA D N 1
ATOM 6280 C CA . ALA D 1 167 ? 46.445 75.434 42.124 1.00 21.24 143 ALA D CA 1
ATOM 6281 C C . ALA D 1 167 ? 46.683 76.923 42.026 1.00 21.17 143 ALA D C 1
ATOM 6282 O O . ALA D 1 167 ? 45.917 77.646 41.381 1.00 19.42 143 ALA D O 1
ATOM 6284 N N . GLY D 1 168 ? 47.710 77.393 42.722 1.00 20.26 144 GLY D N 1
ATOM 6285 C CA . GLY D 1 168 ? 48.057 78.795 42.728 1.00 20.17 144 GLY D CA 1
ATOM 6286 C C . GLY D 1 168 ? 49.201 79.119 43.675 1.00 20.21 144 GLY D C 1
ATOM 6287 O O . GLY D 1 168 ? 49.663 78.258 44.454 1.00 18.77 144 GLY D O 1
ATOM 6288 N N . VAL D 1 169 ? 49.666 80.361 43.598 1.00 19.54 145 VAL D N 1
ATOM 6289 C CA . VAL D 1 169 ? 50.765 80.834 44.425 1.00 20.03 145 VAL D CA 1
ATOM 6290 C C . VAL D 1 169 ? 50.361 82.153 45.039 1.00 21.50 145 VAL D C 1
ATOM 6291 O O . VAL D 1 169 ? 49.756 83.000 44.353 1.00 21.73 145 VAL D O 1
ATOM 6295 N N . VAL D 1 170 ? 50.668 82.337 46.327 1.00 21.26 146 VAL D N 1
ATOM 6296 C CA . VAL D 1 170 ? 50.372 83.618 46.997 1.00 21.75 146 VAL D CA 1
ATOM 6297 C C . VAL D 1 170 ? 51.674 84.105 47.624 1.00 22.56 146 VAL D C 1
ATOM 6298 O O . VAL D 1 170 ? 52.303 83.365 48.371 1.00 22.63 146 VAL D O 1
ATOM 6302 N N . LEU D 1 171 ? 52.074 85.339 47.295 1.00 22.78 147 LEU D N 1
ATOM 6303 C CA . LEU D 1 171 ? 53.324 85.935 47.778 1.00 23.35 147 LEU D CA 1
ATOM 6304 C C . LEU D 1 171 ? 53.079 87.245 48.536 1.00 23.36 147 LEU D C 1
ATOM 6305 O O . LEU D 1 171 ? 51.988 87.770 48.509 1.00 23.59 147 LEU D O 1
ATOM 6310 N N . SER D 1 172 ? 54.100 87.740 49.236 1.00 23.98 148 SER D N 1
ATOM 6311 C CA . SER D 1 172 ? 53.995 89.018 49.937 1.00 24.46 148 SER D CA 1
ATOM 6312 C C . SER D 1 172 ? 54.073 90.149 48.906 1.00 24.82 148 SER D C 1
ATOM 6313 O O . SER D 1 172 ? 53.338 91.121 48.999 1.00 26.53 148 SER D O 1
ATOM 6316 N N . ILE D 1 173 ? 54.958 89.995 47.926 1.00 24.93 149 ILE D N 1
ATOM 6317 C CA . ILE D 1 173 ? 55.132 91.000 46.869 1.00 26.43 149 ILE D CA 1
ATOM 6318 C C . ILE D 1 173 ? 55.483 90.438 45.511 1.00 26.55 149 ILE D C 1
ATOM 6319 O O . ILE D 1 173 ? 56.260 89.478 45.383 1.00 27.06 149 ILE D O 1
ATOM 6324 N N . ASP D 1 174 ? 54.899 91.070 44.492 1.00 28.01 150 ASP D N 1
ATOM 6325 C CA . ASP D 1 174 ? 55.207 90.800 43.096 1.00 29.46 150 ASP D CA 1
ATOM 6326 C C . ASP D 1 174 ? 55.860 92.074 42.572 1.00 29.73 150 ASP D C 1
ATOM 6327 O O . ASP D 1 174 ? 55.178 93.060 42.349 1.00 29.74 150 ASP D O 1
ATOM 6332 N N . ARG D 1 175 ? 57.172 92.052 42.374 1.00 30.65 151 ARG D N 1
ATOM 6333 C CA . ARG D 1 175 ? 57.878 93.241 41.890 1.00 32.46 151 ARG D CA 1
ATOM 6334 C C . ARG D 1 175 ? 57.604 93.512 40.405 1.00 32.45 151 ARG D C 1
ATOM 6335 O O . ARG D 1 175 ? 58.009 94.548 39.892 1.00 33.06 151 ARG D O 1
ATOM 6343 N N . GLN D 1 176 ? 56.948 92.570 39.722 1.00 33.36 152 GLN D N 1
ATOM 6344 C CA . GLN D 1 176 ? 56.552 92.738 38.311 1.00 34.31 152 GLN D CA 1
ATOM 6345 C C . GLN D 1 176 ? 57.718 93.237 37.474 1.00 35.06 152 GLN D C 1
ATOM 6346 O O . GLN D 1 176 ? 57.583 94.154 36.682 1.00 36.89 152 GLN D O 1
ATOM 6352 N N . GLU D 1 177 ? 58.849 92.567 37.626 1.00 36.05 153 GLU D N 1
ATOM 6353 C CA . GLU D 1 177 ? 60.097 92.966 37.010 1.00 37.22 153 GLU D CA 1
ATOM 6354 C C . GLU D 1 177 ? 60.743 91.785 36.278 1.00 37.54 153 GLU D C 1
ATOM 6355 O O . GLU D 1 177 ? 60.588 90.633 36.677 1.00 36.36 153 GLU D O 1
ATOM 6361 N N . LYS D 1 178 ? 61.480 92.070 35.212 1.00 38.32 154 LYS D N 1
ATOM 6362 C CA . LYS D 1 178 ? 62.087 91.011 34.415 1.00 39.90 154 LYS D CA 1
ATOM 6363 C C . LYS D 1 178 ? 63.022 90.127 35.219 1.00 40.52 154 LYS D C 1
ATOM 6364 O O . LYS D 1 178 ? 63.860 90.617 35.992 1.00 40.21 154 LYS D O 1
ATOM 6370 N N . ALA D 1 179 ? 62.870 88.822 35.032 1.00 40.81 155 ALA D N 1
ATOM 6371 C CA . ALA D 1 179 ? 63.741 87.859 35.669 1.00 42.46 155 ALA D CA 1
ATOM 6372 C C . ALA D 1 179 ? 65.134 88.012 35.041 1.00 43.71 155 ALA D C 1
ATOM 6373 O O . ALA D 1 179 ? 65.296 88.635 33.983 1.00 44.11 155 ALA D O 1
ATOM 6375 N N . LYS D 1 180 ? 66.137 87.428 35.672 1.00 45.62 156 LYS D N 1
ATOM 6376 C CA . LYS D 1 180 ? 67.506 87.578 35.187 1.00 47.11 156 LYS D CA 1
ATOM 6377 C C . LYS D 1 180 ? 67.633 86.920 33.813 1.00 48.33 156 LYS D C 1
ATOM 6378 O O . LYS D 1 180 ? 67.182 85.789 33.603 1.00 48.00 156 LYS D O 1
ATOM 6384 N N . ASP D 1 181 ? 68.196 87.669 32.865 1.00 49.36 157 ASP D N 1
ATOM 6385 C CA . ASP D 1 181 ? 68.371 87.200 31.491 1.00 49.93 157 ASP D CA 1
ATOM 6386 C C . ASP D 1 181 ? 67.057 86.670 30.874 1.00 49.22 157 ASP D C 1
ATOM 6387 O O . ASP D 1 181 ? 67.042 85.610 30.233 1.00 50.07 157 ASP D O 1
ATOM 6392 N N . SER D 1 182 ? 65.963 87.414 31.078 1.00 47.11 158 SER D N 1
ATOM 6393 C CA . SER D 1 182 ? 64.645 87.064 30.524 1.00 45.49 158 SER D CA 1
ATOM 6394 C C . SER D 1 182 ? 63.850 88.326 30.163 1.00 43.93 158 SER D C 1
ATOM 6395 O O . SER D 1 182 ? 64.198 89.427 30.591 1.00 43.26 158 SER D O 1
ATOM 6398 N N A ASP D 1 183 ? 62.790 88.135 29.377 0.50 43.01 159 ASP D N 1
ATOM 6399 N N B ASP D 1 183 ? 62.782 88.153 29.383 0.50 42.99 159 ASP D N 1
ATOM 6400 C CA A ASP D 1 183 ? 61.929 89.221 28.905 0.50 42.30 159 ASP D CA 1
ATOM 6401 C CA B ASP D 1 183 ? 61.939 89.267 28.921 0.50 42.27 159 ASP D CA 1
ATOM 6402 C C A ASP D 1 183 ? 60.779 89.575 29.847 0.50 41.44 159 ASP D C 1
ATOM 6403 C C B ASP D 1 183 ? 60.788 89.596 29.870 0.50 41.43 159 ASP D C 1
ATOM 6404 O O A ASP D 1 183 ? 60.224 90.677 29.767 0.50 40.95 159 ASP D O 1
ATOM 6405 O O B ASP D 1 183 ? 60.234 90.700 29.812 0.50 40.96 159 ASP D O 1
ATOM 6414 N N . ILE D 1 184 ? 60.408 88.635 30.715 1.00 39.82 160 ILE D N 1
ATOM 6415 C CA . ILE D 1 184 ? 59.318 88.836 31.660 1.00 38.20 160 ILE D CA 1
ATOM 6416 C C . ILE D 1 184 ? 59.678 88.335 33.053 1.00 35.91 160 ILE D C 1
ATOM 6417 O O . ILE D 1 184 ? 60.695 87.678 33.256 1.00 35.35 160 ILE D O 1
ATOM 6422 N N . SER D 1 185 ? 58.819 88.664 34.002 1.00 33.71 161 SER D N 1
ATOM 6423 C CA . SER D 1 185 ? 59.007 88.282 35.386 1.00 32.17 161 SER D CA 1
ATOM 6424 C C . SER D 1 185 ? 58.843 86.784 35.556 1.00 30.77 161 SER D C 1
ATOM 6425 O O . SER D 1 185 ? 58.162 86.123 34.755 1.00 29.35 161 SER D O 1
ATOM 6428 N N . ALA D 1 186 ? 59.491 86.255 36.592 1.00 28.39 162 ALA D N 1
ATOM 6429 C CA . ALA D 1 186 ? 59.381 84.850 36.938 1.00 27.22 162 ALA D CA 1
ATOM 6430 C C . ALA D 1 186 ? 57.930 84.521 37.330 1.00 26.63 162 ALA D C 1
ATOM 6431 O O . ALA D 1 186 ? 57.428 83.451 36.994 1.00 26.90 162 ALA D O 1
ATOM 6433 N N . THR D 1 187 ? 57.271 85.433 38.026 1.00 25.95 163 THR D N 1
ATOM 6434 C CA . THR D 1 187 ? 55.864 85.224 38.448 1.00 27.05 163 THR D CA 1
ATOM 6435 C C . THR D 1 187 ? 54.936 85.130 37.230 1.00 26.86 163 THR D C 1
ATOM 6436 O O . THR D 1 187 ? 54.040 84.278 37.160 1.00 24.76 163 THR D O 1
ATOM 6440 N N . LYS D 1 188 ? 55.157 85.996 36.245 1.00 26.12 164 LYS D N 1
ATOM 6441 C CA . LYS D 1 188 ? 54.294 85.965 35.070 1.00 26.94 164 LYS D CA 1
ATOM 6442 C C . LYS D 1 188 ? 54.532 84.684 34.286 1.00 25.46 164 LYS D C 1
ATOM 6443 O O . LYS D 1 188 ? 53.573 84.046 33.833 1.00 25.13 164 LYS D O 1
ATOM 6449 N N . LYS D 1 189 ? 55.801 84.307 34.134 1.00 24.37 165 LYS D N 1
ATOM 6450 C CA . LYS D 1 189 ? 56.162 83.095 33.409 1.00 25.28 165 LYS D CA 1
ATOM 6451 C C . LYS D 1 189 ? 55.530 81.845 34.044 1.00 24.77 165 LYS D C 1
ATOM 6452 O O . LYS D 1 189 ? 55.028 80.995 33.33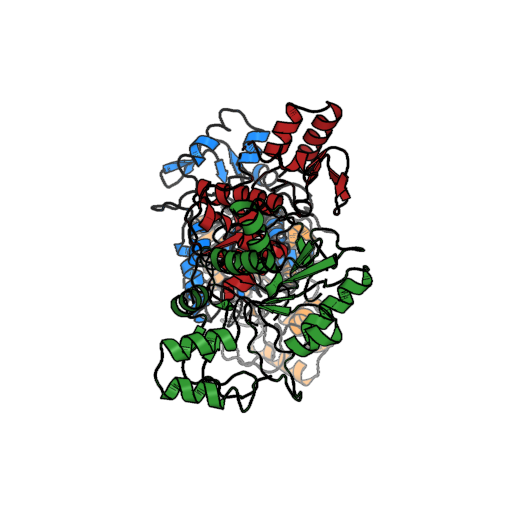5 1.00 23.73 165 LYS D O 1
ATOM 6458 N N . ILE D 1 190 ? 55.556 81.753 35.373 1.00 23.80 166 ILE D N 1
ATOM 6459 C CA . ILE D 1 190 ? 54.954 80.617 36.080 1.00 22.92 166 ILE D CA 1
ATOM 6460 C C . ILE D 1 190 ? 53.438 80.618 35.923 1.00 21.70 166 ILE D C 1
ATOM 6461 O O . ILE D 1 190 ? 52.834 79.586 35.619 1.00 20.33 166 ILE D O 1
ATOM 6466 N N . SER D 1 191 ? 52.828 81.777 36.084 1.00 21.00 167 SER D N 1
ATOM 6467 C CA . SER D 1 191 ? 51.400 81.892 35.939 1.00 21.33 167 SER D CA 1
ATOM 6468 C C . SER D 1 191 ? 50.943 81.441 34.538 1.00 22.46 167 SER D C 1
ATOM 6469 O O . SER D 1 191 ? 49.928 80.731 34.376 1.00 21.79 167 SER D O 1
ATOM 6472 N N . GLN D 1 192 ? 51.692 81.855 33.533 1.00 23.10 168 GLN D N 1
ATOM 6473 C CA . GLN D 1 192 ? 51.369 81.514 32.154 1.00 23.66 168 GLN D CA 1
ATOM 6474 C C . GLN D 1 192 ? 51.654 80.062 31.831 1.00 23.52 168 GLN D C 1
ATOM 6475 O O . GLN D 1 192 ? 50.789 79.360 31.316 1.00 21.18 168 GLN D O 1
ATOM 6481 N N . ASP D 1 193 ? 52.869 79.615 32.143 1.00 23.29 169 ASP D N 1
ATOM 6482 C CA . ASP D 1 193 ? 53.285 78.257 31.828 1.00 23.44 169 ASP D CA 1
ATOM 6483 C C . ASP D 1 193 ? 52.461 77.170 32.508 1.00 22.30 169 ASP D C 1
ATOM 6484 O O . ASP D 1 193 ? 52.187 76.134 31.888 1.00 21.96 169 ASP D O 1
ATOM 6489 N N . PHE D 1 194 ? 52.069 77.414 33.759 1.00 21.15 170 PHE D N 1
ATOM 6490 C CA . PHE D 1 194 ? 51.307 76.449 34.564 1.00 21.68 170 PHE D CA 1
ATOM 6491 C C . PHE D 1 194 ? 49.818 76.735 34.612 1.00 21.95 170 PHE D C 1
ATOM 6492 O O . PHE D 1 194 ? 49.049 75.927 35.134 1.00 21.35 170 PHE D O 1
ATOM 6500 N N A ASN D 1 195 ? 49.407 77.861 34.023 0.50 21.39 171 ASN D N 1
ATOM 6501 N N B ASN D 1 195 ? 49.419 77.880 34.068 0.50 21.50 171 ASN D N 1
ATOM 6502 C CA A ASN D 1 195 ? 47.997 78.280 34.007 0.50 21.21 171 ASN D CA 1
ATOM 6503 C CA B ASN D 1 195 ? 48.015 78.263 33.983 0.50 21.52 171 ASN D CA 1
ATOM 6504 C C A ASN D 1 195 ? 47.350 78.315 35.377 0.50 21.65 171 ASN D C 1
ATOM 6505 C C B ASN D 1 195 ? 47.314 78.395 35.339 0.50 21.70 171 ASN D C 1
ATOM 6506 O O A ASN D 1 195 ? 46.299 77.704 35.616 0.50 21.31 171 ASN D O 1
ATOM 6507 O O B ASN D 1 195 ? 46.161 77.977 35.511 0.50 21.09 171 ASN D O 1
ATOM 6516 N N . ILE D 1 196 ? 48.001 79.041 36.280 1.00 20.18 172 ILE D N 1
ATOM 6517 C CA . ILE D 1 196 ? 47.504 79.230 37.624 1.00 20.85 172 ILE D CA 1
ATOM 6518 C C . ILE D 1 196 ? 47.711 80.681 38.048 1.00 21.25 172 ILE D C 1
ATOM 6519 O O . ILE D 1 196 ? 48.589 81.353 37.536 1.00 21.43 172 ILE D O 1
ATOM 6524 N N . PRO D 1 197 ? 46.901 81.166 38.992 1.00 21.89 173 PRO D N 1
ATOM 6525 C CA . PRO D 1 197 ? 47.120 82.525 39.465 1.00 22.84 173 PRO D CA 1
ATOM 6526 C C . PRO D 1 197 ? 48.328 82.632 40.386 1.00 22.34 173 PRO D C 1
ATOM 6527 O O . PRO D 1 197 ? 48.594 81.709 41.182 1.00 20.62 173 PRO D O 1
ATOM 6531 N N . VAL D 1 198 ? 49.082 83.710 40.215 1.00 22.07 174 VAL D N 1
ATOM 6532 C CA . VAL D 1 198 ? 50.208 84.027 41.077 1.00 23.87 174 VAL D CA 1
ATOM 6533 C C . VAL D 1 198 ? 49.832 85.379 41.691 1.00 24.35 174 VAL D C 1
ATOM 6534 O O . VAL D 1 198 ? 49.885 86.409 41.040 1.00 25.62 174 VAL D O 1
ATOM 6538 N N . LEU D 1 199 ? 49.354 85.315 42.923 1.00 24.32 175 LEU D N 1
ATOM 6539 C CA . LEU D 1 199 ? 48.828 86.456 43.670 1.00 25.08 175 LEU D CA 1
ATOM 6540 C C . LEU D 1 199 ? 49.841 87.029 44.650 1.00 25.26 175 LEU D C 1
ATOM 6541 O O . LEU D 1 199 ? 50.770 86.347 45.080 1.00 22.97 175 LEU D O 1
ATOM 6546 N N . ALA D 1 200 ? 49.667 88.300 44.995 1.00 25.77 176 ALA D N 1
ATOM 6547 C CA . ALA D 1 200 ? 50.588 88.940 45.941 1.00 25.85 176 ALA D CA 1
ATOM 6548 C C . ALA D 1 200 ? 49.880 89.959 46.800 1.00 27.06 176 ALA D C 1
ATOM 6549 O O . ALA D 1 200 ? 48.985 90.684 46.329 1.00 24.68 176 ALA D O 1
ATOM 6551 N N . VAL D 1 201 ? 50.275 90.027 48.071 1.00 27.26 177 VAL D N 1
ATOM 6552 C CA . VAL D 1 201 ? 49.647 90.963 48.979 1.00 28.93 177 VAL D CA 1
ATOM 6553 C C . VAL D 1 201 ? 49.838 92.402 48.455 1.00 29.39 177 VAL D C 1
ATOM 6554 O O . VAL D 1 201 ? 48.934 93.222 48.569 1.00 30.75 177 VAL D O 1
ATOM 6558 N N . THR D 1 202 ? 50.996 92.672 47.873 1.00 30.73 178 THR D N 1
ATOM 6559 C CA . THR D 1 202 ? 51.284 93.960 47.221 1.00 32.50 178 THR D CA 1
ATOM 6560 C C . THR D 1 202 ? 52.099 93.735 45.950 1.00 33.62 178 THR D C 1
ATOM 6561 O O . THR D 1 202 ? 52.580 92.631 45.693 1.00 31.95 178 THR D O 1
ATOM 6565 N N . ASN D 1 203 ? 52.247 94.790 45.147 1.00 34.90 179 ASN D N 1
ATOM 6566 C CA . ASN D 1 203 ? 53.001 94.703 43.906 1.00 36.21 179 ASN D CA 1
ATOM 6567 C C . ASN D 1 203 ? 53.542 96.064 43.457 1.00 37.33 179 ASN D C 1
ATOM 6568 O O . ASN D 1 203 ? 53.132 97.108 43.964 1.00 36.92 179 ASN D O 1
ATOM 6573 N N . PHE D 1 204 ? 54.453 96.039 42.495 1.00 39.44 180 PHE D N 1
ATOM 6574 C CA . PHE D 1 204 ? 55.065 97.266 41.993 1.00 41.44 180 PHE D CA 1
ATOM 6575 C C . PHE D 1 204 ? 54.050 98.330 41.589 1.00 43.31 180 PHE D C 1
ATOM 6576 O O . PHE D 1 204 ? 54.284 99.519 41.809 1.00 44.52 180 PHE D O 1
ATOM 6584 N N . GLU D 1 205 ? 52.958 97.908 40.967 1.00 45.41 181 GLU D N 1
ATOM 6585 C CA . GLU D 1 205 ? 51.911 98.827 40.528 1.00 47.39 181 GLU D CA 1
ATOM 6586 C C . GLU D 1 205 ? 51.292 99.580 41.702 1.00 47.83 181 GLU D C 1
ATOM 6587 O O . GLU D 1 205 ? 51.111 100.793 41.624 1.00 47.47 181 GLU D O 1
ATOM 6593 N N . SER D 1 206 ? 50.967 98.872 42.783 1.00 48.25 182 SER D N 1
ATOM 6594 C CA . SER D 1 206 ? 50.373 99.519 43.968 1.00 48.86 182 SER D CA 1
ATOM 6595 C C . SER D 1 206 ? 51.365 100.453 44.642 1.00 49.88 182 SER D C 1
ATOM 6596 O O . SER D 1 206 ? 51.017 101.564 45.034 1.00 50.11 182 SER D O 1
ATOM 6599 N N . ILE D 1 207 ? 52.605 100.000 44.762 1.00 51.01 183 ILE D N 1
ATOM 6600 C CA . ILE D 1 207 ? 53.670 100.808 45.342 1.00 52.20 183 ILE D CA 1
ATOM 6601 C C . ILE D 1 207 ? 53.903 102.070 44.485 1.00 54.81 183 ILE D C 1
ATOM 6602 O O . ILE D 1 207 ? 54.104 103.161 45.016 1.00 55.16 183 ILE D O 1
ATOM 6607 N N . PHE D 1 208 ? 53.852 101.921 43.164 1.00 57.64 184 PHE D N 1
ATOM 6608 C CA . PHE D 1 208 ? 54.082 103.051 42.259 1.00 59.72 184 PHE D CA 1
ATOM 6609 C C . PHE D 1 208 ? 52.945 104.068 42.338 1.00 61.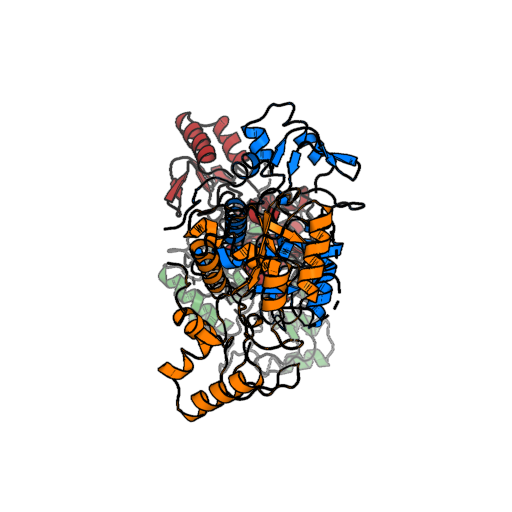57 184 PHE D C 1
ATOM 6610 O O . PHE D 1 208 ? 53.192 105.274 42.206 1.00 62.05 184 PHE D O 1
ATOM 6618 N N . GLU D 1 209 ? 51.716 103.585 42.556 1.00 63.53 185 GLU D N 1
ATOM 6619 C CA . GLU D 1 209 ? 50.542 104.465 42.710 1.00 65.16 185 GLU D CA 1
ATOM 6620 C C . GLU D 1 209 ? 50.662 105.268 43.990 1.00 65.84 185 GLU D C 1
ATOM 6621 O O . GLU D 1 209 ? 50.153 106.387 44.085 1.00 66.37 185 GLU D O 1
ATOM 6627 N N . TYR D 1 210 ? 51.323 104.682 44.982 1.00 66.37 186 TYR D N 1
ATOM 6628 C CA . TYR D 1 210 ? 51.550 105.350 46.248 1.00 66.76 186 TYR D CA 1
ATOM 6629 C C . TYR D 1 210 ? 52.609 106.438 46.074 1.00 67.33 186 TYR D C 1
ATOM 6630 O O . TYR D 1 210 ? 52.426 107.566 46.530 1.00 67.44 186 TYR D O 1
ATOM 6639 N N . VAL D 1 211 ? 53.704 106.099 45.395 1.00 68.14 187 VAL D N 1
ATOM 6640 C CA . VAL D 1 211 ? 54.791 107.052 45.159 1.00 68.73 187 VAL D CA 1
ATOM 6641 C C . VAL D 1 211 ? 54.312 108.263 44.340 1.00 69.70 187 VAL D C 1
ATOM 6642 O O . VAL D 1 211 ? 54.755 109.387 44.584 1.00 69.74 187 VAL D O 1
ATOM 6646 N N . LYS D 1 212 ? 53.411 108.035 43.382 1.00 70.50 188 LYS D N 1
ATOM 6647 C CA . LYS D 1 212 ? 52.860 109.130 42.574 1.00 71.30 188 LYS D CA 1
ATOM 6648 C C . LYS D 1 212 ? 52.306 110.229 43.465 1.00 71.97 188 LYS D C 1
ATOM 6649 O O . LYS D 1 212 ? 52.706 111.394 43.364 1.00 72.04 188 LYS D O 1
ATOM 6655 N N . GLU D 1 213 ? 51.418 109.828 44.368 1.00 72.40 189 GLU D N 1
ATOM 6656 C CA . GLU D 1 213 ? 50.700 110.758 45.227 1.00 73.02 189 GLU D CA 1
ATOM 6657 C C . GLU D 1 213 ? 51.371 111.087 46.555 1.00 72.96 189 GLU D C 1
ATOM 6658 O O . GLU D 1 213 ? 50.702 111.602 47.447 1.00 73.27 189 GLU D O 1
ATOM 6664 N N . ASN D 1 214 ? 52.670 110.832 46.701 1.00 72.75 190 ASN D N 1
ATOM 6665 C CA . ASN D 1 214 ? 53.312 111.068 47.996 1.00 72.85 190 ASN D CA 1
ATOM 6666 C C . ASN D 1 214 ? 54.797 111.413 48.034 1.00 73.04 190 ASN D C 1
ATOM 6667 O O . ASN D 1 214 ? 55.289 111.789 49.097 1.00 73.21 190 ASN D O 1
ATOM 6672 N N . LEU D 1 215 ? 55.517 111.314 46.918 1.00 73.19 191 LEU D N 1
ATOM 6673 C CA . LEU D 1 215 ? 56.971 111.538 46.962 1.00 73.29 191 LEU D CA 1
ATOM 6674 C C . LEU D 1 215 ? 57.579 112.521 45.943 1.00 73.28 191 LEU D C 1
ATOM 6675 O O . LEU D 1 215 ? 56.920 113.006 45.026 1.00 72.19 191 LEU D O 1
ATOM 6680 N N . ASP D 1 216 ? 58.872 112.771 46.148 1.00 73.78 192 ASP D N 1
ATOM 6681 C CA . ASP D 1 216 ? 59.702 113.672 45.346 1.00 74.23 192 ASP D CA 1
ATOM 6682 C C . ASP D 1 216 ? 59.783 113.308 43.847 1.00 74.14 192 ASP D C 1
ATOM 6683 O O . ASP D 1 216 ? 59.809 112.132 43.470 1.00 73.73 192 ASP D O 1
ATOM 6688 N N . GLU D 1 217 ? 59.843 114.346 43.013 1.00 74.01 193 GLU D N 1
ATOM 6689 C CA . GLU D 1 217 ? 59.933 114.220 41.556 1.00 74.17 193 GLU D CA 1
ATOM 6690 C C . GLU D 1 217 ? 61.089 113.329 41.112 1.00 73.66 193 GLU D C 1
ATOM 6691 O O . GLU D 1 217 ? 60.955 112.572 40.151 1.00 73.43 193 GLU D O 1
ATOM 6697 N N . THR D 1 218 ? 62.232 113.446 41.790 1.00 73.31 194 THR D N 1
ATOM 6698 C CA . THR D 1 218 ? 63.404 112.627 41.466 1.00 73.21 194 THR D CA 1
ATOM 6699 C C . THR D 1 218 ? 63.084 111.140 41.610 1.00 72.82 194 THR D C 1
ATOM 6700 O O . THR D 1 218 ? 63.503 110.334 40.777 1.00 72.91 194 THR D O 1
ATOM 6704 N N . MET D 1 219 ? 62.328 110.795 42.656 1.00 71.98 195 MET D N 1
ATOM 6705 C CA . MET D 1 219 ? 61.954 109.403 42.937 1.00 71.17 195 MET D CA 1
ATOM 6706 C C . MET D 1 219 ? 60.990 108.840 41.876 1.00 70.13 195 MET D C 1
ATOM 6707 O O . MET D 1 219 ? 61.205 107.730 41.379 1.00 69.73 195 MET D O 1
ATOM 6712 N N . ILE D 1 220 ? 59.949 109.604 41.525 1.00 68.72 196 ILE D N 1
ATOM 6713 C CA . ILE D 1 220 ? 58.964 109.152 40.525 1.00 67.53 196 ILE D CA 1
ATOM 6714 C C . ILE D 1 220 ? 59.630 108.859 39.165 1.00 66.93 196 ILE D C 1
ATOM 6715 O O . ILE D 1 220 ? 59.241 107.923 38.472 1.00 66.90 196 ILE D O 1
ATOM 6720 N N . ASP D 1 221 ? 60.632 109.651 38.794 1.00 66.12 197 ASP D N 1
ATOM 6721 C CA . ASP D 1 221 ? 61.367 109.422 37.542 1.00 65.48 197 ASP D CA 1
ATOM 6722 C C . ASP D 1 221 ? 62.273 108.205 37.673 1.00 64.30 197 ASP D C 1
ATOM 6723 O O . ASP D 1 221 ? 62.517 107.501 36.691 1.00 63.40 197 ASP D O 1
ATOM 6728 N N . LYS D 1 222 ? 62.793 107.983 38.881 1.00 63.26 198 LYS D N 1
ATOM 6729 C CA . LYS D 1 222 ? 63.605 106.801 39.156 1.00 62.39 198 LYS D CA 1
ATOM 6730 C C . LYS D 1 222 ? 62.698 105.574 38.976 1.00 61.00 198 LYS D C 1
ATOM 6731 O O . LYS D 1 222 ? 63.124 104.575 38.399 1.00 60.93 198 LYS D O 1
ATOM 6737 N N . PHE D 1 223 ? 61.449 105.678 39.443 1.00 59.34 199 PHE D N 1
ATOM 6738 C CA . PHE D 1 223 ? 60.440 104.615 39.263 1.00 58.97 199 PHE D CA 1
ATOM 6739 C C . PHE D 1 223 ? 60.051 104.429 37.790 1.00 58.00 199 PHE D C 1
ATOM 6740 O O . PHE D 1 223 ? 60.147 103.317 37.255 1.00 57.00 199 PHE D O 1
ATOM 6748 N N . LYS D 1 224 ? 59.603 105.516 37.149 1.00 57.20 200 LYS D N 1
ATOM 6749 C CA . LYS D 1 224 ? 59.180 105.470 35.743 1.00 56.75 200 LYS D CA 1
ATOM 6750 C C . LYS D 1 224 ? 60.212 104.771 34.883 1.00 55.74 200 LYS D C 1
ATOM 6751 O O . LYS D 1 224 ? 59.879 103.845 34.141 1.00 55.34 200 LYS D O 1
ATOM 6757 N N . GLN D 1 225 ? 61.466 105.201 34.997 1.00 54.82 201 GLN D N 1
ATOM 6758 C CA . GLN D 1 225 ? 62.534 104.610 34.192 1.00 54.78 201 GLN D CA 1
ATOM 6759 C C . GLN D 1 225 ? 62.868 103.187 34.659 1.00 53.33 201 GLN D C 1
ATOM 6760 O O . GLN D 1 225 ? 63.299 102.362 33.842 1.00 53.37 201 GLN D O 1
ATOM 6766 N N . TYR D 1 226 ? 62.671 102.896 35.953 1.00 51.35 202 TYR D N 1
ATOM 6767 C CA . TYR D 1 226 ? 62.929 101.541 36.458 1.00 49.45 202 TYR D CA 1
ATOM 6768 C C . TYR D 1 226 ? 61.988 100.594 35.725 1.00 48.62 202 TYR D C 1
ATOM 6769 O O . TYR D 1 226 ? 62.430 99.546 35.221 1.00 48.63 202 TYR D O 1
ATOM 6778 N N . ARG D 1 227 ? 60.711 100.983 35.638 1.00 47.86 203 ARG D N 1
ATOM 6779 C CA . ARG D 1 227 ? 59.700 100.206 34.914 1.00 48.34 203 ARG D CA 1
ATOM 6780 C C . ARG D 1 227 ? 60.049 100.074 33.429 1.00 48.37 203 ARG D C 1
ATOM 6781 O O . ARG D 1 227 ? 60.013 98.971 32.871 1.00 46.71 203 ARG D O 1
ATOM 6789 N N . GLN D 1 228 ? 60.365 101.202 32.791 1.00 48.68 204 GLN D N 1
ATOM 6790 C CA . GLN D 1 228 ? 60.747 101.214 31.376 1.00 49.04 204 GLN D CA 1
ATOM 6791 C C . GLN D 1 228 ? 61.933 100.306 31.112 1.00 48.64 204 GLN D C 1
ATOM 6792 O O . GLN D 1 228 ? 61.979 99.592 30.117 1.00 48.66 204 GLN D O 1
ATOM 6798 N N . LYS D 1 229 ? 62.898 100.350 32.016 1.00 48.38 205 LYS D N 1
ATOM 6799 C CA . LYS D 1 229 ? 64.107 99.562 31.895 1.00 48.74 205 LYS D CA 1
ATOM 6800 C C . LYS D 1 229 ? 63.905 98.064 32.251 1.00 48.22 205 LYS D C 1
ATOM 6801 O O . LYS D 1 229 ? 64.303 97.167 31.493 1.00 47.15 205 LYS D O 1
ATOM 6807 N N . TYR D 1 230 ? 63.272 97.803 33.393 1.00 48.11 206 TYR D N 1
ATOM 6808 C CA . TYR D 1 230 ? 63.158 96.434 33.909 1.00 47.77 206 TYR D CA 1
ATOM 6809 C C . TYR D 1 230 ? 61.755 95.871 34.100 1.00 47.31 206 TYR D C 1
ATOM 6810 O O . TYR D 1 230 ? 61.615 94.680 34.371 1.00 46.60 206 TYR D O 1
ATOM 6819 N N . GLY D 1 231 ? 60.731 96.708 33.984 1.00 47.29 207 GLY D N 1
ATOM 6820 C CA . GLY D 1 231 ? 59.351 96.281 34.197 1.00 47.62 207 GLY D CA 1
ATOM 6821 C C . GLY D 1 231 ? 58.896 95.141 33.306 1.00 48.82 207 GLY D C 1
ATOM 6822 O O . GLY D 1 231 ? 59.315 95.032 32.153 1.00 48.74 207 GLY D O 1
ATOM 6823 N N . SER D 1 232 ? 58.048 94.273 33.856 1.00 49.73 208 SER D N 1
ATOM 6824 C CA . SER D 1 232 ? 57.486 93.160 33.103 1.00 50.88 208 SER D CA 1
ATOM 6825 C C . SER D 1 232 ? 56.046 93.522 32.780 1.00 51.53 208 SER D C 1
ATOM 6826 O O . SER D 1 232 ? 55.103 93.019 33.395 1.00 52.42 208 SER D O 1
#

Nearest PDB structures (foldseek):
  3mjd-assembly2_C  TM=1.005E+00  e=1.421E-44  Francisella tularensis subsp. tularensis
  6tai-assembly1_BBB  TM=9.366E-01  e=1.260E-25  Escherichia coli K-12
  6tak-assembly1_AAA  TM=9.209E-01  e=2.239E-25  Escherichia coli K-12
  1sto-assembly1_A-2  TM=9.399E-01  e=2.088E-23  Salmonella enterica subsp. enterica serovar Typhimurium
  3n2l-assembly1_A  TM=8.730E-01  e=5.821E-24  Vibrio cholerae